Protein AF-0000000075185366 (afdb_homodimer)

Radius of gyration: 54.54 Å; Cα contacts (8 Å, |Δi|>4): 2770; chains: 2; bounding box: 93×168×120 Å

pLDDT: mean 80.27, std 18.64, range [22.88, 98.31]

Nearest PDB structures (foldseek):
  6avf-assembly1_M  TM=1.644E-01  e=8.427E-01  Homo sapiens
  6pv9-assembly1_A  TM=1.300E-01  e=2.900E+00  Homo sapiens
  3sbw-assembly1_C  TM=1.455E-01  e=6.720E+00  Homo sapiens
  7xyq-assembly1_A  TM=1.367E-01  e=7.060E+00  Homo sapiens
  6avf-assembly1_M  TM=1.644E-01  e=9.803E-01  Homo sapiens

Secondary structure (DSSP, 8-state):
---------------------------S-TTS---EEEEEEEEEPPGGGHHHHHHHHIIIIIHHHHHHHHHHHTB-----GGGHHHHTTEEEE----S--EE-TTS-EE-EE--HHHHHHHHHHHHHHHHHHHHHHHHHHHHHHHHHHHHHTT-GGGS-BHHHHHHHHHHHHT-SHHHHHHHHHHHHS-TTSSPPPPHHHHHHHHHHHHHHHHHHHHHHHHHHHHHH-EEEEEEEEEEPPGGG----EEEE-TTT---EEE-TTTTSS-S-----EEE-SSEEE--SSSS--EEES-HHHHHHHHHHHTT--SSEEEEEETTEEEEEESSPPSSEEEEEEEEEEEEEEEEE----BS--SSEEEEETTSBSPEEEEGGG---TT----EEEEEETTTTEE---TT-S-BTTS--SSEEEEEEEEEEE-S---S-PPPTT-TTEEEEEETTTEEEEEEEEEEEEEEEEEEEEEE-TTSS-EEEESS--EE--HHHHHHHGGGGSTTTHHHHHHHHHHHHGGGTTS-HHHHHHHHHHHHHHHHHHHHGGGEEEE---EEEEEEEEEEEEEEHHHHHHHHHHHHHHHHHHHHHHHHHHT-EEEEEEEE-TTS-EEEEEHHHHHHHHHH-HHHHHHHHT--TT-GGGGG-SSSGGG----TTPPBEEEEEEEEEEE-TTS-EEEEEEEEEEETTT-----/-----PPP-------------------S-TTS---EEEEEEEEEPPGGGHHHHHHHHIIIIIHHHHHHHHHHHTB-----GGGHHHHTTEEEE----S--EE-TTS-EE--B--HHHHHHHHHHHHHHHHHHHHHHHHHHHHHHHHHHHHHTT-GGGSPBHHHHHHHHHHHHT-SHHHHHHHHHHHHS-TTSSPPPPHHHHHHHHHHHHHHHHHHHHHHHHHHHHHH-EEEEEEEEEEPPGGG----EEEE-TTT---EEE----TTS-S-----EEE-SSEEE--SSSS--EEES-HHHHHHHHHHHTT--SSEEEEEETTEEEEEESSPPSSEEEEEEEEEEEEEEEEE----BS--SSEEEEETTSBSPEEEEGGG---TT----EEEEEETTTTEE---TT-S-BTTS--SSEEEEEEEEEEE-S---S-PPPTT-TTEEEEEETTTEEEEEEEEEEEEEEEEEEEEEE-TTSS-EEEESS--EE--HHHHHHHGGGGSTTTHHHHHHHHHHHHGGGTTS-HHHHHHHHHHHHHHHHHHHHGGGEEEE---EEEEEEEEEEEEEEHHHHHHHHHHHHHHHHHHHHHHHHHHT-EEEEEEEE-TTS-EEEEEHHHHHHHHHH-HHHHHHHHT--TT-GGGGG-SSSGGG----TTPPBEEEEEEEEEEE-TTS-EEEEEEEEEEETTT-----

Sequence (1392 aa):
MFPSYYPPSHIAPLPSADSSGVRFLDDFDSSKPQTRVSYGGRRRISIAVIIPGILIFIASAGLASSLLIWLLSRRVEYHIPREDPYFHNAVVAIEGTGAPQRLDDGSLESDTTMYGLAMSAVSAQLVALTVPFLLGLLGYRLASMWILAQETEHTESMPTAAQYGLLVKLCGSANLFSAYETMRYLKRGRERRPRAPTSLIVALTILVLAILLNHLLSAVDLWLHTTASTFLHTSMTEIAAESMPDIGTKINLTACPGPTVSVHLSTLSSPIAKQNYSNCAHLAIEGGLNSALRWGDPGMITEGLAVARNSSSISRSVVVDDMAVLVPSTMPDNVDNLTFNSFGLVAQCQPVVDCLTNLSAALFYCPSFSPPYNINNTDIPTGSEDYSRIDLLDLTSNAVSQDPYGGYPLDSVLNPHGARVILYWIDEGTHDITFPAEGTPGWYQREIGITRRVYWYTSTCNMTAYNISLSYSTLNGGNEYAFASRPVLSNFNTTSALFAAFDSTYQTNLVDYLKYTLRTSFTLSAETFNTVLSQNMSYAAMGLASPLFERDASTGGNTIFLRSASRYPLAPLSAVLAILYTYAFLALIITASSVMLSSREIIVTKNGGKEHRVTAIELVQLRLTNPLASIAERFVDPTRPESLLETSAVDMFHEHSHAEKLGVVVADYEGKDGKGMVRRTQSLRVESVERRLTRLMFPSYYPPSHIAPLPSADSSGVRFLDDFDSSKPQTRVSYGGRRRISIAVIIPGILIFIASAGLASSLLIWLLSRRVEYHIPREDPYFHNAVVAIEGTGAPQRLDDGSLESDTTMYGLAMSAVSAQLVALTVPFLLGLLGYRLASMWILAQETEHTESMPTAAQYGLLVKLCGSANLFSAYETMRYLKRGRERRPRAPTSLIVALTILVLAILLNHLLSAVDLWLHTTASTFLHTSMTEIAAESMPDIGTKINLTACPGPTVSVHLSTLSSPIAKQNYSNCAHLAIEGGLNSALRWGDPGMITEGLAVARNSSSISRSVVVDDMAVLVPSTMPDNVDNLTFNSFGLVAQCQPVVDCLTNLSAALFYCPSFSPPYNINNTDIPTGSEDYSRIDLLDLTSNAVSQDPYGGYPLDSVLNPHGARVILYWIDEGTHDITFPAEGTPGWYQREIGITRRVYWYTSTCNMTAYNISLSYSTLNGGNEYAFASRPVLSNFNTTSALFAAFDSTYQTNLVDYLKYTLRTSFTLSAETFNTVLSQNMSYAAMGLASPLFERDASTGGNTIFLRSASRYPLAPLSAVLAILYTYAFLALIITASSVMLSSREIIVTKNGGKEHRVTAIELVQLRLTNPLASIAERFVDPTRPESLLETSAVDMFHEHSHAEKLGVVVADYEGKDGKGMVRRTQSLRVESVERRLTRL

Structure (mmCIF, N/CA/C/O backbone):
data_AF-0000000075185366-model_v1
#
loop_
_entity.id
_entity.type
_entity.pdbx_description
1 polymer 'Uncharacterized protein'
#
loop_
_atom_site.group_PDB
_atom_site.id
_atom_site.type_symbol
_atom_site.label_atom_id
_atom_site.label_alt_id
_atom_site.label_comp_id
_atom_site.label_asym_id
_atom_site.label_entity_id
_atom_site.label_seq_id
_atom_site.pdbx_PDB_ins_code
_atom_site.Cartn_x
_atom_site.Cartn_y
_atom_site.Cartn_z
_atom_site.occupancy
_atom_site.B_iso_or_equiv
_atom_site.auth_seq_id
_atom_site.auth_comp_id
_atom_site.auth_asym_id
_atom_site.auth_atom_id
_atom_site.pdbx_PDB_model_num
ATOM 1 N N . MET A 1 1 ? -49.219 61.375 67.125 1 23.16 1 MET A N 1
ATOM 2 C CA . MET A 1 1 ? -49.5 62.375 66.062 1 23.16 1 MET A CA 1
ATOM 3 C C . MET A 1 1 ? -48.312 62.562 65.125 1 23.16 1 MET A C 1
ATOM 5 O O . MET A 1 1 ? -47.219 62.812 65.625 1 23.16 1 MET A O 1
ATOM 9 N N . PHE A 1 2 ? -48.25 61.938 64.062 1 25.81 2 PHE A N 1
ATOM 10 C CA . PHE A 1 2 ? -47.156 61.438 63.281 1 25.81 2 PHE A CA 1
ATOM 11 C C . PHE A 1 2 ? -46.562 62.562 62.406 1 25.81 2 PHE A C 1
ATOM 13 O O . PHE A 1 2 ? -47.312 63.375 61.875 1 25.81 2 PHE A O 1
ATOM 20 N N . PRO A 1 3 ? -45.406 63.062 62.719 1 27.78 3 PRO A N 1
ATOM 21 C CA . PRO A 1 3 ? -44.875 64.375 62.25 1 27.78 3 PRO A CA 1
ATOM 22 C C . PRO A 1 3 ? -44.75 64.438 60.719 1 27.78 3 PRO A C 1
ATOM 24 O O . PRO A 1 3 ? -44.312 63.438 60.094 1 27.78 3 PRO A O 1
ATOM 27 N N . SER A 1 4 ? -45.688 65 60.031 1 23.83 4 SER A N 1
ATOM 28 C CA . SER A 1 4 ? -46 65.062 58.594 1 23.83 4 SER A CA 1
ATOM 29 C C . SER A 1 4 ? -44.844 65.688 57.812 1 23.83 4 SER A C 1
ATOM 31 O O . SER A 1 4 ? -44.375 66.75 58.125 1 23.83 4 SER A O 1
ATOM 33 N N . TYR A 1 5 ? -43.906 64.875 57.406 1 24.73 5 TYR A N 1
ATOM 34 C CA . TYR A 1 5 ? -42.656 65.125 56.688 1 24.73 5 TYR A CA 1
ATOM 35 C C . TYR A 1 5 ? -42.906 65.938 55.406 1 24.73 5 TYR A C 1
ATOM 37 O O . TYR A 1 5 ? -43.688 65.5 54.562 1 24.73 5 TYR A O 1
ATOM 45 N N . TYR A 1 6 ? -42.938 67.188 55.531 1 26.59 6 TYR A N 1
ATOM 46 C CA . TYR A 1 6 ? -43.375 68.125 54.5 1 26.59 6 TYR A CA 1
ATOM 47 C C . TYR A 1 6 ? -42.688 67.875 53.156 1 26.59 6 TYR A C 1
ATOM 49 O O . TYR A 1 6 ? -41.5 67.5 53.156 1 26.59 6 TYR A O 1
ATOM 57 N N . PRO A 1 7 ? -43.344 67.625 52.125 1 26.73 7 PRO A N 1
ATOM 58 C CA . PRO A 1 7 ? -42.969 67.125 50.781 1 26.73 7 PRO A CA 1
ATOM 59 C C . PRO A 1 7 ? -42 68.062 50.062 1 26.73 7 PRO A C 1
ATOM 61 O O . PRO A 1 7 ? -42.031 69.312 50.281 1 26.73 7 PRO A O 1
ATOM 64 N N . PRO A 1 8 ? -40.844 67.688 49.719 1 23.91 8 PRO A N 1
ATOM 65 C CA . PRO A 1 8 ? -39.781 68.562 49.188 1 23.91 8 PRO A CA 1
ATOM 66 C C . PRO A 1 8 ? -40.219 69.375 47.969 1 23.91 8 PRO A C 1
ATOM 68 O O . PRO A 1 8 ? -41.125 68.938 47.219 1 23.91 8 PRO A O 1
ATOM 71 N N . SER A 1 9 ? -40.344 70.625 48.125 1 24.06 9 SER A N 1
ATOM 72 C CA . SER A 1 9 ? -40.844 71.625 47.219 1 24.06 9 SER A CA 1
ATOM 73 C C . SER A 1 9 ? -40.312 71.438 45.812 1 24.06 9 SER A C 1
ATOM 75 O O . SER A 1 9 ? -39.156 71.062 45.625 1 24.06 9 SER A O 1
ATOM 77 N N . HIS A 1 10 ? -41.156 71.312 44.875 1 24.52 10 HIS A N 1
ATOM 78 C CA . HIS A 1 10 ? -41.094 71.125 43.438 1 24.52 10 HIS A CA 1
ATOM 79 C C . HIS A 1 10 ? -40.281 72.188 42.781 1 24.52 10 HIS A C 1
ATOM 81 O O . HIS A 1 10 ? -40.625 73.375 42.844 1 24.52 10 HIS A O 1
ATOM 87 N N . ILE A 1 11 ? -39.031 72.188 42.875 1 23.44 11 ILE A N 1
ATOM 88 C CA . ILE A 1 11 ? -38.219 73.25 42.25 1 23.44 11 ILE A CA 1
ATOM 89 C C . ILE A 1 11 ? -38.594 73.312 40.75 1 23.44 11 ILE A C 1
ATOM 91 O O . ILE A 1 11 ? -38.562 72.375 40.031 1 23.44 11 ILE A O 1
ATOM 95 N N . ALA A 1 12 ? -39.469 74.188 40.469 1 27.3 12 ALA A N 1
ATOM 96 C CA . ALA A 1 12 ? -40.031 74.438 39.156 1 27.3 12 ALA A CA 1
ATOM 97 C C . ALA A 1 12 ? -38.906 74.5 38.094 1 27.3 12 ALA A C 1
ATOM 99 O O . ALA A 1 12 ? -37.812 74.938 38.406 1 27.3 12 ALA A O 1
ATOM 100 N N . PRO A 1 13 ? -39.094 73.75 37.062 1 25.73 13 PRO A N 1
ATOM 101 C CA . PRO A 1 13 ? -38.125 73.688 35.969 1 25.73 13 PRO A CA 1
ATOM 102 C C . PRO A 1 13 ? -37.812 75 35.344 1 25.73 13 PRO A C 1
ATOM 104 O O . PRO A 1 13 ? -38.688 75.875 35.188 1 25.73 13 PRO A O 1
ATOM 107 N N . LEU A 1 14 ? -36.719 75.625 35.625 1 25.42 14 LEU A N 1
ATOM 108 C CA . LEU A 1 14 ? -36.375 76.938 35.094 1 25.42 14 LEU A CA 1
ATOM 109 C C . LEU A 1 14 ? -36.688 77.062 33.594 1 25.42 14 LEU A C 1
ATOM 111 O O . LEU A 1 14 ? -36.562 76.062 32.875 1 25.42 14 LEU A O 1
ATOM 115 N N . PRO A 1 15 ? -37.5 77.938 33.188 1 25.64 15 PRO A N 1
ATOM 116 C CA . PRO A 1 15 ? -37.938 78.062 31.797 1 25.64 15 PRO A CA 1
ATOM 117 C C . PRO A 1 15 ? -36.75 78 30.812 1 25.64 15 PRO A C 1
ATOM 119 O O . PRO A 1 15 ? -35.625 78.312 31.188 1 25.64 15 PRO A O 1
ATOM 122 N N . SER A 1 16 ? -36.844 77.125 29.797 1 24.7 16 SER A N 1
ATOM 123 C CA . SER A 1 16 ? -35.969 76.938 28.641 1 24.7 16 SER A CA 1
ATOM 124 C C . SER A 1 16 ? -35.719 78.188 27.875 1 24.7 16 SER A C 1
ATOM 126 O O . SER A 1 16 ? -36.656 78.75 27.281 1 24.7 16 SER A O 1
ATOM 128 N N . ALA A 1 17 ? -35 79.125 28.438 1 26.08 17 ALA A N 1
ATOM 129 C CA . ALA A 1 17 ? -34.75 80.375 27.75 1 26.08 17 ALA A CA 1
ATOM 130 C C . ALA A 1 17 ? -34.375 80.188 26.281 1 26.08 17 ALA A C 1
ATOM 132 O O . ALA A 1 17 ? -33.75 79.188 25.938 1 26.08 17 ALA A O 1
ATOM 133 N N . ASP A 1 18 ? -35.094 80.75 25.375 1 25.08 18 ASP A N 1
ATOM 134 C CA . ASP A 1 18 ? -35.031 80.875 23.922 1 25.08 18 ASP A CA 1
ATOM 135 C C . ASP A 1 18 ? -33.594 81.125 23.469 1 25.08 18 ASP A C 1
ATOM 137 O O . ASP A 1 18 ? -32.875 81.875 24.109 1 25.08 18 ASP A O 1
ATOM 141 N N . SER A 1 19 ? -33 80.188 22.734 1 25.42 19 SER A N 1
ATOM 142 C CA . SER A 1 19 ? -31.688 80.125 22.109 1 25.42 19 SER A CA 1
ATOM 143 C C . SER A 1 19 ? -31.359 81.438 21.359 1 25.42 19 SER A C 1
ATOM 145 O O . SER A 1 19 ? -31.719 81.562 20.203 1 25.42 19 SER A O 1
ATOM 147 N N . SER A 1 20 ? -31.562 82.562 21.922 1 25.95 20 SER A N 1
ATOM 148 C CA . SER A 1 20 ? -31.188 83.75 21.188 1 25.95 20 SER A CA 1
ATOM 149 C C . SER A 1 20 ? -29.766 83.688 20.641 1 25.95 20 SER A C 1
ATOM 151 O O . SER A 1 20 ? -28.922 82.938 21.203 1 25.95 20 SER A O 1
ATOM 153 N N . GLY A 1 21 ? -29.562 84.25 19.375 1 27.47 21 GLY A N 1
ATOM 154 C CA . GLY A 1 21 ? -28.438 84.25 18.453 1 27.47 21 GLY A CA 1
ATOM 155 C C . GLY A 1 21 ? -27.172 84.812 19.078 1 27.47 21 GLY A C 1
ATOM 156 O O . GLY A 1 21 ? -26.984 86.062 19.141 1 27.47 21 GLY A O 1
ATOM 157 N N . VAL A 1 22 ? -26.828 84.562 20.188 1 27.66 22 VAL A N 1
ATOM 158 C CA . VAL A 1 22 ? -25.594 85.125 20.688 1 27.66 22 VAL A CA 1
ATOM 159 C C . VAL A 1 22 ? -24.5 85 19.625 1 27.66 22 VAL A C 1
ATOM 161 O O . VAL A 1 22 ? -24.109 83.875 19.25 1 27.66 22 VAL A O 1
ATOM 164 N N . ARG A 1 23 ? -24.547 85.938 18.766 1 31.64 23 ARG A N 1
ATOM 165 C CA . ARG A 1 23 ? -23.453 86.25 17.828 1 31.64 23 ARG A CA 1
ATOM 166 C C . ARG A 1 23 ? -22.125 86.312 18.562 1 31.64 23 ARG A C 1
ATOM 168 O O . ARG A 1 23 ? -21.922 87.25 19.391 1 31.64 23 ARG A O 1
ATOM 175 N N . PHE A 1 24 ? -21.656 85.312 18.875 1 27.42 24 PHE A N 1
ATOM 176 C CA . PHE A 1 24 ? -20.25 85.375 19.234 1 27.42 24 PHE A CA 1
ATOM 177 C C . PHE A 1 24 ? -19.5 86.312 18.312 1 27.42 24 PHE A C 1
ATOM 179 O O . PHE A 1 24 ? -19.734 86.375 17.109 1 27.42 24 PHE A O 1
ATOM 186 N N . LEU A 1 25 ? -19.234 87.438 18.828 1 28.31 25 LEU A N 1
ATOM 187 C CA . LEU A 1 25 ? -18.406 88.438 18.141 1 28.31 25 LEU A CA 1
ATOM 188 C C . LEU A 1 25 ? -17.281 87.75 17.375 1 28.31 25 LEU A C 1
ATOM 190 O O . LEU A 1 25 ? -16.359 87.188 17.969 1 28.31 25 LEU A O 1
ATOM 194 N N . ASP A 1 26 ? -17.594 87.062 16.266 1 30.12 26 ASP A N 1
ATOM 195 C CA . ASP A 1 26 ? -16.891 86.438 15.156 1 30.12 26 ASP A CA 1
ATOM 196 C C . ASP A 1 26 ? -15.844 87.375 14.562 1 30.12 26 ASP A C 1
ATOM 198 O O . ASP A 1 26 ? -15.367 87.188 13.445 1 30.12 26 ASP A O 1
ATOM 202 N N . ASP A 1 27 ? -15.836 88.562 14.977 1 31.06 27 ASP A N 1
ATOM 203 C CA . ASP A 1 27 ? -14.93 89.375 14.172 1 31.06 27 ASP A CA 1
ATOM 204 C C . ASP A 1 27 ? -13.492 88.875 14.273 1 31.06 27 ASP A C 1
ATOM 206 O O . ASP A 1 27 ? -12.633 89.5 14.867 1 31.06 27 ASP A O 1
ATOM 210 N N . PHE A 1 28 ? -13.391 87.688 14.805 1 31.56 28 PHE A N 1
ATOM 211 C CA . PHE A 1 28 ? -12.055 87.062 14.867 1 31.56 28 PHE A CA 1
ATOM 212 C C . PHE A 1 28 ? -11.406 87.062 13.484 1 31.56 28 PHE A C 1
ATOM 214 O O . PHE A 1 28 ? -12.094 86.875 12.477 1 31.56 28 PHE A O 1
ATOM 221 N N . ASP A 1 29 ? -10.32 87.75 13.273 1 33.59 29 ASP A N 1
ATOM 222 C CA . ASP A 1 29 ? -9.656 87.812 11.969 1 33.59 29 ASP A CA 1
ATOM 223 C C . ASP A 1 29 ? -9.633 86.438 11.32 1 33.59 29 ASP A C 1
ATOM 225 O O . ASP A 1 29 ? -9.094 85.438 11.891 1 33.59 29 ASP A O 1
ATOM 229 N N . SER A 1 30 ? -10.5 85.938 10.547 1 38.41 30 SER A N 1
ATOM 230 C CA . SER A 1 30 ? -10.938 84.875 9.617 1 38.41 30 SER A CA 1
ATOM 231 C C . SER A 1 30 ? -9.758 84.312 8.828 1 38.41 30 SER A C 1
ATOM 233 O O . SER A 1 30 ? -9.938 83.438 7.977 1 38.41 30 SER A O 1
ATOM 235 N N . SER A 1 31 ? -8.672 84.875 8.789 1 36.97 31 SER A N 1
ATOM 236 C CA . SER A 1 31 ? -7.844 84.5 7.648 1 36.97 31 SER A CA 1
ATOM 237 C C . SER A 1 31 ? -7.18 83.125 7.863 1 36.97 31 SER A C 1
ATOM 239 O O . SER A 1 31 ? -6.664 82.562 6.918 1 36.97 31 SER A O 1
ATOM 241 N N . LYS A 1 32 ? -6.52 82.812 9.062 1 46.12 32 LYS A N 1
ATOM 242 C CA . LYS A 1 32 ? -5.699 81.625 8.984 1 46.12 32 LYS A CA 1
ATOM 243 C C . LYS A 1 32 ? -6.539 80.375 9.203 1 46.12 32 LYS A C 1
ATOM 245 O O . LYS A 1 32 ? -7.492 80.375 9.984 1 46.12 32 LYS A O 1
ATOM 250 N N . PRO A 1 33 ? -6.301 79.188 8.414 1 47.66 33 PRO A N 1
ATOM 251 C CA . PRO A 1 33 ? -7.078 78 8.156 1 47.66 33 PRO A CA 1
ATOM 252 C C . PRO A 1 33 ? -7.359 77.188 9.43 1 47.66 33 PRO A C 1
ATOM 254 O O . PRO A 1 33 ? -6.438 76.875 10.18 1 47.66 33 PRO A O 1
ATOM 257 N N . GLN A 1 34 ? -8.445 77.312 10.219 1 54.62 34 GLN A N 1
ATOM 258 C CA . GLN A 1 34 ? -8.898 76.625 11.414 1 54.62 34 GLN A CA 1
ATOM 259 C C . GLN A 1 34 ? -9.516 75.25 11.055 1 54.62 34 GLN A C 1
ATOM 261 O O . GLN A 1 34 ? -10.25 75.125 10.07 1 54.62 34 GLN A O 1
ATOM 266 N N . THR A 1 35 ? -8.883 74.062 11.656 1 64.75 35 THR A N 1
ATOM 267 C CA . THR A 1 35 ? -9.539 72.812 11.508 1 64.75 35 THR A CA 1
ATOM 268 C C . THR A 1 35 ? -10.906 72.812 12.188 1 64.75 35 THR A C 1
ATOM 270 O O . THR A 1 35 ? -11.023 73.188 13.352 1 64.75 35 THR A O 1
ATOM 273 N N . ARG A 1 36 ? -12.016 72.812 11.383 1 69.38 36 ARG A N 1
ATOM 274 C CA . ARG A 1 36 ? -13.398 72.75 11.867 1 69.38 36 ARG A CA 1
ATOM 275 C C . ARG A 1 36 ? -13.922 71.312 11.906 1 69.38 36 ARG A C 1
ATOM 277 O O . ARG A 1 36 ? -13.703 70.562 10.977 1 69.38 36 ARG A O 1
ATOM 284 N N . VAL A 1 37 ? -14.43 70.875 13.133 1 75.69 37 VAL A N 1
ATOM 285 C CA . VAL A 1 37 ? -15.07 69.562 13.281 1 75.69 37 VAL A CA 1
ATOM 286 C C . VAL A 1 37 ? -16.594 69.688 13.219 1 75.69 37 VAL A C 1
ATOM 288 O O . VAL A 1 37 ? -17.156 70.562 13.914 1 75.69 37 VAL A O 1
ATOM 291 N N . SER A 1 38 ? -17.203 69.188 12.18 1 77.31 38 SER A N 1
ATOM 292 C CA . SER A 1 38 ? -18.656 69.188 12.062 1 77.31 38 SER A CA 1
ATOM 293 C C . SER A 1 38 ? -19.219 67.75 12.133 1 77.31 38 SER A C 1
ATOM 295 O O . SER A 1 38 ? -18.5 66.812 11.914 1 77.31 38 SER A O 1
ATOM 297 N N . TYR A 1 39 ? -20.484 67.75 12.688 1 80.06 39 TYR A N 1
ATOM 298 C CA . TYR A 1 39 ? -21.172 66.438 12.82 1 80.06 39 TYR A CA 1
ATOM 299 C C . TYR A 1 39 ? -22.188 66.25 11.695 1 80.06 39 TYR A C 1
ATOM 301 O O . TYR A 1 39 ? -22.953 67.125 11.383 1 80.06 39 TYR A O 1
ATOM 309 N N . GLY A 1 40 ? -21.953 65.25 10.984 1 78.81 40 GLY A N 1
ATOM 310 C CA . GLY A 1 40 ? -22.922 64.938 9.945 1 78.81 40 GLY A CA 1
ATOM 311 C C . GLY A 1 40 ? -23.984 63.938 10.391 1 78.81 40 GLY A C 1
ATOM 312 O O . GLY A 1 40 ? -24.219 63.781 11.586 1 78.81 40 GLY A O 1
ATOM 313 N N . GLY A 1 41 ? -24.75 63.344 9.406 1 81.19 41 GLY A N 1
ATOM 314 C CA . GLY A 1 41 ? -25.781 62.344 9.68 1 81.19 41 GLY A CA 1
ATOM 315 C C . GLY A 1 41 ? -25.234 60.969 9.977 1 81.19 41 GLY A C 1
ATOM 316 O O . GLY A 1 41 ? -24.016 60.812 10.164 1 81.19 41 GLY A O 1
ATOM 317 N N . ARG A 1 42 ? -26.125 60.062 10.219 1 88.06 42 ARG A N 1
ATOM 318 C CA . ARG A 1 42 ? -25.75 58.688 10.461 1 88.06 42 ARG A CA 1
ATOM 319 C C . ARG A 1 42 ? -25.328 58 9.164 1 88.06 42 ARG A C 1
ATOM 321 O O . ARG A 1 42 ? -25.984 58.156 8.133 1 88.06 42 ARG A O 1
ATOM 328 N N . ARG A 1 43 ? -24.156 57.406 9.141 1 88.62 43 ARG A N 1
ATOM 329 C CA . ARG A 1 43 ? -23.625 56.688 7.984 1 88.62 43 ARG A CA 1
ATOM 330 C C . ARG A 1 43 ? -23.141 55.281 8.375 1 88.62 43 ARG A C 1
ATOM 332 O O . ARG A 1 43 ? -22.688 55.062 9.5 1 88.62 43 ARG A O 1
ATOM 339 N N . ARG A 1 44 ? -23.297 54.469 7.426 1 88.12 44 ARG A N 1
ATOM 340 C CA . ARG A 1 44 ? -22.828 53.094 7.656 1 88.12 44 ARG A CA 1
ATOM 341 C C . ARG A 1 44 ? -21.312 53.031 7.492 1 88.12 44 ARG A C 1
ATOM 343 O O . ARG A 1 44 ? -20.703 53.844 6.809 1 88.12 44 ARG A O 1
ATOM 350 N N . ILE A 1 45 ? -20.719 52.094 8.195 1 86.56 45 ILE A N 1
ATOM 351 C CA . ILE A 1 45 ? -19.281 51.875 8.125 1 86.56 45 ILE A CA 1
ATOM 352 C C . ILE A 1 45 ? -18.891 51.438 6.711 1 86.56 45 ILE A C 1
ATOM 354 O O . ILE A 1 45 ? -19.734 50.938 5.957 1 86.56 45 ILE A O 1
ATOM 358 N N . SER A 1 46 ? -17.672 51.625 6.328 1 82.69 46 SER A N 1
ATOM 359 C CA . SER A 1 46 ? -17.172 51.281 5 1 82.69 46 SER A CA 1
ATOM 360 C C . SER A 1 46 ? -17.359 49.812 4.715 1 82.69 46 SER A C 1
ATOM 362 O O . SER A 1 46 ? -17.203 48.969 5.609 1 82.69 46 SER A O 1
ATOM 364 N N . ILE A 1 47 ? -17.594 49.5 3.51 1 84.75 47 ILE A N 1
ATOM 365 C CA . ILE A 1 47 ? -17.844 48.125 3.066 1 84.75 47 ILE A CA 1
ATOM 366 C C . ILE A 1 47 ? -16.531 47.344 3.088 1 84.75 47 ILE A C 1
ATOM 368 O O . ILE A 1 47 ? -16.547 46.094 3.111 1 84.75 47 ILE A O 1
ATOM 372 N N . ALA A 1 48 ? -15.406 47.969 3.197 1 85.19 48 ALA A N 1
ATOM 373 C CA . ALA A 1 48 ? -14.094 47.312 3.217 1 85.19 48 ALA A CA 1
ATOM 374 C C . ALA A 1 48 ? -13.938 46.469 4.461 1 85.19 48 ALA A C 1
ATOM 376 O O . ALA A 1 48 ? -13.078 45.562 4.496 1 85.19 48 ALA A O 1
ATOM 377 N N . VAL A 1 49 ? -14.828 46.625 5.418 1 87.12 49 VAL A N 1
ATOM 378 C CA . VAL A 1 49 ? -14.758 45.875 6.66 1 87.12 49 VAL A CA 1
ATOM 379 C C . VAL A 1 49 ? -15.148 44.438 6.402 1 87.12 49 VAL A C 1
ATOM 381 O O . VAL A 1 49 ? -14.836 43.531 7.195 1 87.12 49 VAL A O 1
ATOM 384 N N . ILE A 1 50 ? -15.68 44.125 5.176 1 90.88 50 ILE A N 1
ATOM 385 C CA . ILE A 1 50 ? -16.141 42.781 4.852 1 90.88 50 ILE A CA 1
ATOM 386 C C . ILE A 1 50 ? -14.945 41.938 4.41 1 90.88 50 ILE A C 1
ATOM 388 O O . ILE A 1 50 ? -15.008 40.688 4.477 1 90.88 50 ILE A O 1
ATOM 392 N N . ILE A 1 51 ? -13.867 42.469 4.012 1 90.94 51 ILE A N 1
ATOM 393 C CA . ILE A 1 51 ? -12.75 41.781 3.391 1 90.94 51 ILE A CA 1
ATOM 394 C C . ILE A 1 51 ? -12.148 40.781 4.379 1 90.94 51 ILE A C 1
ATOM 396 O O . ILE A 1 51 ? -11.992 39.594 4.059 1 90.94 51 ILE A O 1
ATOM 400 N N . PRO A 1 52 ? -11.836 41.156 5.633 1 90.5 52 PRO A N 1
ATOM 401 C CA . PRO A 1 52 ? -11.32 40.156 6.562 1 90.5 52 PRO A CA 1
ATOM 402 C C . PRO A 1 52 ? -12.328 39.031 6.848 1 90.5 52 PRO A C 1
ATOM 404 O O . PRO A 1 52 ? -11.945 37.875 7.039 1 90.5 52 PRO A O 1
ATOM 407 N N . GLY A 1 53 ? -13.555 39.406 6.836 1 91.94 53 GLY A N 1
ATOM 408 C CA . GLY A 1 53 ? -14.578 38.406 7.043 1 91.94 53 GLY A CA 1
ATOM 409 C C . GLY A 1 53 ? -14.625 37.375 5.938 1 91.94 53 GLY A C 1
ATOM 410 O O . GLY A 1 53 ? -14.734 36.156 6.207 1 91.94 53 GLY A O 1
ATOM 411 N N . ILE A 1 54 ? -14.453 37.812 4.727 1 92.88 54 ILE A N 1
ATOM 412 C CA . ILE A 1 54 ? -14.461 36.906 3.582 1 92.88 54 ILE A CA 1
ATOM 413 C C . ILE A 1 54 ? -13.219 36.031 3.613 1 92.88 54 ILE A C 1
ATOM 415 O O . ILE A 1 54 ? -13.289 34.812 3.314 1 92.88 54 ILE A O 1
ATOM 419 N N . LEU A 1 55 ? -12.125 36.562 3.994 1 92.56 55 LEU A N 1
ATOM 420 C CA . LEU A 1 55 ? -10.883 35.812 4.055 1 92.56 55 LEU A CA 1
ATOM 421 C C . LEU A 1 55 ? -10.969 34.719 5.102 1 92.56 55 LEU A C 1
ATOM 423 O O . LEU A 1 55 ? -10.508 33.594 4.871 1 92.56 55 LEU A O 1
ATOM 427 N N . ILE A 1 56 ? -11.57 35.031 6.223 1 94.56 56 ILE A N 1
ATOM 428 C CA . ILE A 1 56 ? -11.734 34.031 7.27 1 94.56 56 ILE A CA 1
ATOM 429 C C . ILE A 1 56 ? -12.688 32.938 6.789 1 94.56 56 ILE A C 1
ATOM 431 O O . ILE A 1 5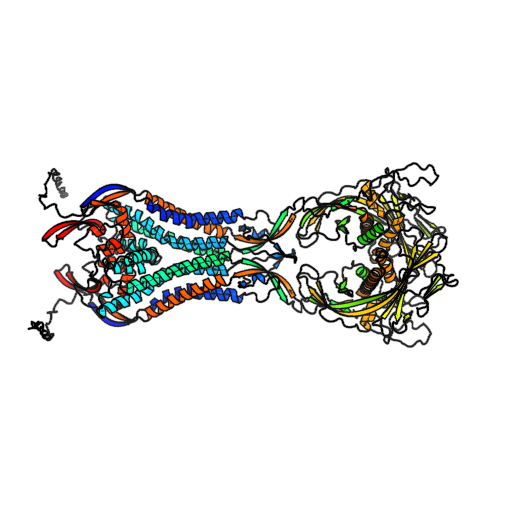6 ? -12.461 31.75 7.031 1 94.56 56 ILE A O 1
ATOM 435 N N . PHE A 1 57 ? -13.711 33.344 6.059 1 94.25 57 PHE A N 1
ATOM 436 C CA . PHE A 1 57 ? -14.695 32.406 5.555 1 94.25 57 PHE A CA 1
ATOM 437 C C . PHE A 1 57 ? -14.055 31.453 4.547 1 94.25 57 PHE A C 1
ATOM 439 O O . PHE A 1 57 ? -14.312 30.25 4.574 1 94.25 57 PHE A O 1
ATOM 446 N N . ILE A 1 58 ? -13.219 31.938 3.74 1 92.88 58 ILE A N 1
ATOM 447 C CA . ILE A 1 58 ? -12.539 31.125 2.738 1 92.88 58 ILE A CA 1
ATOM 448 C C . ILE A 1 58 ? -11.547 30.172 3.424 1 92.88 58 ILE A C 1
ATOM 450 O O . ILE A 1 58 ? -11.469 29 3.08 1 92.88 58 ILE A O 1
ATOM 454 N N . ALA A 1 59 ? -10.852 30.641 4.414 1 93 59 ALA A N 1
ATOM 455 C CA . ALA A 1 59 ? -9.82 29.859 5.102 1 93 59 ALA A CA 1
ATOM 456 C C . ALA A 1 59 ? -10.445 28.766 5.961 1 93 59 ALA A C 1
ATOM 458 O O . ALA A 1 59 ? -9.781 27.781 6.309 1 93 59 ALA A O 1
ATOM 459 N N . SER A 1 60 ? -11.711 28.875 6.238 1 95.88 60 SER A N 1
ATOM 460 C CA . SER A 1 60 ? -12.359 27.891 7.102 1 95.88 60 SER A CA 1
ATOM 461 C C . SER A 1 60 ? -13.391 27.078 6.332 1 95.88 60 SER A C 1
ATOM 463 O O . SER A 1 60 ? -13.078 25.984 5.84 1 95.88 60 SER A O 1
ATOM 465 N N . ALA A 1 61 ? -14.531 27.672 5.957 1 96.75 61 ALA A N 1
ATOM 466 C CA . ALA A 1 61 ? -15.57 26.953 5.242 1 96.75 61 ALA A CA 1
ATOM 467 C C . ALA A 1 61 ? -15.117 26.578 3.83 1 96.75 61 ALA A C 1
ATOM 469 O O . ALA A 1 61 ? -15.484 25.531 3.309 1 96.75 61 ALA A O 1
ATOM 470 N N . GLY A 1 62 ? -14.469 27.469 3.207 1 96.31 62 GLY A N 1
ATOM 471 C CA . GLY A 1 62 ? -13.969 27.172 1.875 1 96.31 62 GLY A CA 1
ATOM 472 C C . GLY A 1 62 ? -13.055 25.969 1.841 1 96.31 62 GLY A C 1
ATOM 473 O O . GLY A 1 62 ? -13.211 25.078 0.99 1 96.31 62 GLY A O 1
ATOM 474 N N . LEU A 1 63 ? -12.102 25.891 2.725 1 95.81 63 LEU A N 1
ATOM 475 C CA . LEU A 1 63 ? -11.164 24.766 2.764 1 95.81 63 LEU A CA 1
ATOM 476 C C . LEU A 1 63 ? -11.867 23.484 3.232 1 95.81 63 LEU A C 1
ATOM 478 O O . LEU A 1 63 ? -11.547 22.391 2.764 1 95.81 63 LEU A O 1
ATOM 482 N N . ALA A 1 64 ? -12.781 23.672 4.188 1 97.31 64 ALA A N 1
ATOM 483 C CA . ALA A 1 64 ? -13.57 22.516 4.613 1 97.31 64 ALA A CA 1
ATOM 484 C C . ALA A 1 64 ? -14.344 21.922 3.445 1 97.31 64 ALA A C 1
ATOM 486 O O . ALA A 1 64 ? -14.352 20.703 3.256 1 97.31 64 ALA A O 1
ATOM 487 N N . SER A 1 65 ? -14.984 22.766 2.686 1 97.62 65 SER A N 1
ATOM 488 C CA . SER A 1 65 ? -15.742 22.312 1.527 1 97.62 65 SER A CA 1
ATOM 489 C C . SER A 1 65 ? -14.828 21.719 0.465 1 97.62 65 SER A C 1
ATOM 491 O O . SER A 1 65 ? -15.18 20.734 -0.189 1 97.62 65 SER A O 1
ATOM 493 N N . SER A 1 66 ? -13.695 22.312 0.293 1 96.75 66 SER A N 1
ATOM 494 C CA . SER A 1 66 ? -12.727 21.781 -0.66 1 96.75 66 SER A CA 1
ATOM 495 C C . SER A 1 66 ? -12.266 20.391 -0.253 1 96.75 66 SER A C 1
ATOM 497 O O . SER A 1 66 ? -12.102 19.516 -1.103 1 96.75 66 SER A O 1
ATOM 499 N N . LEU A 1 67 ? -12.008 20.203 1.003 1 97.19 67 LEU A N 1
ATOM 500 C CA . LEU A 1 67 ? -11.625 18.891 1.521 1 97.19 67 LEU A CA 1
ATOM 501 C C . LEU A 1 67 ? -12.727 17.875 1.276 1 97.19 67 LEU A C 1
ATOM 503 O O . LEU A 1 67 ? -12.453 16.766 0.802 1 97.19 67 LEU A O 1
ATOM 507 N N . LEU A 1 68 ? -13.906 18.281 1.563 1 96.69 68 LEU A N 1
ATOM 508 C CA . LEU A 1 68 ? -15.039 17.391 1.384 1 96.69 68 LEU A CA 1
ATOM 509 C C . LEU A 1 68 ? -15.227 17.047 -0.089 1 96.69 68 LEU A C 1
ATOM 511 O O . LEU A 1 68 ? -15.422 15.875 -0.435 1 96.69 68 LEU A O 1
ATOM 515 N N . ILE A 1 69 ? -15.18 18.031 -0.915 1 96.81 69 ILE A N 1
ATOM 516 C CA . ILE A 1 69 ? -15.344 17.812 -2.348 1 96.81 69 ILE A CA 1
ATOM 517 C C . ILE A 1 69 ? -14.219 16.922 -2.867 1 96.81 69 ILE A C 1
ATOM 519 O O . ILE A 1 69 ? -14.445 16.031 -3.689 1 96.81 69 ILE A O 1
ATOM 523 N N . TRP A 1 70 ? -13.055 17.109 -2.381 1 95.75 70 TRP A N 1
ATOM 524 C CA . TRP A 1 70 ? -11.906 16.312 -2.805 1 95.75 70 TRP A CA 1
ATOM 525 C C . TRP A 1 70 ? -12.094 14.844 -2.447 1 95.75 70 TRP A C 1
ATOM 527 O O . TRP A 1 70 ? -11.922 13.969 -3.297 1 95.75 70 TRP A O 1
ATOM 537 N N . LEU A 1 71 ? -12.469 14.562 -1.264 1 96.25 71 LEU A N 1
ATOM 538 C CA . LEU A 1 71 ? -12.609 13.188 -0.796 1 96.25 71 LEU A CA 1
ATOM 539 C C .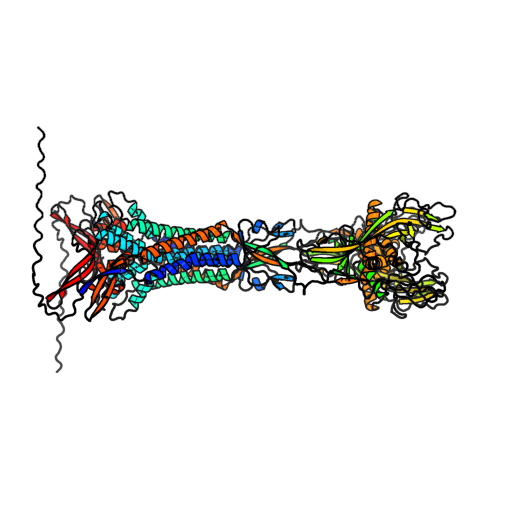 LEU A 1 71 ? -13.812 12.508 -1.44 1 96.25 71 LEU A C 1
ATOM 541 O O . LEU A 1 71 ? -13.734 11.344 -1.844 1 96.25 71 LEU A O 1
ATOM 545 N N . LEU A 1 72 ? -14.898 13.273 -1.594 1 95.62 72 LEU A N 1
ATOM 546 C CA . LEU A 1 72 ? -16.109 12.672 -2.15 1 95.62 72 LEU A CA 1
ATOM 547 C C . LEU A 1 72 ? -15.953 12.438 -3.65 1 95.62 72 LEU A C 1
ATOM 549 O O . LEU A 1 72 ? -16.516 11.484 -4.195 1 95.62 72 LEU A O 1
ATOM 553 N N . SER A 1 73 ? -15.242 13.242 -4.371 1 94.5 73 SER A N 1
ATOM 554 C CA . SER A 1 73 ? -15.031 13.078 -5.805 1 94.5 73 SER A CA 1
ATOM 555 C C . SER A 1 73 ? -14.141 11.875 -6.094 1 94.5 73 SER A C 1
ATOM 557 O O . SER A 1 73 ? -14.188 11.305 -7.188 1 94.5 73 SER A O 1
ATOM 559 N N . ARG A 1 74 ? -13.383 11.445 -5.191 1 93.12 74 ARG A N 1
ATOM 560 C CA . ARG A 1 74 ? -12.43 10.359 -5.375 1 93.12 74 ARG A CA 1
ATOM 561 C C . ARG A 1 74 ? -12.789 9.164 -4.5 1 93.12 74 ARG A C 1
ATOM 563 O O . ARG A 1 74 ? -11.961 8.273 -4.289 1 93.12 74 ARG A O 1
ATOM 570 N N . ARG A 1 75 ? -13.953 9.195 -4.051 1 94.31 75 ARG A N 1
ATOM 571 C CA . ARG A 1 75 ? -14.422 8.156 -3.137 1 94.31 75 ARG A CA 1
ATOM 572 C C . ARG A 1 75 ? -14.555 6.816 -3.852 1 94.31 75 ARG A C 1
ATOM 574 O O . ARG A 1 75 ? -14.953 6.762 -5.016 1 94.31 75 ARG A O 1
ATOM 581 N N . VAL A 1 76 ? -14.125 5.785 -3.086 1 92 76 VAL A N 1
ATOM 582 C CA . VAL A 1 76 ? -14.273 4.422 -3.588 1 92 76 VAL A CA 1
ATOM 583 C C . VAL A 1 76 ? -15.688 3.92 -3.309 1 92 76 VAL A C 1
ATOM 585 O O . VAL A 1 76 ? -16.141 3.922 -2.16 1 92 76 VAL A O 1
ATOM 588 N N . GLU A 1 77 ? -16.375 3.518 -4.336 1 86.44 77 GLU A N 1
ATOM 589 C CA . GLU A 1 77 ? -17.781 3.129 -4.199 1 86.44 77 GLU A CA 1
ATOM 590 C C . GLU A 1 77 ? -17.922 1.618 -4.031 1 86.44 77 GLU A C 1
ATOM 592 O O . GLU A 1 77 ? -18.828 1.145 -3.359 1 86.44 77 GLU A O 1
ATOM 597 N N . TYR A 1 78 ? -16.969 0.9 -4.645 1 86.44 78 TYR A N 1
ATOM 598 C CA . TYR A 1 78 ? -17.078 -0.554 -4.605 1 86.44 78 TYR A CA 1
ATOM 599 C C . TYR A 1 78 ? -15.812 -1.182 -4.051 1 86.44 78 TYR A C 1
ATOM 601 O O . TYR A 1 78 ? -14.711 -0.684 -4.293 1 86.44 78 TYR A O 1
ATOM 609 N N . HIS A 1 79 ? -16.078 -2.127 -3.1 1 85.94 79 HIS A N 1
ATOM 610 C CA . HIS A 1 79 ? -14.961 -2.881 -2.543 1 85.94 79 HIS A CA 1
ATOM 611 C C . HIS A 1 79 ? -15.32 -4.352 -2.375 1 85.94 79 HIS A C 1
ATOM 613 O O . HIS A 1 79 ? -16.5 -4.715 -2.375 1 85.94 79 HIS A O 1
ATOM 619 N N . ILE A 1 80 ? -14.367 -5.098 -2.342 1 81.81 80 ILE A N 1
ATOM 620 C CA . ILE A 1 80 ? -14.578 -6.527 -2.133 1 81.81 80 ILE A CA 1
ATOM 621 C C . ILE A 1 80 ? -14.812 -6.805 -0.651 1 81.81 80 ILE A C 1
ATOM 623 O O . ILE A 1 80 ? -14.406 -6.016 0.207 1 81.81 80 ILE A O 1
ATOM 627 N N . PRO A 1 81 ? -15.453 -7.926 -0.309 1 79.81 81 PRO A N 1
ATOM 628 C CA . PRO A 1 81 ? -15.812 -8.211 1.082 1 79.81 81 PRO A CA 1
ATOM 629 C C . PRO A 1 81 ? -14.602 -8.242 2.008 1 79.81 81 PRO A C 1
ATOM 631 O O . PRO A 1 81 ? -14.695 -7.848 3.172 1 79.81 81 PRO A O 1
ATOM 634 N N . ARG A 1 82 ? -13.586 -8.578 1.55 1 77.81 82 ARG A N 1
ATOM 635 C CA . ARG A 1 82 ? -12.391 -8.664 2.383 1 77.81 82 ARG A CA 1
ATOM 636 C C . ARG A 1 82 ? -11.961 -7.289 2.871 1 77.81 82 ARG A C 1
ATOM 638 O O . ARG A 1 82 ? -11.273 -7.172 3.891 1 77.81 82 ARG A O 1
ATOM 645 N N . GLU A 1 83 ? -12.375 -6.297 2.156 1 83.56 83 GLU A N 1
ATOM 646 C CA . GLU A 1 83 ? -11.961 -4.934 2.473 1 83.56 83 GLU A CA 1
ATOM 647 C C . GLU A 1 83 ? -13.008 -4.215 3.314 1 83.56 83 GLU A C 1
ATOM 649 O O . GLU A 1 83 ? -12.867 -3.031 3.625 1 83.56 83 GLU A O 1
ATOM 654 N N . ASP A 1 84 ? -14 -4.91 3.854 1 86.56 84 ASP A N 1
ATOM 655 C CA . ASP A 1 84 ? -15.109 -4.324 4.602 1 86.56 84 ASP A CA 1
ATOM 656 C C . ASP A 1 84 ? -14.609 -3.572 5.828 1 86.56 84 ASP A C 1
ATOM 658 O O . ASP A 1 84 ? -15.086 -2.479 6.133 1 86.56 84 ASP A O 1
ATOM 662 N N . PRO A 1 85 ? -13.688 -4.121 6.512 1 84.06 85 PRO A N 1
ATOM 663 C CA . PRO A 1 85 ? -13.242 -3.438 7.727 1 84.06 85 PRO A CA 1
ATOM 664 C C . PRO A 1 85 ? -12.633 -2.068 7.445 1 84.06 85 PRO A C 1
ATOM 666 O O . PRO A 1 85 ? -12.68 -1.178 8.297 1 84.06 85 PRO A O 1
ATOM 669 N N . TYR A 1 86 ? -12.07 -1.842 6.328 1 88.31 86 TYR A N 1
ATOM 670 C CA . TYR A 1 86 ? -11.445 -0.566 5.992 1 88.31 86 TYR A CA 1
ATOM 671 C C . TYR A 1 86 ? -12.5 0.471 5.617 1 88.31 86 TYR A C 1
ATOM 673 O O . TYR A 1 86 ? -12.25 1.676 5.695 1 88.31 86 TYR A O 1
ATOM 681 N N . PHE A 1 87 ? -13.617 0.019 5.234 1 92.5 87 PHE A N 1
ATOM 682 C CA . PHE A 1 87 ? -14.648 0.932 4.758 1 92.5 87 PHE A CA 1
ATOM 683 C C . PHE A 1 87 ? -15.648 1.249 5.871 1 92.5 87 PHE A C 1
ATOM 685 O O . PHE A 1 87 ? -16.422 2.199 5.762 1 92.5 87 PHE A O 1
ATOM 692 N N . HIS A 1 88 ? -15.516 0.506 6.938 1 92.56 88 HIS A N 1
ATOM 693 C CA . HIS A 1 88 ? -16.438 0.746 8.047 1 92.56 88 HIS A CA 1
ATOM 694 C C . HIS A 1 88 ? -16.156 2.09 8.711 1 92.56 88 HIS A C 1
ATOM 696 O O . HIS A 1 88 ? -15.055 2.334 9.188 1 92.56 88 HIS A O 1
ATOM 702 N N . ASN A 1 89 ? -17.156 2.994 8.812 1 95.12 89 ASN A N 1
ATOM 703 C CA . ASN A 1 89 ? -17.125 4.305 9.453 1 95.12 89 ASN A CA 1
ATOM 704 C C . ASN A 1 89 ? -15.953 5.145 8.953 1 95.12 89 ASN A C 1
ATOM 706 O O . ASN A 1 89 ? -15.258 5.777 9.75 1 95.12 89 ASN A O 1
ATOM 710 N N . ALA A 1 90 ? -15.672 4.98 7.691 1 96.44 90 ALA A N 1
ATOM 711 C CA . ALA A 1 90 ? -14.57 5.75 7.109 1 96.44 90 ALA A CA 1
ATOM 712 C C . ALA A 1 90 ? -14.891 6.16 5.676 1 96.44 90 ALA A C 1
ATOM 714 O O . ALA A 1 90 ? -15.758 5.57 5.031 1 96.44 90 ALA A O 1
ATOM 715 N N . VAL A 1 91 ? -14.289 7.195 5.277 1 96.56 91 VAL A N 1
ATOM 716 C CA . VAL A 1 91 ? -14.281 7.578 3.869 1 96.56 91 VAL A CA 1
ATOM 717 C C . VAL A 1 91 ? -12.984 7.109 3.209 1 96.56 91 VAL A C 1
ATOM 719 O O . VAL A 1 91 ? -11.891 7.473 3.652 1 96.56 91 VAL A O 1
ATOM 722 N N . VAL A 1 92 ? -13.18 6.277 2.236 1 95.31 92 VAL A N 1
ATOM 723 C CA . VAL A 1 92 ? -12.023 5.762 1.505 1 95.31 92 VAL A CA 1
ATOM 724 C C . VAL A 1 92 ? -11.938 6.43 0.135 1 95.31 92 VAL A C 1
ATOM 726 O O . VAL A 1 92 ? -12.945 6.543 -0.57 1 95.31 92 VAL A O 1
ATOM 729 N N . ALA A 1 93 ? -10.703 6.898 -0.168 1 94.44 93 ALA A N 1
ATOM 730 C CA . ALA A 1 93 ? -10.508 7.617 -1.424 1 94.44 93 ALA A CA 1
ATOM 731 C C . ALA A 1 93 ? -9.195 7.211 -2.09 1 94.44 93 ALA A C 1
ATOM 733 O O . ALA A 1 93 ? -8.242 6.82 -1.411 1 94.44 93 ALA A O 1
ATOM 734 N N . ILE A 1 94 ? -9.195 7.305 -3.408 1 90.62 94 ILE A N 1
ATOM 735 C CA . ILE A 1 94 ? -7.973 7.109 -4.188 1 90.62 94 ILE A CA 1
ATOM 736 C C . ILE A 1 94 ? -7.395 8.469 -4.586 1 90.62 94 ILE A C 1
ATOM 738 O O . ILE A 1 94 ? -7.852 9.078 -5.555 1 90.62 94 ILE A O 1
ATOM 742 N N . GLU A 1 95 ? -6.383 8.789 -3.889 1 88.69 95 GLU A N 1
ATOM 743 C CA . GLU A 1 95 ? -5.848 10.133 -4.078 1 88.69 95 GLU A CA 1
ATOM 744 C C . GLU A 1 95 ? -4.629 10.117 -5 1 88.69 95 GLU A C 1
ATOM 746 O O . GLU A 1 95 ? -4.18 11.172 -5.457 1 88.69 95 GLU A O 1
ATOM 751 N N . GLY A 1 96 ? -4.117 8.867 -5.301 1 71.12 96 GLY A N 1
ATOM 752 C CA . GLY A 1 96 ? -2.922 8.758 -6.121 1 71.12 96 GLY A CA 1
ATOM 753 C C . GLY A 1 96 ? -3.174 9.07 -7.586 1 71.12 96 GLY A C 1
ATOM 754 O O . GLY A 1 96 ? -4.273 8.844 -8.094 1 71.12 96 GLY A O 1
ATOM 755 N N . THR A 1 97 ? -2.482 10.008 -8.164 1 56.94 97 THR A N 1
ATOM 756 C CA . THR A 1 97 ? -2.701 10.477 -9.523 1 56.94 97 THR A CA 1
ATOM 757 C C . THR A 1 97 ? -2.291 9.414 -10.539 1 56.94 97 THR A C 1
ATOM 759 O O . THR A 1 97 ? -2.723 9.445 -11.688 1 56.94 97 THR A O 1
ATOM 762 N N . GLY A 1 98 ? -1.329 8.648 -10.203 1 53.91 98 GLY A N 1
ATOM 763 C CA . GLY A 1 98 ? -0.859 7.852 -11.328 1 53.91 98 GLY A CA 1
ATOM 764 C C . GLY A 1 98 ? -1.515 6.488 -11.406 1 53.91 98 GLY A C 1
ATOM 765 O O . GLY A 1 98 ? -1.952 5.941 -10.391 1 53.91 98 GLY A O 1
ATOM 766 N N . ALA A 1 99 ? -1.99 6.199 -12.531 1 51.16 99 ALA A N 1
ATOM 767 C CA . ALA A 1 99 ? -2.506 4.859 -12.797 1 51.16 99 ALA A CA 1
ATOM 768 C C . ALA A 1 99 ? -1.515 3.791 -12.344 1 51.16 99 ALA A C 1
ATOM 770 O O . ALA A 1 99 ? -0.302 3.949 -12.516 1 51.16 99 ALA A O 1
ATOM 771 N N . PRO A 1 100 ? -2.068 2.941 -11.367 1 52.22 100 PRO A N 1
ATOM 772 C CA . PRO A 1 100 ? -1.146 1.855 -11.023 1 52.22 100 PRO A CA 1
ATOM 773 C C . PRO A 1 100 ? -0.502 1.217 -12.25 1 52.22 100 PRO A C 1
ATOM 775 O O . PRO A 1 100 ? -1.175 1.003 -13.266 1 52.22 100 PRO A O 1
ATOM 778 N N . GLN A 1 101 ? 0.764 1.553 -12.523 1 52.28 101 GLN A N 1
ATOM 779 C CA . GLN A 1 101 ? 1.411 0.954 -13.688 1 52.28 101 GLN A CA 1
ATOM 780 C C . GLN A 1 101 ? 2.037 -0.393 -13.336 1 52.28 101 GLN A C 1
ATOM 782 O O . GLN A 1 101 ? 2.688 -0.528 -12.297 1 52.28 101 GLN A O 1
ATOM 787 N N . ARG A 1 102 ? 1.46 -1.275 -13.906 1 50.06 102 ARG A N 1
ATOM 788 C CA . ARG A 1 102 ? 2.133 -2.568 -13.852 1 50.06 102 ARG A CA 1
ATOM 789 C C . ARG A 1 102 ? 3.514 -2.494 -14.5 1 50.06 102 ARG A C 1
ATOM 791 O O . ARG A 1 102 ? 3.646 -2.07 -15.648 1 50.06 102 ARG A O 1
ATOM 798 N N . LEU A 1 103 ? 4.469 -2.568 -13.727 1 47.91 103 LEU A N 1
ATOM 799 C CA . LEU A 1 103 ? 5.816 -2.611 -14.281 1 47.91 103 LEU A CA 1
ATOM 800 C C . LEU A 1 103 ? 6.047 -3.916 -15.039 1 47.91 103 LEU A C 1
ATOM 802 O O . LEU A 1 103 ? 5.258 -4.855 -14.922 1 47.91 103 LEU A O 1
ATOM 806 N N . ASP A 1 104 ? 6.863 -3.826 -15.984 1 45.22 104 ASP A N 1
ATOM 807 C CA . ASP A 1 104 ? 7.191 -4.938 -16.875 1 45.22 104 ASP A CA 1
ATOM 808 C C . ASP A 1 104 ? 7.348 -6.238 -16.094 1 45.22 104 ASP A C 1
ATOM 810 O O . ASP A 1 104 ? 7.031 -7.316 -16.594 1 45.22 104 ASP A O 1
ATOM 814 N N . ASP A 1 105 ? 7.816 -5.984 -14.906 1 43.25 105 ASP A N 1
ATOM 815 C CA . ASP A 1 105 ? 8.125 -7.191 -14.148 1 43.25 105 ASP A CA 1
ATOM 816 C C . ASP A 1 105 ? 6.895 -7.688 -13.383 1 43.25 105 ASP A C 1
ATOM 818 O O . ASP A 1 105 ? 6.984 -8.648 -12.617 1 43.25 105 ASP A O 1
ATOM 822 N N . GLY A 1 106 ? 5.746 -7.07 -13.648 1 48.59 106 GLY A N 1
ATOM 823 C CA . GLY A 1 106 ? 4.477 -7.477 -13.07 1 48.59 106 GLY A CA 1
ATOM 824 C C . GLY A 1 106 ? 4.152 -6.75 -11.773 1 48.59 106 GLY A C 1
ATOM 825 O O . GLY A 1 106 ? 3.062 -6.914 -11.219 1 48.59 106 GLY A O 1
ATOM 826 N N . SER A 1 107 ? 5.18 -6.004 -11.336 1 50.62 107 SER A N 1
ATOM 827 C CA . SER A 1 107 ? 4.965 -5.375 -10.039 1 50.62 107 SER A CA 1
ATOM 828 C C . SER A 1 107 ? 4.133 -4.105 -10.164 1 50.62 107 SER A C 1
ATOM 830 O O . SER A 1 107 ? 4.039 -3.525 -11.25 1 50.62 107 SER A O 1
ATOM 832 N N . LEU A 1 108 ? 3.191 -3.941 -9.352 1 52.19 108 LEU A N 1
ATOM 833 C CA . LEU A 1 108 ? 2.303 -2.785 -9.359 1 52.19 108 LEU A CA 1
ATOM 834 C C . LEU A 1 108 ? 2.92 -1.62 -8.594 1 52.19 108 LEU A C 1
ATOM 836 O O . LEU A 1 108 ? 3.359 -1.784 -7.453 1 52.19 108 LEU A O 1
ATOM 840 N N . GLU A 1 109 ? 3.305 -0.519 -9.336 1 60.25 109 GLU A N 1
ATOM 841 C CA . GLU A 1 109 ? 3.725 0.727 -8.703 1 60.25 109 GLU A CA 1
ATOM 842 C C . GLU A 1 109 ? 2.525 1.51 -8.18 1 60.25 109 GLU A C 1
ATOM 844 O O . GLU A 1 109 ? 1.619 1.854 -8.938 1 60.25 109 GLU A O 1
ATOM 849 N N . SER A 1 110 ? 2.23 1.3 -6.902 1 66.31 110 SER A N 1
ATOM 850 C CA . SER A 1 110 ? 1.121 2.113 -6.414 1 66.31 110 SER A CA 1
ATOM 851 C C . SER A 1 110 ? 1.553 2.994 -5.246 1 66.31 110 SER A C 1
ATOM 853 O O . SER A 1 110 ? 1.976 2.49 -4.203 1 66.31 110 SER A O 1
ATOM 855 N N . ASP A 1 111 ? 1.88 4.293 -5.57 1 77.31 111 ASP A N 1
ATOM 856 C CA . ASP A 1 111 ? 2.129 5.242 -4.488 1 77.31 111 ASP A CA 1
ATOM 857 C C . ASP A 1 111 ? 0.918 6.145 -4.258 1 77.31 111 ASP A C 1
ATOM 859 O O . ASP A 1 111 ? 0.118 6.359 -5.168 1 77.31 111 ASP A O 1
ATOM 863 N N . THR A 1 112 ? 0.641 6.457 -3.002 1 85.25 112 THR A N 1
ATOM 864 C CA . THR A 1 112 ? -0.483 7.32 -2.65 1 85.25 112 THR A CA 1
ATOM 865 C C . THR A 1 112 ? -0.029 8.453 -1.735 1 85.25 112 THR A C 1
ATOM 867 O O . THR A 1 112 ? 0.729 8.227 -0.789 1 85.25 112 THR A O 1
ATOM 870 N N . THR A 1 113 ? -0.366 9.688 -2.188 1 91.19 113 THR A N 1
ATOM 871 C CA . THR A 1 113 ? -0.204 10.875 -1.349 1 91.19 113 THR A CA 1
ATOM 872 C C . THR A 1 113 ? -1.531 11.266 -0.708 1 91.19 113 THR A C 1
ATOM 874 O O . THR A 1 113 ? -2.562 11.312 -1.382 1 91.19 113 THR A O 1
ATOM 877 N N . MET A 1 114 ? -1.454 11.57 0.59 1 93.94 114 MET A N 1
ATOM 878 C CA . MET A 1 114 ? -2.689 11.898 1.3 1 93.94 114 MET A CA 1
ATOM 879 C C . MET A 1 114 ? -2.947 13.398 1.289 1 93.94 114 MET A C 1
ATOM 881 O O . MET A 1 114 ? -2.717 14.078 2.289 1 93.94 114 MET A O 1
ATOM 885 N N . TYR A 1 115 ? -3.557 13.938 0.264 1 95.56 115 TYR A N 1
ATOM 886 C CA . TYR A 1 115 ? -3.863 15.352 0.095 1 95.56 115 TYR A CA 1
ATOM 887 C C . TYR A 1 115 ? -4.918 15.805 1.095 1 95.56 115 TYR A C 1
ATOM 889 O O . TYR A 1 115 ? -4.945 16.969 1.492 1 95.56 115 TYR A O 1
ATOM 897 N N . GLY A 1 116 ? -5.77 14.852 1.446 1 95.69 116 GLY A N 1
ATOM 898 C CA . GLY A 1 116 ? -6.734 15.195 2.48 1 95.69 116 GLY A CA 1
ATOM 899 C C . GLY A 1 116 ? -6.086 15.68 3.764 1 95.69 116 GLY A C 1
ATOM 900 O O . GLY A 1 116 ? -6.539 16.656 4.363 1 95.69 116 GLY A O 1
ATOM 901 N N . LEU A 1 117 ? -5.047 15.039 4.164 1 96.31 117 LEU A N 1
ATOM 902 C CA . LEU A 1 117 ? -4.324 15.445 5.363 1 96.31 117 LEU A CA 1
ATOM 903 C C . LEU A 1 117 ? -3.631 16.797 5.145 1 96.31 117 LEU A C 1
ATOM 905 O O . LEU A 1 117 ? -3.541 17.609 6.066 1 96.31 117 LEU A O 1
ATOM 909 N N . ALA A 1 118 ? -3.133 17 3.93 1 95.69 118 ALA A N 1
ATOM 910 C CA . ALA A 1 118 ? -2.516 18.281 3.596 1 95.69 118 ALA A CA 1
ATOM 911 C C . ALA A 1 118 ? -3.518 19.422 3.729 1 95.69 118 ALA A C 1
ATOM 913 O O . ALA A 1 118 ? -3.199 20.469 4.297 1 95.69 118 ALA A O 1
ATOM 914 N N . MET A 1 119 ? -4.676 19.203 3.268 1 95.88 119 MET A N 1
ATOM 915 C CA . MET A 1 119 ? -5.719 20.234 3.326 1 95.88 119 MET A CA 1
ATOM 916 C C . MET A 1 119 ? -6.148 20.484 4.766 1 95.88 119 MET A C 1
ATOM 918 O O . MET A 1 119 ? -6.371 21.641 5.156 1 95.88 119 MET A O 1
ATOM 922 N N . SER A 1 120 ? -6.277 19.438 5.523 1 96.25 120 SER A N 1
ATOM 923 C CA . SER A 1 120 ? -6.641 19.594 6.926 1 96.25 120 SER A CA 1
ATOM 924 C C . SER A 1 120 ? -5.562 20.359 7.688 1 96.25 120 SER A C 1
ATOM 926 O O . SER A 1 120 ? -5.871 21.266 8.469 1 96.25 120 SER A O 1
ATOM 928 N N . ALA A 1 121 ? -4.332 20.031 7.434 1 95.25 121 ALA A N 1
ATOM 929 C CA . ALA A 1 121 ? -3.219 20.688 8.109 1 95.25 121 ALA A CA 1
ATOM 930 C C . ALA A 1 121 ? -3.154 22.172 7.75 1 95.25 121 ALA A C 1
ATOM 932 O O . ALA A 1 121 ? -2.949 23.016 8.625 1 95.25 121 ALA A O 1
ATOM 933 N N . VAL A 1 122 ? -3.334 22.5 6.527 1 93.88 122 VAL A N 1
ATOM 934 C CA . VAL A 1 122 ? -3.307 23.891 6.074 1 93.88 122 VAL A CA 1
ATOM 935 C C . VAL A 1 122 ? -4.469 24.672 6.699 1 93.88 122 VAL A C 1
ATOM 937 O O . VAL A 1 122 ? -4.32 25.828 7.07 1 93.88 122 VAL A O 1
ATOM 940 N N . SER A 1 123 ? -5.594 24.031 6.797 1 94.88 123 SER A N 1
ATOM 941 C CA . SER A 1 123 ? -6.754 24.688 7.395 1 94.88 123 SER A CA 1
ATOM 942 C C . SER A 1 123 ? -6.5 25.031 8.859 1 94.88 123 SER A C 1
ATOM 944 O O . SER A 1 123 ? -6.863 26.125 9.312 1 94.88 123 SER A O 1
ATOM 946 N N . ALA A 1 124 ? -5.926 24.141 9.547 1 93.94 124 ALA A N 1
ATOM 947 C CA . ALA A 1 124 ? -5.629 24.391 10.953 1 93.94 124 ALA A CA 1
ATOM 948 C C . ALA A 1 124 ? -4.633 25.547 11.109 1 93.94 124 ALA A C 1
ATOM 950 O O . ALA A 1 124 ? -4.777 26.375 12 1 93.94 124 ALA A O 1
ATOM 951 N N . GLN A 1 125 ? -3.701 25.688 10.234 1 91.81 125 GLN A N 1
ATOM 952 C CA . GLN A 1 125 ? -2.697 26.734 10.273 1 91.81 125 GLN A CA 1
ATOM 953 C C . GLN A 1 125 ? -3.305 28.094 9.906 1 91.81 125 GLN A C 1
ATOM 955 O O . GLN A 1 125 ? -3.012 29.109 10.539 1 91.81 125 GLN A O 1
ATOM 960 N N . LEU A 1 126 ? -4.141 28.078 8.977 1 91.62 126 LEU A N 1
ATOM 961 C CA . LEU A 1 126 ? -4.734 29.312 8.508 1 91.62 126 LEU A CA 1
ATOM 962 C C . LEU A 1 126 ? -5.727 29.875 9.523 1 91.62 126 LEU A C 1
ATOM 964 O O . LEU A 1 126 ? -5.805 31.078 9.734 1 91.62 126 LEU A O 1
ATOM 968 N N . VAL A 1 127 ? -6.457 28.984 10.141 1 92.38 127 VAL A N 1
ATOM 969 C CA . VAL A 1 127 ? -7.43 29.422 11.141 1 92.38 127 VAL A CA 1
ATOM 970 C C . VAL A 1 127 ? -6.707 30.109 12.297 1 92.38 127 VAL A C 1
ATOM 972 O O . VAL A 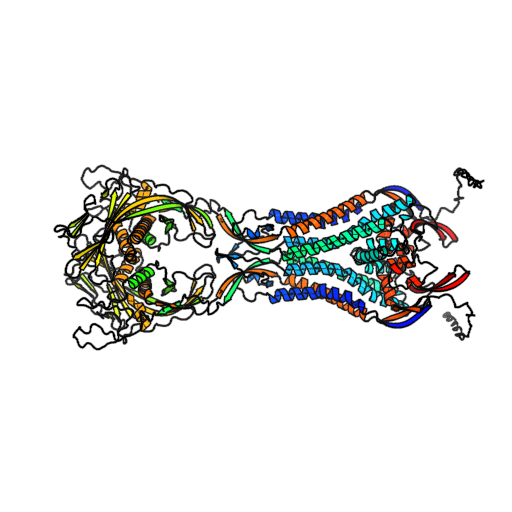1 127 ? -7.164 31.141 12.797 1 92.38 127 VAL A O 1
ATOM 975 N N . ALA A 1 128 ? -5.602 29.625 12.672 1 89.25 128 ALA A N 1
ATOM 976 C CA . ALA A 1 128 ? -4.824 30.234 13.75 1 89.25 128 ALA A CA 1
ATOM 977 C C . ALA A 1 128 ? -4.387 31.641 13.383 1 89.25 128 ALA A C 1
ATOM 979 O O . ALA A 1 128 ? -4.324 32.531 14.242 1 89.25 128 ALA A O 1
ATOM 980 N N . LEU A 1 129 ? -4.172 31.922 12.133 1 86.75 129 LEU A N 1
ATOM 981 C CA . LEU A 1 129 ? -3.701 33.219 11.656 1 86.75 129 LEU A CA 1
ATOM 982 C C . LEU A 1 129 ? -4.848 34.219 11.578 1 86.75 129 LEU A C 1
ATOM 984 O O . LEU A 1 129 ? -4.617 35.438 11.516 1 86.75 129 LEU A O 1
ATOM 988 N N . THR A 1 130 ? -6.07 33.75 11.672 1 90.56 130 THR A N 1
ATOM 989 C CA . THR A 1 130 ? -7.199 34.656 11.422 1 90.56 130 THR A CA 1
ATOM 990 C C . THR A 1 130 ? -7.797 35.156 12.727 1 90.56 130 THR A C 1
ATOM 992 O O . THR A 1 130 ? -8.633 36.062 12.727 1 90.56 130 THR A O 1
ATOM 995 N N . VAL A 1 131 ? -7.344 34.719 13.875 1 89.56 131 VAL A N 1
ATOM 996 C CA . VAL A 1 131 ? -7.941 35.062 15.164 1 89.56 131 VAL A CA 1
ATOM 997 C C . VAL A 1 131 ? -7.82 36.562 15.398 1 89.56 131 VAL A C 1
ATOM 999 O O . VAL A 1 131 ? -8.805 37.219 15.742 1 89.56 131 VAL A O 1
ATOM 1002 N N . PRO A 1 132 ? -6.641 37.156 15.125 1 88.56 132 PRO A N 1
ATOM 1003 C CA . PRO A 1 132 ? -6.555 38.594 15.336 1 88.56 132 PRO A CA 1
ATOM 1004 C C . PRO A 1 132 ? -7.473 39.406 14.398 1 88.56 132 PRO A C 1
ATOM 1006 O O . PRO A 1 132 ? -7.992 40.438 14.781 1 88.56 132 PRO A O 1
ATOM 1009 N N . PHE A 1 133 ? -7.73 38.875 13.242 1 89.81 133 PHE A N 1
ATOM 1010 C CA . PHE A 1 133 ? -8.633 39.531 12.305 1 89.81 133 PHE A CA 1
ATOM 1011 C C . PHE A 1 133 ? -10.07 39.469 12.797 1 89.81 133 PHE A C 1
ATOM 1013 O O . PHE A 1 133 ? -10.836 40.406 12.625 1 89.81 133 PHE A O 1
ATOM 1020 N N . LEU A 1 134 ? -10.359 38.375 13.383 1 93.19 134 LEU A N 1
ATOM 1021 C CA . LEU A 1 134 ? -11.711 38.188 13.914 1 93.19 134 LEU A CA 1
ATOM 1022 C C . LEU A 1 134 ? -12 39.188 15.031 1 93.19 134 LEU A C 1
ATOM 1024 O O . LEU A 1 134 ? -13.07 39.812 15.062 1 93.19 134 LEU A O 1
ATOM 1028 N N . LEU A 1 135 ? -11.062 39.406 15.883 1 92.81 135 LEU A N 1
ATOM 1029 C CA . LEU A 1 135 ? -11.258 40.312 17 1 92.81 135 LEU A CA 1
ATOM 1030 C C . LEU A 1 135 ? -11.203 41.781 16.516 1 92.81 135 LEU A C 1
ATOM 1032 O O . LEU A 1 135 ? -11.844 42.656 17.094 1 92.81 135 LEU A O 1
ATOM 1036 N N . GLY A 1 136 ? -10.438 42 15.469 1 90.44 136 GLY A N 1
ATOM 1037 C CA . GLY A 1 136 ? -10.484 43.312 14.852 1 90.44 136 GLY A CA 1
ATOM 1038 C C . GLY A 1 136 ? -11.859 43.688 14.336 1 90.44 136 GLY A C 1
ATOM 1039 O O . GLY A 1 136 ? -12.297 44.844 14.484 1 90.44 136 GLY A O 1
ATOM 1040 N N . LEU A 1 137 ? -12.484 42.75 13.789 1 93 137 LEU A N 1
ATOM 1041 C CA . LEU A 1 137 ? -13.836 42.938 13.297 1 93 137 LEU A CA 1
ATOM 1042 C C . LEU A 1 137 ? -14.812 43.125 14.453 1 93 137 LEU A C 1
ATOM 1044 O O . LEU A 1 137 ? -15.719 43.969 14.383 1 93 137 LEU A O 1
ATOM 1048 N N . LEU A 1 138 ? -14.617 42.375 15.461 1 95.06 138 LEU A N 1
ATOM 1049 C CA . LEU A 1 138 ? -15.469 42.469 16.641 1 95.06 138 LEU A CA 1
ATOM 1050 C C . LEU A 1 138 ? -15.344 43.875 17.266 1 95.06 138 LEU A C 1
ATOM 1052 O O . LEU A 1 138 ? -16.297 44.344 17.875 1 95.06 138 LEU A O 1
ATOM 1056 N N . GLY A 1 139 ? -14.172 44.5 17.094 1 95.25 139 GLY A N 1
ATOM 1057 C CA . GLY A 1 139 ? -13.922 45.812 17.625 1 95.25 139 GLY A CA 1
ATOM 1058 C C . GLY A 1 139 ? -14.953 46.844 17.188 1 95.25 139 GLY A C 1
ATOM 1059 O O . GLY A 1 139 ? -15.305 47.75 17.938 1 95.25 139 GLY A O 1
ATOM 1060 N N . TYR A 1 140 ? -15.547 46.656 16.031 1 94.94 140 TYR A N 1
ATOM 1061 C CA . TYR A 1 140 ? -16.562 47.562 15.555 1 94.94 140 TYR A CA 1
ATOM 1062 C C . TYR A 1 140 ? -17.859 47.438 16.359 1 94.94 140 TYR A C 1
ATOM 1064 O O . TYR A 1 140 ? -18.484 48.438 16.719 1 94.94 140 TYR A O 1
ATOM 1072 N N . ARG A 1 141 ? -18.203 46.25 16.609 1 94.94 141 ARG A N 1
ATOM 1073 C CA . ARG A 1 141 ? -19.422 46 17.391 1 94.94 141 ARG A CA 1
ATOM 1074 C C . ARG A 1 141 ? -19.25 46.531 18.828 1 94.94 141 ARG A C 1
ATOM 1076 O O . ARG A 1 141 ? -20.188 47.094 19.406 1 94.94 141 ARG A O 1
ATOM 1083 N N . LEU A 1 142 ? -18.109 46.312 19.344 1 96.31 142 LEU A N 1
ATOM 1084 C CA . LEU A 1 142 ? -17.844 46.781 20.703 1 96.31 142 LEU A CA 1
ATOM 1085 C C . LEU A 1 142 ? -17.859 48.281 20.766 1 96.31 142 LEU A C 1
ATOM 1087 O O . LEU A 1 142 ? -18.344 48.875 21.734 1 96.31 142 LEU A O 1
ATOM 1091 N N . ALA A 1 143 ? -17.297 48.875 19.766 1 95.44 143 ALA A N 1
ATOM 1092 C CA . ALA A 1 143 ? -17.312 50.312 19.672 1 95.44 143 ALA A CA 1
ATOM 1093 C C . ALA A 1 143 ? -18.75 50.844 19.625 1 95.44 143 ALA A C 1
ATOM 1095 O O . ALA A 1 143 ? -19.062 51.844 20.281 1 95.44 143 ALA A O 1
ATOM 1096 N N . SER A 1 144 ? -19.562 50.219 18.859 1 94.19 144 SER A N 1
ATOM 1097 C CA . SER A 1 144 ? -20.969 50.625 18.766 1 94.19 144 SER A CA 1
ATOM 1098 C C . SER A 1 144 ? -21.672 50.5 20.109 1 94.19 144 SER A C 1
ATOM 1100 O O . SER A 1 144 ? -22.469 51.375 20.484 1 94.19 144 SER A O 1
ATOM 1102 N N . MET A 1 145 ? -21.406 49.469 20.844 1 94 145 MET A N 1
ATOM 1103 C CA . MET A 1 145 ? -22 49.281 22.172 1 94 145 MET A CA 1
ATOM 1104 C C . MET A 1 145 ? -21.562 50.375 23.125 1 94 145 MET A C 1
ATOM 1106 O O . MET A 1 145 ? -22.375 50.844 23.938 1 94 145 MET A O 1
ATOM 1110 N N . TRP A 1 146 ? -20.297 50.719 23.016 1 94 146 TRP A N 1
ATOM 1111 C CA . TRP A 1 146 ? -19.75 51.75 23.859 1 94 146 TRP A CA 1
ATOM 1112 C C . TRP A 1 146 ? -20.406 53.094 23.562 1 94 146 TRP A C 1
ATOM 1114 O O . TRP A 1 146 ? -20.812 53.812 24.469 1 94 146 TRP A O 1
ATOM 1124 N N . ILE A 1 147 ? -20.578 53.438 22.297 1 91.12 147 ILE A N 1
ATOM 1125 C CA . ILE A 1 147 ? -21.188 54.688 21.875 1 91.12 147 ILE A CA 1
ATOM 1126 C C . ILE A 1 147 ? -22.656 54.719 22.297 1 91.12 147 ILE A C 1
ATOM 1128 O O . ILE A 1 147 ? -23.141 55.75 22.797 1 91.12 147 ILE A O 1
ATOM 1132 N N . LEU A 1 148 ? -23.328 53.625 22.125 1 89.94 148 LEU A N 1
ATOM 1133 C CA . LEU A 1 148 ? -24.734 53.562 22.484 1 89.94 148 LEU A CA 1
ATOM 1134 C C . LEU A 1 148 ? -24.922 53.719 24 1 89.94 148 LEU A C 1
ATOM 1136 O O . LEU A 1 148 ? -25.875 54.344 24.453 1 89.94 148 LEU A O 1
ATOM 1140 N N . ALA A 1 149 ? -24.047 53.125 24.734 1 91.25 149 ALA A N 1
ATOM 1141 C CA . ALA A 1 149 ? -24.109 53.25 26.188 1 91.25 149 ALA A CA 1
ATOM 1142 C C . ALA A 1 149 ? -23.938 54.688 26.625 1 91.25 149 ALA A C 1
ATOM 1144 O O . ALA A 1 149 ? -24.562 55.156 27.578 1 91.25 149 ALA A O 1
ATOM 1145 N N . GLN A 1 150 ? -23.094 55.375 25.906 1 87.5 150 GLN A N 1
ATOM 1146 C CA . GLN A 1 150 ? -22.859 56.812 26.203 1 87.5 150 GLN A CA 1
ATOM 1147 C C . GLN A 1 150 ? -24.062 57.656 25.797 1 87.5 150 GLN A C 1
ATOM 1149 O O . GLN A 1 150 ? -24.469 58.562 26.531 1 87.5 150 GLN A O 1
ATOM 1154 N N . GLU A 1 151 ? -24.625 57.344 24.719 1 84.25 151 GLU A N 1
ATOM 1155 C CA . GLU A 1 151 ? -25.781 58.094 24.234 1 84.25 151 GLU A CA 1
ATOM 1156 C C . GLU A 1 151 ? -27 57.875 25.109 1 84.25 151 GLU A C 1
ATOM 1158 O O . GLU A 1 151 ? -27.797 58.812 25.328 1 84.25 151 GLU A O 1
ATOM 1163 N N . THR A 1 152 ? -27.156 56.719 25.609 1 86.88 152 THR A N 1
ATOM 1164 C CA . THR A 1 152 ? -28.328 56.406 26.422 1 86.88 152 THR A CA 1
ATOM 1165 C C . THR A 1 152 ? -28.047 56.656 27.891 1 86.88 152 THR A C 1
ATOM 1167 O O . THR A 1 152 ? -28.891 56.375 28.75 1 86.88 152 THR A O 1
ATOM 1170 N N . GLU A 1 153 ? -26.906 57.094 28.344 1 84.12 153 GLU A N 1
ATOM 1171 C CA . GLU A 1 153 ? -26.484 57.469 29.688 1 84.12 153 GLU A CA 1
ATOM 1172 C C . GLU A 1 153 ? -26.562 56.25 30.641 1 84.12 153 GLU A C 1
ATOM 1174 O O . GLU A 1 153 ? -27.016 56.406 31.766 1 84.12 153 GLU A O 1
ATOM 1179 N N . HIS A 1 154 ? -26.281 55.219 30.094 1 87.06 154 HIS A N 1
ATOM 1180 C CA . HIS A 1 154 ? -26.125 54.031 30.953 1 87.06 154 HIS A CA 1
ATOM 1181 C C . HIS A 1 154 ? -24.688 53.875 31.422 1 87.06 154 HIS A C 1
ATOM 1183 O O . HIS A 1 154 ? -23.938 53.062 30.891 1 87.06 154 HIS A O 1
ATOM 1189 N N . THR A 1 155 ? -24.359 54.469 32.469 1 83.5 155 THR A N 1
ATOM 1190 C CA . THR A 1 155 ? -23 54.594 32.969 1 83.5 155 THR A CA 1
ATOM 1191 C C . THR A 1 155 ? -22.438 53.219 33.375 1 83.5 155 THR A C 1
ATOM 1193 O O . THR A 1 155 ? -21.234 53 33.312 1 83.5 155 THR A O 1
ATOM 1196 N N . GLU A 1 156 ? -23.297 52.281 33.75 1 83.31 156 GLU A N 1
ATOM 1197 C CA . GLU A 1 156 ? -22.828 50.969 34.188 1 83.31 156 GLU A CA 1
ATOM 1198 C C . GLU A 1 156 ? -22.281 50.156 33.031 1 83.31 156 GLU A C 1
ATOM 1200 O O . GLU A 1 156 ? -21.516 49.219 33.219 1 83.31 156 GLU A O 1
ATOM 1205 N N . SER A 1 157 ? -22.672 50.625 31.844 1 88.62 157 SER A N 1
ATOM 1206 C CA . SER A 1 157 ? -22.234 49.875 30.672 1 88.62 157 SER A CA 1
ATOM 1207 C C . SER A 1 157 ? -20.984 50.5 30.047 1 88.62 157 SER A C 1
ATOM 1209 O O . SER A 1 157 ? -20.484 50.031 29.031 1 88.62 157 SER A O 1
ATOM 1211 N N . MET A 1 158 ? -20.516 51.5 30.656 1 91.88 158 MET A N 1
ATOM 1212 C CA . MET A 1 158 ? -19.281 52.125 30.188 1 91.88 158 MET A CA 1
ATOM 1213 C C . MET A 1 158 ? -18.078 51.562 30.938 1 91.88 158 MET A C 1
ATOM 1215 O O . MET A 1 158 ? -18.188 51.219 32.125 1 91.88 158 MET A O 1
ATOM 1219 N N . PRO A 1 159 ? -17 51.375 30.25 1 93.81 159 PRO A N 1
ATOM 1220 C CA . PRO A 1 159 ? -15.836 50.75 30.891 1 93.81 159 PRO A CA 1
ATOM 1221 C C . PRO A 1 159 ? -15.094 51.719 31.812 1 93.81 159 PRO A C 1
ATOM 1223 O O . PRO A 1 159 ? -15.141 52.938 31.625 1 93.81 159 PRO A O 1
ATOM 1226 N N . THR A 1 160 ? -14.5 51.156 32.875 1 93.19 160 THR A N 1
ATOM 1227 C CA . THR A 1 160 ? -13.531 51.875 33.688 1 93.19 160 THR A CA 1
ATOM 1228 C C . THR A 1 160 ? -12.164 51.906 33 1 93.19 160 THR A C 1
ATOM 1230 O O . THR A 1 160 ? -11.977 51.312 31.953 1 93.19 160 THR A O 1
ATOM 1233 N N . ALA A 1 161 ? -11.227 52.625 33.594 1 92.31 161 ALA A N 1
ATOM 1234 C CA . ALA A 1 161 ? -9.891 52.688 33 1 92.31 161 ALA A CA 1
ATOM 1235 C C . ALA A 1 161 ? -9.273 51.281 32.875 1 92.31 161 ALA A C 1
ATOM 1237 O O . ALA A 1 161 ? -8.672 50.938 31.875 1 92.31 161 ALA A O 1
ATOM 1238 N N . ALA A 1 162 ? -9.461 50.469 33.906 1 93.31 162 ALA A N 1
ATOM 1239 C CA . ALA A 1 162 ? -8.938 49.094 33.906 1 93.31 162 ALA A CA 1
ATOM 1240 C C . ALA A 1 162 ? -9.641 48.25 32.844 1 93.31 162 ALA A C 1
ATOM 1242 O O . ALA A 1 162 ? -8.992 47.5 32.094 1 93.31 162 ALA A O 1
ATOM 1243 N N . GLN A 1 163 ? -10.938 48.406 32.781 1 95.12 163 GLN A N 1
ATOM 1244 C CA . GLN A 1 163 ? -11.727 47.656 31.828 1 95.12 163 GLN A CA 1
ATOM 1245 C C . GLN A 1 163 ? -11.43 48.094 30.406 1 95.12 163 GLN A C 1
ATOM 1247 O O . GLN A 1 163 ? -11.414 47.25 29.484 1 95.12 163 GLN A O 1
ATOM 1252 N N . TYR A 1 164 ? -11.266 49.344 30.172 1 94.44 164 TYR A N 1
ATOM 1253 C CA . TYR A 1 164 ? -10.852 49.844 28.859 1 94.44 164 TYR A CA 1
ATOM 1254 C C . TYR A 1 164 ? -9.516 49.25 28.453 1 94.44 164 TYR A C 1
ATOM 1256 O O . TYR A 1 164 ? -9.352 48.812 27.312 1 94.44 164 TYR A O 1
ATOM 1264 N N . GLY A 1 165 ? -8.562 49.281 29.391 1 94.19 165 GLY A N 1
ATOM 1265 C CA . GLY A 1 165 ? -7.273 48.656 29.109 1 94.19 165 GLY A CA 1
ATOM 1266 C C . GLY A 1 165 ? -7.379 47.188 28.734 1 94.19 165 GLY A C 1
ATOM 1267 O O . GLY A 1 165 ? -6.664 46.719 27.844 1 94.19 165 GLY A O 1
ATOM 1268 N N . LEU A 1 166 ? -8.219 46.469 29.406 1 95.5 166 LEU A N 1
ATOM 1269 C CA . LEU A 1 166 ? -8.414 45.062 29.109 1 95.5 166 LEU A CA 1
ATOM 1270 C C . LEU A 1 166 ? -9.055 44.875 27.75 1 95.5 166 LEU A C 1
ATOM 1272 O O . LEU A 1 166 ? -8.719 43.938 27.016 1 95.5 166 LEU A O 1
ATOM 1276 N N . LEU A 1 167 ? -9.992 45.75 27.406 1 96.12 167 LEU A N 1
ATOM 1277 C CA . LEU A 1 167 ? -10.617 45.688 26.094 1 96.12 167 LEU A CA 1
ATOM 1278 C C . LEU A 1 167 ? -9.594 45.906 24.984 1 96.12 167 LEU A C 1
ATOM 1280 O O . LEU A 1 167 ? -9.602 45.219 23.969 1 96.12 167 LEU A O 1
ATOM 1284 N N . VAL A 1 168 ? -8.719 46.844 25.203 1 94.19 168 VAL A N 1
ATOM 1285 C CA . VAL A 1 168 ? -7.668 47.125 24.234 1 94.19 168 VAL A CA 1
ATOM 1286 C C . VAL A 1 168 ? -6.746 45.906 24.094 1 94.19 168 VAL A C 1
ATOM 1288 O O . VAL A 1 168 ? -6.352 45.562 22.984 1 94.19 168 VAL A O 1
ATOM 1291 N N . LYS A 1 169 ? -6.477 45.344 25.156 1 93.69 169 LYS A N 1
ATOM 1292 C CA . LYS A 1 169 ? -5.605 44.156 25.125 1 93.69 169 LYS A CA 1
ATOM 1293 C C . LYS A 1 169 ? -6.289 42.969 24.453 1 93.69 169 LYS A C 1
ATOM 1295 O O . LYS A 1 169 ? -5.664 42.25 23.672 1 93.69 169 LYS A O 1
ATOM 1300 N N . LEU A 1 170 ? -7.547 42.781 24.766 1 94.31 170 LEU A N 1
ATOM 1301 C CA . LEU A 1 170 ? -8.297 41.656 24.188 1 94.31 170 LEU A CA 1
ATOM 1302 C C . LEU A 1 170 ? -8.422 41.812 22.688 1 94.31 170 LEU A C 1
ATOM 1304 O O . LEU A 1 170 ? -8.219 40.844 21.938 1 94.31 170 LEU A O 1
ATOM 1308 N N . CYS A 1 171 ? -8.695 42.969 22.219 1 92.88 171 CYS A N 1
ATOM 1309 C CA . CYS A 1 171 ? -8.93 43.188 20.781 1 92.88 171 CYS A CA 1
ATOM 1310 C C . CYS A 1 171 ? -7.613 43.406 20.047 1 92.88 171 CYS A C 1
ATOM 1312 O O . CYS A 1 171 ? -7.512 43.156 18.859 1 92.88 171 CYS A O 1
ATOM 1314 N N . GLY A 1 172 ? -6.629 43.906 20.75 1 87.25 172 GLY A N 1
ATOM 1315 C CA . GLY A 1 172 ? -5.359 44.219 20.109 1 87.25 172 GLY A CA 1
ATOM 1316 C C . GLY A 1 172 ? -4.41 43.031 20.047 1 87.25 172 GLY A C 1
ATOM 1317 O O . GLY A 1 172 ? -3.826 42.781 18.984 1 87.25 172 GLY A O 1
ATOM 1318 N N . SER A 1 173 ? -4.156 42.375 21.094 1 83.12 173 SER A N 1
ATOM 1319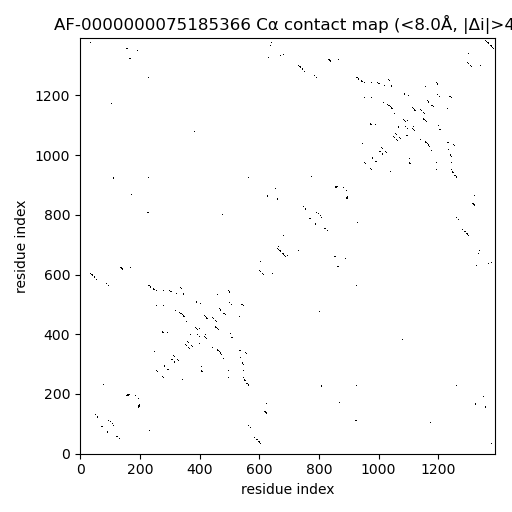 C CA . SER A 1 173 ? -3.223 41.25 21.141 1 83.12 173 SER A CA 1
ATOM 1320 C C . SER A 1 173 ? -3.918 39.938 20.797 1 83.12 173 SER A C 1
ATOM 1322 O O . SER A 1 173 ? -3.363 39.094 20.078 1 83.12 173 SER A O 1
ATOM 1324 N N . ALA A 1 174 ? -5.156 39.719 21.172 1 76 174 ALA A N 1
ATOM 1325 C CA . ALA A 1 174 ? -6.035 38.594 20.859 1 76 174 ALA A CA 1
ATOM 1326 C C . ALA A 1 174 ? -5.332 37.281 21.094 1 76 174 ALA A C 1
ATOM 1328 O O . ALA A 1 174 ? -5.277 36.438 20.203 1 76 174 ALA A O 1
ATOM 1329 N N . ASN A 1 175 ? -4.691 37.156 22.312 1 84.38 175 ASN A N 1
ATOM 1330 C CA . ASN A 1 175 ? -3.994 35.906 22.641 1 84.38 175 ASN A CA 1
ATOM 1331 C C . ASN A 1 175 ? -4.441 35.344 23.984 1 84.38 175 ASN A C 1
ATOM 1333 O O . ASN A 1 175 ? -5.371 35.875 24.594 1 84.38 175 ASN A O 1
ATOM 1337 N N . LEU A 1 176 ? -3.836 34.281 24.375 1 85.5 176 LEU A N 1
ATOM 1338 C CA . LEU A 1 176 ? -4.219 33.562 25.578 1 85.5 176 LEU A CA 1
ATOM 1339 C C . LEU A 1 176 ? -3.902 34.375 26.828 1 85.5 176 LEU A C 1
ATOM 1341 O O . LEU A 1 176 ? -4.629 34.281 27.828 1 85.5 176 LEU A O 1
ATOM 1345 N N . PHE A 1 177 ? -2.947 35.219 26.734 1 86 177 PHE A N 1
ATOM 1346 C CA . PHE A 1 177 ? -2.557 36 27.891 1 86 177 PHE A CA 1
ATOM 1347 C C . PHE A 1 177 ? -3.57 37.125 28.156 1 86 177 PHE A C 1
ATOM 1349 O O . PHE A 1 177 ? -3.832 37.469 29.312 1 86 177 PHE A O 1
ATOM 1356 N N . SER A 1 178 ? -4.012 37.625 27.094 1 91.62 178 SER A N 1
ATOM 1357 C CA . SER A 1 178 ? -5.039 38.625 27.266 1 91.62 178 SER A CA 1
ATOM 1358 C C . SER A 1 178 ? -6.293 38.062 27.906 1 91.62 178 SER A C 1
ATOM 1360 O O . SER A 1 178 ? -6.895 38.719 28.781 1 91.62 178 SER A O 1
ATOM 1362 N N . ALA A 1 179 ? -6.633 36.844 27.484 1 93 179 ALA A N 1
ATOM 1363 C CA . ALA A 1 179 ? -7.801 36.188 28.078 1 93 179 ALA A CA 1
ATOM 1364 C C . ALA A 1 179 ? -7.559 35.844 29.547 1 93 179 ALA A C 1
ATOM 1366 O O . ALA A 1 179 ? -8.445 36.031 30.375 1 93 179 ALA A O 1
ATOM 1367 N N . TYR A 1 180 ? -6.391 35.438 29.812 1 91.31 180 TYR A N 1
ATOM 1368 C CA . TYR A 1 180 ? -6.051 35.031 31.172 1 91.31 180 TYR A CA 1
ATOM 1369 C C . TYR A 1 180 ? -6.105 36.219 32.125 1 91.31 180 TYR A C 1
ATOM 1371 O O . TYR A 1 180 ? -6.684 36.156 33.219 1 91.31 180 TYR A O 1
ATOM 1379 N N . GLU A 1 181 ? -5.551 37.344 31.734 1 92.75 181 GLU A N 1
ATOM 1380 C CA . GLU A 1 181 ? -5.535 38.531 32.562 1 92.75 181 GLU A CA 1
ATOM 1381 C C . GLU A 1 181 ? -6.945 39.094 32.781 1 92.75 181 GLU A C 1
ATOM 1383 O O . GLU A 1 181 ? -7.277 39.562 33.875 1 92.75 181 GLU A O 1
ATOM 1388 N N . THR A 1 182 ? -7.668 39 31.75 1 94.56 182 THR A N 1
ATOM 1389 C CA . THR A 1 182 ? -9.047 39.469 31.891 1 94.56 182 THR A CA 1
ATOM 1390 C C . THR A 1 182 ? -9.836 38.562 32.812 1 94.56 182 THR A C 1
ATOM 1392 O O . THR A 1 182 ? -10.641 39.031 33.625 1 94.56 182 THR A O 1
ATOM 1395 N N . MET A 1 183 ? -9.617 37.312 32.75 1 93.62 183 MET A N 1
ATOM 1396 C CA . MET A 1 183 ? -10.289 36.375 33.656 1 93.62 183 MET A CA 1
ATOM 1397 C C . MET A 1 183 ? -9.875 36.594 35.094 1 93.62 183 MET A C 1
ATOM 1399 O O . MET A 1 183 ? -10.703 36.5 36 1 93.62 183 MET A O 1
ATOM 1403 N N . ARG A 1 184 ? -8.609 36.875 35.25 1 91.06 184 ARG A N 1
ATOM 1404 C CA . ARG A 1 184 ? -8.109 37.188 36.594 1 91.06 184 ARG A CA 1
ATOM 1405 C C . ARG A 1 184 ? -8.766 38.438 37.156 1 91.06 184 ARG A C 1
ATOM 1407 O O . ARG A 1 184 ? -9.086 38.5 38.344 1 91.06 184 ARG A O 1
ATOM 1414 N N . TYR A 1 185 ? -8.922 39.469 36.281 1 93.75 185 TYR A N 1
ATOM 1415 C CA . TYR A 1 185 ? -9.617 40.688 36.656 1 93.75 185 TYR A CA 1
ATOM 1416 C C . TYR A 1 185 ? -11.055 40.406 37.062 1 93.75 185 TYR A C 1
ATOM 1418 O O . TYR A 1 185 ? -11.539 40.906 38.062 1 93.75 185 TYR A O 1
ATOM 1426 N N . LEU A 1 186 ? -11.711 39.531 36.344 1 92.56 186 LEU A N 1
ATOM 1427 C CA . LEU A 1 186 ? -13.125 39.25 36.562 1 92.56 186 LEU A CA 1
ATOM 1428 C C . LEU A 1 186 ? -13.32 38.375 37.812 1 92.56 186 LEU A C 1
ATOM 1430 O O . LEU A 1 186 ? -14.398 38.375 38.406 1 92.56 186 LEU A O 1
ATOM 1434 N N . LYS A 1 187 ? -12.352 37.719 38.25 1 91.25 187 LYS A N 1
ATOM 1435 C CA . LYS A 1 187 ? -12.453 36.844 39.406 1 91.25 187 LYS A CA 1
ATOM 1436 C C . LYS A 1 187 ? -12.289 37.656 40.719 1 91.25 187 LYS A C 1
ATOM 1438 O O . LYS A 1 187 ? -12.602 37.156 41.781 1 91.25 187 LYS A O 1
ATOM 1443 N N . ARG A 1 188 ? -11.781 38.875 40.469 1 87.69 188 ARG A N 1
ATOM 1444 C CA . ARG A 1 188 ? -11.656 39.719 41.656 1 87.69 188 ARG A CA 1
ATOM 1445 C C . ARG A 1 188 ? -13.016 39.969 42.281 1 87.69 188 ARG A C 1
ATOM 1447 O O . ARG A 1 188 ? -14.031 40.062 41.594 1 87.69 188 ARG A O 1
ATOM 1454 N N . GLY A 1 189 ? -13.148 39.906 43.625 1 78.94 189 GLY A N 1
ATOM 1455 C CA . GLY A 1 189 ? -14.391 40.125 44.344 1 78.94 189 GLY A CA 1
ATOM 1456 C C . GLY A 1 189 ? -15.109 41.406 43.969 1 78.94 189 GLY A C 1
ATOM 1457 O O . GLY A 1 189 ? -14.484 42.344 43.531 1 78.94 189 GLY A O 1
ATOM 1458 N N . ARG A 1 190 ? -16.391 41.469 44.094 1 79.12 190 ARG A N 1
ATOM 1459 C CA . ARG A 1 190 ? -17.25 42.594 43.719 1 79.12 190 ARG A CA 1
ATOM 1460 C C . ARG A 1 190 ? -16.906 43.844 44.531 1 79.12 190 ARG A C 1
ATOM 1462 O O . ARG A 1 190 ? -17.234 44.969 44.125 1 79.12 190 ARG A O 1
ATOM 1469 N N . GLU A 1 191 ? -16.203 43.75 45.562 1 77.38 191 GLU A N 1
ATOM 1470 C CA . GLU A 1 191 ? -15.812 44.875 46.375 1 77.38 191 GLU A CA 1
ATOM 1471 C C . GLU A 1 191 ? -14.578 45.562 45.844 1 77.38 191 GLU A C 1
ATOM 1473 O O . GLU A 1 191 ? -14.367 46.75 46.062 1 77.38 191 GLU A O 1
ATOM 1478 N N . ARG A 1 192 ? -13.953 44.844 45 1 81.44 192 ARG A N 1
ATOM 1479 C CA . ARG A 1 192 ? -12.672 45.375 44.531 1 81.44 192 ARG A CA 1
ATOM 1480 C C . ARG A 1 192 ? -12.773 45.812 43.062 1 81.44 192 ARG A C 1
ATOM 1482 O O . ARG A 1 192 ? -11.781 46.25 42.469 1 81.44 192 ARG A O 1
ATOM 1489 N N . ARG A 1 193 ? -14.008 45.531 42.438 1 83.94 193 ARG A N 1
ATOM 1490 C CA . ARG A 1 193 ? -14.164 45.938 41.062 1 83.94 193 ARG A CA 1
ATOM 1491 C C . ARG A 1 193 ? -15.602 46.344 40.75 1 83.94 193 ARG A C 1
ATOM 1493 O O . ARG A 1 193 ? -16.531 45.812 41.375 1 83.94 193 ARG A O 1
ATOM 1500 N N . PRO A 1 194 ? -15.75 47.344 39.844 1 88.69 194 PRO A N 1
ATOM 1501 C CA . PRO A 1 194 ? -17.109 47.656 39.406 1 88.69 194 PRO A CA 1
ATOM 1502 C C . PRO A 1 194 ? -17.672 46.562 38.469 1 88.69 194 PRO A C 1
ATOM 1504 O O . PRO A 1 194 ? -16.953 45.656 38.062 1 88.69 194 PRO A O 1
ATOM 1507 N N . ARG A 1 195 ? -18.984 46.688 38.281 1 88.69 195 ARG A N 1
ATOM 1508 C CA . ARG A 1 195 ? -19.625 45.75 37.375 1 88.69 195 ARG A CA 1
ATOM 1509 C C . ARG A 1 195 ? -19 45.812 36 1 88.69 195 ARG A C 1
ATOM 1511 O O . ARG A 1 195 ? -18.734 46.906 35.469 1 88.69 195 ARG A O 1
ATOM 1518 N N . ALA A 1 196 ? -18.688 44.656 35.375 1 91.62 196 ALA A N 1
ATOM 1519 C CA . ALA A 1 196 ? -18.078 44.562 34.031 1 91.62 196 ALA A CA 1
ATOM 1520 C C . ALA A 1 196 ? -19.094 44.938 32.969 1 91.62 196 ALA A C 1
ATOM 1522 O O . ALA A 1 196 ? -20.219 44.438 32.969 1 91.62 196 ALA A O 1
ATOM 1523 N N . PRO A 1 197 ? -18.766 45.812 32.094 1 93.19 197 PRO A N 1
ATOM 1524 C CA . PRO A 1 197 ? -19.688 46.125 31 1 93.19 197 PRO A CA 1
ATOM 1525 C C . PRO A 1 197 ? -19.891 44.938 30.062 1 93.19 197 PRO A C 1
ATOM 1527 O O . PRO A 1 197 ? -19.031 44.062 29.984 1 93.19 197 PRO A O 1
ATOM 1530 N N . THR A 1 198 ? -20.969 44.969 29.391 1 92.94 198 THR A N 1
ATOM 1531 C CA . THR A 1 198 ? -21.312 43.875 28.484 1 92.94 198 THR A CA 1
ATOM 1532 C C . THR A 1 198 ? -20.281 43.781 27.359 1 92.94 198 THR A C 1
ATOM 1534 O O . THR A 1 198 ? -20 42.656 26.875 1 92.94 198 THR A O 1
ATOM 1537 N N . SER A 1 199 ? -19.703 44.875 26.953 1 94.75 199 SER A N 1
ATOM 1538 C CA . SER A 1 199 ? -18.703 44.844 25.891 1 94.75 199 SER A CA 1
ATOM 1539 C C . SER A 1 199 ? -17.484 44.031 26.297 1 94.75 199 SER A C 1
ATOM 1541 O O . SER A 1 199 ? -16.922 43.281 25.484 1 94.75 199 SER A O 1
ATOM 1543 N N . LEU A 1 200 ? -17.078 44.062 27.547 1 95.81 200 LEU A N 1
ATOM 1544 C CA . LEU A 1 200 ? -15.93 43.312 28.031 1 95.81 200 LEU A CA 1
ATOM 1545 C C . LEU A 1 200 ? -16.234 41.812 28.047 1 95.81 200 LEU A C 1
ATOM 1547 O O . LEU A 1 200 ? -15.406 41 27.656 1 95.81 200 LEU A O 1
ATOM 1551 N N . ILE A 1 201 ? -17.406 41.469 28.484 1 95.62 201 ILE A N 1
ATOM 1552 C CA . ILE A 1 201 ? -17.812 40.062 28.578 1 95.62 201 ILE A CA 1
ATOM 1553 C C . ILE A 1 201 ? -17.906 39.469 27.172 1 95.62 201 ILE A C 1
ATOM 1555 O O . ILE A 1 201 ? -17.469 38.344 26.938 1 95.62 201 ILE A O 1
ATOM 1559 N N . VAL A 1 202 ? -18.484 40.219 26.219 1 95.56 202 VAL A N 1
ATOM 1560 C CA . VAL A 1 202 ? -18.625 39.75 24.844 1 95.56 202 VAL A CA 1
ATOM 1561 C C . VAL A 1 202 ? -17.25 39.562 24.219 1 95.56 202 VAL A C 1
ATOM 1563 O O . VAL A 1 202 ? -17 38.562 23.562 1 95.56 202 VAL A O 1
ATOM 1566 N N . ALA A 1 203 ? -16.344 40.531 24.438 1 96.44 203 ALA A N 1
ATOM 1567 C CA . ALA A 1 203 ? -15 40.438 23.891 1 96.44 203 ALA A CA 1
ATOM 1568 C C . ALA A 1 203 ? -14.273 39.188 24.438 1 96.44 203 ALA A C 1
ATOM 1570 O O . ALA A 1 203 ? -13.633 38.469 23.688 1 96.44 203 ALA A O 1
ATOM 1571 N N . LEU A 1 204 ? -14.359 39 25.734 1 96.44 204 LEU A N 1
ATOM 1572 C CA . LEU A 1 204 ? -13.703 37.875 26.375 1 96.44 204 LEU A CA 1
ATOM 1573 C C . LEU A 1 204 ? -14.305 36.562 25.875 1 96.44 204 LEU A C 1
ATOM 1575 O O . LEU A 1 204 ? -13.57 35.625 25.562 1 96.44 204 LEU A O 1
ATOM 1579 N N . THR A 1 205 ? -15.609 36.5 25.781 1 96.12 205 THR A N 1
ATOM 1580 C CA . THR A 1 205 ? -16.297 35.281 25.375 1 96.12 205 THR A CA 1
ATOM 1581 C C . THR A 1 205 ? -15.906 34.875 23.953 1 96.12 205 THR A C 1
ATOM 1583 O O . THR A 1 205 ? -15.609 33.719 23.672 1 96.12 205 THR A O 1
ATOM 1586 N N . ILE A 1 206 ? -15.93 35.812 23.047 1 95.69 206 ILE A N 1
ATOM 1587 C CA . ILE A 1 206 ? -15.617 35.531 21.656 1 95.69 206 ILE A CA 1
ATOM 1588 C C . ILE A 1 206 ? -14.148 35.125 21.516 1 95.69 206 ILE A C 1
ATOM 1590 O O . ILE A 1 206 ? -13.812 34.219 20.75 1 95.69 206 ILE A O 1
ATOM 1594 N N . LEU A 1 207 ? -13.281 35.844 22.25 1 95.12 207 LEU A N 1
ATOM 1595 C CA . LEU A 1 207 ? -11.867 35.469 22.188 1 95.12 207 LEU A CA 1
ATOM 1596 C C . LEU A 1 207 ? -11.648 34.062 22.719 1 95.12 207 LEU A C 1
ATOM 1598 O O . LEU A 1 207 ? -10.938 33.281 22.109 1 95.12 207 LEU A O 1
ATOM 1602 N N . VAL A 1 208 ? -12.219 33.75 23.844 1 95.5 208 VAL A N 1
ATOM 1603 C CA . VAL A 1 208 ? -12.062 32.438 24.422 1 95.5 208 VAL A CA 1
ATOM 1604 C C . VAL A 1 208 ? -12.633 31.375 23.469 1 95.5 208 VAL A C 1
ATOM 1606 O O . VAL A 1 208 ? -12.031 30.312 23.281 1 95.5 208 VAL A O 1
ATOM 1609 N N . LEU A 1 209 ? -13.766 31.719 22.906 1 95.94 209 LEU A N 1
ATOM 1610 C CA . LEU A 1 209 ? -14.359 30.781 21.953 1 95.94 209 LEU A CA 1
ATOM 1611 C C . LEU A 1 209 ? -13.445 30.578 20.75 1 95.94 209 LEU A C 1
ATOM 1613 O O . LEU A 1 209 ? -13.273 29.453 20.281 1 95.94 209 LEU A O 1
ATOM 1617 N N . ALA A 1 210 ? -12.938 31.609 20.219 1 94.62 210 ALA A N 1
ATOM 1618 C CA . ALA A 1 210 ? -12.047 31.531 19.062 1 94.62 210 ALA A CA 1
ATOM 1619 C C . ALA A 1 210 ? -10.797 30.719 19.391 1 94.62 210 ALA A C 1
ATOM 1621 O O . ALA A 1 210 ? -10.352 29.891 18.594 1 94.62 210 ALA A O 1
ATOM 1622 N N . ILE A 1 211 ? -10.219 30.953 20.578 1 92.75 211 ILE A N 1
ATOM 1623 C CA . ILE A 1 211 ? -9.031 30.234 21 1 92.75 211 ILE A CA 1
ATOM 1624 C C . ILE A 1 211 ? -9.367 28.75 21.203 1 92.75 211 ILE A C 1
ATOM 1626 O O . ILE A 1 211 ? -8.602 27.875 20.812 1 92.75 211 ILE A O 1
ATOM 1630 N N . LEU A 1 212 ? -10.43 28.516 21.812 1 95 212 LEU A N 1
ATOM 1631 C CA . LEU A 1 212 ? -10.852 27.141 22.047 1 95 212 LEU A CA 1
ATOM 1632 C C . LEU A 1 212 ? -11.062 26.406 20.734 1 95 212 LEU A C 1
ATOM 1634 O O . LEU A 1 212 ? -10.648 25.25 20.578 1 95 212 LEU A O 1
ATOM 1638 N N . LEU A 1 213 ? -11.727 27.031 19.812 1 95.94 213 LEU A N 1
ATOM 1639 C CA . LEU A 1 213 ? -11.961 26.391 18.516 1 95.94 213 LEU A CA 1
ATOM 1640 C C . LEU A 1 213 ? -10.648 26.141 17.781 1 95.94 213 LEU A C 1
ATOM 1642 O O . LEU A 1 213 ? -10.477 25.109 17.141 1 95.94 213 LEU A O 1
ATOM 1646 N N . ASN A 1 214 ? -9.781 27.078 17.891 1 92.94 214 ASN A N 1
ATOM 1647 C CA . ASN A 1 214 ? -8.477 26.938 17.25 1 92.94 214 ASN A CA 1
ATOM 1648 C C . ASN A 1 214 ? -7.699 25.75 17.844 1 92.94 214 ASN A C 1
ATOM 1650 O O . ASN A 1 214 ? -7.125 24.953 17.109 1 92.94 214 ASN A O 1
ATOM 1654 N N . HIS A 1 215 ? -7.672 25.609 19.109 1 93.25 215 HIS A N 1
ATOM 1655 C CA . HIS A 1 215 ? -6.941 24.516 19.75 1 93.25 215 HIS A CA 1
ATOM 1656 C C . HIS A 1 215 ? -7.648 23.188 19.562 1 93.25 215 HIS A C 1
ATOM 1658 O O . HIS A 1 215 ? -7 22.141 19.438 1 93.25 215 HIS A O 1
ATOM 1664 N N . LEU A 1 216 ? -8.922 23.25 19.609 1 96.19 216 LEU A N 1
ATOM 1665 C CA . LEU A 1 216 ? -9.68 22.031 19.312 1 96.19 216 LEU A CA 1
ATOM 1666 C C . LEU A 1 216 ? -9.414 21.562 17.891 1 96.19 216 LEU A C 1
ATOM 1668 O O . LEU A 1 216 ? -9.305 20.344 17.656 1 96.19 216 LEU A O 1
ATOM 1672 N N . LEU A 1 217 ? -9.391 22.469 16.969 1 96.5 217 LEU A N 1
ATOM 1673 C CA . LEU A 1 217 ? -9.086 22.109 15.594 1 96.5 217 LEU A CA 1
ATOM 1674 C C . LEU A 1 217 ? -7.711 21.453 15.484 1 96.5 217 LEU A C 1
ATOM 1676 O O . LEU A 1 217 ? -7.539 20.469 14.773 1 96.5 217 LEU A O 1
ATOM 1680 N N . SER A 1 218 ? -6.75 21.953 16.172 1 95.06 218 SER A N 1
ATOM 1681 C CA . SER A 1 218 ? -5.406 21.391 16.172 1 95.06 218 SER A CA 1
ATOM 1682 C C . SER A 1 218 ? -5.41 19.984 16.766 1 95.06 218 SER A C 1
ATOM 1684 O O . SER A 1 218 ? -4.73 19.078 16.266 1 95.06 218 SER A O 1
ATOM 1686 N N . ALA A 1 219 ? -6.141 19.812 17.781 1 96.19 219 ALA A N 1
ATOM 1687 C CA . ALA A 1 219 ? -6.219 18.516 18.438 1 96.19 219 ALA A CA 1
ATOM 1688 C C . ALA A 1 219 ? -6.898 17.484 17.531 1 96.19 219 ALA A C 1
ATOM 1690 O O . ALA A 1 219 ? -6.449 16.344 17.438 1 96.19 219 ALA A O 1
ATOM 1691 N N . VAL A 1 220 ? -7.938 17.922 16.953 1 97.56 220 VAL A N 1
ATOM 1692 C CA . VAL A 1 220 ? -8.688 17 16.094 1 97.56 220 VAL A CA 1
ATOM 1693 C C . VAL A 1 220 ? -7.887 16.703 14.828 1 97.56 220 VAL A C 1
ATOM 1695 O O . VAL A 1 220 ? -7.938 15.594 14.297 1 97.56 220 VAL A O 1
ATOM 1698 N N . ASP A 1 221 ? -7.227 17.656 14.297 1 96.94 221 ASP A N 1
ATOM 1699 C CA . ASP A 1 221 ? -6.352 17.422 13.156 1 96.94 221 ASP A CA 1
ATOM 1700 C C . ASP A 1 221 ? -5.289 16.375 13.484 1 96.94 221 ASP A C 1
ATOM 1702 O O . ASP A 1 221 ? -4.973 15.523 12.648 1 96.94 221 ASP A O 1
ATOM 1706 N N . LEU A 1 222 ? -4.73 16.531 14.664 1 95.88 222 LEU A N 1
ATOM 1707 C CA . LEU A 1 222 ? -3.785 15.516 15.117 1 95.88 222 LEU A CA 1
ATOM 1708 C C . LEU A 1 222 ? -4.453 14.141 15.188 1 95.88 222 LEU A C 1
ATOM 1710 O O . LEU A 1 222 ? -3.861 13.141 14.789 1 95.88 222 LEU A O 1
ATOM 1714 N N . TRP A 1 223 ? -5.633 14.125 15.734 1 96.75 223 TRP A N 1
ATOM 1715 C CA . TRP A 1 223 ? -6.414 12.898 15.789 1 96.75 223 TRP A CA 1
ATOM 1716 C C . TRP A 1 223 ? -6.609 12.312 14.398 1 96.75 223 TRP A C 1
ATOM 1718 O O . TRP A 1 223 ? -6.461 11.109 14.188 1 96.75 223 TRP A O 1
ATOM 1728 N N . LEU A 1 224 ? -6.898 13.102 13.453 1 97.56 224 LEU A N 1
ATOM 1729 C CA . LEU A 1 224 ? -7.09 12.656 12.078 1 97.56 224 LEU A CA 1
ATOM 1730 C C . LEU A 1 224 ? -5.785 12.125 11.492 1 97.56 224 LEU A C 1
ATOM 1732 O O . LEU A 1 224 ? -5.781 11.086 10.828 1 97.56 224 LEU A O 1
ATOM 1736 N N . HIS A 1 225 ? -4.684 12.75 11.758 1 95.94 225 HIS A N 1
ATOM 1737 C CA . HIS A 1 225 ? -3.383 12.344 11.242 1 95.94 225 HIS A CA 1
ATOM 1738 C C . HIS A 1 225 ? -2.945 11.008 11.828 1 95.94 225 HIS A C 1
ATOM 1740 O O . HIS A 1 225 ? -2.252 10.234 11.164 1 95.94 225 HIS A O 1
ATOM 1746 N N . THR A 1 226 ? -3.352 10.719 13.016 1 94.62 226 THR A N 1
ATOM 1747 C CA . THR A 1 226 ? -2.887 9.5 13.672 1 94.62 226 THR A CA 1
ATOM 1748 C C . THR A 1 226 ? -3.824 8.336 13.383 1 94.62 226 THR A C 1
ATOM 1750 O O . THR A 1 226 ? -3.494 7.184 13.664 1 94.62 226 THR A O 1
ATOM 1753 N N . THR A 1 227 ? -4.953 8.633 12.812 1 94.19 227 THR A N 1
ATOM 1754 C CA . THR A 1 227 ? -5.902 7.551 12.562 1 94.19 227 THR A CA 1
ATOM 1755 C C . THR A 1 227 ? -6.066 7.309 11.07 1 94.19 227 THR A C 1
ATOM 1757 O O . THR A 1 227 ? -6.484 6.227 10.648 1 94.19 227 THR A O 1
ATOM 1760 N N . ALA A 1 228 ? -5.82 8.352 10.32 1 94.94 228 ALA A N 1
ATOM 1761 C CA . ALA A 1 228 ? -5.859 8.141 8.875 1 94.94 228 ALA A CA 1
ATOM 1762 C C . ALA A 1 228 ? -4.766 7.168 8.43 1 94.94 228 ALA A C 1
ATOM 1764 O O . ALA A 1 228 ? -3.664 7.172 8.977 1 94.94 228 ALA A O 1
ATOM 1765 N N . SER A 1 229 ? -5.129 6.328 7.477 1 91.62 229 SER A N 1
ATOM 1766 C CA . SER A 1 229 ? -4.188 5.312 7.023 1 91.62 229 SER A CA 1
ATOM 1767 C C . SER A 1 229 ? -4.336 5.047 5.527 1 91.62 229 SER A C 1
ATOM 1769 O O . SER A 1 229 ? -5.25 5.57 4.887 1 91.62 229 SER A O 1
ATOM 1771 N N . THR A 1 230 ? -3.355 4.379 5.016 1 88.19 230 THR A N 1
ATOM 1772 C CA . THR A 1 230 ? -3.406 3.893 3.641 1 88.19 230 THR A CA 1
ATOM 1773 C C . THR A 1 230 ? -3.371 2.367 3.602 1 88.19 230 THR A C 1
ATOM 1775 O O . THR A 1 230 ? -2.82 1.731 4.504 1 88.19 230 THR A O 1
ATOM 1778 N N . PHE A 1 231 ? -4.094 1.844 2.666 1 83.44 231 PHE A N 1
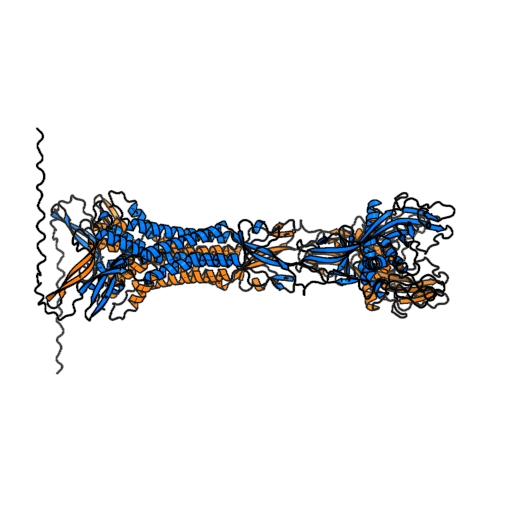ATOM 1779 C CA . PHE A 1 231 ? -4.102 0.397 2.48 1 83.44 231 PHE A CA 1
ATOM 1780 C C . PHE A 1 231 ? -4.172 0.041 1.001 1 83.44 231 PHE A C 1
ATOM 1782 O O . PHE A 1 231 ? -4.371 0.916 0.156 1 83.44 231 PHE A O 1
ATOM 1789 N N . LEU A 1 232 ? -3.949 -1.188 0.796 1 79.25 232 LEU A N 1
ATOM 1790 C CA . LEU A 1 232 ? -4.02 -1.671 -0.579 1 79.25 232 LEU A CA 1
ATOM 1791 C C . LEU A 1 232 ? -5.449 -2.041 -0.953 1 79.25 232 LEU A C 1
ATOM 1793 O O . LEU A 1 232 ? -6.066 -2.891 -0.306 1 79.25 232 LEU A O 1
ATOM 1797 N N . HIS A 1 233 ? -5.945 -1.36 -1.967 1 82.88 233 HIS A N 1
ATOM 1798 C CA . HIS A 1 233 ? -7.305 -1.566 -2.455 1 82.88 233 HIS A CA 1
ATOM 1799 C C . HIS A 1 233 ? -7.305 -2.309 -3.787 1 82.88 233 HIS A C 1
ATOM 1801 O O . HIS A 1 233 ? -6.492 -2.012 -4.668 1 82.88 233 HIS A O 1
ATOM 1807 N N . THR A 1 234 ? -8.164 -3.334 -3.797 1 80.12 234 THR A N 1
ATOM 1808 C CA . THR A 1 234 ? -8.367 -4.062 -5.047 1 80.12 234 THR A CA 1
ATOM 1809 C C . THR A 1 234 ? -9.422 -3.377 -5.91 1 80.12 234 THR A C 1
ATOM 1811 O O . THR A 1 234 ? -10.602 -3.383 -5.574 1 80.12 234 THR A O 1
ATOM 1814 N N . SER A 1 235 ? -8.93 -2.799 -6.961 1 81.25 235 SER A N 1
ATOM 1815 C CA . SER A 1 235 ? -9.836 -2.125 -7.887 1 81.25 235 SER A CA 1
ATOM 1816 C C . SER A 1 235 ? -10.148 -3.002 -9.094 1 81.25 235 SER A C 1
ATOM 1818 O O . SER A 1 235 ? -9.289 -3.754 -9.562 1 81.25 235 SER A O 1
ATOM 1820 N N . MET A 1 236 ? -11.438 -2.951 -9.531 1 83.56 236 MET A N 1
ATOM 1821 C CA . MET A 1 236 ? -11.867 -3.74 -10.68 1 83.56 236 MET A CA 1
ATOM 1822 C C . MET A 1 236 ? -12.406 -2.84 -11.789 1 83.56 236 MET A C 1
ATOM 1824 O O . MET A 1 236 ? -13.102 -1.86 -11.516 1 83.56 236 MET A O 1
ATOM 1828 N N . THR A 1 237 ? -11.883 -3.037 -12.938 1 84 237 THR A N 1
ATOM 1829 C CA . THR A 1 237 ? -12.391 -2.33 -14.109 1 84 237 THR A CA 1
ATOM 1830 C C . THR A 1 237 ? -12.898 -3.314 -15.156 1 84 237 THR A C 1
ATOM 1832 O O . THR A 1 237 ? -12.305 -4.375 -15.367 1 84 237 THR A O 1
ATOM 1835 N N . GLU A 1 238 ? -13.961 -2.918 -15.797 1 90.81 238 GLU A N 1
ATOM 1836 C CA . GLU A 1 238 ? -14.516 -3.773 -16.844 1 90.81 238 GLU A CA 1
ATOM 1837 C C . GLU A 1 238 ? -13.617 -3.805 -18.078 1 90.81 238 GLU A C 1
ATOM 1839 O O . GLU A 1 238 ? -13.094 -2.77 -18.484 1 90.81 238 GLU A O 1
ATOM 1844 N N . ILE A 1 239 ? -13.391 -5.012 -18.531 1 91.38 239 ILE A N 1
ATOM 1845 C CA . ILE A 1 239 ? -12.586 -5.152 -19.734 1 91.38 239 ILE A CA 1
ATOM 1846 C C . ILE A 1 239 ? -13.406 -4.73 -20.953 1 91.38 239 ILE A C 1
ATOM 1848 O O . ILE A 1 239 ? -14.539 -5.172 -21.125 1 91.38 239 ILE A O 1
ATOM 1852 N N . ALA A 1 240 ? -12.797 -3.898 -21.719 1 90.38 240 ALA A N 1
ATOM 1853 C CA . ALA A 1 240 ? -13.461 -3.463 -22.953 1 90.38 240 ALA A CA 1
ATOM 1854 C C . ALA A 1 240 ? -13.648 -4.629 -23.922 1 90.38 240 ALA A C 1
ATOM 1856 O O . ALA A 1 240 ? -12.836 -5.559 -23.938 1 90.38 240 ALA A O 1
ATOM 1857 N N . ALA A 1 241 ? -14.633 -4.574 -24.719 1 89.5 241 ALA A N 1
ATOM 1858 C CA . ALA A 1 241 ? -14.992 -5.652 -25.641 1 89.5 241 ALA A CA 1
ATOM 1859 C C . ALA A 1 241 ? -13.852 -5.945 -26.609 1 89.5 241 ALA A C 1
ATOM 1861 O O . ALA A 1 241 ? -13.586 -7.105 -26.938 1 89.5 241 ALA A O 1
ATOM 1862 N N . GLU A 1 242 ? -13.141 -4.863 -26.938 1 88.88 242 GLU A N 1
ATOM 1863 C CA . GLU A 1 242 ? -12.062 -5.012 -27.922 1 88.88 242 GLU A CA 1
ATOM 1864 C C . GLU A 1 242 ? -10.852 -5.695 -27.297 1 88.88 242 GLU A C 1
ATOM 1866 O O . GLU A 1 242 ? -10.047 -6.309 -28.016 1 88.88 242 GLU A O 1
ATOM 1871 N N . SER A 1 243 ? -10.758 -5.641 -25.969 1 89.38 243 SER A N 1
ATOM 1872 C CA . SER A 1 243 ? -9.57 -6.16 -25.297 1 89.38 243 SER A CA 1
ATOM 1873 C C . SER A 1 243 ? -9.875 -7.473 -24.594 1 89.38 243 SER A C 1
ATOM 1875 O O . SER A 1 243 ? -9.078 -7.938 -23.766 1 89.38 243 SER A O 1
ATOM 1877 N N . MET A 1 244 ? -10.984 -8.023 -25 1 93 244 MET A N 1
ATOM 1878 C CA . MET A 1 244 ? -11.336 -9.273 -24.344 1 93 244 MET A CA 1
ATOM 1879 C C . MET A 1 244 ? -10.375 -10.391 -24.734 1 93 244 MET A C 1
ATOM 1881 O O . MET A 1 244 ? -10.086 -10.578 -25.922 1 93 244 MET A O 1
ATOM 1885 N N . PRO A 1 245 ? -9.859 -11.094 -23.719 1 93.62 245 PRO A N 1
ATOM 1886 C CA . PRO A 1 245 ? -8.945 -12.188 -24.047 1 93.62 245 PRO A CA 1
ATOM 1887 C C . PRO A 1 245 ? -9.641 -13.352 -24.734 1 93.62 245 PRO A C 1
ATOM 1889 O O . PRO A 1 245 ? -10.812 -13.625 -24.484 1 93.62 245 PRO A O 1
ATOM 1892 N N . ASP A 1 246 ? -8.914 -14.039 -25.562 1 93.69 246 ASP A N 1
ATOM 1893 C CA . ASP A 1 246 ? -9.414 -15.203 -26.297 1 93.69 246 ASP A CA 1
ATOM 1894 C C . ASP A 1 246 ? -9.195 -16.484 -25.5 1 93.69 246 ASP A C 1
ATOM 1896 O O . ASP A 1 246 ? -8.359 -17.312 -25.859 1 93.69 246 ASP A O 1
ATOM 1900 N N . ILE A 1 247 ? -10.008 -16.688 -24.516 1 95.5 247 ILE A N 1
ATOM 1901 C CA . ILE A 1 247 ? -9.789 -17.859 -23.672 1 95.5 247 ILE A CA 1
ATOM 1902 C C . ILE A 1 247 ? -10.93 -18.844 -23.859 1 95.5 247 ILE A C 1
ATOM 1904 O O . ILE A 1 247 ? -10.875 -19.969 -23.375 1 95.5 247 ILE A O 1
ATOM 1908 N N . GLY A 1 248 ? -11.984 -18.438 -24.547 1 95.94 248 GLY A N 1
ATOM 1909 C CA . GLY A 1 248 ? -13.078 -19.344 -24.859 1 95.94 248 GLY A CA 1
ATOM 1910 C C . GLY A 1 248 ? -12.742 -20.344 -25.953 1 95.94 248 GLY A C 1
ATOM 1911 O O . GLY A 1 248 ? -11.648 -20.297 -26.516 1 95.94 248 GLY A O 1
ATOM 1912 N N . THR A 1 249 ? -13.641 -21.312 -26.109 1 96.06 249 THR A N 1
ATOM 1913 C CA . THR A 1 249 ? -13.461 -22.344 -27.109 1 96.06 249 THR A CA 1
ATOM 1914 C C . THR A 1 249 ? -14.703 -22.469 -27.984 1 96.06 249 THR A C 1
ATOM 1916 O O . THR A 1 249 ? -15.828 -22.391 -27.484 1 96.06 249 THR A O 1
ATOM 1919 N N . LYS A 1 250 ? -14.492 -22.531 -29.312 1 94.44 250 LYS A N 1
ATOM 1920 C CA . LYS A 1 250 ? -15.555 -22.812 -30.266 1 94.44 250 LYS A CA 1
ATOM 1921 C C . LYS A 1 250 ? -15.125 -23.891 -31.266 1 94.44 250 LYS A C 1
ATOM 1923 O O . LYS A 1 250 ? -13.938 -24.219 -31.359 1 94.44 250 LYS A O 1
ATOM 1928 N N . ILE A 1 251 ? -16.062 -24.469 -31.891 1 92.31 251 ILE A N 1
ATOM 1929 C CA . ILE A 1 251 ? -15.781 -25.5 -32.875 1 92.31 251 ILE A CA 1
ATOM 1930 C C . ILE A 1 251 ? -15.078 -24.891 -34.094 1 92.31 251 ILE A C 1
ATOM 1932 O O . ILE A 1 251 ? -15.438 -23.797 -34.531 1 92.31 251 ILE A O 1
ATOM 1936 N N . ASN A 1 252 ? -14 -25.484 -34.469 1 90.12 252 ASN A N 1
ATOM 1937 C CA . ASN A 1 252 ? -13.352 -25.094 -35.719 1 90.12 252 ASN A CA 1
ATOM 1938 C C . ASN A 1 252 ? -14.133 -25.578 -36.938 1 90.12 252 ASN A C 1
ATOM 1940 O O . ASN A 1 252 ? -14.047 -26.75 -37.312 1 90.12 252 ASN A O 1
ATOM 1944 N N . LEU A 1 253 ? -14.727 -24.734 -37.594 1 86.44 253 LEU A N 1
ATOM 1945 C CA . LEU A 1 253 ? -15.625 -25.109 -38.656 1 86.44 253 LEU A CA 1
ATOM 1946 C C . LEU A 1 253 ? -14.844 -25.547 -39.906 1 86.44 253 LEU A C 1
ATOM 1948 O O . LEU A 1 253 ? -15.398 -26.188 -40.812 1 86.44 253 LEU A O 1
ATOM 1952 N N . THR A 1 254 ? -13.586 -25.141 -39.906 1 82.12 254 THR A N 1
ATOM 1953 C CA . THR A 1 254 ? -12.742 -25.641 -41 1 82.12 254 THR A CA 1
ATOM 1954 C C . THR A 1 254 ? -12.422 -27.125 -40.812 1 82.12 254 THR A C 1
ATOM 1956 O O . THR A 1 254 ? -12.445 -27.891 -41.781 1 82.12 254 THR A O 1
ATOM 1959 N N . ALA A 1 255 ? -12.188 -27.516 -39.531 1 80.75 255 ALA A N 1
ATOM 1960 C CA . ALA A 1 255 ? -11.859 -28.906 -39.219 1 80.75 255 ALA A CA 1
ATOM 1961 C C . ALA A 1 255 ? -13.117 -29.75 -39.062 1 80.75 255 ALA A C 1
ATOM 1963 O O . ALA A 1 255 ? -13.109 -30.938 -39.375 1 80.75 255 ALA A O 1
ATOM 1964 N N . CYS A 1 256 ? -14.133 -29.078 -38.562 1 82.25 256 CYS A N 1
ATOM 1965 C CA . CYS A 1 256 ? -15.391 -29.781 -38.344 1 82.25 256 CYS A CA 1
ATOM 1966 C C . CYS A 1 256 ? -16.562 -29 -38.938 1 82.25 256 CYS A C 1
ATOM 1968 O O . CYS A 1 256 ? -17.375 -28.438 -38.188 1 82.25 256 CYS A O 1
ATOM 1970 N N . PRO A 1 257 ? -16.703 -28.969 -40.188 1 77.06 257 PRO A N 1
ATOM 1971 C CA . PRO A 1 257 ? -17.734 -28.172 -40.844 1 77.06 257 PRO A CA 1
ATOM 1972 C C . PRO A 1 257 ? -19.141 -28.719 -40.625 1 77.06 257 PRO A C 1
ATOM 1974 O O . PRO A 1 257 ? -20.125 -28.031 -40.875 1 77.06 257 PRO A O 1
ATOM 1977 N N . GLY A 1 258 ? -19.406 -29.703 -40.031 1 71.38 258 GLY A N 1
ATOM 1978 C CA . GLY A 1 258 ? -20.719 -30.297 -39.812 1 71.38 258 GLY A CA 1
ATOM 1979 C C . GLY A 1 258 ? -20.969 -31.531 -40.656 1 71.38 258 GLY A C 1
ATOM 1980 O O . GLY A 1 258 ? -20.031 -32.031 -41.312 1 71.38 258 GLY A O 1
ATOM 1981 N N . PRO A 1 259 ? -22.203 -32 -40.562 1 64.38 259 PRO A N 1
ATOM 1982 C CA . PRO A 1 259 ? -22.516 -33.25 -41.25 1 64.38 259 PRO A CA 1
ATOM 1983 C C . PRO A 1 259 ? -22.453 -33.094 -42.781 1 64.38 259 PRO A C 1
ATOM 1985 O O . PRO A 1 259 ? -22.953 -32.094 -43.312 1 64.38 259 PRO A O 1
ATOM 1988 N N . THR A 1 260 ? -21.453 -33.688 -43.375 1 60.75 260 THR A N 1
ATOM 1989 C CA . THR A 1 260 ? -21.406 -33.719 -44.812 1 60.75 260 THR A CA 1
ATOM 1990 C C . THR A 1 260 ? -21.719 -35.094 -45.344 1 60.75 260 THR A C 1
ATOM 1992 O O . THR A 1 260 ? -21.641 -36.094 -44.594 1 60.75 260 THR A O 1
ATOM 1995 N N . VAL A 1 261 ? -22.297 -35.156 -46.594 1 50.28 261 VAL A N 1
ATOM 1996 C CA . VAL A 1 261 ? -22.516 -36.438 -47.25 1 50.28 261 VAL A CA 1
ATOM 1997 C C . VAL A 1 261 ? -21.203 -37.219 -47.344 1 50.28 261 VAL A C 1
ATOM 1999 O O . VAL A 1 261 ? -20.172 -36.656 -47.781 1 50.28 261 VAL A O 1
ATOM 2002 N N . SER A 1 262 ? -20.938 -37.938 -46.5 1 48.5 262 SER A N 1
ATOM 2003 C CA . SER A 1 262 ? -19.719 -38.719 -46.5 1 48.5 262 SER A CA 1
ATOM 2004 C C . SER A 1 262 ? -19.453 -39.344 -47.875 1 48.5 262 SER A C 1
ATOM 2006 O O . SER A 1 262 ? -20.297 -40.094 -48.375 1 48.5 262 SER A O 1
ATOM 2008 N N . VAL A 1 263 ? -18.922 -38.625 -48.781 1 42.81 263 VAL A N 1
ATOM 2009 C CA . VAL A 1 263 ? -18.5 -39.188 -50.062 1 42.81 263 VAL A CA 1
ATOM 2010 C C . VAL A 1 263 ? -17.703 -40.469 -49.812 1 42.81 263 VAL A C 1
ATOM 2012 O O . VAL A 1 263 ? -17.125 -41.031 -50.75 1 42.81 263 VAL A O 1
ATOM 2015 N N . HIS A 1 264 ? -17.375 -40.75 -48.656 1 41.09 264 HIS A N 1
ATOM 2016 C CA . HIS A 1 264 ? -16.344 -41.812 -48.75 1 41.09 264 HIS A CA 1
ATOM 2017 C C . HIS A 1 264 ? -16.844 -43 -49.562 1 41.09 264 HIS A C 1
ATOM 2019 O O . HIS A 1 264 ? -16.047 -43.844 -49.969 1 41.09 264 HIS A O 1
ATOM 2025 N N . LEU A 1 265 ? -18 -43.406 -49.156 1 42.31 265 LEU A N 1
ATOM 2026 C CA . LEU A 1 265 ? -18.312 -44.781 -49.531 1 42.31 265 LEU A CA 1
ATOM 2027 C C . LEU A 1 265 ? -18.391 -44.938 -51.031 1 42.31 265 LEU A C 1
ATOM 2029 O O . LEU A 1 265 ? -19.484 -45.031 -51.594 1 42.31 265 LEU A O 1
ATOM 2033 N N . SER A 1 266 ? -18.031 -44 -51.719 1 36.91 266 SER A N 1
ATOM 2034 C CA . SER A 1 266 ? -18.359 -44.375 -53.094 1 36.91 266 SER A CA 1
ATOM 2035 C C . SER A 1 266 ? -17.828 -45.75 -53.438 1 36.91 266 SER A C 1
ATOM 2037 O O . SER A 1 266 ? -18.438 -46.5 -54.188 1 36.91 266 SER A O 1
ATOM 2039 N N . THR A 1 267 ? -16.484 -45.969 -53.312 1 37.34 267 THR A N 1
ATOM 2040 C CA . THR A 1 267 ? -16.094 -47.188 -54.031 1 37.34 267 THR A CA 1
ATOM 2041 C C . THR A 1 267 ? -16.625 -48.438 -53.281 1 37.34 267 THR A C 1
ATOM 2043 O O . THR A 1 267 ? -16.344 -49.562 -53.656 1 37.34 267 THR A O 1
ATOM 2046 N N . LEU A 1 268 ? -16.75 -48.469 -51.969 1 36.34 268 LEU A N 1
ATOM 2047 C CA . LEU A 1 268 ? -17.328 -49.75 -51.562 1 36.34 268 LEU A CA 1
ATOM 2048 C C . LEU A 1 268 ? -18.672 -50 -52.281 1 36.34 268 LEU A C 1
ATOM 2050 O O . LEU A 1 268 ? -19.469 -49.062 -52.406 1 36.34 268 LEU A O 1
ATOM 2054 N N . SER A 1 269 ? -18.672 -50.844 -53.188 1 36.59 269 SER A N 1
ATOM 2055 C CA . SER A 1 269 ? -19.719 -51.344 -54.094 1 36.59 269 SER A CA 1
ATOM 2056 C C . SER A 1 269 ? -21.078 -51.312 -53.406 1 36.59 269 SER A C 1
ATOM 2058 O O . SER A 1 269 ? -22.094 -51.688 -54 1 36.59 269 SER A O 1
ATOM 2060 N N . SER A 1 270 ? -21.141 -51.781 -52.062 1 37.25 270 SER A N 1
ATOM 2061 C CA . SER A 1 270 ? -22.531 -52.062 -51.719 1 37.25 270 SER A CA 1
ATOM 2062 C C . SER A 1 270 ? -23.359 -50.781 -51.656 1 37.25 270 SER A C 1
ATOM 2064 O O . SER A 1 270 ? -22.828 -49.719 -51.375 1 37.25 270 SER A O 1
ATOM 2066 N N . PRO A 1 271 ? -24.484 -50.688 -52.375 1 38.44 271 PRO A N 1
ATOM 2067 C CA . PRO A 1 271 ? -25.547 -49.688 -52.312 1 38.44 271 PRO A CA 1
ATOM 2068 C C . PRO A 1 271 ? -25.719 -49.094 -50.938 1 38.44 271 PRO A C 1
ATOM 2070 O O . PRO A 1 271 ? -26.828 -48.688 -50.562 1 38.44 271 PRO A O 1
ATOM 2073 N N . ILE A 1 272 ? -24.891 -49.375 -50.031 1 40.34 272 ILE A N 1
ATOM 2074 C CA . ILE A 1 272 ? -25.266 -48.875 -48.719 1 40.34 272 ILE A CA 1
ATOM 2075 C C . ILE A 1 272 ? -25.547 -47.375 -48.781 1 40.34 272 ILE A C 1
ATOM 2077 O O . ILE A 1 272 ? -24.766 -46.625 -49.344 1 40.34 272 ILE A O 1
ATOM 2081 N N . ALA A 1 273 ? -26.797 -46.938 -48.344 1 44.59 273 ALA A N 1
ATOM 2082 C CA . ALA A 1 273 ? -27.547 -45.688 -48.281 1 44.59 273 ALA A CA 1
ATOM 2083 C C . ALA A 1 273 ? -26.641 -44.531 -47.906 1 44.59 273 ALA A C 1
ATOM 2085 O O . ALA A 1 273 ? -25.703 -44.688 -47.125 1 44.59 273 ALA A O 1
ATOM 2086 N N . LYS A 1 274 ? -26.406 -43.594 -48.812 1 49.78 274 LYS A N 1
ATOM 2087 C CA . LYS A 1 274 ? -25.875 -42.25 -48.688 1 49.78 274 LYS A CA 1
ATOM 2088 C C . LYS A 1 274 ? -26.141 -41.688 -47.281 1 49.78 274 LYS A C 1
ATOM 2090 O O . LYS A 1 274 ? -27.219 -41.156 -47.031 1 49.78 274 LYS A O 1
ATOM 2095 N N . GLN A 1 275 ? -25.719 -42.344 -46.156 1 54.03 275 GLN A N 1
ATOM 2096 C CA . GLN A 1 275 ? -25.969 -41.719 -44.844 1 54.03 275 GLN A CA 1
ATOM 2097 C C . GLN A 1 275 ? -24.969 -40.625 -44.562 1 54.03 275 GLN A C 1
ATOM 2099 O O . GLN A 1 275 ? -23.797 -40.719 -44.938 1 54.03 275 GLN A O 1
ATOM 2104 N N . ASN A 1 276 ? -25.453 -39.406 -44.188 1 61.25 276 ASN A N 1
ATOM 2105 C CA . ASN A 1 276 ? -24.656 -38.281 -43.75 1 61.25 276 ASN A CA 1
ATOM 2106 C C . ASN A 1 276 ? -23.953 -38.562 -42.406 1 61.25 276 ASN A C 1
ATOM 2108 O O . ASN A 1 276 ? -24.578 -39.094 -41.5 1 61.25 276 ASN A O 1
ATOM 2112 N N . TYR A 1 277 ? -22.594 -38.594 -42.531 1 65 277 TYR A N 1
ATOM 2113 C CA . TYR A 1 277 ? -21.812 -38.75 -41.312 1 65 277 TYR A CA 1
ATOM 2114 C C . TYR A 1 277 ? -21.203 -37.406 -40.906 1 65 277 TYR A C 1
ATOM 2116 O O . TYR A 1 277 ? -21 -36.531 -41.719 1 65 277 TYR A O 1
ATOM 2124 N N . SER A 1 278 ? -21.156 -37.219 -39.469 1 67.25 278 SER A N 1
ATOM 2125 C CA . SER A 1 278 ? -20.359 -36.094 -39 1 67.25 278 SER A CA 1
ATOM 2126 C C . SER A 1 278 ? -18.938 -36.125 -39.562 1 67.25 278 SER A C 1
ATOM 2128 O O . SER A 1 278 ? -18.344 -37.219 -39.625 1 67.25 278 SER A O 1
ATOM 2130 N N . ASN A 1 279 ? -18.516 -35.125 -40.312 1 61.22 279 ASN A N 1
ATOM 2131 C CA . ASN A 1 279 ? -17.219 -35.062 -40.969 1 61.22 279 ASN A CA 1
ATOM 2132 C C . ASN A 1 279 ? -16.203 -34.25 -40.156 1 61.22 279 ASN A C 1
ATOM 2134 O O . ASN A 1 279 ? -15.672 -33.25 -40.688 1 61.22 279 ASN A O 1
ATOM 2138 N N . CYS A 1 280 ? -16.125 -34.469 -38.906 1 68.81 280 CYS A N 1
ATOM 2139 C CA . CYS A 1 280 ? -15.055 -33.719 -38.25 1 68.81 280 CYS A CA 1
ATOM 2140 C C . CYS A 1 280 ? -13.695 -34.312 -38.594 1 68.81 280 CYS A C 1
ATOM 2142 O O . CYS A 1 280 ? -13.328 -35.375 -38.094 1 68.81 280 CYS A O 1
ATOM 2144 N N . ALA A 1 281 ? -12.898 -33.5 -39.438 1 58 281 ALA A N 1
ATOM 2145 C CA . ALA A 1 281 ? -11.523 -33.719 -39.875 1 58 281 ALA A CA 1
ATOM 2146 C C . ALA A 1 281 ? -11.289 -35.188 -40.281 1 58 281 ALA A C 1
ATOM 2148 O O . ALA A 1 281 ? -10.266 -35.75 -39.906 1 58 281 ALA A O 1
ATOM 2149 N N . HIS A 1 282 ? -12.273 -35.844 -40.812 1 59.53 282 HIS A N 1
ATOM 2150 C CA . HIS A 1 282 ? -12.039 -37.188 -41.312 1 59.53 282 HIS A CA 1
ATOM 2151 C C . HIS A 1 282 ? -11.273 -37.188 -42.625 1 59.53 282 HIS A C 1
ATOM 2153 O O . HIS A 1 282 ? -11.648 -36.469 -43.562 1 59.53 282 HIS A O 1
ATOM 2159 N N . LEU A 1 283 ? -10.023 -37.406 -42.531 1 53.84 283 LEU A N 1
ATOM 2160 C CA . LEU A 1 283 ? -9.219 -37.5 -43.75 1 53.84 283 LEU A CA 1
ATOM 2161 C C . LEU A 1 283 ? -9.336 -38.875 -44.375 1 53.84 283 LEU A C 1
ATOM 2163 O O . LEU A 1 283 ? -9.297 -39.906 -43.656 1 53.84 283 LEU A O 1
ATOM 2167 N N . ALA A 1 284 ? -9.891 -38.906 -45.625 1 47.72 284 ALA A N 1
ATOM 2168 C CA . ALA A 1 284 ? -9.914 -40.125 -46.406 1 47.72 284 ALA A CA 1
ATOM 2169 C C . ALA A 1 284 ? -8.5 -40.562 -46.75 1 47.72 284 ALA A C 1
ATOM 2171 O O . ALA A 1 284 ? -7.68 -39.75 -47.188 1 47.72 284 ALA A O 1
ATOM 2172 N N . ILE A 1 285 ? -7.926 -41.531 -46.125 1 45.25 285 ILE A N 1
ATOM 2173 C CA . ILE A 1 285 ? -6.684 -42.062 -46.688 1 45.25 285 ILE A CA 1
ATOM 2174 C C . ILE A 1 285 ? -6.988 -42.938 -47.906 1 45.25 285 ILE A C 1
ATOM 2176 O O . ILE A 1 285 ? -7.754 -43.875 -47.812 1 45.25 285 ILE A O 1
ATOM 2180 N N . GLU A 1 286 ? -6.965 -42.344 -49.156 1 41.25 286 GLU A N 1
ATOM 2181 C CA . GLU A 1 286 ? -7.27 -43 -50.438 1 41.25 286 GLU A CA 1
ATOM 2182 C C . GLU A 1 286 ? -6.73 -44.438 -50.469 1 41.25 286 GLU A C 1
ATOM 2184 O O . GLU A 1 286 ? -7.328 -45.281 -51.125 1 41.25 286 GLU A O 1
ATOM 2189 N N . GLY A 1 287 ? -5.426 -44.594 -50.219 1 41.41 287 GLY A N 1
ATOM 2190 C CA . GLY A 1 287 ? -4.781 -45.719 -50.906 1 41.41 287 GLY A CA 1
ATOM 2191 C C . GLY A 1 287 ? -5.348 -47.062 -50.5 1 41.41 287 GLY A C 1
ATOM 2192 O O . GLY A 1 287 ? -5.188 -48.031 -51.219 1 41.41 287 GLY A O 1
ATOM 2193 N N . GLY A 1 288 ? -5.129 -47.625 -49.281 1 38.78 288 GLY A N 1
ATOM 2194 C CA . GLY A 1 288 ? -5.289 -49.062 -49.156 1 38.78 288 GLY A CA 1
ATOM 2195 C C . GLY A 1 288 ? -6.738 -49.5 -49.188 1 38.78 288 GLY A C 1
ATOM 2196 O O . GLY A 1 288 ? -7.648 -48.688 -49.188 1 38.78 288 GLY A O 1
ATOM 2197 N N . LEU A 1 289 ? -7.016 -50.875 -49.531 1 40.94 289 LEU A N 1
ATOM 2198 C CA . LEU A 1 289 ? -8.273 -51.594 -49.656 1 40.94 289 LEU A CA 1
ATOM 2199 C C . LEU A 1 289 ? -9.312 -51.062 -48.688 1 40.94 289 LEU A C 1
ATOM 2201 O O . LEU A 1 289 ? -10.516 -51.219 -48.875 1 40.94 289 LEU A O 1
ATOM 2205 N N . ASN A 1 290 ? -8.953 -50.719 -47.406 1 40.94 290 ASN A N 1
ATOM 2206 C CA . ASN A 1 290 ? -9.875 -50.25 -46.406 1 40.94 290 ASN A CA 1
ATOM 2207 C C . ASN A 1 290 ? -9.719 -48.75 -46.156 1 40.94 290 ASN A C 1
ATOM 2209 O O . ASN A 1 290 ? -8.75 -48.281 -45.531 1 40.94 290 ASN A O 1
ATOM 2213 N N . SER A 1 291 ? -10.109 -47.969 -47.094 1 43.47 291 SER A N 1
ATOM 2214 C CA . SER A 1 291 ? -10.203 -46.5 -47 1 43.47 291 SER A CA 1
ATOM 2215 C C . SER A 1 291 ? -10.75 -46.094 -45.625 1 43.47 291 SER A C 1
ATOM 2217 O O . SER A 1 291 ? -11.953 -46.156 -45.375 1 43.47 291 SER A O 1
ATOM 2219 N N . ALA A 1 292 ? -10.203 -46.562 -44.594 1 45.62 292 ALA A N 1
ATOM 2220 C CA . ALA A 1 292 ? -10.695 -46.188 -43.25 1 45.62 292 ALA A CA 1
ATOM 2221 C C . ALA A 1 292 ? -10.555 -44.688 -43.031 1 45.62 292 ALA A C 1
ATOM 2223 O O . ALA A 1 292 ? -9.57 -44.062 -43.469 1 45.62 292 ALA A O 1
ATOM 2224 N N . LEU A 1 293 ? -11.742 -43.969 -43.094 1 50.44 293 LEU A N 1
ATOM 2225 C CA . LEU A 1 293 ? -11.828 -42.562 -42.656 1 50.44 293 LEU A CA 1
ATOM 2226 C C . LEU A 1 293 ? -11.289 -42.406 -41.25 1 50.44 293 LEU A C 1
ATOM 2228 O O . LEU A 1 293 ? -11.602 -43.219 -40.375 1 50.44 293 LEU A O 1
ATOM 2232 N N . ARG A 1 294 ? -10.078 -41.875 -41.188 1 57.25 294 ARG A N 1
ATOM 2233 C CA . ARG A 1 294 ? -9.469 -41.562 -39.875 1 57.25 294 ARG A CA 1
ATOM 2234 C C . ARG A 1 294 ? -9.664 -40.094 -39.531 1 57.25 294 ARG A C 1
ATOM 2236 O O . ARG A 1 294 ? -9.727 -39.25 -40.406 1 57.25 294 ARG A O 1
ATOM 2243 N N . TRP A 1 295 ? -10.109 -39.938 -38.281 1 61.91 295 TRP A N 1
ATOM 2244 C CA . TRP A 1 295 ? -10.195 -38.562 -37.812 1 61.91 295 TRP A CA 1
ATOM 2245 C C . TRP A 1 295 ? -8.805 -37.969 -37.625 1 61.91 295 TRP A C 1
ATOM 2247 O O . TRP A 1 295 ? -7.906 -38.625 -37.125 1 61.91 295 TRP A O 1
ATOM 2257 N N . GLY A 1 296 ? -8.648 -36.812 -38.156 1 66.81 296 GLY A N 1
ATOM 2258 C CA . GLY A 1 296 ? -7.539 -35.938 -37.844 1 66.81 296 GLY A CA 1
ATOM 2259 C C . GLY A 1 296 ? -6.266 -36.312 -38.562 1 66.81 296 GLY A C 1
ATOM 2260 O O . GLY A 1 296 ? -6.047 -37.469 -38.938 1 66.81 296 GLY A O 1
ATOM 2261 N N . ASP A 1 297 ? -5.531 -35.469 -39 1 73.31 297 ASP A N 1
ATOM 2262 C CA . ASP A 1 297 ? -4.195 -35.656 -39.562 1 73.31 297 ASP A CA 1
ATOM 2263 C C . ASP A 1 297 ? -3.172 -35.875 -38.438 1 73.31 297 ASP A C 1
ATOM 2265 O O . ASP A 1 297 ? -3.482 -35.688 -37.25 1 73.31 297 ASP A O 1
ATOM 2269 N N . PRO A 1 298 ? -2.139 -36.5 -38.719 1 72.38 298 PRO A N 1
ATOM 2270 C CA . PRO A 1 298 ? -1.127 -36.781 -37.719 1 72.38 298 PRO A CA 1
ATOM 2271 C C . PRO A 1 298 ? -0.808 -35.594 -36.844 1 72.38 298 PRO A C 1
ATOM 2273 O O . PRO A 1 298 ? -0.524 -35.719 -35.656 1 72.38 298 PRO A O 1
ATOM 2276 N N . GLY A 1 299 ? -0.844 -34.375 -37.438 1 77.62 299 GLY A N 1
ATOM 2277 C CA . GLY A 1 299 ? -0.63 -33.188 -36.656 1 77.62 299 GLY A CA 1
ATOM 2278 C C . GLY A 1 299 ? -1.695 -32.969 -35.594 1 77.62 299 GLY A C 1
ATOM 2279 O O . GLY A 1 299 ? -1.384 -32.594 -34.469 1 77.62 299 GLY A O 1
ATOM 2280 N N . MET A 1 300 ? -2.879 -33.188 -35.906 1 82.44 300 MET A N 1
ATOM 2281 C CA . MET A 1 300 ? -3.998 -33.031 -35 1 82.44 300 MET A CA 1
ATOM 2282 C C . MET A 1 300 ? -3.938 -34.094 -33.875 1 82.44 300 MET A C 1
ATOM 2284 O O . MET A 1 300 ? -4.207 -33.781 -32.719 1 82.44 300 MET A O 1
ATOM 2288 N N . ILE A 1 301 ? -3.584 -35.25 -34.312 1 80.12 301 ILE A N 1
ATOM 2289 C CA . ILE A 1 301 ? -3.502 -36.344 -33.312 1 80.12 301 ILE A CA 1
ATOM 2290 C C . ILE A 1 301 ? -2.4 -36.031 -32.312 1 80.12 301 ILE A C 1
ATOM 2292 O O . ILE A 1 301 ? -2.594 -36.219 -31.109 1 80.12 301 ILE A O 1
ATOM 2296 N N . THR A 1 302 ? -1.312 -35.562 -32.812 1 79.62 302 THR A N 1
ATOM 2297 C CA . THR A 1 302 ? -0.194 -35.25 -31.953 1 79.62 302 THR A CA 1
ATOM 2298 C C . THR A 1 302 ? -0.574 -34.125 -30.984 1 79.62 302 THR A C 1
ATOM 2300 O O . THR A 1 302 ? -0.239 -34.188 -29.797 1 79.62 302 THR A O 1
ATOM 2303 N N . GLU A 1 303 ? -1.214 -33.188 -31.5 1 85.81 303 GLU A N 1
ATOM 2304 C CA . GLU A 1 303 ? -1.651 -32.094 -30.641 1 85.81 303 GLU A CA 1
ATOM 2305 C C . GLU A 1 303 ? -2.654 -32.562 -29.594 1 85.81 303 GLU A C 1
ATOM 2307 O O . GLU A 1 303 ? -2.588 -32.156 -28.438 1 85.81 303 GLU A O 1
ATOM 2312 N N . GLY A 1 304 ? -3.531 -33.375 -29.969 1 87.75 304 GLY A N 1
ATOM 2313 C CA . GLY A 1 304 ? -4.477 -33.938 -29.016 1 87.75 304 GLY A CA 1
ATOM 2314 C C . GLY A 1 304 ? -3.812 -34.688 -27.891 1 87.75 304 GLY A C 1
ATOM 2315 O O . GLY A 1 304 ? -4.207 -34.594 -26.734 1 87.75 304 GLY A O 1
ATOM 2316 N N . LEU A 1 305 ? -2.846 -35.406 -28.266 1 84.5 305 LEU A N 1
ATOM 2317 C CA . LEU A 1 305 ? -2.092 -36.156 -27.266 1 84.5 305 LEU A CA 1
ATOM 2318 C C . LEU A 1 305 ? -1.345 -35.219 -26.328 1 84.5 305 LEU A C 1
ATOM 2320 O O . LEU A 1 305 ? -1.272 -35.469 -25.109 1 84.5 305 LEU A O 1
ATOM 2324 N N . ALA A 1 306 ? -0.812 -34.156 -26.922 1 84.06 306 ALA A N 1
ATOM 2325 C CA . ALA A 1 306 ? -0.102 -33.188 -26.109 1 84.06 306 ALA A CA 1
ATOM 2326 C C . ALA A 1 306 ? -1.032 -32.531 -25.094 1 84.06 306 ALA A C 1
ATOM 2328 O O . ALA A 1 306 ? -0.636 -32.281 -23.953 1 84.06 306 ALA A O 1
ATOM 2329 N N . VAL A 1 307 ? -2.225 -32.281 -25.469 1 90 307 VAL A N 1
ATOM 2330 C CA . VAL A 1 307 ? -3.195 -31.672 -24.562 1 90 307 VAL A CA 1
ATOM 2331 C C . VAL A 1 307 ? -3.574 -32.656 -23.469 1 90 307 VAL A C 1
ATOM 2333 O O . VAL A 1 307 ? -3.656 -32.312 -22.281 1 90 307 VAL A O 1
ATOM 2336 N N . ALA A 1 308 ? -3.799 -33.906 -23.828 1 87.5 308 ALA A N 1
ATOM 2337 C CA . ALA A 1 308 ? -4.156 -34.938 -22.859 1 87.5 308 ALA A CA 1
ATOM 2338 C C . ALA A 1 308 ? -3.055 -35.094 -21.828 1 87.5 308 ALA A C 1
ATOM 2340 O O . ALA A 1 308 ? -3.324 -35.5 -20.688 1 87.5 308 ALA A O 1
ATOM 2341 N N . ARG A 1 309 ? -1.879 -34.75 -22.234 1 78.81 309 ARG A N 1
ATOM 2342 C CA . ARG A 1 309 ? -0.746 -34.875 -21.328 1 78.81 309 ARG A CA 1
ATOM 2343 C C . ARG A 1 309 ? -0.389 -33.562 -20.688 1 78.81 309 ARG A C 1
ATOM 2345 O O . ARG A 1 309 ? 0.629 -33.438 -20 1 78.81 309 ARG A O 1
ATOM 2352 N N . ASN A 1 310 ? -1.109 -32.562 -20.984 1 78.12 310 ASN A N 1
ATOM 2353 C CA . ASN A 1 310 ? -0.889 -31.234 -20.469 1 78.12 310 ASN A CA 1
ATOM 2354 C C . ASN A 1 310 ? 0.478 -30.688 -20.875 1 78.12 310 ASN A C 1
ATOM 2356 O O . ASN A 1 310 ? 1.175 -30.078 -20.062 1 78.12 310 ASN A O 1
ATOM 2360 N N . SER A 1 311 ? 0.955 -30.969 -22.062 1 75.31 311 SER A N 1
ATOM 2361 C CA . SER A 1 311 ? 2.24 -30.484 -22.547 1 75.31 311 SER A CA 1
ATOM 2362 C C . SER A 1 311 ? 2.059 -29.531 -23.719 1 75.31 311 SER A C 1
ATOM 2364 O O . SER A 1 311 ? 3.031 -28.953 -24.219 1 75.31 311 SER A O 1
ATOM 2366 N N . SER A 1 312 ? 0.822 -29.359 -24.047 1 86.06 312 SER A N 1
ATOM 2367 C CA . SER A 1 312 ? 0.547 -28.453 -25.156 1 86.06 312 SER A CA 1
ATOM 2368 C C . SER A 1 312 ? 0.754 -27 -24.766 1 86.06 312 SER A C 1
ATOM 2370 O O . SER A 1 312 ? 0.473 -26.625 -23.625 1 86.06 312 SER A O 1
ATOM 2372 N N . SER A 1 313 ? 1.251 -26.219 -25.688 1 85 313 SER A N 1
ATOM 2373 C CA . SER A 1 313 ? 1.4 -24.781 -25.469 1 85 313 SER A CA 1
ATOM 2374 C C . SER A 1 313 ? 0.13 -24.031 -25.844 1 85 313 SER A C 1
ATOM 2376 O O . SER A 1 313 ? 0.024 -22.828 -25.609 1 85 313 SER A O 1
ATOM 2378 N N . ILE A 1 314 ? -0.814 -24.75 -26.375 1 89.06 314 ILE A N 1
ATOM 2379 C CA . ILE A 1 314 ? -2.004 -24.094 -26.891 1 89.06 314 ILE A CA 1
ATOM 2380 C C . ILE A 1 314 ? -3.164 -24.266 -25.922 1 89.06 314 ILE A C 1
ATOM 2382 O O . ILE A 1 314 ? -3.811 -23.281 -25.531 1 89.06 314 ILE A O 1
ATOM 2386 N N . SER A 1 315 ? -3.377 -25.547 -25.531 1 92.31 315 SER A N 1
ATOM 2387 C CA . SER A 1 315 ? -4.543 -25.844 -24.703 1 92.31 315 SER A CA 1
ATOM 2388 C C . SER A 1 315 ? -4.199 -26.812 -23.594 1 92.31 315 SER A C 1
ATOM 2390 O O . SER A 1 315 ? -3.15 -27.469 -23.625 1 92.31 315 SER A O 1
ATOM 2392 N N . ARG A 1 316 ? -5.074 -26.781 -22.656 1 90.19 316 ARG A N 1
ATOM 2393 C CA . ARG A 1 316 ? -5.016 -27.781 -21.609 1 90.19 316 ARG A CA 1
ATOM 2394 C C . ARG A 1 316 ? -6.414 -28.141 -21.125 1 90.19 316 ARG A C 1
ATOM 2396 O O . ARG A 1 316 ? -7.355 -27.375 -21.281 1 90.19 316 ARG A O 1
ATOM 2403 N N . SER A 1 317 ? -6.477 -29.328 -20.609 1 91.44 317 SER A N 1
ATOM 2404 C CA . SER A 1 317 ? -7.73 -29.766 -20 1 91.44 317 SER A CA 1
ATOM 2405 C C . SER A 1 317 ? -7.719 -29.562 -18.5 1 91.44 317 SER A C 1
ATOM 2407 O O . SER A 1 317 ? -6.688 -29.766 -17.844 1 91.44 317 SER A O 1
ATOM 2409 N N . VAL A 1 318 ? -8.852 -29.109 -17.984 1 90.69 318 VAL A N 1
ATOM 2410 C CA . VAL A 1 318 ? -9.016 -28.969 -16.547 1 90.69 318 VAL A CA 1
ATOM 2411 C C . VAL A 1 318 ? -10.32 -29.625 -16.109 1 90.69 318 VAL A C 1
ATOM 2413 O O . VAL A 1 318 ? -11.234 -29.797 -16.922 1 90.69 318 VAL A O 1
ATOM 2416 N N . VAL A 1 319 ? -10.352 -30.031 -14.875 1 91.88 319 VAL A N 1
ATOM 2417 C CA . VAL A 1 319 ? -11.57 -30.625 -14.344 1 91.88 319 VAL A CA 1
ATOM 2418 C C . VAL A 1 319 ? -12.289 -29.609 -13.445 1 91.88 319 VAL A C 1
ATOM 2420 O O . VAL A 1 319 ? -11.703 -29.078 -12.508 1 91.88 319 VAL A O 1
ATOM 2423 N N . VAL A 1 320 ? -13.5 -29.328 -13.82 1 92.88 320 VAL A N 1
ATOM 2424 C CA . VAL A 1 320 ? -14.359 -28.453 -13.023 1 92.88 320 VAL A CA 1
ATOM 2425 C C . VAL A 1 320 ? -15.578 -29.234 -12.539 1 92.88 320 VAL A C 1
ATOM 2427 O O . VAL A 1 320 ? -16.422 -29.656 -13.344 1 92.88 320 VAL A O 1
ATOM 2430 N N . ASP A 1 321 ? -15.812 -29.469 -11.305 1 89.75 321 ASP A N 1
ATOM 2431 C CA . ASP A 1 321 ? -16.922 -30.234 -10.742 1 89.75 321 ASP A CA 1
ATOM 2432 C C . ASP A 1 321 ? -17.078 -31.578 -11.469 1 89.75 321 ASP A C 1
ATOM 2434 O O . ASP A 1 321 ? -18.156 -31.906 -11.953 1 89.75 321 ASP A O 1
ATOM 2438 N N . ASP A 1 322 ? -16.078 -32.312 -11.812 1 89.62 322 ASP A N 1
ATOM 2439 C CA . ASP A 1 322 ? -16.031 -33.656 -12.406 1 89.62 322 ASP A CA 1
ATOM 2440 C C . ASP A 1 322 ? -16.203 -33.594 -13.922 1 89.62 322 ASP A C 1
ATOM 2442 O O . ASP A 1 322 ? -16.438 -34.594 -14.57 1 89.62 322 ASP A O 1
ATOM 2446 N N . MET A 1 323 ? -16.188 -32.344 -14.391 1 95.25 323 MET A N 1
ATOM 2447 C CA . MET A 1 323 ? -16.297 -32.156 -15.828 1 95.25 323 MET A CA 1
ATOM 2448 C C . MET A 1 323 ? -14.945 -31.75 -16.422 1 95.25 323 MET A C 1
ATOM 2450 O O . MET A 1 323 ? -14.297 -30.844 -15.922 1 95.25 323 MET A O 1
ATOM 2454 N N . ALA A 1 324 ? -14.562 -32.469 -17.453 1 96.69 324 ALA A N 1
ATOM 2455 C CA . ALA A 1 324 ? -13.367 -32.062 -18.188 1 96.69 324 ALA A CA 1
ATOM 2456 C C . ALA A 1 324 ? -13.656 -30.906 -19.125 1 96.69 324 ALA A C 1
ATOM 2458 O O . ALA A 1 324 ? -14.594 -30.969 -19.922 1 96.69 324 ALA A O 1
ATOM 2459 N N . VAL A 1 325 ? -12.922 -29.859 -18.984 1 96.12 325 VAL A N 1
ATOM 2460 C CA . VAL A 1 325 ? -13.117 -28.656 -19.781 1 96.12 325 VAL A CA 1
ATOM 2461 C C . VAL A 1 325 ? -11.805 -28.281 -20.469 1 96.12 325 VAL A C 1
ATOM 2463 O O . VAL A 1 325 ? -10.727 -28.5 -19.922 1 96.12 325 VAL A O 1
ATOM 2466 N N . LEU A 1 326 ? -11.984 -27.734 -21.625 1 94.25 326 LEU A N 1
ATOM 2467 C CA . LEU A 1 326 ? -10.828 -27.281 -22.391 1 94.25 326 LEU A CA 1
ATOM 2468 C C . LEU A 1 326 ? -10.586 -25.781 -22.156 1 94.25 326 LEU A C 1
ATOM 2470 O O . LEU A 1 326 ? -11.5 -24.969 -22.312 1 94.25 326 LEU A O 1
ATOM 2474 N N . VAL A 1 327 ? -9.383 -25.469 -21.766 1 93.88 327 VAL A N 1
ATOM 2475 C CA . VAL A 1 327 ? -8.977 -24.078 -21.578 1 93.88 327 VAL A CA 1
ATOM 2476 C C . VAL A 1 327 ? -7.621 -23.828 -22.219 1 93.88 327 VAL A C 1
ATOM 2478 O O . VAL A 1 327 ? -6.926 -24.781 -22.594 1 93.88 327 VAL A O 1
ATOM 2481 N N . PRO A 1 328 ? -7.285 -22.578 -22.422 1 93.38 328 PRO A N 1
ATOM 2482 C CA . PRO A 1 328 ? -5.934 -22.312 -22.938 1 93.38 328 PRO A CA 1
ATOM 2483 C C . PRO A 1 328 ? -4.844 -22.75 -21.969 1 93.38 328 PRO A C 1
ATOM 2485 O O . PRO A 1 328 ? -5.098 -22.891 -20.766 1 93.38 328 PRO A O 1
ATOM 2488 N N . SER A 1 329 ? -3.652 -23.016 -22.5 1 90.88 329 SER A N 1
ATOM 2489 C CA . SER A 1 329 ? -2.529 -23.453 -21.688 1 90.88 329 SER A CA 1
ATOM 2490 C C . SER A 1 329 ? -2.135 -22.375 -20.672 1 90.88 329 SER A C 1
ATOM 2492 O O . SER A 1 329 ? -1.703 -22.688 -19.562 1 90.88 329 SER A O 1
ATOM 2494 N N . THR A 1 330 ? -2.336 -21.141 -21.094 1 86.75 330 THR A N 1
ATOM 2495 C CA . THR A 1 330 ? -2.025 -20.016 -20.219 1 86.75 330 THR A CA 1
ATOM 2496 C C . THR A 1 330 ? -3.252 -19.125 -20.016 1 86.75 330 THR A C 1
ATOM 2498 O O . THR A 1 330 ? -3.812 -18.609 -20.984 1 86.75 330 THR A O 1
ATOM 2501 N N . MET A 1 331 ? -3.557 -19.078 -18.766 1 89.75 331 MET A N 1
ATOM 2502 C CA . MET A 1 331 ? -4.695 -18.234 -18.422 1 89.75 331 MET A CA 1
ATOM 2503 C C . MET A 1 331 ? -4.238 -16.828 -18.016 1 89.75 331 MET A C 1
ATOM 2505 O O . MET A 1 331 ? -3.143 -16.656 -17.484 1 89.75 331 MET A O 1
ATOM 2509 N N . PRO A 1 332 ? -5.109 -15.875 -18.281 1 87.75 332 PRO A N 1
ATOM 2510 C CA . PRO A 1 332 ? -4.719 -14.516 -17.891 1 87.75 332 PRO A CA 1
ATOM 2511 C C . PRO A 1 332 ? -4.684 -14.328 -16.375 1 87.75 332 PRO A C 1
ATOM 2513 O O . PRO A 1 332 ? -5.465 -14.953 -15.648 1 87.75 332 PRO A O 1
ATOM 2516 N N . ASP A 1 333 ? -3.809 -13.477 -15.945 1 81 333 ASP A N 1
ATOM 2517 C CA . ASP A 1 333 ? -3.689 -13.148 -14.523 1 81 333 ASP A CA 1
ATOM 2518 C C . ASP A 1 333 ? -4.457 -11.867 -14.195 1 81 333 ASP A C 1
ATOM 2520 O O . ASP A 1 333 ? -4.777 -11.078 -15.086 1 81 333 ASP A O 1
ATOM 2524 N N . ASN A 1 334 ? -4.855 -11.68 -12.953 1 80.62 334 ASN A N 1
ATOM 2525 C CA . ASN A 1 334 ? -5.438 -10.453 -12.422 1 80.62 334 ASN A CA 1
ATOM 2526 C C . ASN A 1 334 ? -6.789 -10.156 -13.055 1 80.62 334 ASN A C 1
ATOM 2528 O O . ASN A 1 334 ? -7.031 -9.031 -13.508 1 80.62 334 ASN A O 1
ATOM 2532 N N . VAL A 1 335 ? -7.527 -11.133 -13.188 1 88.56 335 VAL A N 1
ATOM 2533 C CA . VAL A 1 335 ? -8.875 -10.984 -13.727 1 88.56 335 VAL A CA 1
ATOM 2534 C C . VAL A 1 335 ? -9.898 -11.523 -12.727 1 88.56 335 VAL A C 1
ATOM 2536 O O . VAL A 1 335 ? -9.562 -12.344 -11.867 1 88.56 335 VAL A O 1
ATOM 2539 N N . ASP A 1 336 ? -11.094 -10.969 -12.789 1 90.38 336 ASP A N 1
ATOM 2540 C CA . ASP A 1 336 ? -12.219 -11.438 -11.984 1 90.38 336 ASP A CA 1
ATOM 2541 C C . ASP A 1 336 ? -13.469 -11.641 -12.844 1 90.38 336 ASP A C 1
ATOM 2543 O O . ASP A 1 336 ? -13.805 -10.789 -13.672 1 90.38 336 ASP A O 1
ATOM 2547 N N . ASN A 1 337 ? -14.047 -12.773 -12.57 1 93.12 337 ASN A N 1
ATOM 2548 C CA . ASN A 1 337 ? -15.305 -13.125 -13.211 1 93.12 337 ASN A CA 1
ATOM 2549 C C . ASN A 1 337 ? -15.203 -13.039 -14.734 1 93.12 337 ASN A C 1
ATOM 2551 O O . ASN A 1 337 ? -16.094 -12.484 -15.391 1 93.12 337 ASN A O 1
ATOM 2555 N N . LEU A 1 338 ? -14.102 -13.414 -15.25 1 95.5 338 LEU A N 1
ATOM 2556 C CA . LEU A 1 338 ? -13.969 -13.523 -16.703 1 95.5 338 LEU A CA 1
ATOM 2557 C C . LEU A 1 338 ? -14.828 -14.656 -17.25 1 95.5 338 LEU A C 1
ATOM 2559 O O . LEU A 1 338 ? -14.531 -15.828 -17.016 1 95.5 338 LEU A O 1
ATOM 2563 N N . THR A 1 339 ? -15.859 -14.312 -17.984 1 96.62 339 THR A N 1
ATOM 2564 C CA . THR A 1 339 ? -16.812 -15.312 -18.469 1 96.62 339 THR A CA 1
ATOM 2565 C C . THR A 1 339 ? -16.5 -15.688 -19.906 1 96.62 339 THR A C 1
ATOM 2567 O O . THR A 1 339 ? -16.234 -14.812 -20.75 1 96.62 339 THR A O 1
ATOM 2570 N N . PHE A 1 340 ? -16.5 -16.859 -20.188 1 96.75 340 PHE A N 1
ATOM 2571 C CA . PHE A 1 340 ? -16.234 -17.359 -21.531 1 96.75 340 PHE A CA 1
ATOM 2572 C C . PHE A 1 340 ? -16.969 -18.672 -21.766 1 96.75 340 PHE A C 1
ATOM 2574 O O . PHE A 1 340 ? -17.375 -19.344 -20.812 1 96.75 340 PHE A O 1
ATOM 2581 N N . ASN A 1 341 ? -17.172 -19 -23.016 1 96.44 341 ASN A N 1
ATOM 2582 C CA . ASN A 1 341 ? -17.828 -20.25 -23.406 1 96.44 341 ASN A CA 1
ATOM 2583 C C . ASN A 1 341 ? -16.797 -21.328 -23.75 1 96.44 341 ASN A C 1
ATOM 2585 O O . ASN A 1 341 ? -15.719 -21.031 -24.25 1 96.44 341 ASN A O 1
ATOM 2589 N N . SER A 1 342 ? -17.156 -22.516 -23.359 1 96.62 342 SER A N 1
ATOM 2590 C CA . SER A 1 342 ? -16.344 -23.672 -23.703 1 96.62 342 SER A CA 1
ATOM 2591 C C . SER A 1 342 ? -17.188 -24.938 -23.781 1 96.62 342 SER A C 1
ATOM 2593 O O . SER A 1 342 ? -18.422 -24.859 -23.828 1 96.62 342 SER A O 1
ATOM 2595 N N . PHE A 1 343 ? -16.531 -26.031 -23.859 1 96.31 343 PHE A N 1
ATOM 2596 C CA . PHE A 1 343 ? -17.188 -27.328 -23.906 1 96.31 343 PHE A CA 1
ATOM 2597 C C . PHE A 1 343 ? -16.766 -28.203 -22.719 1 96.31 343 PHE A C 1
ATOM 2599 O O . PHE A 1 343 ? -15.672 -28.031 -22.188 1 96.31 343 PHE A O 1
ATOM 2606 N N . GLY A 1 344 ? -17.703 -29.031 -22.312 1 96.5 344 GLY A N 1
ATOM 2607 C CA . GLY A 1 344 ? -17.422 -29.969 -21.234 1 96.5 344 GLY A CA 1
ATOM 2608 C C . GLY A 1 344 ? -17.812 -31.391 -21.578 1 96.5 344 GLY A C 1
ATOM 2609 O O . GLY A 1 344 ? -18.75 -31.625 -22.344 1 96.5 344 GLY A O 1
ATOM 2610 N N . LEU A 1 345 ? -17.031 -32.25 -21.078 1 96.81 345 LEU A N 1
ATOM 2611 C CA . LEU A 1 345 ? -17.297 -33.688 -21.234 1 96.81 345 LEU A CA 1
ATOM 2612 C C . LEU A 1 345 ? -17.328 -34.375 -19.875 1 96.81 345 LEU A C 1
ATOM 2614 O O . LEU A 1 345 ? -16.453 -34.156 -19.031 1 96.81 345 LEU A O 1
ATOM 2618 N N . VAL A 1 346 ? -18.391 -35.156 -19.672 1 96.62 346 VAL A N 1
ATOM 2619 C CA . VAL A 1 346 ? -18.516 -35.938 -18.453 1 96.62 346 VAL A CA 1
ATOM 2620 C C . VAL A 1 346 ? -18.672 -37.406 -18.797 1 96.62 346 VAL A C 1
ATOM 2622 O O . VAL A 1 346 ? -19.438 -37.781 -19.703 1 96.62 346 VAL A O 1
ATOM 2625 N N . ALA A 1 347 ? -17.828 -38.188 -18.188 1 96.44 347 ALA A N 1
ATOM 2626 C CA . ALA A 1 347 ? -17.969 -39.625 -18.281 1 96.44 347 ALA A CA 1
ATOM 2627 C C . ALA A 1 347 ? -18.328 -40.25 -16.938 1 96.44 347 ALA A C 1
ATOM 2629 O O . ALA A 1 347 ? -17.781 -39.844 -15.898 1 96.44 347 ALA A O 1
ATOM 2630 N N . GLN A 1 348 ? -19.344 -41.062 -16.938 1 95.31 348 GLN A N 1
ATOM 2631 C CA . GLN A 1 348 ? -19.719 -41.875 -15.766 1 95.31 348 GLN A CA 1
ATOM 2632 C C . GLN A 1 348 ? -19.625 -43.344 -16.062 1 95.31 348 GLN A C 1
ATOM 2634 O O . GLN A 1 348 ? -20.406 -43.875 -16.844 1 95.31 348 GLN A O 1
ATOM 2639 N N . CYS A 1 349 ? -18.625 -44 -15.461 1 95.25 349 CYS A N 1
ATOM 2640 C CA . CYS A 1 349 ? -18.391 -45.406 -15.75 1 95.25 349 CYS A CA 1
ATOM 2641 C C . CYS A 1 349 ? -18.891 -46.281 -14.617 1 95.25 349 CYS A C 1
ATOM 2643 O O . CYS A 1 349 ? -18.859 -45.875 -13.453 1 95.25 349 CYS A O 1
ATOM 2645 N N . GLN A 1 350 ? -19.422 -47.406 -14.984 1 92.56 350 GLN A N 1
ATOM 2646 C CA . GLN A 1 350 ? -19.859 -48.469 -14.062 1 92.56 350 GLN A CA 1
ATOM 2647 C C . GLN A 1 350 ? -19.266 -49.812 -14.43 1 92.56 350 GLN A C 1
ATOM 2649 O O . GLN A 1 350 ? -19.328 -50.219 -15.586 1 92.56 350 GLN A O 1
ATOM 2654 N N . PRO A 1 351 ? -18.625 -50.469 -13.438 1 94.75 351 PRO A N 1
ATOM 2655 C CA . PRO A 1 351 ? -18.016 -51.781 -13.734 1 94.75 351 PRO A CA 1
ATOM 2656 C C . PRO A 1 351 ? -19.031 -52.812 -14.164 1 94.75 351 PRO A C 1
ATOM 2658 O O . PRO A 1 351 ? -20.156 -52.844 -13.641 1 94.75 351 PRO A O 1
ATOM 2661 N N . VAL A 1 352 ? -18.625 -53.625 -15.109 1 92.5 352 VAL A N 1
ATOM 2662 C CA . VAL A 1 352 ? -19.422 -54.781 -15.531 1 92.5 352 VAL A CA 1
ATOM 2663 C C . VAL A 1 352 ? -19.094 -56 -14.664 1 92.5 352 VAL A C 1
ATOM 2665 O O . VAL A 1 352 ? -17.922 -56.344 -14.516 1 92.5 352 VAL A O 1
ATOM 2668 N N . VAL A 1 353 ? -20.156 -56.656 -14.102 1 91.81 353 VAL A N 1
ATOM 2669 C CA . VAL A 1 353 ? -19.875 -57.688 -13.109 1 91.81 353 VAL A CA 1
ATOM 2670 C C . VAL A 1 353 ? -20.344 -59.031 -13.617 1 91.81 353 VAL A C 1
ATOM 2672 O O . VAL A 1 353 ? -20.266 -60.031 -12.891 1 91.81 353 VAL A O 1
ATOM 2675 N N . ASP A 1 354 ? -20.766 -59.25 -14.773 1 89.38 354 ASP A N 1
ATOM 2676 C CA . ASP A 1 354 ? -21.344 -60.531 -15.195 1 89.38 354 ASP A CA 1
ATOM 2677 C C . ASP A 1 354 ? -20.469 -61.188 -16.25 1 89.38 354 ASP A C 1
ATOM 2679 O O . ASP A 1 354 ? -20.938 -62.062 -16.984 1 89.38 354 ASP A O 1
ATOM 2683 N N . CYS A 1 355 ? -19.281 -60.75 -16.375 1 91.38 355 CYS A N 1
ATOM 2684 C CA . CYS A 1 355 ? -18.406 -61.438 -17.328 1 91.38 355 CYS A CA 1
ATOM 2685 C C . CYS A 1 355 ? -17.875 -62.75 -16.766 1 91.38 355 CYS A C 1
ATOM 2687 O O . CYS A 1 355 ? -17.828 -62.906 -15.547 1 91.38 355 CYS A O 1
ATOM 2689 N N . LEU A 1 356 ? -17.562 -63.688 -17.703 1 89.12 356 LEU A N 1
ATOM 2690 C CA . LEU A 1 356 ? -17.141 -65 -17.297 1 89.12 356 LEU A CA 1
ATOM 2691 C C . LEU A 1 356 ? -15.734 -65.312 -17.812 1 89.12 356 LEU A C 1
ATOM 2693 O O . LEU A 1 356 ? -15.414 -65 -18.953 1 89.12 356 LEU A O 1
ATOM 2697 N N . THR A 1 357 ? -14.797 -65.875 -17.031 1 86.44 357 THR A N 1
ATOM 2698 C CA . THR A 1 357 ? -13.445 -66.25 -17.438 1 86.44 357 THR A CA 1
ATOM 2699 C C . THR A 1 357 ? -13.297 -67.75 -17.484 1 86.44 357 THR A C 1
ATOM 2701 O O . THR A 1 357 ? -12.266 -68.25 -17.922 1 86.44 357 THR A O 1
ATOM 2704 N N . ASN A 1 358 ? -14.148 -68.562 -17.016 1 75 358 ASN A N 1
ATOM 2705 C CA . ASN A 1 358 ? -14 -70.062 -16.844 1 75 358 ASN A CA 1
ATOM 2706 C C . ASN A 1 358 ? -14.891 -70.812 -17.828 1 75 358 ASN A C 1
ATOM 2708 O O . ASN A 1 358 ? -15.555 -71.75 -17.438 1 75 358 ASN A O 1
ATOM 2712 N N . LEU A 1 359 ? -14.945 -70.312 -19.016 1 75.31 359 LEU A N 1
ATOM 2713 C CA . LEU A 1 359 ? -15.742 -71.062 -19.969 1 75.31 359 LEU A CA 1
ATOM 2714 C C . LEU A 1 359 ? -14.852 -71.938 -20.844 1 75.31 359 LEU A C 1
ATOM 2716 O O . LEU A 1 359 ? -13.719 -71.562 -21.141 1 75.31 359 LEU A O 1
ATOM 2720 N N . SER A 1 360 ? -15.281 -73.188 -21.094 1 70 360 SER A N 1
ATOM 2721 C CA . SER A 1 360 ? -14.539 -74.125 -21.938 1 70 360 SER A CA 1
ATOM 2722 C C . SER A 1 360 ? -14.312 -73.562 -23.328 1 70 360 SER A C 1
ATOM 2724 O O . SER A 1 360 ? -13.25 -73.75 -23.922 1 70 360 SER A O 1
ATOM 2726 N N . ALA A 1 361 ? -15.203 -72.75 -23.844 1 66.75 361 ALA A N 1
ATOM 2727 C CA . ALA A 1 361 ? -15.164 -72.312 -25.25 1 66.75 361 ALA A CA 1
ATOM 2728 C C . ALA A 1 361 ? -14.602 -70.875 -25.375 1 66.75 361 ALA A C 1
ATOM 2730 O O . ALA A 1 361 ? -14.305 -70.438 -26.469 1 66.75 361 ALA A O 1
ATOM 2731 N N . ALA A 1 362 ? -14.508 -70.188 -24.25 1 76.19 362 ALA A N 1
ATOM 2732 C CA . ALA A 1 362 ? -14.094 -68.812 -24.344 1 76.19 362 ALA A CA 1
ATOM 2733 C C . ALA A 1 362 ? -13.133 -68.438 -23.219 1 76.19 362 ALA A C 1
ATOM 2735 O O . ALA A 1 362 ? -13.32 -68.875 -22.078 1 76.19 362 ALA A O 1
ATOM 2736 N N . LEU A 1 363 ? -12.117 -67.688 -23.562 1 80.56 363 LEU A N 1
ATOM 2737 C CA . LEU A 1 363 ? -11.172 -67.188 -22.578 1 80.56 363 LEU A CA 1
ATOM 2738 C C . LEU A 1 363 ? -11.82 -66.125 -21.703 1 80.56 363 LEU A C 1
ATOM 2740 O O . LEU A 1 363 ? -11.594 -66.062 -20.5 1 80.56 363 LEU A O 1
ATOM 2744 N N . PHE A 1 364 ? -12.562 -65.312 -22.25 1 87.44 364 PHE A N 1
ATOM 2745 C CA . PHE A 1 364 ? -13.273 -64.188 -21.594 1 87.44 364 PHE A CA 1
ATOM 2746 C C . PHE A 1 364 ? -14.578 -63.906 -22.312 1 87.44 364 PHE A C 1
ATOM 2748 O O . PHE A 1 364 ? -14.578 -63.656 -23.531 1 87.44 364 PHE A O 1
ATOM 2755 N N . TYR A 1 365 ? -15.633 -64 -21.609 1 88.31 365 TYR A N 1
ATOM 2756 C CA . TYR A 1 365 ? -16.953 -63.906 -22.203 1 88.31 365 TYR A CA 1
ATOM 2757 C C . TYR A 1 365 ? -17.844 -63 -21.359 1 88.31 365 TYR A C 1
ATOM 2759 O O . TYR A 1 365 ? -17.984 -63.188 -20.156 1 88.31 365 TYR A O 1
ATOM 2767 N N . CYS A 1 366 ? -18.359 -61.906 -22 1 89.31 366 CYS A N 1
ATOM 2768 C CA . CYS A 1 366 ? -19.312 -61.031 -21.344 1 89.31 366 CYS A CA 1
ATOM 2769 C C . CYS A 1 366 ? -20.688 -61.125 -22.016 1 89.31 366 CYS A C 1
ATOM 2771 O O . CYS A 1 366 ? -20.953 -60.438 -23 1 89.31 366 CYS A O 1
ATOM 2773 N N . PRO A 1 367 ? -21.594 -61.781 -21.453 1 86.12 367 PRO A N 1
ATOM 2774 C CA . PRO A 1 367 ? -22.875 -62.062 -22.094 1 86.12 367 PRO A CA 1
ATOM 2775 C C . PRO A 1 367 ? -23.812 -60.844 -22.109 1 86.12 367 PRO A C 1
ATOM 2777 O O . PRO A 1 367 ? -24.719 -60.781 -22.938 1 86.12 367 PRO A O 1
ATOM 2780 N N . SER A 1 368 ? -23.656 -59.938 -21.234 1 82 368 SER A N 1
ATOM 2781 C CA . SER A 1 368 ? -24.578 -58.781 -21.125 1 82 368 SER A CA 1
ATOM 2782 C C . SER A 1 368 ? -24.344 -57.781 -22.25 1 82 368 SER A C 1
ATOM 2784 O O . SER A 1 368 ? -25.172 -56.906 -22.484 1 82 368 SER A O 1
ATOM 2786 N N . PHE A 1 369 ? -23.188 -57.938 -22.859 1 80.19 369 PHE A N 1
ATOM 2787 C CA . PHE A 1 369 ? -22.938 -57.031 -23.984 1 80.19 369 PHE A CA 1
ATOM 2788 C C . PHE A 1 369 ? -23.734 -57.469 -25.219 1 80.19 369 PHE A C 1
ATOM 2790 O O . PHE A 1 369 ? -24.078 -58.625 -25.359 1 80.19 369 PHE A O 1
ATOM 2797 N N . SER A 1 370 ? -24.141 -56.406 -26.031 1 78 370 SER A N 1
ATOM 2798 C CA . SER A 1 370 ? -24.797 -56.688 -27.312 1 78 370 SER A CA 1
ATOM 2799 C C . SER A 1 370 ? -23.953 -56.219 -28.484 1 78 370 SER A C 1
ATOM 2801 O O . SER A 1 370 ? -23.828 -55 -28.703 1 78 370 SER A O 1
ATOM 2803 N N . PRO A 1 371 ? -23.484 -57 -29.266 1 78.69 371 PRO A N 1
ATOM 2804 C CA . PRO A 1 371 ? -23.297 -58.438 -29.125 1 78.69 371 PRO A CA 1
ATOM 2805 C C . PRO A 1 371 ? -22.375 -58.812 -27.969 1 78.69 371 PRO A C 1
ATOM 2807 O O . PRO A 1 371 ? -21.594 -58 -27.516 1 78.69 371 PRO A O 1
ATOM 2810 N N . PRO A 1 372 ? -22.562 -60.062 -27.547 1 82.69 372 PRO A N 1
ATOM 2811 C CA . PRO A 1 372 ? -21.688 -60.5 -26.438 1 82.69 372 PRO A CA 1
ATOM 2812 C C . PRO A 1 372 ? -20.203 -60.438 -26.797 1 82.69 372 PRO A C 1
ATOM 2814 O O . PRO A 1 372 ? -19.828 -60.688 -27.938 1 82.69 372 PRO A O 1
ATOM 2817 N N . TYR A 1 373 ? -19.5 -59.938 -25.859 1 83.25 373 TYR A N 1
ATOM 2818 C CA . TYR A 1 373 ? -18.062 -59.906 -26.047 1 83.25 373 TYR A CA 1
ATOM 2819 C C . TYR A 1 373 ? -17.438 -61.281 -25.766 1 83.25 373 TYR A C 1
ATOM 2821 O O . TYR A 1 373 ? -17.766 -61.906 -24.766 1 83.25 373 TYR A O 1
ATOM 2829 N N . ASN A 1 374 ? -16.688 -61.75 -26.781 1 80.5 374 ASN A N 1
ATOM 2830 C CA . ASN A 1 374 ? -16.109 -63.094 -26.641 1 80.5 374 ASN A CA 1
ATOM 2831 C C . ASN A 1 374 ? -14.672 -63.125 -27.141 1 80.5 374 ASN A C 1
ATOM 2833 O O . ASN A 1 374 ? -14.383 -62.719 -28.266 1 80.5 374 ASN A O 1
ATOM 2837 N N . ILE A 1 375 ? -13.852 -63.375 -26.219 1 77.81 375 ILE A N 1
ATOM 2838 C CA . ILE A 1 375 ? -12.492 -63.75 -26.625 1 77.81 375 ILE A CA 1
ATOM 2839 C C . ILE A 1 375 ? -12.344 -65.25 -26.625 1 77.81 375 ILE A C 1
ATOM 2841 O O . ILE A 1 375 ? -12.414 -65.938 -25.578 1 77.81 375 ILE A O 1
ATOM 2845 N N . ASN A 1 376 ? -12.195 -65.75 -27.891 1 74.31 376 ASN A N 1
ATOM 2846 C CA . ASN A 1 376 ? -12.156 -67.25 -28.047 1 74.31 376 ASN A CA 1
ATOM 2847 C C . ASN A 1 376 ? -10.883 -67.812 -27.469 1 74.31 376 ASN A C 1
ATOM 2849 O O . ASN A 1 376 ? -9.859 -67.125 -27.359 1 74.31 376 ASN A O 1
ATOM 2853 N N . ASN A 1 377 ? -11.023 -69.125 -26.984 1 64.19 377 ASN A N 1
ATOM 2854 C CA . ASN A 1 377 ? -9.906 -69.875 -26.391 1 64.19 377 ASN A CA 1
ATOM 2855 C C . ASN A 1 377 ? -8.742 -70 -27.375 1 64.19 377 ASN A C 1
ATOM 2857 O O . ASN A 1 377 ? -7.594 -70.125 -26.953 1 64.19 377 ASN A O 1
ATOM 2861 N N . THR A 1 378 ? -9.133 -70.125 -28.641 1 58.53 378 THR A N 1
ATOM 2862 C CA . THR A 1 378 ? -8.086 -70.25 -29.641 1 58.53 378 THR A CA 1
ATOM 2863 C C . THR A 1 378 ? -7.289 -69 -29.797 1 58.53 378 THR A C 1
ATOM 2865 O O . THR A 1 378 ? -6.195 -69 -30.359 1 58.53 378 THR A O 1
ATOM 2868 N N . ASP A 1 379 ? -8.039 -68.062 -29.375 1 55 379 ASP A N 1
ATOM 2869 C CA . ASP A 1 379 ? -7.371 -66.75 -29.453 1 55 379 ASP A CA 1
ATOM 2870 C C . ASP A 1 379 ? -6.516 -66.5 -28.219 1 55 379 ASP A C 1
ATOM 2872 O O . ASP A 1 379 ? -6.715 -65.5 -27.516 1 55 379 ASP A O 1
ATOM 2876 N N . ILE A 1 380 ? -6.148 -67.625 -27.672 1 52.09 380 ILE A N 1
ATOM 2877 C CA . ILE A 1 380 ? -5.266 -67.438 -26.531 1 52.09 380 ILE A CA 1
ATOM 2878 C C . ILE A 1 380 ? -4.234 -66.375 -26.812 1 52.09 380 ILE A C 1
ATOM 2880 O O . ILE A 1 380 ? -3.547 -66.438 -27.828 1 52.09 380 ILE A O 1
ATOM 2884 N N . PRO A 1 381 ? -4.445 -65.312 -26.125 1 49.16 381 PRO A N 1
ATOM 2885 C CA . PRO A 1 381 ? -3.445 -64.25 -26.375 1 49.16 381 PRO A CA 1
ATOM 2886 C C . PRO A 1 381 ? -2.029 -64.812 -26.484 1 49.16 381 PRO A C 1
ATOM 2888 O O . PRO A 1 381 ? -1.514 -65.438 -25.531 1 49.16 381 PRO A O 1
ATOM 2891 N N . THR A 1 382 ? -1.889 -65.562 -27.359 1 41 382 THR A N 1
ATOM 2892 C CA . THR A 1 382 ? -0.455 -65.75 -27.562 1 41 382 THR A CA 1
ATOM 2893 C C . THR A 1 382 ? 0.258 -64.438 -27.609 1 41 382 THR A C 1
ATOM 2895 O O . THR A 1 382 ? -0.07 -63.562 -28.438 1 41 382 THR A O 1
ATOM 2898 N N . GLY A 1 383 ? 1.113 -64.188 -26.641 1 42.78 383 GLY A N 1
ATOM 2899 C CA . GLY A 1 383 ? 2.035 -63.062 -26.391 1 42.78 383 GLY A CA 1
ATOM 2900 C C . GLY A 1 383 ? 1.383 -61.719 -26.5 1 42.78 383 GLY A C 1
ATOM 2901 O O . GLY A 1 383 ? 0.731 -61.25 -25.547 1 42.78 383 GLY A O 1
ATOM 2902 N N . SER A 1 384 ? 1.581 -61 -27.922 1 47.16 384 SER A N 1
ATOM 2903 C CA . SER A 1 384 ? 1.792 -59.594 -28.312 1 47.16 384 SER A CA 1
ATOM 2904 C C . SER A 1 384 ? 0.466 -58.875 -28.5 1 47.16 384 SER A C 1
ATOM 2906 O O . SER A 1 384 ? 0.446 -57.656 -28.734 1 47.16 384 SER A O 1
ATOM 2908 N N . GLU A 1 385 ? -0.721 -59.594 -28.484 1 54.72 385 GLU A N 1
ATOM 2909 C CA . GLU A 1 385 ? -1.861 -58.812 -28.953 1 54.72 385 GLU A CA 1
ATOM 2910 C C . GLU A 1 385 ? -2.58 -58.125 -27.781 1 54.72 385 GLU A C 1
ATOM 2912 O O . GLU A 1 385 ? -2.787 -58.75 -26.734 1 54.72 385 GLU A O 1
ATOM 2917 N N . ASP A 1 386 ? -2.65 -56.812 -27.719 1 67.5 386 ASP A N 1
ATOM 2918 C CA . ASP A 1 386 ? -3.441 -56.031 -26.781 1 67.5 386 ASP A CA 1
ATOM 2919 C C . ASP A 1 386 ? -4.918 -56.031 -27.172 1 67.5 386 ASP A C 1
ATOM 2921 O O . ASP A 1 386 ? -5.285 -55.594 -28.266 1 67.5 386 ASP A O 1
ATOM 2925 N N . TYR A 1 387 ? -5.738 -56.688 -26.344 1 74.75 387 TYR A N 1
ATOM 2926 C CA . TYR A 1 387 ? -7.164 -56.844 -26.609 1 74.75 387 TYR A CA 1
ATOM 2927 C C . TYR A 1 387 ? -7.945 -55.688 -26.016 1 74.75 387 TYR A C 1
ATOM 2929 O O . TYR A 1 387 ? -9.18 -55.688 -26 1 74.75 387 TYR A O 1
ATOM 2937 N N . SER A 1 388 ? -7.188 -54.781 -25.531 1 84.88 388 SER A N 1
ATOM 2938 C CA . SER A 1 388 ? -7.887 -53.625 -24.969 1 84.88 388 SER A CA 1
ATOM 2939 C C . SER A 1 388 ? -8.617 -52.844 -26.062 1 84.88 388 SER A C 1
ATOM 2941 O O . SER A 1 388 ? -8.094 -52.688 -27.172 1 84.88 388 SER A O 1
ATOM 2943 N N . ARG A 1 389 ? -9.758 -52.375 -25.781 1 83.19 389 ARG A N 1
ATOM 2944 C CA . ARG A 1 389 ? -10.516 -51.562 -26.75 1 83.19 389 ARG A CA 1
ATOM 2945 C C . ARG A 1 389 ? -11.625 -50.781 -26.078 1 83.19 389 ARG A C 1
ATOM 2947 O O . ARG A 1 389 ? -12.055 -51.125 -24.969 1 83.19 389 ARG A O 1
ATOM 2954 N N . ILE A 1 390 ? -12 -49.812 -26.688 1 86.69 390 ILE A N 1
ATOM 2955 C CA . ILE A 1 390 ? -13.148 -49 -26.312 1 86.69 390 ILE A CA 1
ATOM 2956 C C . ILE A 1 390 ? -14.133 -48.906 -27.469 1 86.69 390 ILE A C 1
ATOM 2958 O O . ILE A 1 390 ? -13.773 -48.5 -28.578 1 86.69 390 ILE A O 1
ATOM 2962 N N . ASP A 1 391 ? -15.281 -49.344 -27.203 1 80.56 391 ASP A N 1
ATOM 2963 C CA . ASP A 1 391 ? -16.328 -49.344 -28.219 1 80.56 391 ASP A CA 1
ATOM 2964 C C . ASP A 1 391 ? -17.438 -48.375 -27.859 1 80.56 391 ASP A C 1
ATOM 2966 O O . ASP A 1 391 ? -17.891 -48.312 -26.719 1 80.56 391 ASP A O 1
ATOM 2970 N N . LEU A 1 392 ? -17.781 -47.625 -28.859 1 79.81 392 LEU A N 1
ATOM 2971 C CA . LEU A 1 392 ? -18.953 -46.781 -28.625 1 79.81 392 LEU A CA 1
ATOM 2972 C C . LEU A 1 392 ? -20.219 -47.625 -28.516 1 79.81 392 LEU A C 1
ATOM 2974 O O . LEU A 1 392 ? -20.375 -48.625 -29.25 1 79.81 392 LEU A O 1
ATOM 2978 N N . LEU A 1 393 ? -21.031 -47.219 -27.531 1 81.69 393 LEU A N 1
ATOM 2979 C CA . LEU A 1 393 ? -22.219 -47.969 -27.172 1 81.69 393 LEU A CA 1
ATOM 2980 C C . LEU A 1 393 ? -23.469 -47.125 -27.25 1 81.69 393 LEU A C 1
ATOM 2982 O O . LEU A 1 393 ? -23.516 -46 -26.703 1 81.69 393 LEU A O 1
ATOM 2986 N N . ASP A 1 394 ? -24.359 -47.625 -28.078 1 76.44 394 ASP A N 1
ATOM 2987 C CA . ASP A 1 394 ? -25.688 -47 -28 1 76.44 394 ASP A CA 1
ATOM 2988 C C . ASP A 1 394 ? -26.359 -47.344 -26.672 1 76.44 394 ASP A C 1
ATOM 2990 O O . ASP A 1 394 ? -26.641 -48.531 -26.391 1 76.44 394 ASP A O 1
ATOM 2994 N N . LEU A 1 395 ? -26.609 -46.406 -25.922 1 78 395 LEU A N 1
ATOM 2995 C CA . LEU A 1 395 ? -27.125 -46.594 -24.562 1 78 395 LEU A CA 1
ATOM 2996 C C . LEU A 1 395 ? -28.547 -47.156 -24.609 1 78 395 LEU A C 1
ATOM 2998 O O . LEU A 1 395 ? -28.953 -47.875 -23.688 1 78 395 LEU A O 1
ATOM 3002 N N . THR A 1 396 ? -29.234 -46.812 -25.641 1 74 396 THR A N 1
ATOM 3003 C CA . THR A 1 396 ? -30.609 -47.281 -25.75 1 74 396 THR A CA 1
ATOM 3004 C C . THR A 1 396 ? -30.641 -48.75 -26.125 1 74 396 THR A C 1
ATOM 3006 O O . THR A 1 396 ? -31.312 -49.562 -25.484 1 74 396 THR A O 1
ATOM 3009 N N . SER A 1 397 ? -29.875 -49.125 -27.156 1 71.81 397 SER A N 1
ATOM 3010 C CA . SER A 1 397 ? -29.875 -50.5 -27.641 1 71.81 397 SER A CA 1
ATOM 3011 C C . SER A 1 397 ? -28.797 -51.344 -26.969 1 71.81 397 SER A C 1
ATOM 3013 O O . SER A 1 397 ? -28.797 -52.562 -27.078 1 71.81 397 SER A O 1
ATOM 3015 N N . ASN A 1 398 ? -28.047 -50.719 -26.172 1 73.5 398 ASN A N 1
ATOM 3016 C CA . ASN A 1 398 ? -26.906 -51.375 -25.562 1 73.5 398 ASN A CA 1
ATOM 3017 C C . ASN A 1 398 ? -26.062 -52.125 -26.594 1 73.5 398 ASN A C 1
ATOM 3019 O O . ASN A 1 398 ? -25.594 -53.219 -26.328 1 73.5 398 ASN A O 1
ATOM 3023 N N . ALA A 1 399 ? -26.094 -51.562 -27.812 1 75.25 399 ALA A N 1
ATOM 3024 C CA . ALA A 1 399 ? -25.344 -52.188 -28.891 1 75.25 399 ALA A CA 1
ATOM 3025 C C . ALA A 1 399 ? -24.156 -51.312 -29.312 1 75.25 399 ALA A C 1
ATOM 3027 O O . ALA A 1 399 ? -24.234 -50.094 -29.25 1 75.25 399 ALA A O 1
ATOM 3028 N N . VAL A 1 400 ? -23.016 -52.031 -29.609 1 74.06 400 VAL A N 1
ATOM 3029 C CA . VAL A 1 400 ? -21.828 -51.344 -30.094 1 74.06 400 VAL A CA 1
ATOM 3030 C C . VAL A 1 400 ? -22.125 -50.688 -31.438 1 74.06 400 VAL A C 1
ATOM 3032 O O . VAL A 1 400 ? -22.797 -51.281 -32.281 1 74.06 400 VAL A O 1
ATOM 3035 N N . SER A 1 401 ? -21.953 -49.312 -31.469 1 62.31 401 SER A N 1
ATOM 3036 C CA . SER A 1 401 ? -22.172 -48.562 -32.688 1 62.31 401 SER A CA 1
ATOM 3037 C C . SER A 1 401 ? -21.016 -48.75 -33.688 1 62.31 401 SER A C 1
ATOM 3039 O O . SER A 1 401 ? -19.891 -48.344 -33.406 1 62.31 401 SER A O 1
ATOM 3041 N N . GLN A 1 402 ? -20.812 -49.875 -34.344 1 52.38 402 GLN A N 1
ATOM 3042 C CA . GLN A 1 402 ? -19.688 -50.281 -35.188 1 52.38 402 GLN A CA 1
ATOM 3043 C C . GLN A 1 402 ? -19.719 -49.531 -36.531 1 52.38 402 GLN A C 1
ATOM 3045 O O . GLN A 1 402 ? -20.547 -49.812 -37.375 1 52.38 402 GLN A O 1
ATOM 3050 N N . ASP A 1 403 ? -19.625 -48.188 -36.531 1 52.97 403 ASP A N 1
ATOM 3051 C CA . ASP A 1 403 ? -19.375 -47.781 -37.906 1 52.97 403 ASP A CA 1
ATOM 3052 C C . ASP A 1 403 ? -17.875 -47.844 -38.219 1 52.97 403 ASP A C 1
ATOM 3054 O O . ASP A 1 403 ? -17.094 -47.094 -37.656 1 52.97 403 ASP A O 1
ATOM 3058 N N . PRO A 1 404 ? -17.5 -48.969 -39 1 51.16 404 PRO A N 1
ATOM 3059 C CA . PRO A 1 404 ? -16.078 -49.156 -39.312 1 51.16 404 PRO A CA 1
ATOM 3060 C C . PRO A 1 404 ? -15.477 -47.969 -40.031 1 51.16 404 PRO A C 1
ATOM 3062 O O . PRO A 1 404 ? -14.258 -47.875 -40.188 1 51.16 404 PRO A O 1
ATOM 3065 N N . TYR A 1 405 ? -16.359 -47.125 -40.562 1 53 405 TYR A N 1
ATOM 3066 C CA . TYR A 1 405 ? -15.828 -46.094 -41.469 1 53 405 TYR A CA 1
ATOM 3067 C C . TYR A 1 405 ? -15.633 -44.781 -40.75 1 53 405 TYR A C 1
ATOM 3069 O O . TYR A 1 405 ? -15.266 -43.75 -41.344 1 53 405 TYR A O 1
ATOM 3077 N N . GLY A 1 406 ? -15.703 -44.75 -39.531 1 59.72 406 GLY A N 1
ATOM 3078 C CA . GLY A 1 406 ? -15.484 -43.5 -38.812 1 59.72 406 GLY A CA 1
ATOM 3079 C C . GLY A 1 406 ? -16.656 -42.531 -38.906 1 59.72 406 GLY A C 1
ATOM 3080 O O . GLY A 1 406 ? -17.422 -42.594 -39.875 1 59.72 406 GLY A O 1
ATOM 3081 N N . GLY A 1 407 ? -16.844 -41.656 -38 1 65.75 407 GLY A N 1
ATOM 3082 C CA . GLY A 1 407 ? -17.906 -40.688 -37.938 1 65.75 407 GLY A CA 1
ATOM 3083 C C . GLY A 1 407 ? -19.188 -41.219 -37.344 1 65.75 407 GLY A C 1
ATOM 3084 O O . GLY A 1 407 ? -19.266 -42.375 -36.938 1 65.75 407 GLY A O 1
ATOM 3085 N N . TYR A 1 408 ? -20.109 -40.281 -37.156 1 74.06 408 TYR A N 1
ATOM 3086 C CA . TYR A 1 408 ? -21.375 -40.625 -36.531 1 74.06 408 TYR A CA 1
ATOM 3087 C C . TYR A 1 408 ? -22.547 -40.25 -37.438 1 74.06 408 TYR A C 1
ATOM 3089 O O . TYR A 1 408 ? -22.578 -39.188 -38.031 1 74.06 408 TYR A O 1
ATOM 3097 N N . PRO A 1 409 ? -23.391 -41.25 -37.719 1 71.62 409 PRO A N 1
ATOM 3098 C CA . PRO A 1 409 ? -24.547 -40.938 -38.562 1 71.62 409 PRO A CA 1
ATOM 3099 C C . PRO A 1 409 ? -25.406 -39.781 -38 1 71.62 409 PRO A C 1
ATOM 3101 O O . PRO A 1 409 ? -25.578 -39.656 -36.781 1 71.62 409 PRO A O 1
ATOM 3104 N N . LEU A 1 410 ? -25.875 -38.844 -38.875 1 70.75 410 LEU A N 1
ATOM 3105 C CA . LEU A 1 410 ? -26.625 -37.656 -38.5 1 70.75 410 LEU A CA 1
ATOM 3106 C C . LEU A 1 410 ? -27.859 -38 -37.688 1 70.75 410 LEU A C 1
ATOM 3108 O O . LEU A 1 410 ? -28.25 -37.25 -36.812 1 70.75 410 LEU A O 1
ATOM 3112 N N . ASP A 1 411 ? -28.625 -39 -37.875 1 65.44 411 ASP A N 1
ATOM 3113 C CA . ASP A 1 411 ? -29.891 -39.312 -37.188 1 65.44 411 ASP A CA 1
ATOM 3114 C C . ASP A 1 411 ? -29.672 -40.156 -35.969 1 65.44 411 ASP A C 1
ATOM 3116 O O . ASP A 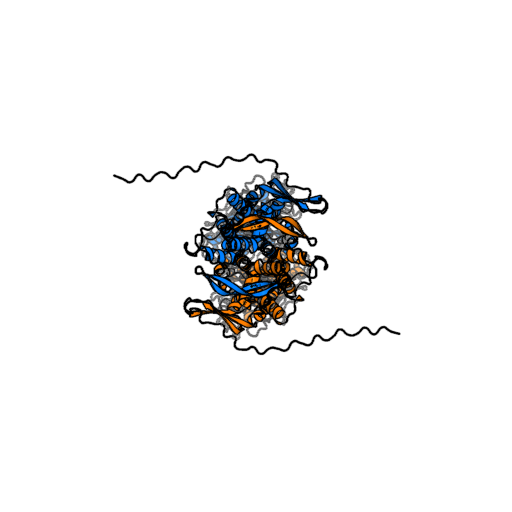1 411 ? -30.625 -40.625 -35.344 1 65.44 411 ASP A O 1
ATOM 3120 N N . SER A 1 412 ? -28.375 -40.094 -35.562 1 72.5 412 SER A N 1
ATOM 3121 C CA . SER A 1 412 ? -28.109 -40.906 -34.344 1 72.5 412 SER A CA 1
ATOM 3122 C C . SER A 1 412 ? -28.156 -40.062 -33.094 1 72.5 412 SER A C 1
ATOM 3124 O O . SER A 1 412 ? -27.922 -38.844 -33.156 1 72.5 412 SER A O 1
ATOM 3126 N N . VAL A 1 413 ? -28.75 -40.656 -32.031 1 78.56 413 VAL A N 1
ATOM 3127 C CA . VAL A 1 413 ? -28.703 -40.031 -30.719 1 78.56 413 VAL A CA 1
ATOM 3128 C C . VAL A 1 413 ? -27.281 -40.125 -30.141 1 78.56 413 VAL A C 1
ATOM 3130 O O . VAL A 1 413 ? -26.891 -41.219 -29.672 1 78.56 413 VAL A O 1
ATOM 3133 N N . LEU A 1 414 ? -26.562 -39.062 -30.25 1 83.19 414 LEU A N 1
ATOM 3134 C CA . LEU A 1 414 ? -25.141 -39.125 -29.891 1 83.19 414 LEU A CA 1
ATOM 3135 C C . LEU A 1 414 ? -24.922 -38.562 -28.484 1 83.19 414 LEU A C 1
ATOM 3137 O O . LEU A 1 414 ? -23.922 -38.844 -27.844 1 83.19 414 LEU A O 1
ATOM 3141 N N . ASN A 1 415 ? -25.906 -37.906 -27.953 1 90.44 415 ASN A N 1
ATOM 3142 C CA . ASN A 1 415 ? -25.672 -37.25 -26.672 1 90.44 415 ASN A CA 1
ATOM 3143 C C . ASN A 1 415 ? -26.844 -37.5 -25.719 1 90.44 415 ASN A C 1
ATOM 3145 O O . ASN A 1 415 ? -27.875 -36.812 -25.812 1 90.44 415 ASN A O 1
ATOM 3149 N N . PRO A 1 416 ? -26.719 -38.25 -24.719 1 90.88 416 PRO A N 1
ATOM 3150 C CA . PRO A 1 416 ? -25.516 -38.969 -24.281 1 90.88 416 PRO A CA 1
ATOM 3151 C C . PRO A 1 416 ? -25.266 -40.25 -25.109 1 90.88 416 PRO A C 1
ATOM 3153 O O . PRO A 1 416 ? -26.156 -40.719 -25.797 1 90.88 416 PRO A O 1
ATOM 3156 N N . HIS A 1 417 ? -23.984 -40.562 -25.078 1 88.88 417 HIS A N 1
ATOM 3157 C CA . HIS A 1 417 ? -23.594 -41.812 -25.719 1 88.88 417 HIS A CA 1
ATOM 3158 C C . HIS A 1 417 ? -22.781 -42.688 -24.781 1 88.88 417 HIS A C 1
ATOM 3160 O O . HIS A 1 417 ? -22.234 -42.188 -23.781 1 88.88 417 HIS A O 1
ATOM 3166 N N . GLY A 1 418 ? -22.844 -43.969 -25.094 1 88.06 418 GLY A N 1
ATOM 3167 C CA . GLY A 1 418 ? -22.141 -44.875 -24.219 1 88.06 418 GLY A CA 1
ATOM 3168 C C . GLY A 1 418 ? -20.812 -45.344 -24.781 1 88.06 418 GLY A C 1
ATOM 3169 O O . GLY A 1 418 ? -20.531 -45.156 -25.969 1 88.06 418 GLY A O 1
ATOM 3170 N N . ALA A 1 419 ? -19.984 -45.875 -23.875 1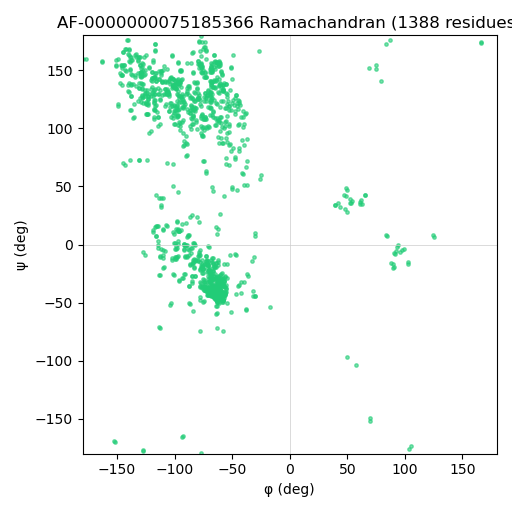 89.25 419 ALA A N 1
ATOM 3171 C CA . ALA A 1 419 ? -18.734 -46.531 -24.266 1 89.25 419 ALA A CA 1
ATOM 3172 C C . ALA A 1 419 ? -18.484 -47.781 -23.422 1 89.25 419 ALA A C 1
ATOM 3174 O O . ALA A 1 419 ? -18.75 -47.781 -22.219 1 89.25 419 ALA A O 1
ATOM 3175 N N . ARG A 1 420 ? -18.172 -48.781 -24.109 1 90 420 ARG A N 1
ATOM 3176 C CA . ARG A 1 420 ? -17.719 -50 -23.438 1 90 420 ARG A CA 1
ATOM 3177 C C . ARG A 1 420 ? -16.188 -50.031 -23.359 1 90 420 ARG A C 1
ATOM 3179 O O . ARG A 1 420 ? -15.508 -49.938 -24.391 1 90 420 ARG A O 1
ATOM 3186 N N . VAL A 1 421 ? -15.766 -50.125 -22.188 1 92.12 421 VAL A N 1
ATOM 3187 C CA . VAL A 1 421 ? -14.32 -50.125 -21.969 1 92.12 421 VAL A CA 1
ATOM 3188 C C . VAL A 1 421 ? -13.859 -51.531 -21.578 1 92.12 421 VAL A C 1
ATOM 3190 O O . VAL A 1 421 ? -14.383 -52.125 -20.641 1 92.12 421 VAL A O 1
ATOM 3193 N N . ILE A 1 422 ? -12.984 -52.062 -22.344 1 90.88 422 ILE A N 1
ATOM 3194 C CA . ILE A 1 422 ? -12.328 -53.344 -22.031 1 90.88 422 ILE A CA 1
ATOM 3195 C C . ILE A 1 422 ? -10.812 -53.156 -22.016 1 90.88 422 ILE A C 1
ATOM 3197 O O . ILE A 1 422 ? -10.211 -52.844 -23.047 1 90.88 422 ILE A O 1
ATOM 3201 N N . LEU A 1 423 ? -10.273 -53.281 -20.906 1 91.88 423 LEU A N 1
ATOM 3202 C CA . LEU A 1 423 ? -8.82 -53.156 -20.766 1 91.88 423 LEU A CA 1
ATOM 3203 C C . LEU A 1 423 ? -8.203 -54.5 -20.406 1 91.88 423 LEU A C 1
ATOM 3205 O O . LEU A 1 423 ? -8.836 -55.344 -19.75 1 91.88 423 LEU A O 1
ATOM 3209 N N . TYR A 1 424 ? -7.02 -54.562 -20.891 1 88.38 424 TYR A N 1
ATOM 3210 C CA . TYR A 1 424 ? -6.336 -55.844 -20.812 1 88.38 424 TYR A CA 1
ATOM 3211 C C . TYR A 1 424 ? -4.879 -55.656 -20.406 1 88.38 424 TYR A C 1
ATOM 3213 O O . TYR A 1 424 ? -4.195 -54.781 -20.906 1 88.38 424 TYR A O 1
ATOM 3221 N N . TRP A 1 425 ? -4.473 -56.438 -19.312 1 83 425 TRP A N 1
ATOM 3222 C CA . TRP A 1 425 ? -3.07 -56.469 -18.906 1 83 425 TRP A CA 1
ATOM 3223 C C . TRP A 1 425 ? -2.586 -57.906 -18.734 1 83 425 TRP A C 1
ATOM 3225 O O . TRP A 1 425 ? -3.363 -58.781 -18.359 1 83 425 TRP A O 1
ATOM 3235 N N . ILE A 1 426 ? -1.36 -58.094 -19.016 1 76.31 426 ILE A N 1
ATOM 3236 C CA . ILE A 1 426 ? -0.759 -59.406 -18.797 1 76.31 426 ILE A CA 1
ATOM 3237 C C . ILE A 1 426 ? 0.352 -59.281 -17.766 1 76.31 426 ILE A C 1
ATOM 3239 O O . ILE A 1 426 ? 1.18 -58.375 -17.812 1 76.31 426 ILE A O 1
ATOM 3243 N N . ASP A 1 427 ? 0.203 -60.125 -16.688 1 72.38 427 ASP A N 1
ATOM 3244 C CA . ASP A 1 427 ? 1.283 -60.281 -15.719 1 72.38 427 ASP A CA 1
ATOM 3245 C C . ASP A 1 427 ? 2.133 -61.5 -16.047 1 72.38 427 ASP A C 1
ATOM 3247 O O . ASP A 1 427 ? 1.673 -62.625 -15.914 1 72.38 427 ASP A O 1
ATOM 3251 N N . GLU A 1 428 ? 3.305 -61.156 -16.578 1 64.25 428 GLU A N 1
ATOM 3252 C CA . GLU A 1 428 ? 4.18 -62.281 -16.984 1 64.25 428 GLU A CA 1
ATOM 3253 C C . GLU A 1 428 ? 4.91 -62.844 -15.781 1 64.25 428 GLU A C 1
ATOM 3255 O O . GLU A 1 428 ? 5.945 -63.5 -15.93 1 64.25 428 GLU A O 1
ATOM 3260 N N . GLY A 1 429 ? 4.332 -62.625 -14.562 1 58.47 429 GLY A N 1
ATOM 3261 C CA . GLY A 1 429 ? 4.941 -63.188 -13.367 1 58.47 429 GLY A CA 1
ATOM 3262 C C . GLY A 1 429 ? 5.906 -62.219 -12.688 1 58.47 429 GLY A C 1
ATOM 3263 O O . GLY A 1 429 ? 6.535 -62.594 -11.688 1 58.47 429 GLY A O 1
ATOM 3264 N N . THR A 1 430 ? 6.062 -61.031 -13.328 1 58.62 430 THR A N 1
ATOM 3265 C CA . THR A 1 430 ? 7.02 -60.094 -12.758 1 58.62 430 THR A CA 1
ATOM 3266 C C . THR A 1 430 ? 6.422 -59.375 -11.547 1 58.62 430 THR A C 1
ATOM 3268 O O . THR A 1 430 ? 7.152 -58.812 -10.727 1 58.62 430 THR A O 1
ATOM 3271 N N . HIS A 1 431 ? 5.207 -59.531 -11.18 1 56.94 431 HIS A N 1
ATOM 3272 C CA . HIS A 1 431 ? 4.469 -58.969 -10.047 1 56.94 431 HIS A CA 1
ATOM 3273 C C . HIS A 1 431 ? 4.84 -57.531 -9.805 1 56.94 431 HIS A C 1
ATOM 3275 O O . HIS A 1 431 ? 5.043 -57.094 -8.664 1 56.94 431 HIS A O 1
ATOM 3281 N N . ASP A 1 432 ? 5.145 -56.781 -10.906 1 62.19 432 ASP A N 1
ATOM 3282 C CA . ASP A 1 432 ? 5.496 -55.375 -10.805 1 62.19 432 ASP A CA 1
ATOM 3283 C C . ASP A 1 432 ? 4.25 -54.5 -10.633 1 62.19 432 ASP A C 1
ATOM 3285 O O . ASP A 1 432 ? 4.352 -53.344 -10.289 1 62.19 432 ASP A O 1
ATOM 3289 N N . ILE A 1 433 ? 3.152 -55.125 -10.812 1 70.38 433 ILE A N 1
ATOM 3290 C CA . ILE A 1 433 ? 1.882 -54.406 -10.68 1 70.38 433 ILE A CA 1
ATOM 3291 C C . ILE A 1 433 ? 0.966 -55.188 -9.727 1 70.38 433 ILE A C 1
ATOM 3293 O O . ILE A 1 433 ? 0.867 -56.406 -9.812 1 70.38 433 ILE A O 1
ATOM 3297 N N . THR A 1 434 ? 0.592 -54.438 -8.719 1 75.31 434 THR A N 1
ATOM 3298 C CA . THR A 1 434 ? -0.42 -55.062 -7.867 1 75.31 434 THR A CA 1
ATOM 3299 C C . THR A 1 434 ? -1.814 -54.844 -8.453 1 75.31 434 THR A C 1
ATOM 3301 O O . THR A 1 434 ? -2.305 -53.719 -8.539 1 75.31 434 THR A O 1
ATOM 3304 N N . PHE A 1 435 ? -2.27 -55.969 -8.891 1 84.62 435 PHE A N 1
ATOM 3305 C CA . PHE A 1 435 ? -3.615 -55.906 -9.445 1 84.62 435 PHE A CA 1
ATOM 3306 C C . PHE A 1 435 ? -4.66 -56.156 -8.359 1 84.62 435 PHE A C 1
ATOM 3308 O O . PHE A 1 435 ? -4.363 -56.75 -7.32 1 84.62 435 PHE A O 1
ATOM 3315 N N . PRO A 1 436 ? -5.832 -55.656 -8.617 1 87.19 436 PRO A N 1
ATOM 3316 C CA . PRO A 1 436 ? -6.898 -55.875 -7.641 1 87.19 436 PRO A CA 1
ATOM 3317 C C . PRO A 1 436 ? -7.219 -57.344 -7.434 1 87.19 436 PRO A C 1
ATOM 3319 O O . PRO A 1 436 ? -6.949 -58.188 -8.312 1 87.19 436 PRO A O 1
ATOM 3322 N N . ALA A 1 437 ? -7.797 -57.594 -6.23 1 85.81 437 ALA A N 1
ATOM 3323 C CA . ALA A 1 437 ? -8.117 -58.969 -5.859 1 85.81 437 ALA A CA 1
ATOM 3324 C C . ALA A 1 437 ? -9.242 -59.531 -6.734 1 85.81 437 ALA A C 1
ATOM 3326 O O . ALA A 1 437 ? -10.016 -58.781 -7.32 1 85.81 437 ALA A O 1
ATOM 3327 N N . GLU A 1 438 ? -9.211 -60.875 -6.797 1 86.56 438 GLU A N 1
ATOM 3328 C CA . GLU A 1 438 ? -10.297 -61.562 -7.504 1 86.56 438 GLU A CA 1
ATOM 3329 C C . GLU A 1 438 ? -11.648 -61.219 -6.883 1 86.56 438 GLU A C 1
ATOM 3331 O O . GLU A 1 438 ? -11.781 -61.188 -5.66 1 86.56 438 GLU A O 1
ATOM 3336 N N . GLY A 1 439 ? -12.578 -60.875 -7.672 1 86.5 439 GLY A N 1
ATOM 3337 C CA . GLY A 1 439 ? -13.914 -60.531 -7.191 1 86.5 439 GLY A CA 1
ATOM 3338 C C . GLY A 1 439 ? -14.172 -59.062 -7.16 1 86.5 439 GLY A C 1
ATOM 3339 O O . GLY A 1 439 ? -15.297 -58.625 -6.914 1 86.5 439 GLY A O 1
ATOM 3340 N N . THR A 1 440 ? -13.109 -58.312 -7.254 1 92.44 440 THR A N 1
ATOM 3341 C CA . THR A 1 440 ? -13.312 -56.844 -7.328 1 92.44 440 THR A CA 1
ATOM 3342 C C . THR A 1 440 ? -14.188 -56.5 -8.531 1 92.44 440 THR A C 1
ATOM 3344 O O . THR A 1 440 ? -13.938 -56.969 -9.648 1 92.44 440 THR A O 1
ATOM 3347 N N . PRO A 1 441 ? -15.18 -55.656 -8.305 1 93.12 441 PRO A N 1
ATOM 3348 C CA . PRO A 1 441 ? -16.094 -55.344 -9.406 1 93.12 441 PRO A CA 1
ATOM 3349 C C . PRO A 1 441 ? -15.359 -54.812 -10.641 1 93.12 441 PRO A C 1
ATOM 3351 O O . PRO A 1 441 ? -14.555 -53.875 -10.531 1 93.12 441 PRO A O 1
ATOM 3354 N N . GLY A 1 442 ? -15.688 -55.406 -11.789 1 94.06 442 GLY A N 1
ATOM 3355 C CA . GLY A 1 442 ? -15.141 -55 -13.07 1 94.06 442 GLY A CA 1
ATOM 3356 C C . GLY A 1 442 ? -13.836 -55.688 -13.422 1 94.06 442 GLY A C 1
ATOM 3357 O O . GLY A 1 442 ? -13.398 -55.656 -14.57 1 94.06 442 GLY A O 1
ATOM 3358 N N . TRP A 1 443 ? -13.234 -56.281 -12.391 1 94.44 443 TRP A N 1
ATOM 3359 C CA . TRP A 1 443 ? -11.938 -56.938 -12.602 1 94.44 443 TRP A CA 1
ATOM 3360 C C . TRP A 1 443 ? -12.086 -58.438 -12.734 1 94.44 443 TRP A C 1
ATOM 3362 O O . TRP A 1 443 ? -12.844 -59.062 -11.984 1 94.44 443 TRP A O 1
ATOM 3372 N N . TYR A 1 444 ? -11.391 -58.969 -13.719 1 92.75 444 TYR A N 1
ATOM 3373 C CA . TYR A 1 444 ? -11.375 -60.406 -13.992 1 92.75 444 TYR A CA 1
ATOM 3374 C C . TYR A 1 444 ? -9.961 -60.875 -14.242 1 92.75 444 TYR A C 1
ATOM 3376 O O . TYR A 1 444 ? -9.125 -60.156 -14.773 1 92.75 444 TYR A O 1
ATOM 3384 N N . GLN A 1 445 ? -9.695 -62.094 -13.812 1 90.25 445 GLN A N 1
ATOM 3385 C CA . GLN A 1 445 ? -8.359 -62.625 -14.008 1 90.25 445 GLN A CA 1
ATOM 3386 C C . GLN A 1 445 ? -8.414 -64.125 -14.344 1 90.25 445 GLN A C 1
ATOM 3388 O O . GLN A 1 445 ? -9.375 -64.812 -14 1 90.25 445 GLN A O 1
ATOM 3393 N N . ARG A 1 446 ? -7.465 -64.5 -15.078 1 86.31 446 ARG A N 1
ATOM 3394 C CA . ARG A 1 446 ? -7.328 -65.875 -15.469 1 86.31 446 ARG A CA 1
ATOM 3395 C C . ARG A 1 446 ? -5.859 -66.312 -15.586 1 86.31 446 ARG A C 1
ATOM 3397 O O . ARG A 1 446 ? -5.051 -65.5 -16.125 1 86.31 446 ARG A O 1
ATOM 3404 N N . GLU A 1 447 ? -5.609 -67.438 -15.109 1 81.94 447 GLU A N 1
ATOM 3405 C CA . GLU A 1 447 ? -4.258 -68 -15.258 1 81.94 447 GLU A CA 1
ATOM 3406 C C . GLU A 1 447 ? -4.078 -68.688 -16.609 1 81.94 447 GLU A C 1
ATOM 3408 O O . GLU A 1 447 ? -4.941 -69.438 -17.047 1 81.94 447 GLU A O 1
ATOM 3413 N N . ILE A 1 448 ? -3.184 -68.125 -17.328 1 74 448 ILE A N 1
ATOM 3414 C CA . ILE A 1 448 ? -2.838 -68.75 -18.594 1 74 448 ILE A CA 1
ATOM 3415 C C . ILE A 1 448 ? -1.487 -69.438 -18.453 1 74 448 ILE A C 1
ATOM 3417 O O . ILE A 1 448 ? -0.448 -68.812 -18.359 1 74 448 ILE A O 1
ATOM 3421 N N . GLY A 1 449 ? -1.461 -70.688 -18.547 1 68.5 449 GLY A N 1
ATOM 3422 C CA . GLY A 1 449 ? -0.24 -71.438 -18.359 1 68.5 449 GLY A CA 1
ATOM 3423 C C . GLY A 1 449 ? 0.238 -71.438 -16.922 1 68.5 449 GLY A C 1
ATOM 3424 O O . GLY A 1 449 ? -0.571 -71.438 -15.992 1 68.5 449 GLY A O 1
ATOM 3425 N N . ILE A 1 450 ? 1.581 -71.562 -16.75 1 62.78 450 ILE A N 1
ATOM 3426 C CA . ILE A 1 450 ? 2.131 -71.812 -15.414 1 62.78 450 ILE A CA 1
ATOM 3427 C C . ILE A 1 450 ? 2.492 -70.438 -14.766 1 62.78 450 ILE A C 1
ATOM 3429 O O . ILE A 1 450 ? 2.416 -70.312 -13.547 1 62.78 450 ILE A O 1
ATOM 3433 N N . THR A 1 451 ? 2.82 -69.5 -15.648 1 67.5 451 THR A N 1
ATOM 3434 C CA . THR A 1 451 ? 3.422 -68.312 -15.016 1 67.5 451 THR A CA 1
ATOM 3435 C C . THR A 1 451 ? 2.68 -67.062 -15.406 1 67.5 451 THR A C 1
ATOM 3437 O O . THR A 1 451 ? 2.936 -65.938 -14.852 1 67.5 451 THR A O 1
ATOM 3440 N N . ARG A 1 452 ? 1.746 -67.062 -16.344 1 77 452 ARG A N 1
ATOM 3441 C CA . ARG A 1 452 ? 1.134 -65.875 -16.844 1 77 452 ARG A CA 1
ATOM 3442 C C . ARG A 1 452 ? -0.296 -65.688 -16.344 1 77 452 ARG A C 1
ATOM 3444 O O . ARG A 1 452 ? -1.044 -66.688 -16.281 1 77 452 ARG A O 1
ATOM 3451 N N . ARG A 1 453 ? -0.576 -64.625 -15.859 1 84 453 ARG A N 1
ATOM 3452 C CA . ARG A 1 453 ? -1.936 -64.25 -15.477 1 84 453 ARG A CA 1
ATOM 3453 C C . ARG A 1 453 ? -2.43 -63.062 -16.281 1 84 453 ARG A C 1
ATOM 3455 O O . ARG A 1 453 ? -1.686 -62.094 -16.5 1 84 453 ARG A O 1
ATOM 3462 N N . VAL A 1 454 ? -3.572 -63.219 -16.828 1 83.75 454 VAL A N 1
ATOM 3463 C CA . VAL A 1 454 ? -4.191 -62.125 -17.578 1 83.75 454 VAL A CA 1
ATOM 3464 C C . VAL A 1 454 ? -5.254 -61.438 -16.734 1 83.75 454 VAL A C 1
ATOM 3466 O O . VAL A 1 454 ? -6.008 -62.094 -16.016 1 83.75 454 VAL A O 1
ATOM 3469 N N . TYR A 1 455 ? -5.273 -60.188 -16.766 1 88.31 455 TYR A N 1
ATOM 3470 C CA . TYR A 1 455 ? -6.254 -59.375 -16.062 1 88.31 455 TYR A CA 1
ATOM 3471 C C . TYR A 1 455 ? -7.09 -58.562 -17.031 1 88.31 455 TYR A C 1
ATOM 3473 O O . TYR A 1 455 ? -6.566 -58 -18 1 88.31 455 TYR A O 1
ATOM 3481 N N . TRP A 1 456 ? -8.391 -58.594 -16.828 1 91 456 TRP A N 1
ATOM 3482 C CA . TRP A 1 456 ? -9.297 -57.719 -17.578 1 91 456 TRP A CA 1
ATOM 3483 C C . TRP A 1 456 ? -10.039 -56.781 -16.641 1 91 456 TRP A C 1
ATOM 3485 O O . TRP A 1 456 ? -10.344 -57.125 -15.5 1 91 456 TRP A O 1
ATOM 3495 N N . TYR A 1 457 ? -10.227 -55.656 -17.109 1 94.12 457 TYR A N 1
ATOM 3496 C CA . TYR A 1 457 ? -11.188 -54.75 -16.516 1 94.12 457 TYR A CA 1
ATOM 3497 C C . TYR A 1 457 ? -12.242 -54.312 -17.531 1 94.12 457 TYR A C 1
ATOM 3499 O O . TYR A 1 457 ? -11.914 -53.969 -18.656 1 94.12 457 TYR A O 1
ATOM 3507 N N . THR A 1 458 ? -13.453 -54.406 -17.203 1 93.88 458 THR A N 1
ATOM 3508 C CA . THR A 1 458 ? -14.539 -54.031 -18.094 1 93.88 458 THR A CA 1
ATOM 3509 C C . THR A 1 458 ? -15.492 -53.062 -17.406 1 93.88 458 THR A C 1
ATOM 3511 O O . THR A 1 458 ? -15.773 -53.188 -16.203 1 93.88 458 THR A O 1
ATOM 3514 N N . SER A 1 459 ? -15.891 -52.094 -18.156 1 94.06 459 SER A N 1
ATOM 3515 C CA . SER A 1 459 ? -16.828 -51.094 -17.656 1 94.06 459 SER A CA 1
ATOM 3516 C C . SER A 1 459 ? -17.672 -50.531 -18.781 1 94.06 459 SER A C 1
ATOM 3518 O O . SER A 1 459 ? -17.312 -50.625 -19.953 1 94.06 459 SER A O 1
ATOM 3520 N N . THR A 1 460 ? -18.828 -50.062 -18.438 1 92.31 460 THR A N 1
ATOM 3521 C CA . THR A 1 460 ? -19.656 -49.281 -19.344 1 92.31 460 THR A CA 1
ATOM 3522 C C . THR A 1 460 ? -19.734 -47.812 -18.875 1 92.31 460 THR A C 1
ATOM 3524 O O . THR A 1 460 ? -19.953 -47.562 -17.688 1 92.31 460 THR A O 1
ATOM 3527 N N . CYS A 1 461 ? -19.453 -46.969 -19.781 1 94 461 CYS A N 1
ATOM 3528 C CA . CYS A 1 461 ? -19.422 -45.562 -19.438 1 94 461 CYS A CA 1
ATOM 3529 C C . CYS A 1 461 ? -20.5 -44.812 -20.203 1 94 461 CYS A C 1
ATOM 3531 O O . CYS A 1 461 ? -20.812 -45.125 -21.344 1 94 461 CYS A O 1
ATOM 3533 N N . ASN A 1 462 ? -21.094 -43.906 -19.531 1 93.94 462 ASN A N 1
ATOM 3534 C CA . ASN A 1 462 ? -21.984 -42.906 -20.125 1 93.94 462 ASN A CA 1
ATOM 3535 C C . ASN A 1 462 ? -21.297 -41.562 -20.328 1 93.94 462 ASN A C 1
ATOM 3537 O O . ASN A 1 462 ? -20.875 -40.938 -19.359 1 93.94 462 ASN A O 1
ATOM 3541 N N . MET A 1 463 ? -21.172 -41.188 -21.547 1 94.62 463 MET A N 1
ATOM 3542 C CA . MET A 1 463 ? -20.5 -39.938 -21.875 1 94.62 463 MET A CA 1
ATOM 3543 C C . MET A 1 463 ? -21.516 -38.875 -22.281 1 94.62 463 MET A C 1
ATOM 3545 O O . MET A 1 463 ? -22.391 -39.125 -23.109 1 94.62 463 MET A O 1
ATOM 3549 N N . THR A 1 464 ? -21.422 -37.719 -21.688 1 95.69 464 THR A N 1
ATOM 3550 C CA . THR A 1 464 ? -22.297 -36.625 -22.016 1 95.69 464 THR A CA 1
ATOM 3551 C C . THR A 1 464 ? -21.469 -35.375 -22.328 1 95.69 464 THR A C 1
ATOM 3553 O O . THR A 1 464 ? -20.547 -35 -21.594 1 95.69 464 THR A O 1
ATOM 3556 N N . ALA A 1 465 ? -21.75 -34.781 -23.484 1 96.38 465 ALA A N 1
ATOM 3557 C CA . ALA A 1 465 ? -21.094 -33.531 -23.906 1 96.38 465 ALA A CA 1
ATOM 3558 C C . ALA A 1 465 ? -21.969 -32.312 -23.578 1 96.38 465 ALA A C 1
ATOM 3560 O O . ALA A 1 465 ? -23.188 -32.344 -23.781 1 96.38 465 ALA A O 1
ATOM 3561 N N . TYR A 1 466 ? -21.328 -31.266 -23.094 1 97.44 466 TYR A N 1
ATOM 3562 C CA . TYR A 1 466 ? -22.047 -30.062 -22.672 1 97.44 466 TYR A CA 1
ATOM 3563 C C . TYR A 1 466 ? -21.438 -28.812 -23.312 1 97.44 466 TYR A C 1
ATOM 3565 O O . TYR A 1 466 ? -20.234 -28.766 -23.578 1 97.44 466 TYR A O 1
ATOM 3573 N N . ASN A 1 467 ? -22.297 -27.844 -23.656 1 96.81 467 ASN A N 1
ATOM 3574 C CA . ASN A 1 467 ? -21.891 -26.453 -23.797 1 96.81 467 ASN A CA 1
ATOM 3575 C C . ASN A 1 467 ? -21.906 -25.719 -22.453 1 96.81 467 ASN A C 1
ATOM 3577 O O . ASN A 1 467 ? -22.922 -25.734 -21.75 1 96.81 467 ASN A O 1
ATOM 3581 N N . ILE A 1 468 ? -20.797 -25.141 -22.156 1 97.19 468 ILE A N 1
ATOM 3582 C CA . ILE A 1 468 ? -20.719 -24.547 -20.828 1 97.19 468 ILE A CA 1
ATOM 3583 C C . ILE A 1 468 ? -20.25 -23.094 -20.938 1 97.19 468 ILE A C 1
ATOM 3585 O O . ILE A 1 468 ? -19.641 -22.703 -21.938 1 97.19 468 ILE A O 1
ATOM 3589 N N . SER A 1 469 ? -20.641 -22.375 -20.016 1 96.81 469 SER A N 1
ATOM 3590 C CA . SER A 1 469 ? -20.141 -21.031 -19.75 1 96.81 469 SER A CA 1
ATOM 3591 C C . SER A 1 469 ? -19.453 -20.969 -18.391 1 96.81 469 SER A C 1
ATOM 3593 O O . SER A 1 469 ? -20.062 -21.25 -17.359 1 96.81 469 SER A O 1
ATOM 3595 N N . LEU A 1 470 ? -18.172 -20.625 -18.438 1 96.75 470 LEU A N 1
ATOM 3596 C CA . LEU A 1 470 ? -17.391 -20.609 -17.219 1 96.75 470 LEU A CA 1
ATOM 3597 C C . LEU A 1 470 ? -17 -19.188 -16.828 1 96.75 470 LEU A C 1
ATOM 3599 O O . LEU A 1 470 ? -16.891 -18.312 -17.688 1 96.75 470 LEU A O 1
ATOM 3603 N N . SER A 1 471 ? -16.922 -19.016 -15.531 1 95.94 471 SER A N 1
ATOM 3604 C CA . SER A 1 471 ? -16.312 -17.812 -14.969 1 95.94 471 SER A CA 1
ATOM 3605 C C . SER A 1 471 ? -14.961 -18.125 -14.344 1 95.94 471 SER A C 1
ATOM 3607 O O . SER A 1 471 ? -14.789 -19.172 -13.711 1 95.94 471 SER A O 1
ATOM 3609 N N . TYR A 1 472 ? -13.945 -17.312 -14.633 1 95 472 TYR A N 1
ATOM 3610 C CA . TYR A 1 472 ? -12.578 -17.453 -14.148 1 95 472 TYR A CA 1
ATOM 3611 C C . TYR A 1 472 ? -12.164 -16.25 -13.312 1 95 472 TYR A C 1
ATOM 3613 O O . TYR A 1 472 ? -12.43 -15.102 -13.688 1 95 472 TYR A O 1
ATOM 3621 N N . SER A 1 473 ? -11.633 -16.594 -12.117 1 90.81 473 SER A N 1
ATOM 3622 C CA . SER A 1 473 ? -11.195 -15.523 -11.219 1 90.81 473 SER A CA 1
ATOM 3623 C C . SER A 1 473 ? -9.859 -15.867 -10.57 1 90.81 473 SER A C 1
ATOM 3625 O O . SER A 1 473 ? -9.617 -17.016 -10.211 1 90.81 473 SER A O 1
ATOM 3627 N N . THR A 1 474 ? -8.992 -14.859 -10.508 1 84.69 474 THR A N 1
ATOM 3628 C CA . THR A 1 474 ? -7.73 -14.992 -9.789 1 84.69 474 THR A CA 1
ATOM 3629 C C . THR A 1 474 ? -7.73 -14.133 -8.523 1 84.69 474 THR A C 1
ATOM 3631 O O . THR A 1 474 ? -6.676 -13.891 -7.93 1 84.69 474 THR A O 1
ATOM 3634 N N . LEU A 1 475 ? -8.836 -13.68 -8.18 1 76.44 475 LEU A N 1
ATOM 3635 C CA . LEU A 1 475 ? -8.984 -12.734 -7.082 1 76.44 475 LEU A CA 1
ATOM 3636 C C . LEU A 1 475 ? -8.398 -13.297 -5.797 1 76.44 475 LEU A C 1
ATOM 3638 O O . LEU A 1 475 ? -7.773 -12.57 -5.02 1 76.44 475 LEU A O 1
ATOM 3642 N N . ASN A 1 476 ? -8.516 -14.547 -5.539 1 67.75 476 ASN A N 1
ATOM 3643 C CA . ASN A 1 476 ? -8.055 -15.164 -4.297 1 67.75 476 ASN A CA 1
ATOM 3644 C C . ASN A 1 476 ? -6.691 -15.82 -4.469 1 67.75 476 ASN A C 1
ATOM 3646 O O . ASN A 1 476 ? -6.285 -16.656 -3.65 1 67.75 476 ASN A O 1
ATOM 3650 N N . GLY A 1 477 ? -5.887 -15.438 -5.523 1 65.38 477 GLY A N 1
ATOM 3651 C CA . GLY A 1 477 ? -4.527 -15.922 -5.719 1 65.38 477 GLY A CA 1
ATOM 3652 C C . GLY A 1 477 ? -4.453 -17.188 -6.559 1 65.38 477 GLY A C 1
ATOM 3653 O O . GLY A 1 477 ? -3.373 -17.578 -7.012 1 65.38 477 GLY A O 1
ATOM 3654 N N . GLY A 1 478 ? -5.547 -17.875 -6.633 1 68.56 478 GLY A N 1
ATOM 3655 C CA . GLY A 1 478 ? -5.539 -19.094 -7.422 1 68.56 478 GLY A CA 1
ATOM 3656 C C . GLY A 1 478 ? -6.48 -19.031 -8.609 1 68.56 478 GLY A C 1
ATOM 3657 O O . GLY A 1 478 ? -7.16 -18.031 -8.828 1 68.56 478 GLY A O 1
ATOM 3658 N N . ASN A 1 479 ? -6.242 -20 -9.43 1 79.44 479 ASN A N 1
ATOM 3659 C CA . ASN A 1 479 ? -7.152 -20.172 -10.562 1 79.44 479 ASN A CA 1
ATOM 3660 C C . ASN A 1 479 ? -8.492 -20.766 -10.125 1 79.44 479 ASN A C 1
ATOM 3662 O O . ASN A 1 479 ? -8.562 -21.922 -9.734 1 79.44 479 ASN A O 1
ATOM 3666 N N . GLU A 1 480 ? -9.5 -19.969 -10.133 1 88.19 480 GLU A N 1
ATOM 3667 C CA . GLU A 1 480 ? -10.828 -20.438 -9.742 1 88.19 480 GLU A CA 1
ATOM 3668 C C . GLU A 1 480 ? -11.781 -20.438 -10.938 1 88.19 480 GLU A C 1
ATOM 3670 O O . GLU A 1 480 ? -11.906 -19.438 -11.641 1 88.19 480 GLU A O 1
ATOM 3675 N N . TYR A 1 481 ? -12.32 -21.578 -11.125 1 93.44 481 TYR A N 1
ATOM 3676 C CA . TYR A 1 481 ? -13.328 -21.734 -12.18 1 93.44 481 TYR A CA 1
ATOM 3677 C C . TYR A 1 481 ? -14.703 -21.984 -11.578 1 93.44 481 TYR A C 1
ATOM 3679 O O . TYR A 1 481 ? -14.836 -22.688 -10.578 1 93.44 481 TYR A O 1
ATOM 3687 N N . ALA A 1 482 ? -15.734 -21.406 -12.117 1 93.5 482 ALA A N 1
ATOM 3688 C CA . ALA A 1 482 ? -17.125 -21.656 -11.727 1 93.5 482 ALA A CA 1
ATOM 3689 C C . ALA A 1 482 ? -18.047 -21.562 -12.938 1 93.5 482 ALA A C 1
ATOM 3691 O O . ALA A 1 482 ? -17.781 -20.812 -13.883 1 93.5 482 ALA A O 1
ATOM 3692 N N . PHE A 1 483 ? -19.047 -22.359 -12.914 1 95.94 483 PHE A N 1
ATOM 3693 C CA . PHE A 1 483 ? -20.031 -22.281 -13.984 1 95.94 483 PHE A CA 1
ATOM 3694 C C . PHE A 1 483 ? -20.828 -20.984 -13.906 1 95.94 483 PHE A C 1
ATOM 3696 O O . PHE A 1 483 ? -21.375 -20.641 -12.859 1 95.94 483 PHE A O 1
ATOM 3703 N N . ALA A 1 484 ? -20.766 -20.25 -15.008 1 94.25 484 ALA A N 1
ATOM 3704 C CA . ALA A 1 484 ? -21.531 -19 -15.07 1 94.25 484 ALA A CA 1
ATOM 3705 C C . ALA A 1 484 ? -23.016 -19.281 -15.312 1 94.25 484 ALA A C 1
ATOM 3707 O O . ALA A 1 484 ? -23.875 -18.484 -14.938 1 94.25 484 ALA A O 1
ATOM 3708 N N . SER A 1 485 ? -23.297 -20.25 -16 1 93.38 485 SER A N 1
ATOM 3709 C CA . SER A 1 485 ? -24.656 -20.719 -16.281 1 93.38 485 SER A CA 1
ATOM 3710 C C . SER A 1 485 ? -24.75 -22.234 -16.234 1 93.38 485 SER A C 1
ATOM 3712 O O . SER A 1 485 ? -23.719 -22.922 -16.203 1 93.38 485 SER A O 1
ATOM 3714 N N . ARG A 1 486 ? -25.953 -22.797 -16.125 1 91.69 486 ARG A N 1
ATOM 3715 C CA . ARG A 1 486 ? -26.156 -24.234 -16.125 1 91.69 486 ARG A CA 1
ATOM 3716 C C . ARG A 1 486 ? -25.688 -24.859 -17.438 1 91.69 486 ARG A C 1
ATOM 3718 O O . ARG A 1 486 ? -25.969 -24.344 -18.516 1 91.69 486 ARG A O 1
ATOM 3725 N N . PRO A 1 487 ? -24.906 -25.891 -17.344 1 96.38 487 PRO A N 1
ATOM 3726 C CA . PRO A 1 487 ? -24.453 -26.562 -18.562 1 96.38 487 PRO A CA 1
ATOM 3727 C C . PRO A 1 487 ? -25.609 -27.016 -19.453 1 96.38 487 PRO A C 1
ATOM 3729 O O . PRO A 1 487 ? -26.641 -27.453 -18.953 1 96.38 487 PRO A O 1
ATOM 3732 N N . VAL A 1 488 ? -25.469 -26.828 -20.75 1 96.88 488 VAL A N 1
ATOM 3733 C CA . VAL A 1 488 ? -26.469 -27.25 -21.719 1 96.88 488 VAL A CA 1
ATOM 3734 C C . VAL A 1 488 ? -25.906 -28.359 -22.594 1 96.88 488 VAL A C 1
ATOM 3736 O O . VAL A 1 488 ? -24.719 -28.328 -22.969 1 96.88 488 VAL A O 1
ATOM 3739 N N . LEU A 1 489 ? -26.75 -29.359 -22.953 1 96.81 489 LEU A N 1
ATOM 3740 C CA . LEU A 1 489 ? -26.297 -30.438 -23.812 1 96.81 489 LEU A CA 1
ATOM 3741 C C . LEU A 1 489 ? -25.844 -29.906 -25.172 1 96.81 489 LEU A C 1
ATOM 3743 O O . LEU A 1 489 ? -26.5 -29.031 -25.734 1 96.81 489 LEU A O 1
ATOM 3747 N N . SER A 1 490 ? -24.766 -30.453 -25.641 1 94.81 490 SER A N 1
ATOM 3748 C CA . SER A 1 490 ? -24.234 -30.016 -26.938 1 94.81 490 SER A CA 1
ATOM 3749 C C . SER A 1 490 ? -25.047 -30.578 -28.094 1 94.81 490 SER A C 1
ATOM 3751 O O . SER A 1 490 ? -25.688 -31.625 -27.953 1 94.81 490 SER A O 1
ATOM 3753 N N . ASN A 1 491 ? -24.984 -29.828 -29.188 1 89.75 491 ASN A N 1
ATOM 3754 C CA . ASN A 1 491 ? -25.641 -30.297 -30.406 1 89.75 491 ASN A CA 1
ATOM 3755 C C . ASN A 1 491 ? -24.859 -31.438 -31.047 1 89.75 491 ASN A C 1
ATOM 3757 O O . ASN A 1 491 ? -23.781 -31.812 -30.578 1 89.75 491 ASN A O 1
ATOM 3761 N N . PHE A 1 492 ? -25.422 -32 -32.062 1 86.81 492 PHE A N 1
ATOM 3762 C CA . PHE A 1 492 ? -24.875 -33.188 -32.688 1 86.81 492 PHE A CA 1
ATOM 3763 C C . PHE A 1 492 ? -23.469 -32.906 -33.219 1 86.81 492 PHE A C 1
ATOM 3765 O O . PHE A 1 492 ? -22.562 -33.719 -33 1 86.81 492 PHE A O 1
ATOM 3772 N N . ASN A 1 493 ? -23.25 -31.812 -33.875 1 84.56 493 ASN A N 1
ATOM 3773 C CA . ASN A 1 493 ? -21.953 -31.516 -34.469 1 84.56 493 ASN A CA 1
ATOM 3774 C C . ASN A 1 493 ? -20.859 -31.359 -33.406 1 84.56 493 ASN A C 1
ATOM 3776 O O . ASN A 1 493 ? -19.766 -31.922 -33.562 1 84.56 493 ASN A O 1
ATOM 3780 N N . THR A 1 494 ? -21.203 -30.656 -32.406 1 89.44 494 THR A N 1
ATOM 3781 C CA . THR A 1 494 ? -20.234 -30.469 -31.312 1 89.44 494 THR A CA 1
ATOM 3782 C C . THR A 1 494 ? -19.969 -31.781 -30.594 1 89.44 494 THR A C 1
ATOM 3784 O O . THR A 1 494 ? -18.812 -32.094 -30.281 1 89.44 494 THR A O 1
ATOM 3787 N N . THR A 1 495 ? -20.969 -32.5 -30.344 1 90.38 495 THR A N 1
ATOM 3788 C CA . THR A 1 495 ? -20.797 -33.812 -29.688 1 90.38 495 THR A CA 1
ATOM 3789 C C . THR A 1 495 ? -19.922 -34.719 -30.531 1 90.38 495 THR A C 1
ATOM 3791 O O . THR A 1 495 ? -19.062 -35.438 -30 1 90.38 495 THR A O 1
ATOM 3794 N N . SER A 1 496 ? -20.188 -34.688 -31.812 1 85.94 496 SER A N 1
ATOM 3795 C CA . SER A 1 496 ? -19.391 -35.531 -32.688 1 85.94 496 SER A CA 1
ATOM 3796 C C . SER A 1 496 ? -17.906 -35.156 -32.625 1 85.94 496 SER A C 1
ATOM 3798 O O . SER A 1 496 ? -17.031 -36.031 -32.688 1 85.94 496 SER A O 1
ATOM 3800 N N . ALA A 1 497 ? -17.641 -33.938 -32.531 1 87.31 497 ALA A N 1
ATOM 3801 C CA . ALA A 1 497 ? -16.25 -33.469 -32.438 1 87.31 497 ALA A CA 1
ATOM 3802 C C . ALA A 1 497 ? -15.641 -33.906 -31.109 1 87.31 497 ALA A C 1
ATOM 3804 O O . ALA A 1 497 ? -14.508 -34.406 -31.078 1 87.31 497 ALA A O 1
ATOM 3805 N N . LEU A 1 498 ? -16.406 -33.812 -30.031 1 90.31 498 LEU A N 1
ATOM 3806 C CA . LEU A 1 498 ? -15.922 -34.188 -28.719 1 90.31 498 LEU A CA 1
ATOM 3807 C C . LEU A 1 498 ? -15.688 -35.688 -28.609 1 90.31 498 LEU A C 1
ATOM 3809 O O . LEU A 1 498 ? -14.82 -36.125 -27.859 1 90.31 498 LEU A O 1
ATOM 3813 N N . PHE A 1 499 ? -16.406 -36.438 -29.406 1 87.19 499 PHE A N 1
ATOM 3814 C CA . PHE A 1 499 ? -16.297 -37.875 -29.359 1 87.19 499 PHE A CA 1
ATOM 3815 C C . PHE A 1 499 ? -15.305 -38.375 -30.406 1 87.19 499 PHE A C 1
ATOM 3817 O O . PHE A 1 499 ? -15.211 -39.594 -30.641 1 87.19 499 PHE A O 1
ATOM 3824 N N . ALA A 1 500 ? -14.594 -37.438 -30.922 1 81.19 500 ALA A N 1
ATOM 3825 C CA . ALA A 1 500 ? -13.602 -37.812 -31.922 1 81.19 500 ALA A CA 1
ATOM 3826 C C . ALA A 1 500 ? -12.617 -38.844 -31.344 1 81.19 500 ALA A C 1
ATOM 3828 O O . ALA A 1 500 ? -12.133 -39.719 -32.062 1 81.19 500 ALA A O 1
ATOM 3829 N N . ALA A 1 501 ? -12.359 -38.781 -30.078 1 78.81 501 ALA A N 1
ATOM 3830 C CA . ALA A 1 501 ? -11.414 -39.656 -29.406 1 78.81 501 ALA A CA 1
ATOM 3831 C C . ALA A 1 501 ? -11.898 -41.094 -29.453 1 78.81 501 ALA A C 1
ATOM 3833 O O . ALA A 1 501 ? -11.102 -42.031 -29.281 1 78.81 501 ALA A O 1
ATOM 3834 N N . PHE A 1 502 ? -13.141 -41.312 -29.688 1 78.94 502 PHE A N 1
ATOM 3835 C CA . PHE A 1 502 ? -13.711 -42.656 -29.625 1 78.94 502 PHE A CA 1
ATOM 3836 C C . PHE A 1 502 ? -13.82 -43.25 -31.031 1 78.94 502 PHE A C 1
ATOM 3838 O O . PHE A 1 502 ? -14.25 -44.406 -31.172 1 78.94 502 PHE A O 1
ATOM 3845 N N . ASP A 1 503 ? -13.438 -42.5 -31.938 1 69.81 503 ASP A N 1
ATOM 3846 C CA . ASP A 1 503 ? -13.445 -43.031 -33.281 1 69.81 503 ASP A CA 1
ATOM 3847 C C . ASP A 1 503 ? -12.406 -44.125 -33.438 1 69.81 503 ASP A C 1
ATOM 3849 O O . ASP A 1 503 ? -11.375 -44.125 -32.781 1 69.81 503 ASP A O 1
ATOM 3853 N N . SER A 1 504 ? -12.727 -45.156 -34.125 1 60.22 504 SER A N 1
ATOM 3854 C CA . SER A 1 504 ? -12.008 -46.438 -34.188 1 60.22 504 SER A CA 1
ATOM 3855 C C . SER A 1 504 ? -10.516 -46.188 -34.375 1 60.22 504 SER A C 1
ATOM 3857 O O . SER A 1 504 ? -9.695 -46.906 -33.812 1 60.22 504 SER A O 1
ATOM 3859 N N . THR A 1 505 ? -10.227 -45.281 -35.219 1 56.12 505 THR A N 1
ATOM 3860 C CA . THR A 1 505 ? -8.797 -45.125 -35.469 1 56.12 505 THR A CA 1
ATOM 3861 C C . THR A 1 505 ? -8.086 -44.469 -34.312 1 56.12 505 THR A C 1
ATOM 3863 O O . THR A 1 505 ? -6.887 -44.688 -34.094 1 56.12 505 THR A O 1
ATOM 3866 N N . TYR A 1 506 ? -8.859 -43.844 -33.344 1 62.19 506 TYR A N 1
ATOM 3867 C CA . TYR A 1 506 ? -8.211 -43.062 -32.281 1 62.19 506 TYR A CA 1
ATOM 3868 C C . TYR A 1 506 ? -8.375 -43.75 -30.938 1 62.19 506 TYR A C 1
ATOM 3870 O O . TYR A 1 506 ? -7.727 -43.375 -29.969 1 62.19 506 TYR A O 1
ATOM 3878 N N . GLN A 1 507 ? -9.07 -44.75 -31 1 74.12 507 GLN A N 1
ATOM 3879 C CA . GLN A 1 507 ? -9.367 -45.406 -29.734 1 74.12 507 GLN A CA 1
ATOM 3880 C C . GLN A 1 507 ? -8.109 -45.969 -29.094 1 74.12 507 GLN A C 1
ATOM 3882 O O . GLN A 1 507 ? -8.023 -46.125 -27.875 1 74.12 507 GLN A O 1
ATOM 3887 N N . THR A 1 508 ? -7.188 -46.219 -30.031 1 74.38 508 THR A N 1
ATOM 3888 C CA . THR A 1 508 ? -5.961 -46.812 -29.516 1 74.38 508 THR A CA 1
ATOM 3889 C C . THR A 1 508 ? -5.223 -45.844 -28.594 1 74.38 508 THR A C 1
ATOM 3891 O O . THR A 1 508 ? -4.656 -46.25 -27.578 1 74.38 508 THR A O 1
ATOM 3894 N N . ASN A 1 509 ? -5.254 -44.594 -29.047 1 78.25 509 ASN A N 1
ATOM 3895 C CA . ASN A 1 509 ? -4.598 -43.562 -28.234 1 78.25 509 ASN A CA 1
ATOM 3896 C C . ASN A 1 509 ? -5.285 -43.406 -26.875 1 78.25 509 ASN A C 1
ATOM 3898 O O . ASN A 1 509 ? -4.625 -43.219 -25.859 1 78.25 509 ASN A O 1
ATOM 3902 N N . LEU A 1 510 ? -6.543 -43.438 -26.906 1 87.06 510 LEU A N 1
ATOM 3903 C CA . LEU A 1 510 ? -7.309 -43.312 -25.672 1 87.06 510 LEU A CA 1
ATOM 3904 C C . LEU A 1 510 ? -7.059 -44.531 -24.781 1 87.06 510 LEU A C 1
ATOM 3906 O O . LEU A 1 510 ? -6.891 -44.375 -23.562 1 87.06 510 LEU A O 1
ATOM 3910 N N . VAL A 1 511 ? -7.023 -45.656 -25.359 1 87 511 VAL A N 1
ATOM 3911 C CA . VAL A 1 511 ? -6.762 -46.875 -24.625 1 87 511 VAL A CA 1
ATOM 3912 C C . VAL A 1 511 ? -5.371 -46.812 -23.984 1 87 511 VAL A C 1
ATOM 3914 O O . VAL A 1 511 ? -5.211 -47.125 -22.797 1 87 511 VAL A O 1
ATOM 3917 N N . ASP A 1 512 ? -4.422 -46.406 -24.781 1 79.06 512 ASP A N 1
ATOM 3918 C CA . ASP A 1 512 ? -3.059 -46.281 -24.266 1 79.06 512 ASP A CA 1
ATOM 3919 C C . ASP A 1 512 ? -2.988 -45.312 -23.094 1 79.06 512 ASP A C 1
ATOM 3921 O O . ASP A 1 512 ? -2.324 -45.594 -22.094 1 79.06 512 ASP A O 1
ATOM 3925 N N . TYR A 1 513 ? -3.613 -44.25 -23.25 1 85.75 513 TYR A N 1
ATOM 3926 C CA . TYR A 1 513 ? -3.648 -43.25 -22.172 1 85.75 513 TYR A CA 1
ATOM 3927 C C . TYR A 1 513 ? -4.246 -43.844 -20.906 1 85.75 513 TYR A C 1
ATOM 3929 O O . TYR A 1 513 ? -3.686 -43.688 -19.812 1 85.75 513 TYR A O 1
ATOM 3937 N N . LEU A 1 514 ? -5.355 -44.469 -21.031 1 89.69 514 LEU A N 1
ATOM 3938 C CA . LEU A 1 514 ? -6.051 -45 -19.875 1 89.69 514 LEU A CA 1
ATOM 3939 C C . LEU A 1 514 ? -5.227 -46.094 -19.219 1 89.69 514 LEU A C 1
ATOM 3941 O O . LEU A 1 514 ? -5.098 -46.125 -17.984 1 89.69 514 LEU A O 1
ATOM 3945 N N . LYS A 1 515 ? -4.703 -46.938 -20.016 1 84.81 515 LYS A N 1
ATOM 3946 C CA . LYS A 1 515 ? -3.895 -48.031 -19.453 1 84.81 515 LYS A CA 1
ATOM 3947 C C . LYS A 1 515 ? -2.695 -47.469 -18.688 1 84.81 515 LYS A C 1
ATOM 3949 O O . LYS A 1 515 ? -2.342 -48 -17.625 1 84.81 515 LYS A O 1
ATOM 3954 N N . TYR A 1 516 ? -2.172 -46.438 -19.266 1 76.56 516 TYR A N 1
ATOM 3955 C CA . TYR A 1 516 ? -0.999 -45.844 -18.641 1 76.56 516 TYR A CA 1
ATOM 3956 C C . TYR A 1 516 ? -1.38 -45.125 -17.359 1 76.56 516 TYR A C 1
ATOM 3958 O O . TYR A 1 516 ? -0.692 -45.219 -16.344 1 76.56 516 TYR A O 1
ATOM 3966 N N . THR A 1 517 ? -2.404 -44.406 -17.328 1 81.88 517 THR A N 1
ATOM 3967 C CA . THR A 1 517 ? -2.752 -43.531 -16.203 1 81.88 517 THR A CA 1
ATOM 3968 C C . THR A 1 517 ? -3.439 -44.312 -15.094 1 81.88 517 THR A C 1
ATOM 3970 O O . THR A 1 517 ? -3.324 -43.969 -13.922 1 81.88 517 THR A O 1
ATOM 3973 N N . LEU A 1 518 ? -4.074 -45.344 -15.414 1 88.94 518 LEU A N 1
ATOM 3974 C CA . LEU A 1 518 ? -4.848 -46.094 -14.422 1 88.94 518 LEU A CA 1
ATOM 3975 C C . LEU A 1 518 ? -3.949 -47.031 -13.609 1 88.94 518 LEU A C 1
ATOM 3977 O O . LEU A 1 518 ? -4.352 -47.5 -12.555 1 88.94 518 LEU A O 1
ATOM 3981 N N . ARG A 1 519 ? -2.822 -47.188 -14.094 1 81 519 ARG A N 1
ATOM 3982 C CA . ARG A 1 519 ? -1.913 -48.125 -13.414 1 81 519 ARG A CA 1
ATOM 3983 C C . ARG A 1 519 ? -1.664 -47.688 -11.969 1 81 519 ARG A C 1
ATOM 3985 O O . ARG A 1 519 ? -1.432 -48.5 -11.094 1 81 519 ARG A O 1
ATOM 3992 N N . THR A 1 520 ? -1.744 -46.438 -11.75 1 79.81 520 THR A N 1
ATOM 3993 C CA . THR A 1 520 ? -1.463 -45.906 -10.414 1 79.81 520 THR A CA 1
ATOM 3994 C C . THR A 1 520 ? -2.689 -46.031 -9.516 1 79.81 520 THR A C 1
ATOM 3996 O O . THR A 1 520 ? -2.617 -45.781 -8.32 1 79.81 520 THR A O 1
ATOM 3999 N N . SER A 1 521 ? -3.746 -46.562 -10.039 1 85.81 521 SER A N 1
ATOM 4000 C CA . SER A 1 521 ? -4.988 -46.562 -9.273 1 85.81 521 SER A CA 1
ATOM 4001 C C . SER A 1 521 ? -5.48 -47.969 -8.992 1 85.81 521 SER A C 1
ATOM 4003 O O . SER A 1 521 ? -6.602 -48.156 -8.508 1 85.81 521 SER A O 1
ATOM 4005 N N . PHE A 1 522 ? -4.664 -48.938 -9.227 1 86.31 522 PHE A N 1
ATOM 4006 C CA . PHE A 1 522 ? -5.113 -50.312 -9.086 1 86.31 522 PHE A CA 1
ATOM 4007 C C . PHE A 1 522 ? -5.309 -50.688 -7.621 1 86.31 522 PHE A C 1
ATOM 4009 O O . PHE A 1 522 ? -6.062 -51.594 -7.301 1 86.31 522 PHE A O 1
ATOM 4016 N N . THR A 1 523 ? -4.637 -50 -6.754 1 78.38 523 THR A N 1
ATOM 4017 C CA . THR A 1 523 ? -4.695 -50.312 -5.336 1 78.38 523 THR A CA 1
ATOM 4018 C C . THR A 1 523 ? -5.828 -49.562 -4.648 1 78.38 523 THR A C 1
ATOM 4020 O O . THR A 1 523 ? -6.07 -49.75 -3.453 1 78.38 523 THR A O 1
ATOM 4023 N N . LEU A 1 524 ? -6.504 -48.812 -5.383 1 83.56 524 LEU A N 1
ATOM 4024 C CA . LEU A 1 524 ? -7.605 -48.031 -4.809 1 83.56 524 LEU A CA 1
ATOM 4025 C C . LEU A 1 524 ? -8.875 -48.875 -4.746 1 83.56 524 LEU A C 1
ATOM 4027 O O . LEU A 1 524 ? -8.945 -49.938 -5.348 1 83.56 524 LEU A O 1
ATOM 4031 N N . SER A 1 525 ? -9.797 -48.344 -3.951 1 87.81 525 SER A N 1
ATOM 4032 C CA . SER A 1 525 ? -11.094 -49 -3.896 1 87.81 525 SER A CA 1
ATOM 4033 C C . SER A 1 525 ? -11.773 -49.031 -5.262 1 87.81 525 SER A C 1
ATOM 4035 O O . SER A 1 525 ? -11.461 -48.188 -6.121 1 87.81 525 SER A O 1
ATOM 4037 N N . ALA A 1 526 ? -12.633 -49.969 -5.48 1 89.75 526 ALA A N 1
ATOM 4038 C CA . ALA A 1 526 ? -13.336 -50.094 -6.754 1 89.75 526 ALA A CA 1
ATOM 4039 C C . ALA A 1 526 ? -14.07 -48.812 -7.094 1 89.75 526 ALA A C 1
ATOM 4041 O O . ALA A 1 526 ? -14.094 -48.375 -8.25 1 89.75 526 ALA A O 1
ATOM 4042 N N . GLU A 1 527 ? -14.68 -48.219 -6.066 1 91.19 527 GLU A N 1
ATOM 4043 C CA . GLU A 1 527 ? -15.414 -47 -6.281 1 91.19 527 GLU A CA 1
ATOM 4044 C C . GLU A 1 527 ? -14.484 -45.875 -6.719 1 91.19 527 GLU A C 1
ATOM 4046 O O . GLU A 1 527 ? -14.773 -45.156 -7.676 1 91.19 527 GLU A O 1
ATOM 4051 N N . THR A 1 528 ? -13.391 -45.75 -6.004 1 90.25 528 THR A N 1
ATOM 4052 C CA . THR A 1 528 ? -12.43 -44.688 -6.332 1 90.25 528 THR A CA 1
ATOM 4053 C C . THR A 1 528 ? -11.805 -44.938 -7.703 1 90.25 528 THR A C 1
ATOM 4055 O O . THR A 1 528 ? -11.57 -44 -8.461 1 90.25 528 THR A O 1
ATOM 4058 N N . PHE A 1 529 ? -11.531 -46.219 -7.977 1 92.12 529 PHE A N 1
ATOM 4059 C CA . PHE A 1 529 ? -10.984 -46.594 -9.281 1 92.12 529 PHE A CA 1
ATOM 4060 C C . PHE A 1 529 ? -11.938 -46.156 -10.398 1 92.12 529 PHE A C 1
ATOM 4062 O O . PHE A 1 529 ? -11.516 -45.594 -11.406 1 92.12 529 PHE A O 1
ATOM 4069 N N . ASN A 1 530 ? -13.18 -46.375 -10.203 1 93.19 530 ASN A N 1
ATOM 4070 C CA . ASN A 1 530 ? -14.18 -46 -11.203 1 93.19 530 ASN A CA 1
ATOM 4071 C C . ASN A 1 530 ? -14.242 -44.5 -11.398 1 93.19 530 ASN A C 1
ATOM 4073 O O . ASN A 1 530 ? -14.445 -44.031 -12.516 1 93.19 530 ASN A O 1
ATOM 4077 N N . THR A 1 531 ? -14.172 -43.844 -10.352 1 93.31 531 THR A N 1
ATOM 4078 C CA . THR A 1 531 ? -14.164 -42.375 -10.438 1 93.31 531 THR A CA 1
ATOM 4079 C C . THR A 1 531 ? -12.953 -41.906 -11.234 1 93.31 531 THR A C 1
ATOM 4081 O O . THR A 1 531 ? -13.078 -41 -12.086 1 93.31 531 THR A O 1
ATOM 4084 N N . VAL A 1 532 ? -11.805 -42.5 -10.953 1 92.19 532 VAL A N 1
ATOM 4085 C CA . VAL A 1 532 ? -10.586 -42.125 -11.664 1 92.19 532 VAL A CA 1
ATOM 4086 C C . VAL A 1 532 ? -10.727 -42.469 -13.148 1 92.19 532 VAL A C 1
ATOM 4088 O O . VAL A 1 532 ? -10.328 -41.688 -14.008 1 92.19 532 VAL A O 1
ATOM 4091 N N . LEU A 1 533 ? -11.258 -43.625 -13.406 1 95.62 533 LEU A N 1
ATOM 4092 C CA . LEU A 1 533 ? -11.484 -44 -14.797 1 95.62 533 LEU A CA 1
ATOM 4093 C C . LEU A 1 533 ? -12.398 -43 -15.5 1 95.62 533 LEU A C 1
ATOM 4095 O O . LEU A 1 533 ? -12.109 -42.562 -16.609 1 95.62 533 LEU A O 1
ATOM 4099 N N . SER A 1 534 ? -13.461 -42.656 -14.852 1 96.12 534 SER A N 1
ATOM 4100 C CA . SER A 1 534 ? -14.406 -41.688 -15.422 1 96.12 534 SER A CA 1
ATOM 4101 C C . SER A 1 534 ? -13.734 -40.375 -15.742 1 96.12 534 SER A C 1
ATOM 4103 O O . SER A 1 534 ? -13.914 -39.812 -16.828 1 96.12 534 SER A O 1
ATOM 4105 N N . GLN A 1 535 ? -13 -39.938 -14.836 1 94 535 GLN A N 1
ATOM 4106 C CA . GLN A 1 535 ? -12.32 -38.656 -15.008 1 94 535 GLN A CA 1
ATOM 4107 C C . GLN A 1 535 ? -11.266 -38.719 -16.109 1 94 535 GLN A C 1
ATOM 4109 O O . GLN A 1 535 ? -11.18 -37.844 -16.953 1 94 535 GLN A O 1
ATOM 4114 N N . ASN A 1 536 ? -10.508 -39.781 -16.094 1 93.19 536 ASN A N 1
ATOM 4115 C CA . ASN A 1 536 ? -9.461 -39.938 -17.094 1 93.19 536 ASN A CA 1
ATOM 4116 C C . ASN A 1 536 ? -10.055 -40.062 -18.5 1 93.19 536 ASN A C 1
ATOM 4118 O O . ASN A 1 536 ? -9.469 -39.594 -19.469 1 93.19 536 ASN A O 1
ATOM 4122 N N . MET A 1 537 ? -11.164 -40.719 -18.516 1 93.94 537 MET A N 1
ATOM 4123 C CA . MET A 1 537 ? -11.844 -40.906 -19.797 1 93.94 537 MET A CA 1
ATOM 4124 C C . MET A 1 537 ? -12.273 -39.562 -20.375 1 93.94 537 MET A C 1
ATOM 4126 O O . MET A 1 537 ? -11.945 -39.219 -21.516 1 93.94 537 MET A O 1
ATOM 4130 N N . SER A 1 538 ? -12.969 -38.812 -19.609 1 95.44 538 SER A N 1
ATOM 4131 C CA . SER A 1 538 ? -13.43 -37.5 -20.094 1 95.44 538 SER A CA 1
ATOM 4132 C C . SER A 1 538 ? -12.25 -36.562 -20.344 1 95.44 538 SER A C 1
ATOM 4134 O O . SER A 1 538 ? -12.25 -35.844 -21.344 1 95.44 538 SER A O 1
ATOM 4136 N N . TYR A 1 539 ? -11.289 -36.625 -19.469 1 94.19 539 TYR A N 1
ATOM 4137 C CA . TYR A 1 539 ? -10.109 -35.75 -19.578 1 94.19 539 TYR A CA 1
ATOM 4138 C C . TYR A 1 539 ? -9.344 -36.031 -20.859 1 94.19 539 TYR A C 1
ATOM 4140 O O . TYR A 1 539 ? -9.023 -35.125 -21.609 1 94.19 539 TYR A O 1
ATOM 4148 N N . ALA A 1 540 ? -9.062 -37.281 -21.125 1 92.25 540 ALA A N 1
ATOM 4149 C CA . ALA A 1 540 ? -8.297 -37.656 -22.297 1 92.25 540 ALA A CA 1
ATOM 4150 C C . ALA A 1 540 ? -9.109 -37.438 -23.578 1 92.25 540 ALA A C 1
ATOM 4152 O O . ALA A 1 540 ? -8.57 -36.969 -24.594 1 92.25 540 ALA A O 1
ATOM 4153 N N . ALA A 1 541 ? -10.352 -37.781 -23.5 1 92.44 541 ALA A N 1
ATOM 4154 C CA . ALA A 1 541 ? -11.195 -37.562 -24.672 1 92.44 541 ALA A CA 1
ATOM 4155 C C . ALA A 1 541 ? -11.234 -36.062 -25.062 1 92.44 541 ALA A C 1
ATOM 4157 O O . ALA A 1 541 ? -11.156 -35.719 -26.234 1 92.44 541 ALA A O 1
ATOM 4158 N N . MET A 1 542 ? -11.352 -35.281 -24.062 1 93.88 542 MET A N 1
ATOM 4159 C CA . MET A 1 542 ? -11.352 -33.844 -24.297 1 93.88 542 MET A CA 1
ATOM 4160 C C . MET A 1 542 ? -10.031 -33.375 -24.922 1 93.88 542 MET A C 1
ATOM 4162 O O . MET A 1 542 ? -10.023 -32.594 -25.875 1 93.88 542 MET A O 1
ATOM 4166 N N . GLY A 1 543 ? -8.977 -33.844 -24.391 1 92.62 543 GLY A N 1
ATOM 4167 C CA . GLY A 1 543 ? -7.668 -33.5 -24.922 1 92.62 543 GLY A CA 1
ATOM 4168 C C . GLY A 1 543 ? -7.484 -33.938 -26.375 1 92.62 543 GLY A C 1
ATOM 4169 O O . GLY A 1 543 ? -7.027 -33.156 -27.203 1 92.62 543 GLY A O 1
ATOM 4170 N N . LEU A 1 544 ? -7.895 -35.125 -26.703 1 89.19 544 LEU A N 1
ATOM 4171 C CA . LEU A 1 544 ? -7.734 -35.688 -28.047 1 89.19 544 LEU A CA 1
ATOM 4172 C C . LEU A 1 544 ? -8.617 -34.938 -29.047 1 89.19 544 LEU A C 1
ATOM 4174 O O . LEU A 1 544 ? -8.266 -34.812 -30.219 1 89.19 544 LEU A O 1
ATOM 4178 N N . ALA A 1 545 ? -9.672 -34.344 -28.547 1 90.56 545 ALA A N 1
ATOM 4179 C CA . ALA A 1 545 ? -10.586 -33.625 -29.422 1 90.56 545 ALA A CA 1
ATOM 4180 C C . ALA A 1 545 ? -10.172 -32.188 -29.578 1 90.56 545 ALA A C 1
ATOM 4182 O O . ALA A 1 545 ? -10.672 -31.469 -30.453 1 90.56 545 ALA A O 1
ATOM 4183 N N . SER A 1 546 ? -9.258 -31.703 -28.828 1 92.88 546 SER A N 1
ATOM 4184 C CA . SER A 1 546 ? -8.945 -30.297 -28.656 1 92.88 546 SER A CA 1
ATOM 4185 C C . SER A 1 546 ? -8.57 -29.641 -29.984 1 92.88 546 SER A C 1
ATOM 4187 O O . SER A 1 546 ? -8.898 -28.484 -30.234 1 92.88 546 SER A O 1
ATOM 4189 N N . PRO A 1 547 ? -7.879 -30.406 -30.953 1 89.94 547 PRO A N 1
ATOM 4190 C CA . PRO A 1 547 ? -7.484 -29.734 -32.219 1 89.94 547 PRO A CA 1
ATOM 4191 C C . PRO A 1 547 ? -8.68 -29.375 -33.094 1 89.94 547 PRO A C 1
ATOM 4193 O O . PRO A 1 547 ? -8.531 -28.625 -34.031 1 89.94 547 PRO A O 1
ATOM 4196 N N . LEU A 1 548 ? -9.781 -29.906 -32.781 1 90.44 548 LEU A N 1
ATOM 4197 C CA . LEU A 1 548 ? -10.977 -29.625 -33.562 1 90.44 548 LEU A CA 1
ATOM 4198 C C . LEU A 1 548 ? -11.648 -28.344 -33.125 1 90.44 548 LEU A C 1
ATOM 4200 O O . LEU A 1 548 ? -12.672 -27.938 -33.656 1 90.44 548 LEU A O 1
ATOM 4204 N N . PHE A 1 549 ? -11.016 -27.734 -32.156 1 92.94 549 PHE A N 1
ATOM 4205 C CA . PHE A 1 549 ? -11.578 -26.516 -31.609 1 92.94 549 PHE A CA 1
ATOM 4206 C C . PHE A 1 549 ? -10.625 -25.344 -31.797 1 92.94 549 PHE A C 1
ATOM 4208 O O . PHE A 1 549 ? -9.438 -25.531 -32.062 1 92.94 549 PHE A O 1
ATOM 4215 N N . GLU A 1 550 ? -11.18 -24.172 -31.75 1 93.69 550 GLU A N 1
ATOM 4216 C CA . GLU A 1 550 ? -10.398 -22.938 -31.828 1 93.69 550 GLU A CA 1
ATOM 4217 C C . GLU A 1 550 ? -10.797 -21.969 -30.703 1 93.69 550 GLU A C 1
ATOM 4219 O O . GLU A 1 550 ? -11.805 -22.172 -30.031 1 93.69 550 GLU A O 1
ATOM 4224 N N . ARG A 1 551 ? -9.922 -21.078 -30.5 1 94.81 551 ARG A N 1
ATOM 4225 C CA . ARG A 1 551 ? -10.156 -20.109 -29.422 1 94.81 551 ARG A CA 1
ATOM 4226 C C . ARG A 1 551 ? -11.234 -19.109 -29.812 1 94.81 551 ARG A C 1
ATOM 4228 O O . ARG A 1 551 ? -11.422 -18.812 -31 1 94.81 551 ARG A O 1
ATOM 4235 N N . ASP A 1 552 ? -11.93 -18.719 -28.75 1 95.31 552 ASP A N 1
ATOM 4236 C CA . ASP A 1 552 ? -12.992 -17.719 -28.906 1 95.31 552 ASP A CA 1
ATOM 4237 C C . ASP A 1 552 ? -12.859 -16.625 -27.844 1 95.31 552 ASP A C 1
ATOM 4239 O O . ASP A 1 552 ? -12.273 -16.844 -26.781 1 95.31 552 ASP A O 1
ATOM 4243 N N . ALA A 1 553 ? -13.445 -15.516 -28.172 1 95.12 553 ALA A N 1
ATOM 4244 C CA . ALA A 1 553 ? -13.352 -14.383 -27.266 1 95.12 553 ALA A CA 1
ATOM 4245 C C . ALA A 1 553 ? -14.227 -14.594 -26.031 1 95.12 553 ALA A C 1
ATOM 4247 O O . ALA A 1 553 ? -15.305 -15.188 -26.125 1 95.12 553 ALA A O 1
ATOM 4248 N N . SER A 1 554 ? -13.727 -14.125 -24.938 1 96.44 554 SER A N 1
ATOM 4249 C CA . SER A 1 554 ? -14.539 -14.102 -23.719 1 96.44 554 SER A CA 1
ATOM 4250 C C . SER A 1 554 ? -15.727 -13.156 -23.859 1 96.44 554 SER A C 1
ATOM 4252 O O . SER A 1 554 ? -15.727 -12.281 -24.734 1 96.44 554 SER A O 1
ATOM 4254 N N . THR A 1 555 ? -16.703 -13.297 -23 1 94.25 555 THR A N 1
ATOM 4255 C CA . THR A 1 555 ? -17.938 -12.539 -23.125 1 94.25 555 THR A CA 1
ATOM 4256 C C . THR A 1 555 ? -17.938 -11.359 -22.156 1 94.25 555 THR A C 1
ATOM 4258 O O . THR A 1 555 ? -18.688 -10.391 -22.344 1 94.25 555 THR A O 1
ATOM 4261 N N . GLY A 1 556 ? -17.234 -11.445 -21.078 1 94.19 556 GLY A N 1
ATOM 4262 C CA . GLY A 1 556 ? -17.172 -10.367 -20.109 1 94.19 556 GLY A CA 1
ATOM 4263 C C . GLY A 1 556 ? -16.234 -10.664 -18.953 1 94.19 556 GLY A C 1
ATOM 4264 O O . GLY A 1 556 ? -15.812 -11.805 -18.766 1 94.19 556 GLY A O 1
ATOM 4265 N N . GLY A 1 557 ? -15.852 -9.594 -18.328 1 94.31 557 GLY A N 1
ATOM 4266 C CA . GLY A 1 557 ? -15.008 -9.75 -17.156 1 94.31 557 GLY A CA 1
ATOM 4267 C C . GLY A 1 557 ? -14.359 -8.453 -16.703 1 94.31 557 GLY A C 1
ATOM 4268 O O . GLY A 1 557 ? -14.609 -7.395 -17.297 1 94.31 557 GLY A O 1
ATOM 4269 N N . ASN A 1 558 ? -13.695 -8.578 -15.555 1 91.5 558 ASN A N 1
ATOM 4270 C CA . ASN A 1 558 ? -13.023 -7.418 -14.977 1 91.5 558 ASN A CA 1
ATOM 4271 C C . ASN A 1 558 ? -11.523 -7.656 -14.82 1 91.5 558 ASN A C 1
ATOM 4273 O O . ASN A 1 558 ? -11.094 -8.789 -14.594 1 91.5 558 ASN A O 1
ATOM 4277 N N . THR A 1 559 ? -10.82 -6.609 -15.086 1 87.94 559 THR A N 1
ATOM 4278 C CA . THR A 1 559 ? -9.406 -6.633 -14.734 1 87.94 559 THR A CA 1
ATOM 4279 C C . THR A 1 559 ? -9.195 -6.137 -13.305 1 87.94 559 THR A C 1
ATOM 4281 O O . THR A 1 559 ? -9.867 -5.203 -12.859 1 87.94 559 THR A O 1
ATOM 4284 N N . ILE A 1 560 ? -8.344 -6.852 -12.578 1 82.5 560 ILE A N 1
ATOM 4285 C CA . ILE A 1 560 ? -8.047 -6.508 -11.195 1 82.5 560 ILE A CA 1
ATOM 4286 C C . ILE A 1 560 ? -6.742 -5.715 -11.133 1 82.5 560 ILE A C 1
ATOM 4288 O O . ILE A 1 560 ? -5.754 -6.078 -11.773 1 82.5 560 ILE A O 1
ATOM 4292 N N . PHE A 1 561 ? -6.738 -4.648 -10.5 1 76.38 561 PHE A N 1
ATOM 4293 C CA . PHE A 1 561 ? -5.496 -3.926 -10.25 1 76.38 561 PHE A CA 1
ATOM 4294 C C . PHE A 1 561 ? -5.438 -3.434 -8.812 1 76.38 561 PHE A C 1
ATOM 4296 O O . PHE A 1 561 ? -6.465 -3.088 -8.227 1 76.38 561 PHE A O 1
ATOM 4303 N N . LEU A 1 562 ? -4.266 -3.58 -8.234 1 75.62 562 LEU A N 1
ATOM 4304 C CA . LEU A 1 562 ? -4.043 -3.129 -6.863 1 75.62 562 LEU A CA 1
ATOM 4305 C C . LEU A 1 562 ? -3.652 -1.655 -6.832 1 75.62 562 LEU A C 1
ATOM 4307 O O . LEU A 1 562 ? -2.85 -1.204 -7.652 1 75.62 562 LEU A O 1
ATOM 4311 N N . ARG A 1 563 ? -4.426 -0.91 -6.004 1 78.88 563 ARG A N 1
ATOM 4312 C CA . ARG A 1 563 ? -4.133 0.506 -5.812 1 78.88 563 ARG A CA 1
ATOM 4313 C C . ARG A 1 563 ? -4.055 0.853 -4.328 1 78.88 563 ARG A C 1
ATOM 4315 O O . ARG A 1 563 ? -4.707 0.212 -3.502 1 78.88 563 ARG A O 1
ATOM 4322 N N . SER A 1 564 ? -3.191 1.835 -4.082 1 80.56 564 SER A N 1
ATOM 4323 C CA . SER A 1 564 ? -3.156 2.342 -2.713 1 80.56 564 SER A CA 1
ATOM 4324 C C . SER A 1 564 ? -4.305 3.311 -2.453 1 80.56 564 SER A C 1
ATOM 4326 O O . SER A 1 564 ? -4.523 4.242 -3.23 1 80.56 564 SER A O 1
ATOM 4328 N N . ALA A 1 565 ? -5.055 3.074 -1.463 1 88.06 565 ALA A N 1
ATOM 4329 C CA . ALA A 1 565 ? -6.184 3.928 -1.1 1 88.06 565 ALA A CA 1
ATOM 4330 C C . ALA A 1 565 ? -5.98 4.555 0.276 1 88.06 565 ALA A C 1
ATOM 4332 O O . ALA A 1 565 ? -5.301 3.98 1.132 1 88.06 565 ALA A O 1
ATOM 4333 N N . SER A 1 566 ? -6.516 5.773 0.393 1 93.38 566 SER A N 1
ATOM 4334 C CA . SER A 1 566 ? -6.477 6.473 1.674 1 93.38 566 SER A CA 1
ATOM 4335 C C . SER A 1 566 ? -7.766 6.266 2.457 1 93.38 566 SER A C 1
ATOM 4337 O O . SER A 1 566 ? -8.859 6.273 1.881 1 93.38 566 SER A O 1
ATOM 4339 N N . ARG A 1 567 ? -7.602 6.078 3.738 1 94.38 567 ARG A N 1
ATOM 4340 C CA . ARG A 1 567 ? -8.734 5.887 4.637 1 94.38 567 ARG A CA 1
ATOM 4341 C C . ARG A 1 567 ? -8.805 6.996 5.68 1 94.38 567 ARG A C 1
ATOM 4343 O O . ARG A 1 567 ? -7.855 7.191 6.445 1 94.38 567 ARG A O 1
ATOM 4350 N N . TYR A 1 568 ? -9.93 7.699 5.703 1 97.19 568 TYR A N 1
ATOM 4351 C CA . TYR A 1 568 ? -10.203 8.734 6.688 1 97.19 568 TYR A CA 1
ATOM 4352 C C . TYR A 1 568 ? -11.375 8.344 7.586 1 97.19 568 TYR A C 1
ATOM 4354 O O . TYR A 1 568 ? -12.523 8.312 7.141 1 97.19 568 TYR A O 1
ATOM 4362 N N . PRO A 1 569 ? -11.086 8.055 8.812 1 97.25 569 PRO A N 1
ATOM 4363 C CA . PRO A 1 569 ? -12.203 7.723 9.695 1 97.25 569 PRO A CA 1
ATOM 4364 C C . PRO A 1 569 ? -13.219 8.859 9.812 1 97.25 569 PRO A C 1
ATOM 4366 O O . PRO A 1 569 ? -12.836 10.031 9.844 1 97.25 569 PRO A O 1
ATOM 4369 N N . LEU A 1 570 ? -14.469 8.57 10.016 1 97.38 570 LEU A N 1
ATOM 4370 C CA . LEU A 1 570 ? -15.555 9.547 9.961 1 97.38 570 LEU A CA 1
ATOM 4371 C C . LEU A 1 570 ? -15.547 10.438 11.195 1 97.38 570 LEU A C 1
ATOM 4373 O O . LEU A 1 570 ? -15.836 11.633 11.109 1 97.38 570 LEU A O 1
ATOM 4377 N N . ALA A 1 571 ? -15.219 9.922 12.305 1 97.38 571 ALA A N 1
ATOM 4378 C CA . ALA A 1 571 ? -15.297 10.688 13.547 1 97.38 571 ALA A CA 1
ATOM 4379 C C . ALA A 1 571 ? -14.336 11.867 13.531 1 97.38 571 ALA A C 1
ATOM 4381 O O . ALA A 1 571 ? -14.75 13.023 13.633 1 97.38 571 ALA A O 1
ATOM 4382 N N . PRO A 1 572 ? -13.086 11.562 13.383 1 97.81 572 PRO A N 1
ATOM 4383 C CA . PRO A 1 572 ? -12.18 12.711 13.359 1 97.81 572 PRO A CA 1
ATOM 4384 C C . PRO A 1 572 ? -12.406 13.617 12.148 1 97.81 572 PRO A C 1
ATOM 4386 O O . PRO A 1 572 ? -12.297 14.844 12.258 1 97.81 572 PRO A O 1
ATOM 4389 N N . LEU A 1 573 ? -12.711 13.062 11.008 1 98.06 573 LEU A N 1
ATOM 4390 C CA . LEU A 1 573 ? -12.961 13.867 9.82 1 98.06 573 LEU A CA 1
ATOM 4391 C C . LEU A 1 573 ? -14.164 14.773 10.016 1 98.06 573 LEU A C 1
ATOM 4393 O O . LEU A 1 573 ? -14.109 15.969 9.711 1 98.06 573 LEU A O 1
ATOM 4397 N N . SER A 1 574 ? -15.258 14.273 10.547 1 97.81 574 SER A N 1
ATOM 4398 C CA . SER A 1 574 ? -16.453 15.07 10.805 1 97.81 574 SER A CA 1
ATOM 4399 C C . SER A 1 574 ? -16.188 16.156 11.852 1 97.81 574 SER A C 1
ATOM 4401 O O . SER A 1 574 ? -16.734 17.25 11.773 1 97.81 574 SER A O 1
ATOM 4403 N N . ALA A 1 575 ? -15.391 15.82 12.812 1 98.06 575 ALA A N 1
ATOM 4404 C CA . ALA A 1 575 ? -15.047 16.797 13.836 1 98.06 575 ALA A CA 1
ATOM 4405 C C . ALA A 1 575 ? -14.281 17.969 13.242 1 98.06 575 ALA A C 1
ATOM 4407 O O . ALA A 1 575 ? -14.555 19.125 13.578 1 98.06 575 ALA A O 1
ATOM 4408 N N . VAL A 1 576 ? -13.312 17.641 12.375 1 98.06 576 VAL A N 1
ATOM 4409 C CA . VAL A 1 576 ? -12.562 18.703 11.711 1 98.06 576 VAL A CA 1
ATOM 4410 C C . VAL A 1 576 ? -13.508 19.594 10.914 1 98.06 576 VAL A C 1
ATOM 4412 O O . VAL A 1 576 ? -13.469 20.828 11.031 1 98.06 576 VAL A O 1
ATOM 4415 N N . LEU A 1 577 ? -14.398 19.031 10.188 1 98.12 577 LEU A N 1
ATOM 4416 C CA . LEU A 1 577 ? -15.336 19.781 9.352 1 98.12 577 LEU A CA 1
ATOM 4417 C C . LEU A 1 577 ? -16.297 20.594 10.211 1 98.12 577 LEU A C 1
ATOM 4419 O O . LEU A 1 577 ? -16.547 21.766 9.93 1 98.12 577 LEU A O 1
ATOM 4423 N N . ALA A 1 578 ? -16.75 20 11.25 1 98 578 ALA A N 1
ATOM 4424 C CA . ALA A 1 578 ? -17.703 20.672 12.133 1 98 578 ALA A CA 1
ATOM 4425 C C . ALA A 1 578 ? -17.078 21.906 12.766 1 98 578 ALA A C 1
ATOM 4427 O O . ALA A 1 578 ? -17.703 22.969 12.852 1 98 578 ALA A O 1
ATOM 4428 N N . ILE A 1 579 ? -15.867 21.766 13.234 1 98.31 579 ILE A N 1
ATOM 4429 C CA . ILE A 1 579 ? -15.195 22.891 13.891 1 98.31 579 ILE A CA 1
ATOM 4430 C C . ILE A 1 579 ? -14.922 24 12.875 1 98.31 579 ILE A C 1
ATOM 4432 O O . ILE A 1 579 ? -15.117 25.172 13.164 1 98.31 579 ILE A O 1
ATOM 4436 N N . LEU A 1 580 ? -14.516 23.625 11.648 1 98.25 580 LEU A N 1
ATOM 4437 C CA . LEU A 1 580 ? -14.242 24.609 10.609 1 98.25 580 LEU A CA 1
ATOM 4438 C C . LEU A 1 580 ? -15.508 25.359 10.219 1 98.25 580 LEU A C 1
ATOM 4440 O O . LEU A 1 580 ? -15.5 26.594 10.109 1 98.25 580 LEU A O 1
ATOM 4444 N N . TYR A 1 581 ? -16.594 24.703 10.117 1 98.12 581 TYR A N 1
ATOM 4445 C CA . TYR A 1 581 ? -17.859 25.344 9.758 1 98.12 581 TYR A CA 1
ATOM 4446 C C . TYR A 1 581 ? -18.375 26.188 10.914 1 98.12 581 TYR A C 1
ATOM 4448 O O . TYR A 1 581 ? -18.969 27.25 10.695 1 98.12 581 TYR A O 1
ATOM 4456 N N . THR A 1 582 ? -18.188 25.719 12.094 1 97.62 582 THR A N 1
ATOM 4457 C CA . THR A 1 582 ? -18.609 26.5 13.258 1 97.62 582 THR A CA 1
ATOM 4458 C C . THR A 1 582 ? -17.812 27.812 13.344 1 97.62 582 THR A C 1
ATOM 4460 O O . THR A 1 582 ? -18.391 28.859 13.609 1 97.62 582 THR A O 1
ATOM 4463 N N . TYR A 1 583 ? -16.516 27.734 13.094 1 97.44 583 TYR A N 1
ATOM 4464 C CA . TYR A 1 583 ? -15.672 28.922 13.102 1 97.44 583 TYR A CA 1
ATOM 4465 C C . TYR A 1 583 ? -16.094 29.891 11.992 1 97.44 583 TYR A C 1
ATOM 4467 O O . TYR A 1 583 ? -16.125 31.109 12.203 1 97.44 583 TYR A O 1
ATOM 4475 N N . ALA A 1 584 ? -16.391 29.328 10.891 1 97.12 584 ALA A N 1
ATOM 4476 C CA . ALA A 1 584 ? -16.844 30.141 9.773 1 97.12 584 ALA A CA 1
ATOM 4477 C C . ALA A 1 584 ? -18.172 30.812 10.102 1 97.12 584 ALA A C 1
ATOM 4479 O O . ALA A 1 584 ? -18.391 31.984 9.758 1 97.12 584 ALA A O 1
ATOM 4480 N N . PHE A 1 585 ? -19.031 30.141 10.758 1 96.69 585 PHE A N 1
ATOM 4481 C CA . PHE A 1 585 ? -20.328 30.688 11.141 1 96.69 585 PHE A CA 1
ATOM 4482 C C . PHE A 1 585 ? -20.156 31.828 12.141 1 96.69 585 PHE A C 1
ATOM 4484 O O . PHE A 1 585 ? -20.828 32.844 12.039 1 96.69 585 PHE A O 1
ATOM 4491 N N . LEU A 1 586 ? -19.266 31.594 13.078 1 95.31 586 LEU A N 1
ATOM 4492 C CA . LEU A 1 586 ? -18.953 32.656 14.039 1 95.31 586 LEU A CA 1
ATOM 4493 C C . LEU A 1 586 ? -18.438 33.906 13.328 1 95.31 586 LEU A C 1
ATOM 4495 O O . LEU A 1 586 ? -18.891 35 13.625 1 95.31 586 LEU A O 1
ATOM 4499 N N . ALA A 1 587 ? -17.531 33.75 12.422 1 95.31 587 ALA A N 1
ATOM 4500 C CA . ALA A 1 587 ? -16.984 34.844 11.656 1 95.31 587 ALA A CA 1
ATOM 4501 C C . ALA A 1 587 ? -18.062 35.531 10.828 1 95.31 587 ALA A C 1
ATOM 4503 O O . ALA A 1 587 ? -18.062 36.781 10.703 1 95.31 587 ALA A O 1
ATOM 4504 N N . LEU A 1 588 ? -18.953 34.781 10.312 1 95 588 LEU A N 1
ATOM 4505 C CA . LEU A 1 588 ? -20.031 35.344 9.492 1 95 588 LEU A CA 1
ATOM 4506 C C . LEU A 1 588 ? -20.984 36.188 10.336 1 95 588 LEU A C 1
ATOM 4508 O O . LEU A 1 588 ? -21.406 37.25 9.906 1 95 588 LEU A O 1
ATOM 4512 N N . ILE A 1 589 ? -21.312 35.719 11.477 1 94.88 589 ILE A N 1
ATOM 4513 C CA . ILE A 1 589 ? -22.203 36.469 12.367 1 94.88 589 ILE A CA 1
ATOM 4514 C C . ILE A 1 589 ? -21.562 37.781 12.781 1 94.88 589 ILE A C 1
ATOM 4516 O O . ILE A 1 589 ? -22.219 38.844 12.766 1 94.88 589 ILE A O 1
ATOM 4520 N N . ILE A 1 590 ? -20.281 37.719 13.109 1 94.94 590 ILE A N 1
ATOM 4521 C CA . ILE A 1 590 ? -19.578 38.938 13.547 1 94.94 590 ILE A CA 1
ATOM 4522 C C . ILE A 1 590 ? -19.453 39.906 12.375 1 94.94 590 ILE A C 1
ATOM 4524 O O . ILE A 1 590 ? -19.641 41.094 12.539 1 94.94 590 ILE A O 1
ATOM 4528 N N . THR A 1 591 ? -19.172 39.375 11.195 1 94.75 591 THR A N 1
ATOM 4529 C CA . THR A 1 591 ? -19.047 40.219 10.016 1 94.75 591 THR A CA 1
ATOM 4530 C C . THR A 1 591 ? -20.391 40.875 9.672 1 94.75 591 THR A C 1
ATOM 4532 O O . THR A 1 591 ? -20.453 42.062 9.414 1 94.75 591 THR A O 1
ATOM 4535 N N . ALA A 1 592 ? -21.422 40.125 9.711 1 92.81 592 ALA A N 1
ATOM 4536 C CA . ALA A 1 592 ? -22.75 40.656 9.398 1 92.81 592 ALA A CA 1
ATOM 4537 C C . ALA A 1 592 ? -23.188 41.719 10.414 1 92.81 592 ALA A C 1
ATOM 4539 O O . ALA A 1 592 ? -23.766 42.75 10.055 1 92.81 592 ALA A O 1
ATOM 4540 N N . SER A 1 593 ? -22.828 41.469 11.68 1 92.12 593 SER A N 1
ATOM 4541 C CA . SER A 1 593 ? -23.188 42.438 12.734 1 92.12 593 SER A CA 1
ATOM 4542 C C . SER A 1 593 ? -22.406 43.719 12.594 1 92.12 593 SER A C 1
ATOM 4544 O O . SER A 1 593 ? -22.891 44.781 12.969 1 92.12 593 SER A O 1
ATOM 4546 N N . SER A 1 594 ? -21.188 43.594 12.102 1 91.5 594 SER A N 1
ATOM 4547 C CA . SER A 1 594 ? -20.328 44.781 11.961 1 91.5 594 SER A CA 1
ATOM 4548 C C . SER A 1 594 ? -20.734 45.594 10.742 1 91.5 594 SER A C 1
ATOM 4550 O O . SER A 1 594 ? -20.719 46.844 10.797 1 91.5 594 SER A O 1
ATOM 4552 N N . VAL A 1 595 ? -21.141 44.969 9.656 1 89.5 595 VAL A N 1
ATOM 4553 C CA . VAL A 1 595 ? -21.469 45.656 8.414 1 89.5 595 VAL A CA 1
ATOM 4554 C C . VAL A 1 595 ? -22.797 46.438 8.586 1 89.5 595 VAL A C 1
ATOM 4556 O O . VAL A 1 595 ? -23 47.469 7.957 1 89.5 595 VAL A O 1
ATOM 4559 N N . MET A 1 596 ? -23.609 46.062 9.5 1 90.69 596 MET A N 1
ATOM 4560 C CA . MET A 1 596 ? -24.938 46.625 9.656 1 90.69 596 MET A CA 1
ATOM 4561 C C . MET A 1 596 ? -24.906 47.812 10.617 1 90.69 596 MET A C 1
ATOM 4563 O O . MET A 1 596 ? -25.906 48.531 10.789 1 90.69 596 MET A O 1
ATOM 4567 N N . LEU A 1 597 ? -23.766 48.125 11.148 1 92.25 597 LEU A N 1
ATOM 4568 C CA . LEU A 1 597 ? -23.656 49.188 12.133 1 92.25 597 LEU A CA 1
ATOM 4569 C C . LEU A 1 597 ? -23.625 50.562 11.461 1 92.25 597 LEU A C 1
ATOM 4571 O O . LEU A 1 597 ? -23.094 50.688 10.352 1 92.25 597 LEU A O 1
ATOM 4575 N N . SER A 1 598 ? -24.297 51.531 12 1 90.31 598 SER A N 1
ATOM 4576 C CA . SER A 1 598 ? -24.281 52.906 11.555 1 90.31 598 SER A CA 1
ATOM 4577 C C . SER A 1 598 ? -24.016 53.875 12.711 1 90.31 598 SER A C 1
ATOM 4579 O O . SER A 1 598 ? -24.328 53.562 13.859 1 90.31 598 SER A O 1
ATOM 4581 N N . SER A 1 599 ? -23.203 54.875 12.469 1 87.62 599 SER A N 1
ATOM 4582 C CA . SER A 1 599 ? -22.938 55.906 13.477 1 87.62 599 SER A CA 1
ATOM 4583 C C . SER A 1 599 ? -22.859 57.281 12.836 1 87.62 599 SER A C 1
ATOM 4585 O O . SER A 1 599 ? -22.906 57.406 11.617 1 87.62 599 SER A O 1
ATOM 4587 N N . ARG A 1 600 ? -22.703 58.281 13.742 1 87.75 600 ARG A N 1
ATOM 4588 C CA . ARG A 1 600 ? -22.594 59.656 13.289 1 87.75 600 ARG A CA 1
ATOM 4589 C C . ARG A 1 600 ? -21.281 59.906 12.547 1 87.75 600 ARG A C 1
ATOM 4591 O O . ARG A 1 600 ? -20.25 59.375 12.938 1 87.75 600 ARG A O 1
ATOM 4598 N N . GLU A 1 601 ? -21.406 60.688 11.5 1 88.5 601 GLU A N 1
ATOM 4599 C CA . GLU A 1 601 ? -20.234 61.031 10.719 1 88.5 601 GLU A CA 1
ATOM 4600 C C . GLU A 1 601 ? -19.562 62.281 11.266 1 88.5 601 GLU A C 1
ATOM 4602 O O . GLU A 1 601 ? -20.234 63.25 11.664 1 88.5 601 GLU A O 1
ATOM 4607 N N . ILE A 1 602 ? -18.312 62.188 11.453 1 84 602 ILE A N 1
ATOM 4608 C CA . ILE A 1 602 ? -17.516 63.344 11.875 1 84 602 ILE A CA 1
ATOM 4609 C C . ILE A 1 602 ? -16.75 63.906 10.68 1 84 602 ILE A C 1
ATOM 4611 O O . ILE A 1 602 ? -16 63.188 10.023 1 84 602 ILE A O 1
ATOM 4615 N N . ILE A 1 603 ? -17.031 65.125 10.359 1 82.88 603 ILE A N 1
ATOM 4616 C CA . ILE A 1 603 ? -16.391 65.812 9.227 1 82.88 603 ILE A CA 1
ATOM 4617 C C . ILE A 1 603 ? -15.312 66.75 9.727 1 82.88 603 ILE A C 1
ATOM 4619 O O . ILE A 1 603 ? -15.602 67.688 10.5 1 82.88 603 ILE A O 1
ATOM 4623 N N . VAL A 1 604 ? -14.055 66.375 9.469 1 78 604 VAL A N 1
ATOM 4624 C CA . VAL A 1 604 ? -12.93 67.188 9.844 1 78 604 VAL A CA 1
ATOM 4625 C C . VAL A 1 604 ? -12.469 68 8.641 1 78 604 VAL A C 1
ATOM 4627 O O . VAL A 1 604 ? -12.078 67.438 7.613 1 78 604 VAL A O 1
ATOM 4630 N N . THR A 1 605 ? -12.688 69.312 8.664 1 74.81 605 THR A N 1
ATOM 4631 C CA . THR A 1 605 ? -12.25 70.188 7.59 1 74.81 605 THR A CA 1
ATOM 4632 C C . THR A 1 605 ? -10.906 70.812 7.922 1 74.81 605 THR A C 1
ATOM 4634 O O . THR A 1 605 ? -10.781 71.5 8.922 1 74.81 605 THR A O 1
ATOM 4637 N N . LYS A 1 606 ? -9.734 70.25 7.297 1 66.5 606 LYS A N 1
ATOM 4638 C CA . LYS A 1 606 ? -8.391 70.812 7.523 1 66.5 606 LYS A CA 1
ATOM 4639 C C . LYS A 1 606 ? -8.172 72.125 6.758 1 66.5 606 LYS A C 1
ATOM 4641 O O . LYS A 1 606 ? -8.945 72.438 5.855 1 66.5 606 LYS A O 1
ATOM 4646 N N . ASN A 1 607 ? -7.059 72.75 7.172 1 57.25 607 ASN A N 1
ATOM 4647 C CA . ASN A 1 607 ? -6.668 74 6.48 1 57.25 607 ASN A CA 1
ATOM 4648 C C . ASN A 1 607 ? -6.371 73.75 5.004 1 57.25 607 ASN A C 1
ATOM 4650 O O . ASN A 1 607 ? -5.637 72.812 4.672 1 57.25 607 ASN A O 1
ATOM 4654 N N . GLY A 1 608 ? -7.266 74.188 3.986 1 57.72 608 GLY A N 1
ATOM 4655 C CA . GLY A 1 608 ? -7.148 74.125 2.539 1 57.72 608 GLY A CA 1
ATOM 4656 C C . GLY A 1 608 ? -8.297 73.438 1.869 1 57.72 608 GLY A C 1
ATOM 4657 O O . GLY A 1 608 ? -8.258 73.188 0.665 1 57.72 608 GLY A O 1
ATOM 4658 N N . GLY A 1 609 ? -9.266 73.125 2.619 1 58.75 609 GLY A N 1
ATOM 4659 C CA . GLY A 1 609 ? -10.539 72.688 2.02 1 58.75 609 GLY A CA 1
ATOM 4660 C C . GLY A 1 609 ? -10.727 71.188 1.939 1 58.75 609 GLY A C 1
ATOM 4661 O O . GLY A 1 609 ? -11.727 70.75 1.407 1 58.75 609 GLY A O 1
ATOM 4662 N N . LYS A 1 610 ? -9.688 70.438 2.324 1 67.25 610 LYS A N 1
ATOM 4663 C CA . LYS A 1 610 ? -9.898 69 2.164 1 67.25 610 LYS A CA 1
ATOM 4664 C C . LYS A 1 610 ? -10.68 68.375 3.346 1 67.25 610 LYS A C 1
ATOM 4666 O O . LYS A 1 610 ? -10.266 68.562 4.496 1 67.25 610 LYS A O 1
ATOM 4671 N N . GLU A 1 611 ? -11.891 67.875 2.967 1 77.19 611 GLU A N 1
ATOM 4672 C CA . GLU A 1 611 ? -12.789 67.25 3.951 1 77.19 611 GLU A CA 1
ATOM 4673 C C . GLU A 1 611 ? -12.492 65.75 4.141 1 77.19 611 GLU A C 1
ATOM 4675 O O . GLU A 1 611 ? -12.32 65.062 3.164 1 77.19 611 GLU A O 1
ATOM 4680 N N . HIS A 1 612 ? -12.07 65.438 5.391 1 80.62 612 HIS A N 1
ATOM 4681 C CA . HIS A 1 612 ? -11.922 64 5.773 1 80.62 612 HIS A CA 1
ATOM 4682 C C . HIS A 1 612 ? -13.117 63.531 6.586 1 80.62 612 HIS A C 1
ATOM 4684 O O . HIS A 1 612 ? -13.422 64.062 7.641 1 80.62 612 HIS A O 1
ATOM 4690 N N . ARG A 1 613 ? -13.898 62.594 5.953 1 83.31 613 ARG A N 1
ATOM 4691 C CA . ARG A 1 613 ? -15.102 62.062 6.594 1 83.31 613 ARG A CA 1
ATOM 4692 C C . ARG A 1 613 ? -14.812 60.719 7.254 1 83.31 613 ARG A C 1
ATOM 4694 O O . ARG A 1 613 ? -14.242 59.812 6.629 1 83.31 613 ARG A O 1
ATOM 4701 N N . VAL A 1 614 ? -15.078 60.594 8.547 1 86.81 614 VAL A N 1
ATOM 4702 C CA . VAL A 1 614 ? -14.883 59.344 9.273 1 86.81 614 VAL A CA 1
ATOM 4703 C C . VAL A 1 614 ? -16.078 59.094 10.203 1 86.81 614 VAL A C 1
ATOM 4705 O O . VAL A 1 614 ? -16.719 60.062 10.664 1 86.81 614 VAL A O 1
ATOM 4708 N N . THR A 1 615 ? -16.406 57.875 10.359 1 89.31 615 THR A N 1
ATOM 4709 C CA . THR A 1 615 ? -17.516 57.531 11.266 1 89.31 615 THR A CA 1
ATOM 4710 C C . THR A 1 615 ? -17.016 57.438 12.703 1 89.31 615 THR A C 1
ATOM 4712 O O . THR A 1 615 ? -15.859 57.094 12.945 1 89.31 615 THR A O 1
ATOM 4715 N N . ALA A 1 616 ? -17.859 57.781 13.688 1 90 616 ALA A N 1
ATOM 4716 C CA . ALA A 1 616 ? -17.516 57.719 15.102 1 90 616 ALA A CA 1
ATOM 4717 C C . ALA A 1 616 ? -17.109 56.312 15.508 1 90 616 ALA A C 1
ATOM 4719 O O . ALA A 1 616 ? -16.203 56.125 16.312 1 90 616 ALA A O 1
ATOM 4720 N N . ILE A 1 617 ? -17.766 55.344 14.898 1 92.94 617 ILE A N 1
ATOM 4721 C CA . ILE A 1 617 ? -17.484 53.938 15.242 1 92.94 617 ILE A CA 1
ATOM 4722 C C . ILE A 1 617 ? -16.062 53.594 14.828 1 92.94 617 ILE A C 1
ATOM 4724 O O . ILE A 1 617 ? -15.367 52.875 15.539 1 92.94 617 ILE A O 1
ATOM 4728 N N . GLU A 1 618 ? -15.648 54.031 13.695 1 92.25 618 GLU A N 1
ATOM 4729 C CA . GLU A 1 618 ? -14.305 53.75 13.211 1 92.25 618 GLU A CA 1
ATOM 4730 C C . GLU A 1 618 ? -13.242 54.375 14.117 1 92.25 618 GLU A C 1
ATOM 4732 O O . GLU A 1 618 ? -12.203 53.75 14.375 1 92.25 618 GLU A O 1
ATOM 4737 N N . LEU A 1 619 ? -13.508 55.5 14.664 1 92.56 619 LEU A N 1
ATOM 4738 C CA . LEU A 1 619 ? -12.562 56.188 15.539 1 92.56 619 LEU A CA 1
ATOM 4739 C C . LEU A 1 619 ? -12.484 55.5 16.891 1 92.56 619 LEU A C 1
ATOM 4741 O O . LEU A 1 619 ? -11.398 55.375 17.469 1 92.56 619 LEU A O 1
ATOM 4745 N N . VAL A 1 620 ? -13.609 55.031 17.359 1 93.75 620 VAL A N 1
ATOM 4746 C CA . VAL A 1 620 ? -13.633 54.344 18.641 1 93.75 620 VAL A CA 1
ATOM 4747 C C . VAL A 1 620 ? -13.031 52.938 18.5 1 93.75 620 VAL A C 1
ATOM 4749 O O . VAL A 1 620 ? -12.344 52.438 19.406 1 93.75 620 VAL A O 1
ATOM 4752 N N . GLN A 1 621 ? -13.359 52.312 17.359 1 94.31 621 GLN A N 1
ATOM 4753 C CA . GLN A 1 621 ? -12.789 51 17.078 1 94.31 621 GLN A CA 1
ATOM 4754 C C . GLN A 1 621 ? -11.266 51.031 17.078 1 94.31 621 GLN A C 1
ATOM 4756 O O . GLN A 1 621 ? -10.602 50.125 17.578 1 94.31 621 GLN A O 1
ATOM 4761 N N . LEU A 1 622 ? -10.688 52.031 16.453 1 93.5 622 LEU A N 1
ATOM 4762 C CA . LEU A 1 622 ? -9.242 52.219 16.422 1 93.5 622 LEU A CA 1
ATOM 4763 C C . LEU A 1 622 ? -8.68 52.312 17.844 1 93.5 622 LEU A C 1
ATOM 4765 O O . LEU A 1 622 ? -7.59 51.812 18.109 1 93.5 622 LEU A O 1
ATOM 4769 N N . ARG A 1 623 ? -9.391 52.906 18.781 1 94.56 623 ARG A N 1
ATOM 4770 C CA . ARG A 1 623 ? -8.953 53.094 20.156 1 94.56 623 ARG A CA 1
ATOM 4771 C C . ARG A 1 623 ? -9.086 51.781 20.938 1 94.56 623 ARG A C 1
ATOM 4773 O O . ARG A 1 623 ? -8.445 51.594 21.969 1 94.56 623 ARG A O 1
ATOM 4780 N N . LEU A 1 624 ? -9.898 50.875 20.438 1 94.5 624 LEU A N 1
ATOM 4781 C CA . LEU A 1 624 ? -10.086 49.594 21.109 1 94.5 624 LEU A CA 1
ATOM 4782 C C . LEU A 1 624 ? -9.109 48.562 20.578 1 94.5 624 LEU A C 1
ATOM 4784 O O . LEU A 1 624 ? -8.781 47.594 21.281 1 94.5 624 LEU A O 1
ATOM 4788 N N . THR A 1 625 ? -8.633 48.688 19.375 1 92.62 625 THR A N 1
ATOM 4789 C CA . THR A 1 625 ? -7.879 47.625 18.75 1 92.62 625 THR A CA 1
ATOM 4790 C C . THR A 1 625 ? -6.402 48 18.641 1 92.62 625 THR A C 1
ATOM 4792 O O . THR A 1 625 ? -5.555 47.125 18.453 1 92.62 625 THR A O 1
ATOM 4795 N N . ASN A 1 626 ? -6.102 49.219 18.734 1 93.44 626 ASN A N 1
ATOM 4796 C CA . ASN A 1 626 ? -4.723 49.656 18.562 1 93.44 626 ASN A CA 1
ATOM 4797 C C . ASN A 1 626 ? -4.242 50.469 19.766 1 93.44 626 ASN A C 1
ATOM 4799 O O . ASN A 1 626 ? -4.656 51.594 19.953 1 93.44 626 ASN A O 1
ATOM 4803 N N . PRO A 1 627 ? -3.314 49.938 20.531 1 91.69 627 PRO A N 1
ATOM 4804 C CA . PRO A 1 627 ? -2.83 50.625 21.719 1 91.69 627 PRO A CA 1
ATOM 4805 C C . PRO A 1 627 ? -2.123 51.938 21.375 1 91.69 627 PRO A C 1
ATOM 4807 O O . PRO A 1 627 ? -1.996 52.812 22.234 1 91.69 627 PRO A O 1
ATOM 4810 N N . LEU A 1 628 ? -1.748 52.125 20.125 1 92.62 628 LEU A N 1
ATOM 4811 C CA . LEU A 1 628 ? -1.094 53.344 19.703 1 92.62 628 LEU A CA 1
ATOM 4812 C C . LEU A 1 628 ? -2.018 54.531 19.891 1 92.62 628 LEU A C 1
ATOM 4814 O O . LEU A 1 628 ? -1.552 55.656 20.172 1 92.62 628 LEU A O 1
ATOM 4818 N N . ALA A 1 629 ? -3.273 54.312 19.797 1 92.69 629 ALA A N 1
ATOM 4819 C CA . ALA A 1 629 ? -4.238 55.406 19.906 1 92.69 629 ALA A CA 1
ATOM 4820 C C . ALA A 1 629 ? -4.293 55.969 21.328 1 92.69 629 ALA A C 1
ATOM 4822 O O . ALA A 1 629 ? -4.355 57.188 21.531 1 92.69 629 ALA A O 1
ATOM 4823 N N . SER A 1 630 ? -4.246 55.094 22.281 1 91.56 630 SER A N 1
ATOM 4824 C CA . SER A 1 630 ? -4.262 55.531 23.672 1 91.56 630 SER A CA 1
ATOM 4825 C C . SER A 1 630 ? -2.982 56.25 24.047 1 91.56 630 SER A C 1
ATOM 4827 O O . SER A 1 630 ? -3.01 57.188 24.844 1 91.56 630 SER A O 1
ATOM 4829 N N . ILE A 1 631 ? -1.913 55.844 23.469 1 92.44 631 ILE A N 1
ATOM 4830 C CA . ILE A 1 631 ? -0.641 56.5 23.734 1 92.44 631 ILE A CA 1
ATOM 4831 C C . ILE A 1 631 ? -0.612 57.875 23.078 1 92.44 631 ILE A C 1
ATOM 4833 O O . ILE A 1 631 ? -0.074 58.844 23.625 1 92.44 631 ILE A O 1
ATOM 4837 N N . ALA A 1 632 ? -1.201 58 21.938 1 92.06 632 ALA A N 1
ATOM 4838 C CA . ALA A 1 632 ? -1.295 59.281 21.25 1 92.06 632 ALA A CA 1
ATOM 4839 C C . ALA A 1 632 ? -2.119 60.281 22.062 1 92.06 632 ALA A C 1
ATOM 4841 O O . ALA A 1 632 ? -1.814 61.469 22.078 1 92.06 632 ALA A O 1
ATOM 4842 N N . GLU A 1 633 ? -3.117 59.812 22.719 1 90.06 633 GLU A N 1
ATOM 4843 C CA . GLU A 1 633 ? -3.977 60.656 23.516 1 90.06 633 GLU A CA 1
ATOM 4844 C C . GLU A 1 633 ? -3.244 61.188 24.75 1 90.06 633 GLU A C 1
ATOM 4846 O O . GLU A 1 633 ? -3.512 62.281 25.219 1 90.06 633 GLU A O 1
ATOM 4851 N N . ARG A 1 634 ? -2.346 60.375 25.219 1 87.88 634 ARG A N 1
ATOM 4852 C CA . ARG A 1 634 ? -1.591 60.781 26.406 1 87.88 634 ARG A CA 1
ATOM 4853 C C . ARG A 1 634 ? -0.535 61.812 26.078 1 87.88 634 ARG A C 1
ATOM 4855 O O . ARG A 1 634 ? -0.289 62.75 26.859 1 87.88 634 ARG A O 1
ATOM 4862 N N . PHE A 1 635 ? 0.071 61.688 24.906 1 87.56 635 PHE A N 1
ATOM 4863 C CA . PHE A 1 635 ? 1.18 62.562 24.547 1 87.56 635 PHE A CA 1
ATOM 4864 C C . PHE A 1 635 ? 0.792 63.5 23.406 1 87.56 635 PHE A C 1
ATOM 4866 O O . PHE A 1 635 ? 1.612 63.781 22.531 1 87.56 635 PHE A O 1
ATOM 4873 N N . VAL A 1 636 ? -0.428 63.906 23.375 1 79.44 636 VAL A N 1
ATOM 4874 C CA . VAL A 1 636 ? -0.963 64.75 22.312 1 79.44 636 VAL A CA 1
ATOM 4875 C C . VAL A 1 636 ? -0.267 66.125 22.328 1 79.44 636 VAL A C 1
ATOM 4877 O O . VAL A 1 636 ? -0.002 66.688 23.391 1 79.44 636 VAL A O 1
ATOM 4880 N N . ASP A 1 637 ? 0.054 66.438 21.125 1 71.69 637 ASP A N 1
ATOM 4881 C CA . ASP A 1 637 ? 0.525 67.812 20.953 1 71.69 637 ASP A CA 1
ATOM 4882 C C . ASP A 1 637 ? -0.613 68.812 21.156 1 71.69 637 ASP A C 1
ATOM 4884 O O . ASP A 1 637 ? -1.57 68.875 20.375 1 71.69 637 ASP A O 1
ATOM 4888 N N . PRO A 1 638 ? -0.536 69.688 22.109 1 70.44 638 PRO A N 1
ATOM 4889 C CA . PRO A 1 638 ? -1.632 70.625 22.375 1 70.44 638 PRO A CA 1
ATOM 4890 C C . PRO A 1 638 ? -1.872 71.562 21.219 1 70.44 638 PRO A C 1
ATOM 4892 O O . PRO A 1 638 ? -2.957 72.125 21.109 1 70.44 638 PRO A O 1
ATOM 4895 N N . THR A 1 639 ? -0.842 71.688 20.344 1 70.5 639 THR A N 1
ATOM 4896 C CA . THR A 1 639 ? -0.957 72.625 19.234 1 70.5 639 THR A CA 1
ATOM 4897 C C . THR A 1 639 ? -1.739 72 18.078 1 70.5 639 THR A C 1
ATOM 4899 O O . THR A 1 639 ? -2.229 72.75 17.203 1 70.5 639 THR A O 1
ATOM 4902 N N . ARG A 1 640 ? -1.931 70.75 18.078 1 78.69 640 ARG A N 1
ATOM 4903 C CA . ARG A 1 640 ? -2.637 70.125 16.984 1 78.69 640 ARG A CA 1
ATOM 4904 C C . ARG A 1 640 ? -3.502 68.938 17.516 1 78.69 640 ARG A C 1
ATOM 4906 O O . ARG A 1 640 ? -3.32 67.812 17.109 1 78.69 640 ARG A O 1
ATOM 4913 N N . PRO A 1 641 ? -4.465 69.188 18.188 1 77.62 641 PRO A N 1
ATOM 4914 C CA . PRO A 1 641 ? -5.316 68.125 18.734 1 77.62 641 PRO A CA 1
ATOM 4915 C C . PRO A 1 641 ? -6.137 67.438 17.656 1 77.62 641 PRO A C 1
ATOM 4917 O O . PRO A 1 641 ? -6.625 66.312 17.891 1 77.62 641 PRO A O 1
ATOM 4920 N N . GLU A 1 642 ? -6.223 68 16.516 1 78.5 642 GLU A N 1
ATOM 4921 C CA . GLU A 1 642 ? -6.996 67.438 15.422 1 78.5 642 GLU A CA 1
ATOM 4922 C C . GLU A 1 642 ? -6.363 66.125 14.93 1 78.5 642 GLU A C 1
ATOM 4924 O O . GLU A 1 642 ? -7.02 65.312 14.266 1 78.5 642 GLU A O 1
ATOM 4929 N N . SER A 1 643 ? -5.102 65.875 15.289 1 83.62 643 SER A N 1
ATOM 4930 C CA . SER A 1 643 ? -4.41 64.688 14.859 1 83.62 643 SER A CA 1
ATOM 4931 C C . SER A 1 643 ? -5.055 63.438 15.453 1 83.62 643 SER A C 1
ATOM 4933 O O . SER A 1 643 ? -4.898 62.312 14.922 1 83.62 643 SER A O 1
ATOM 4935 N N . LEU A 1 644 ? -5.824 63.562 16.5 1 88.19 644 LEU A N 1
ATOM 4936 C CA . LEU A 1 644 ? -6.465 62.438 17.172 1 88.19 644 LEU A CA 1
ATOM 4937 C C . LEU A 1 644 ? -7.695 61.969 16.391 1 88.19 644 LEU A C 1
ATOM 4939 O O . LEU A 1 644 ? -8.242 60.906 16.688 1 88.19 644 LEU A O 1
ATOM 4943 N N . LEU A 1 645 ? -8.078 62.75 15.367 1 87.38 645 LEU A N 1
ATOM 4944 C CA . LEU A 1 645 ? -9.234 62.406 14.555 1 87.38 645 LEU A CA 1
ATOM 4945 C C . LEU A 1 645 ? -8.812 61.688 13.281 1 87.38 645 LEU A C 1
ATOM 4947 O O . LEU A 1 645 ? -9.648 61.375 12.43 1 87.38 645 LEU A O 1
ATOM 4951 N N . GLU A 1 646 ? -7.57 61.281 13.234 1 86.75 646 GLU A N 1
ATOM 4952 C CA . GLU A 1 646 ? -7.062 60.531 12.086 1 86.75 646 GLU A CA 1
ATOM 4953 C C . GLU A 1 646 ? -7.496 59.094 12.133 1 86.75 646 GLU A C 1
ATOM 4955 O O . GLU A 1 646 ? -7.754 58.531 13.219 1 86.75 646 GLU A O 1
ATOM 4960 N N . THR A 1 647 ? -7.559 58.5 11 1 84.31 647 THR A N 1
ATOM 4961 C CA . THR A 1 647 ? -8.031 57.125 10.898 1 84.31 647 THR A CA 1
ATOM 4962 C C . THR A 1 647 ? -6.879 56.125 11.117 1 84.31 647 THR A C 1
ATOM 4964 O O . THR A 1 647 ? -7.109 54.938 11.352 1 84.31 647 THR A O 1
ATOM 4967 N N . SER A 1 648 ? -5.676 56.594 11.008 1 87.56 648 SER A N 1
ATOM 4968 C CA . SER A 1 648 ? -4.504 55.781 11.281 1 87.56 648 SER A CA 1
ATOM 4969 C C . SER A 1 648 ? -3.836 56.188 12.594 1 87.56 648 SER A C 1
ATOM 4971 O O . SER A 1 648 ? -3.633 57.375 12.844 1 87.56 648 SER A O 1
ATOM 4973 N N . ALA A 1 649 ? -3.615 55.156 13.367 1 89.75 649 ALA A N 1
ATOM 4974 C CA . ALA A 1 649 ? -3.045 55.438 14.68 1 89.75 649 ALA A CA 1
ATOM 4975 C C . ALA A 1 649 ? -1.673 56.094 14.555 1 89.75 649 ALA A C 1
ATOM 4977 O O . ALA A 1 649 ? -1.307 56.938 15.367 1 89.75 649 ALA A O 1
ATOM 4978 N N . VAL A 1 650 ? -0.942 55.75 13.5 1 88.75 650 VAL A N 1
ATOM 4979 C CA . VAL A 1 650 ? 0.4 56.312 13.32 1 88.75 650 VAL A CA 1
ATOM 4980 C C . VAL A 1 650 ? 0.314 57.781 12.961 1 88.75 650 VAL A C 1
ATOM 4982 O O . VAL A 1 650 ? 1.169 58.562 13.359 1 88.75 650 VAL A O 1
ATOM 4985 N N . ASP A 1 651 ? -0.735 58.188 12.375 1 87.12 651 ASP A N 1
ATOM 4986 C CA . ASP A 1 651 ? -0.894 59.562 11.898 1 87.12 651 ASP A CA 1
ATOM 4987 C C . ASP A 1 651 ? -1.407 60.469 13.016 1 87.12 651 ASP A C 1
ATOM 4989 O O . ASP A 1 651 ? -1.477 61.688 12.844 1 87.12 651 ASP A O 1
ATOM 4993 N N . MET A 1 652 ? -1.664 59.844 14.148 1 89.44 652 MET A N 1
ATOM 4994 C CA . MET A 1 652 ? -2.1 60.656 15.289 1 89.44 652 MET A CA 1
ATOM 4995 C C . MET A 1 652 ? -0.92 61.375 15.938 1 89.44 652 MET A C 1
ATOM 4997 O O . MET A 1 652 ? -1.109 62.312 16.719 1 89.44 652 MET A O 1
ATOM 5001 N N . PHE A 1 653 ? 0.238 60.844 15.531 1 87 653 PHE A N 1
ATOM 5002 C CA . PHE A 1 653 ? 1.449 61.438 16.062 1 87 653 PHE A CA 1
ATOM 5003 C C . PHE A 1 653 ? 2.055 62.438 15.062 1 87 653 PHE A C 1
ATOM 5005 O O . PHE A 1 653 ? 2.219 62.094 13.891 1 87 653 PHE A O 1
ATOM 5012 N N . HIS A 1 654 ? 2.121 63.719 15.445 1 79 654 HIS A N 1
ATOM 5013 C CA . HIS A 1 654 ? 2.846 64.688 14.609 1 79 654 HIS A CA 1
ATOM 5014 C C . HIS A 1 654 ? 4.293 64.812 15.062 1 79 654 HIS A C 1
ATOM 5016 O O . HIS A 1 654 ? 4.574 65.5 16.062 1 79 654 HIS A O 1
ATOM 5022 N N . GLU A 1 655 ? 5.09 64.062 14.367 1 82 655 GLU A N 1
ATOM 5023 C CA . GLU A 1 655 ? 6.488 64.062 14.781 1 82 655 GLU A CA 1
ATOM 5024 C C . GLU A 1 655 ? 7.344 64.875 13.828 1 82 655 GLU A C 1
ATOM 5026 O O . GLU A 1 655 ? 6.969 65.125 12.672 1 82 655 GLU A O 1
ATOM 5031 N N . HIS A 1 656 ? 8.25 65.562 14.414 1 78.44 656 HIS A N 1
ATOM 5032 C CA . HIS A 1 656 ? 9.312 66.25 13.688 1 78.44 656 HIS A CA 1
ATOM 5033 C C . HIS A 1 656 ? 10.68 65.688 14.055 1 78.44 656 HIS A C 1
ATOM 5035 O O . HIS A 1 656 ? 10.789 64.812 14.914 1 78.44 656 HIS A O 1
ATOM 5041 N N . SER A 1 657 ? 11.695 66.125 13.359 1 78.44 657 SER A N 1
ATOM 5042 C CA . SER A 1 657 ? 13.039 65.625 13.523 1 78.44 657 SER A CA 1
ATOM 5043 C C . SER A 1 657 ? 13.523 65.75 14.953 1 78.44 657 SER A C 1
ATOM 5045 O O . SER A 1 657 ? 14.336 64.938 15.43 1 78.44 657 SER A O 1
ATOM 5047 N N . HIS A 1 658 ? 12.969 66.75 15.695 1 76.62 658 HIS A N 1
ATOM 5048 C CA . HIS A 1 658 ? 13.422 67 17.062 1 76.62 658 HIS A CA 1
ATOM 5049 C C . HIS A 1 658 ? 12.305 66.688 18.062 1 76.62 658 HIS A C 1
ATOM 5051 O O . HIS A 1 658 ? 12.18 67.438 19.062 1 76.62 658 HIS A O 1
ATOM 5057 N N . ALA A 1 659 ? 11.602 65.625 17.781 1 80.06 659 ALA A N 1
ATOM 5058 C CA . ALA A 1 659 ? 10.492 65.312 18.656 1 80.06 659 ALA A CA 1
ATOM 5059 C C . ALA A 1 659 ? 10.992 64.875 20.031 1 80.06 659 ALA A C 1
ATOM 5061 O O . ALA A 1 659 ? 12.078 64.312 20.141 1 80.06 659 ALA A O 1
ATOM 5062 N N . GLU A 1 660 ? 10.25 65.062 21.031 1 83.81 660 GLU A N 1
ATOM 5063 C CA . GLU A 1 660 ? 10.602 64.75 22.422 1 83.81 660 GLU A CA 1
ATOM 5064 C C . GLU A 1 660 ? 10.75 63.25 22.641 1 83.81 660 GLU A C 1
ATOM 5066 O O . GLU A 1 660 ? 9.969 62.469 22.109 1 83.81 660 GLU A O 1
ATOM 5071 N N . LYS A 1 661 ? 11.812 63 23.344 1 89.25 661 LYS A N 1
ATOM 5072 C CA . LYS A 1 661 ? 12.078 61.594 23.672 1 89.25 661 LYS A CA 1
ATOM 5073 C C . LYS A 1 661 ? 11.531 61.25 25.047 1 89.25 661 LYS A C 1
ATOM 5075 O O . LYS A 1 661 ? 11.391 62.125 25.906 1 89.25 661 LYS A O 1
ATOM 5080 N N . LEU A 1 662 ? 11.156 59.969 25.094 1 91 662 LEU A N 1
ATOM 5081 C CA . LEU A 1 662 ? 10.547 59.5 26.344 1 91 662 LEU A CA 1
ATOM 5082 C C . LEU A 1 662 ? 11.539 58.688 27.172 1 91 662 LEU A C 1
ATOM 5084 O O . LEU A 1 662 ? 12.367 57.969 26.625 1 91 662 LEU A O 1
ATOM 5088 N N . GLY A 1 663 ? 11.5 58.938 28.422 1 87.94 663 GLY A N 1
ATOM 5089 C CA . GLY A 1 663 ? 12.25 58.156 29.406 1 87.94 663 GLY A CA 1
ATOM 5090 C C . GLY A 1 663 ? 11.383 57.625 30.531 1 87.94 663 GLY A C 1
ATOM 5091 O O . GLY A 1 663 ? 10.211 57.969 30.641 1 87.94 663 GLY A O 1
ATOM 5092 N N . VAL A 1 664 ? 11.906 56.625 31.219 1 87.38 664 VAL A N 1
ATOM 5093 C CA . VAL A 1 664 ? 11.25 56.094 32.406 1 87.38 664 VAL A CA 1
ATOM 5094 C C . VAL A 1 664 ? 11.766 56.812 33.656 1 87.38 664 VAL A C 1
ATOM 5096 O O . VAL A 1 664 ? 12.969 56.75 33.938 1 87.38 664 VAL A O 1
ATOM 5099 N N . VAL A 1 665 ? 10.844 57.469 34.344 1 81.5 665 VAL A N 1
ATOM 5100 C CA . VAL A 1 665 ? 11.305 58.312 35.438 1 81.5 665 VAL A CA 1
ATOM 5101 C C . VAL A 1 665 ? 10.57 57.969 36.719 1 81.5 665 VAL A C 1
ATOM 5103 O O . VAL A 1 665 ? 9.461 57.406 36.688 1 81.5 665 VAL A O 1
ATOM 5106 N N . VAL A 1 666 ? 11.234 58.156 37.75 1 76.38 666 VAL A N 1
ATOM 5107 C CA . VAL A 1 666 ? 10.594 58.094 39.062 1 76.38 666 VAL A CA 1
ATOM 5108 C C . VAL A 1 666 ? 9.992 59.438 39.438 1 76.38 666 VAL A C 1
ATOM 5110 O O . VAL A 1 666 ? 10.719 60.438 39.531 1 76.38 666 VAL A O 1
ATOM 5113 N N . ALA A 1 667 ? 8.703 59.562 39.25 1 69.31 667 ALA A N 1
ATOM 5114 C CA . ALA A 1 667 ? 8.016 60.812 39.5 1 69.31 667 ALA A CA 1
ATOM 5115 C C . ALA A 1 667 ? 7.566 60.938 40.938 1 69.31 667 ALA A C 1
ATOM 5117 O O . ALA A 1 667 ? 7.137 59.969 41.562 1 69.31 667 ALA A O 1
ATOM 5118 N N . ASP A 1 668 ? 7.855 62.188 41.469 1 64 668 ASP A N 1
ATOM 5119 C CA . ASP A 1 668 ? 7.395 62.5 42.812 1 64 668 ASP A CA 1
ATOM 5120 C C . ASP A 1 668 ? 5.965 63.031 42.781 1 64 668 ASP A C 1
ATOM 5122 O O . ASP A 1 668 ? 5.609 63.844 41.906 1 64 668 ASP A O 1
ATOM 5126 N N . TYR A 1 669 ? 5.082 62.344 43.344 1 64 669 TYR A N 1
ATOM 5127 C CA . TYR A 1 669 ? 3.707 62.812 43.438 1 64 669 TYR A CA 1
ATOM 5128 C C . TYR A 1 669 ? 3.451 63.469 44.812 1 64 669 TYR A C 1
ATOM 5130 O O . TYR A 1 669 ? 3.867 62.938 45.844 1 64 669 TYR A O 1
ATOM 5138 N N . GLU A 1 670 ? 3.139 64.875 44.719 1 58.84 670 GLU A N 1
ATOM 5139 C CA . GLU A 1 670 ? 2.744 65.562 45.938 1 58.84 670 GLU A CA 1
ATOM 5140 C C . GLU A 1 670 ? 1.229 65.5 46.125 1 58.84 670 GLU A C 1
ATOM 5142 O O . GLU A 1 670 ? 0.483 65.938 45.25 1 58.84 670 GLU A O 1
ATOM 5147 N N . GLY A 1 671 ? 0.649 64.625 46.781 1 56.12 671 GLY A N 1
ATOM 5148 C CA . GLY A 1 671 ? -0.789 64.625 46.969 1 56.12 671 GLY A CA 1
ATOM 5149 C C . GLY A 1 671 ? -1.188 65 48.406 1 56.12 671 GLY A C 1
ATOM 5150 O O . GLY A 1 671 ? -0.401 64.812 49.344 1 56.12 671 GLY A O 1
ATOM 5151 N N . LYS A 1 672 ? -2.275 66 48.5 1 56.16 672 LYS A N 1
ATOM 5152 C CA . LYS A 1 672 ? -2.832 66.312 49.781 1 56.16 672 LYS A CA 1
ATOM 5153 C C . LYS A 1 672 ? -3.773 65.25 50.312 1 56.16 672 LYS A C 1
ATOM 5155 O O . LYS A 1 672 ? -4.625 64.75 49.562 1 56.16 672 LYS A O 1
ATOM 5160 N N . ASP A 1 673 ? -3.477 64.562 51.312 1 50.81 673 ASP A N 1
ATOM 5161 C CA . ASP A 1 673 ? -4.41 63.625 51.875 1 50.81 673 ASP A CA 1
ATOM 5162 C C . ASP A 1 673 ? -5.656 64.312 52.438 1 50.81 673 ASP A C 1
ATOM 5164 O O . ASP A 1 673 ? -5.715 65.562 52.5 1 50.81 673 ASP A O 1
ATOM 5168 N N . GLY A 1 674 ? -6.801 63.656 52.531 1 48.91 674 GLY A N 1
ATOM 5169 C CA . GLY A 1 674 ? -8.039 64.188 53.031 1 48.91 674 GLY A CA 1
ATOM 5170 C C . GLY A 1 674 ? -7.824 65.188 54.219 1 48.91 674 GLY A C 1
ATOM 5171 O O . GLY A 1 674 ? -8.727 65.938 54.594 1 48.91 674 GLY A O 1
ATOM 5172 N N . LYS A 1 675 ? -6.891 65.125 54.938 1 54.56 675 LYS A N 1
ATOM 5173 C CA . LYS A 1 675 ? -6.723 66 56.125 1 54.56 675 LYS A CA 1
ATOM 5174 C C . LYS A 1 675 ? -5.773 67.125 55.812 1 54.56 675 LYS A C 1
ATOM 5176 O O . LYS A 1 675 ? -5.332 67.812 56.719 1 54.56 675 LYS A O 1
ATOM 5181 N N . GLY A 1 676 ? -5.383 67.312 54.625 1 49.28 676 GLY A N 1
ATOM 5182 C CA . GLY A 1 676 ? -4.652 68.5 54.25 1 49.28 676 GLY A CA 1
ATOM 5183 C C . GLY A 1 676 ? -3.146 68.312 54.25 1 49.28 676 GLY A C 1
ATOM 5184 O O . GLY A 1 676 ? -2.391 69.25 54.031 1 49.28 676 GLY A O 1
ATOM 5185 N N . MET A 1 677 ? -2.621 67.125 54.719 1 53.28 677 MET A N 1
ATOM 5186 C CA . MET A 1 677 ? -1.176 66.938 54.781 1 53.28 677 MET A CA 1
ATOM 5187 C C . MET A 1 677 ? -0.6 66.5 53.438 1 53.28 677 MET A C 1
ATOM 5189 O O . MET A 1 677 ? -1.164 65.688 52.75 1 53.28 677 MET A O 1
ATOM 5193 N N . VAL A 1 678 ? 0.454 67.188 53.031 1 56.22 678 VAL A N 1
ATOM 5194 C CA . VAL A 1 678 ? 1.109 67 51.75 1 56.22 678 VAL A CA 1
ATOM 5195 C C . VAL A 1 678 ? 1.956 65.688 51.812 1 56.22 678 VAL A C 1
ATOM 5197 O O . VAL A 1 678 ? 2.807 65.562 52.688 1 56.22 678 VAL A O 1
ATOM 5200 N N . ARG A 1 679 ? 1.481 64.562 51.25 1 57.88 679 ARG A N 1
ATOM 5201 C CA . ARG A 1 679 ? 2.229 63.281 51.125 1 57.88 679 ARG A CA 1
ATOM 5202 C C . ARG A 1 679 ? 2.971 63.219 49.812 1 57.88 679 ARG A C 1
ATOM 5204 O O . ARG A 1 679 ? 2.41 63.562 48.75 1 57.88 679 ARG A O 1
ATOM 5211 N N . ARG A 1 680 ? 4.418 63.062 49.938 1 59.5 680 ARG A N 1
ATOM 5212 C CA . ARG A 1 680 ? 5.207 62.875 48.719 1 59.5 680 ARG A CA 1
ATOM 5213 C C . ARG A 1 680 ? 5.41 61.375 48.406 1 59.5 680 ARG A C 1
ATOM 5215 O O . ARG A 1 680 ? 5.863 60.625 49.281 1 59.5 680 ARG A O 1
ATOM 5222 N N . THR A 1 681 ? 4.75 60.812 47.406 1 70.25 681 THR A N 1
ATOM 5223 C CA . THR A 1 681 ? 4.941 59.438 46.938 1 70.25 681 THR A CA 1
ATOM 5224 C C . THR A 1 681 ? 5.641 59.406 45.594 1 70.25 681 THR A C 1
ATOM 5226 O O . THR A 1 681 ? 5.578 60.375 44.812 1 70.25 681 THR A O 1
ATOM 5229 N N . GLN A 1 682 ? 6.566 58.375 45.531 1 71.44 682 GLN A N 1
ATOM 5230 C CA . GLN A 1 682 ? 7.293 58.219 44.281 1 71.44 682 GLN A CA 1
ATOM 5231 C C . GLN A 1 682 ? 6.711 57.094 43.438 1 71.44 682 GLN A C 1
ATOM 5233 O O . GLN A 1 682 ? 6.195 56.125 43.969 1 71.44 682 GLN A O 1
ATOM 5238 N N . SER A 1 683 ? 6.574 57.344 42.094 1 78.19 683 SER A N 1
ATOM 5239 C CA . SER A 1 683 ? 6.113 56.312 41.188 1 78.19 683 SER A CA 1
ATOM 5240 C C . SER A 1 683 ? 6.93 56.312 39.875 1 78.19 683 SER A C 1
ATOM 5242 O O . SER A 1 683 ? 7.699 57.25 39.625 1 78.19 683 SER A O 1
ATOM 5244 N N . LEU A 1 684 ? 6.875 55.188 39.25 1 80.69 684 LEU A N 1
ATOM 5245 C CA . LEU A 1 684 ? 7.555 55.062 37.969 1 80.69 684 LEU A CA 1
ATOM 5246 C C . LEU A 1 684 ? 6.598 55.344 36.812 1 80.69 684 LEU A C 1
ATOM 5248 O O . LEU A 1 684 ? 5.469 54.844 36.781 1 80.69 684 LEU A O 1
ATOM 5252 N N . ARG A 1 685 ? 6.992 56.25 35.906 1 85.38 685 ARG A N 1
ATOM 5253 C CA . ARG A 1 685 ? 6.152 56.594 34.75 1 85.38 685 ARG A CA 1
ATOM 5254 C C . ARG A 1 685 ? 6.996 56.906 33.531 1 85.38 685 ARG A C 1
ATOM 5256 O O . ARG A 1 685 ? 8.172 57.25 33.656 1 85.38 685 ARG A O 1
ATOM 5263 N N . VAL A 1 686 ? 6.41 56.656 32.406 1 88.38 686 VAL A N 1
ATOM 5264 C CA . VAL A 1 686 ? 7.031 57.094 31.156 1 88.38 686 VAL A CA 1
ATOM 5265 C C . VAL A 1 686 ? 6.703 58.562 30.891 1 88.38 686 VAL A C 1
ATOM 5267 O O . VAL A 1 686 ? 5.531 58.938 30.891 1 88.38 686 VAL A O 1
ATOM 5270 N N . GLU A 1 687 ? 7.711 59.406 30.859 1 87 687 GLU A N 1
ATOM 5271 C CA . GLU A 1 687 ? 7.504 60.844 30.641 1 87 687 GLU A CA 1
ATOM 5272 C C . GLU A 1 687 ? 8.578 61.438 29.719 1 87 687 GLU A C 1
ATOM 5274 O O . GLU A 1 687 ? 9.602 60.781 29.484 1 87 687 GLU A O 1
ATOM 5279 N N . SER A 1 688 ? 8.305 62.656 29.266 1 81.56 688 SER A N 1
ATOM 5280 C CA . SER A 1 688 ? 9.281 63.344 28.438 1 81.56 688 SER A CA 1
ATOM 5281 C C . SER A 1 688 ? 10.516 63.75 29.234 1 81.56 688 SER A C 1
ATOM 5283 O O . SER A 1 688 ? 10.406 64.188 30.391 1 81.56 688 SER A O 1
ATOM 5285 N N . VAL A 1 689 ? 11.688 63.406 28.781 1 73.5 689 VAL A N 1
ATOM 5286 C CA . VAL A 1 689 ? 12.953 63.625 29.484 1 73.5 689 VAL A CA 1
ATOM 5287 C C . VAL A 1 689 ? 13.195 65.125 29.672 1 73.5 689 VAL A C 1
ATOM 5289 O O . VAL A 1 689 ? 13.859 65.5 30.625 1 73.5 689 VAL A O 1
ATOM 5292 N N . GLU A 1 690 ? 12.836 66.062 28.766 1 60.59 690 GLU A N 1
ATOM 5293 C CA . GLU A 1 690 ? 13.102 67.5 28.891 1 60.59 690 GLU A CA 1
ATOM 5294 C C . GLU A 1 690 ? 12.445 68.062 30.141 1 60.59 690 GLU A C 1
ATOM 5296 O O . GLU A 1 690 ? 12.922 69.062 30.703 1 60.59 690 GLU A O 1
ATOM 5301 N N . ARG A 1 691 ? 11.383 67.688 30.578 1 52.12 691 ARG A N 1
ATOM 5302 C CA . ARG A 1 691 ? 10.711 68.312 31.703 1 52.12 691 ARG A CA 1
ATOM 5303 C C . ARG A 1 691 ? 11.352 67.875 33.031 1 52.12 691 ARG A C 1
ATOM 5305 O O . ARG A 1 691 ? 11.477 68.688 33.938 1 52.12 691 ARG A O 1
ATOM 5312 N N . ARG A 1 692 ? 11.227 66.625 33.688 1 51.47 692 ARG A N 1
ATOM 5313 C CA . ARG A 1 692 ? 11.648 66.25 35.062 1 51.47 692 ARG A CA 1
ATOM 5314 C C . ARG A 1 692 ? 12.578 65.062 35.031 1 51.47 692 ARG A C 1
ATOM 5316 O O . ARG A 1 692 ? 12.117 63.906 34.906 1 51.47 692 ARG A O 1
ATOM 5323 N N . LEU A 1 693 ? 13.711 65.125 34.656 1 43.47 693 LEU A N 1
ATOM 5324 C CA . LEU A 1 693 ? 14.609 63.969 34.625 1 43.47 693 LEU A CA 1
ATOM 5325 C C . LEU A 1 693 ? 14.93 63.5 36.062 1 43.47 693 LEU A C 1
ATOM 5327 O O . LEU A 1 693 ? 15.672 64.188 36.781 1 43.47 693 LEU A O 1
ATOM 5331 N N . THR A 1 694 ? 14.094 63.281 36.969 1 43.69 694 THR A N 1
ATOM 5332 C CA . THR A 1 694 ? 14.875 62.594 38 1 43.69 694 THR A CA 1
ATOM 5333 C C . THR A 1 694 ? 15.266 61.188 37.531 1 43.69 694 THR A C 1
ATOM 5335 O O . THR A 1 694 ? 14.406 60.375 37.156 1 43.69 694 THR A O 1
ATOM 5338 N N . ARG A 1 695 ? 16.469 61 37.094 1 49.22 695 ARG A N 1
ATOM 5339 C CA . ARG A 1 695 ? 17.156 59.844 36.531 1 49.22 695 ARG A CA 1
ATOM 5340 C C . ARG A 1 695 ? 16.969 58.594 37.406 1 49.22 695 ARG A C 1
ATOM 5342 O O . ARG A 1 695 ? 17.031 58.688 38.625 1 49.22 695 ARG A O 1
ATOM 5349 N N . LEU A 1 696 ? 16.438 57.438 36.844 1 47.72 696 LEU A N 1
ATOM 5350 C CA . LEU A 1 696 ? 16.531 56.125 37.438 1 47.72 696 LEU A CA 1
ATOM 5351 C C . LEU A 1 696 ? 17.984 55.75 37.719 1 47.72 696 LEU A C 1
ATOM 5353 O O . LEU A 1 696 ? 18.875 56.031 36.906 1 47.72 696 LEU A O 1
ATOM 5357 N N . MET B 1 1 ? 42.969 93.5 8.047 1 22.88 1 MET B N 1
ATOM 5358 C CA . MET B 1 1 ? 43.156 93.375 9.492 1 22.88 1 MET B CA 1
ATOM 5359 C C . MET B 1 1 ? 41.969 92.625 10.141 1 22.88 1 MET B C 1
ATOM 5361 O O . MET B 1 1 ? 40.812 93 9.906 1 22.88 1 MET B O 1
ATOM 5365 N N . PHE B 1 2 ? 42.094 91.375 10.43 1 24.98 2 PHE B N 1
ATOM 5366 C CA . PHE B 1 2 ? 41.156 90.25 10.516 1 24.98 2 PHE B CA 1
ATOM 5367 C C . PHE B 1 2 ? 40.406 90.25 11.844 1 24.98 2 PHE B C 1
ATOM 5369 O O . PHE B 1 2 ? 41 90.438 12.906 1 24.98 2 PHE B O 1
ATOM 5376 N N . PRO B 1 3 ? 39.188 90.75 11.844 1 27.64 3 PRO B N 1
ATOM 5377 C CA . PRO B 1 3 ? 38.531 91.188 13.078 1 27.64 3 PRO B CA 1
ATOM 5378 C C . PRO B 1 3 ? 38.406 90.062 14.086 1 27.64 3 PRO B C 1
ATOM 5380 O O . PRO B 1 3 ? 38.094 88.875 13.711 1 27.64 3 PRO B O 1
ATOM 5383 N N . SER B 1 4 ? 39.219 89.938 15.109 1 24 4 SER B N 1
ATOM 5384 C CA . SER B 1 4 ? 39.531 88.938 16.125 1 24 4 SER B CA 1
ATOM 5385 C C . SER B 1 4 ? 38.344 88.625 16.984 1 24 4 SER B C 1
ATOM 5387 O O . SER B 1 4 ? 37.688 89.5 17.547 1 24 4 SER B O 1
ATOM 5389 N N . TYR B 1 5 ? 37.531 87.688 16.547 1 24.98 5 TYR B N 1
ATOM 5390 C CA . TYR B 1 5 ? 36.25 87.188 17.109 1 24.98 5 TYR B CA 1
ATOM 5391 C C . TYR B 1 5 ? 36.438 86.75 18.562 1 24.98 5 TYR B C 1
ATOM 5393 O O . TYR B 1 5 ? 37.281 85.938 18.859 1 24.98 5 TYR B O 1
ATOM 5401 N N . TYR B 1 6 ? 36.281 87.688 19.453 1 25.7 6 TYR B N 1
ATOM 5402 C CA . TYR B 1 6 ? 36.625 87.5 20.875 1 25.7 6 TYR B CA 1
ATOM 5403 C C . TYR B 1 6 ? 35.906 86.312 21.469 1 25.7 6 TYR B C 1
ATOM 5405 O O . TYR B 1 6 ? 34.75 86.062 21.172 1 25.7 6 TYR B O 1
ATOM 5413 N N . PRO B 1 7 ? 36.625 85.312 21.922 1 26.17 7 PRO B N 1
ATOM 5414 C CA . PRO B 1 7 ? 36.156 84 22.375 1 26.17 7 PRO B CA 1
ATOM 5415 C C . PRO B 1 7 ? 35.188 84.062 23.547 1 26.17 7 PRO B C 1
ATOM 5417 O O . PRO B 1 7 ? 35.219 85.062 24.312 1 26.17 7 PRO B O 1
ATOM 5420 N N . PRO B 1 8 ? 33.969 83.5 23.453 1 23.81 8 PRO B N 1
ATOM 5421 C CA . PRO B 1 8 ? 32.906 83.688 24.438 1 23.81 8 PRO B CA 1
ATOM 5422 C C . PRO B 1 8 ? 33.344 83.312 25.859 1 23.81 8 PRO B C 1
ATOM 5424 O O . PRO B 1 8 ? 34.281 82.562 26.047 1 23.81 8 PRO B O 1
ATOM 5427 N N . SER B 1 9 ? 33.344 84.25 26.719 1 23.5 9 SER B N 1
ATOM 5428 C CA . SER B 1 9 ? 33.781 84.25 28.125 1 23.5 9 SER B CA 1
ATOM 5429 C C . SER B 1 9 ? 33.25 83 28.859 1 23.5 9 SER B C 1
ATOM 5431 O O . SER B 1 9 ? 32.125 82.562 28.625 1 23.5 9 SER B O 1
ATOM 5433 N N . HIS B 1 10 ? 34.125 82.188 29.297 1 23.67 10 HIS B N 1
ATOM 5434 C CA . HIS B 1 10 ? 34.062 81 30.078 1 23.67 10 HIS B CA 1
ATOM 5435 C C . HIS B 1 10 ? 33.25 81.188 31.344 1 23.67 10 HIS B C 1
ATOM 5437 O O . HIS B 1 10 ? 33.562 82 32.188 1 23.67 10 HIS B O 1
ATOM 5443 N N . ILE B 1 11 ? 31.938 81.125 31.25 1 23.64 11 ILE B N 1
ATOM 5444 C CA . ILE B 1 11 ? 31.094 81.25 32.438 1 23.64 11 ILE B CA 1
ATOM 5445 C C . ILE B 1 11 ? 31.547 80.25 33.5 1 23.64 11 ILE B C 1
ATOM 5447 O O . ILE B 1 11 ? 31.625 79.062 33.25 1 23.64 11 ILE B O 1
ATOM 5451 N N . ALA B 1 12 ? 32.312 80.688 34.375 1 26.38 12 ALA B N 1
ATOM 5452 C CA . ALA B 1 12 ? 32.906 79.938 35.5 1 26.38 12 ALA B CA 1
ATOM 5453 C C . ALA B 1 12 ? 31.859 79.125 36.219 1 26.38 12 ALA B C 1
ATOM 5455 O O . ALA B 1 12 ? 30.703 79.5 36.344 1 26.38 12 ALA B O 1
ATOM 5456 N N . PRO B 1 13 ? 32.188 77.875 36.312 1 25.62 13 PRO B N 1
ATOM 5457 C CA . PRO B 1 13 ? 31.312 76.875 36.938 1 25.62 13 PRO B CA 1
ATOM 5458 C C . PRO B 1 13 ? 30.938 77.25 38.375 1 25.62 13 PRO B C 1
ATOM 5460 O O . PRO B 1 13 ? 31.766 77.75 39.125 1 25.62 13 PRO B O 1
ATOM 5463 N N . LEU B 1 14 ? 29.75 77.688 38.625 1 24.41 14 LEU B N 1
ATOM 5464 C CA . LEU B 1 14 ? 29.328 78.062 39.969 1 24.41 14 LEU B CA 1
ATOM 5465 C C . LEU B 1 14 ? 29.719 77.062 41 1 24.41 14 LEU B C 1
ATOM 5467 O O . LEU B 1 14 ? 29.734 75.812 40.719 1 24.41 14 LEU B O 1
ATOM 5471 N N . PRO B 1 15 ? 30.453 77.375 42 1 24.92 15 PRO B N 1
ATOM 5472 C CA . PRO B 1 15 ? 30.969 76.438 43 1 24.92 15 PRO B CA 1
ATOM 5473 C C . PRO B 1 15 ? 29.891 75.562 43.625 1 24.92 15 PRO B C 1
ATOM 5475 O O . PRO B 1 15 ? 28.719 75.938 43.625 1 24.92 15 PRO B O 1
ATOM 5478 N N . SER B 1 16 ? 30.141 74.25 43.719 1 24.33 16 SER B N 1
ATOM 5479 C CA . SER B 1 16 ? 29.391 73.125 44.281 1 24.33 16 SER B CA 1
ATOM 5480 C C . SER B 1 16 ? 29.047 73.438 45.75 1 24.33 16 SER B C 1
ATOM 5482 O O . SER B 1 16 ? 29.938 73.438 46.594 1 24.33 16 SER B O 1
ATOM 5484 N N . ALA B 1 17 ? 28.188 74.375 46.031 1 24.73 17 ALA B N 1
ATOM 5485 C CA . ALA B 1 17 ? 27.844 74.625 47.438 1 24.73 17 ALA B CA 1
ATOM 5486 C C . ALA B 1 17 ? 27.578 73.375 48.219 1 24.73 17 ALA B C 1
ATOM 5488 O O . ALA B 1 17 ? 27.047 72.375 47.688 1 24.73 17 ALA B O 1
ATOM 5489 N N . ASP B 1 18 ? 28.281 73.188 49.312 1 24.86 18 ASP B N 1
ATOM 5490 C CA . ASP B 1 18 ? 28.312 72.125 50.344 1 24.86 18 ASP B CA 1
ATOM 5491 C C . ASP B 1 18 ? 26.891 71.875 50.844 1 24.86 18 ASP B C 1
ATOM 5493 O O . ASP B 1 18 ? 26.094 72.75 51.031 1 24.86 18 ASP B O 1
ATOM 5497 N N . SER B 1 19 ? 26.391 70.688 50.594 1 24.73 19 SER B N 1
ATOM 5498 C CA . SER B 1 19 ? 25.109 70.062 50.969 1 24.73 19 SER B CA 1
ATOM 5499 C C . SER B 1 19 ? 24.828 70.188 52.438 1 24.73 19 SER B C 1
ATOM 5501 O O . SER B 1 19 ? 25.312 69.438 53.25 1 24.73 19 SER B O 1
ATOM 5503 N N . SER B 1 20 ? 24.953 71.375 53 1 24.69 20 SER B N 1
ATOM 5504 C CA . SER B 1 20 ? 24.625 71.5 54.438 1 24.69 20 SER B CA 1
ATOM 5505 C C . SER B 1 20 ? 23.281 70.875 54.75 1 24.69 20 SER B C 1
ATOM 5507 O O . SER B 1 20 ? 22.453 70.688 53.875 1 24.69 20 SER B O 1
ATOM 5509 N N . GLY B 1 21 ? 23.078 70.625 56.156 1 26.8 21 GLY B N 1
ATOM 5510 C CA . GLY B 1 21 ? 22.125 69.938 56.969 1 26.8 21 GLY B CA 1
ATOM 5511 C C . GLY B 1 21 ? 20.719 70.438 56.875 1 26.8 21 GLY B C 1
ATOM 5512 O O . GLY B 1 21 ? 20.266 71.25 57.75 1 26.8 21 GLY B O 1
ATOM 5513 N N . VAL B 1 22 ? 20.266 71 55.906 1 27.94 22 VAL B N 1
ATOM 5514 C CA . VAL B 1 22 ? 18.891 71.438 56.031 1 27.94 22 VAL B CA 1
ATOM 5515 C C . VAL B 1 22 ? 18.031 70.312 56.531 1 27.94 22 VAL B C 1
ATOM 5517 O O . VAL B 1 22 ? 17.906 69.25 55.844 1 27.94 22 VAL B O 1
ATOM 5520 N N . ARG B 1 23 ? 18.062 70.188 57.812 1 32.16 23 ARG B N 1
ATOM 5521 C CA . ARG B 1 23 ? 17.125 69.375 58.594 1 32.16 23 ARG B CA 1
ATOM 5522 C C . ARG B 1 23 ? 15.688 69.625 58.188 1 32.16 23 ARG B C 1
ATOM 5524 O O . ARG B 1 23 ? 15.188 70.75 58.406 1 32.16 23 ARG B O 1
ATOM 5531 N N . PHE B 1 24 ? 15.367 69.188 57.188 1 26.58 24 PHE B N 1
ATOM 5532 C CA . PHE B 1 24 ? 13.93 69.188 56.938 1 26.58 24 PHE B CA 1
ATOM 5533 C C . PHE B 1 24 ? 13.172 68.812 58.219 1 26.58 24 PHE B C 1
ATOM 5535 O O . PHE B 1 24 ? 13.57 67.938 58.938 1 26.58 24 PHE B O 1
ATOM 5542 N N . LEU B 1 25 ? 12.656 69.812 58.844 1 28.23 25 LEU B N 1
ATOM 5543 C CA . LEU B 1 25 ? 11.766 69.688 60 1 28.23 25 LEU B CA 1
ATOM 5544 C C . LEU B 1 25 ? 10.844 68.5 59.812 1 28.23 25 LEU B C 1
ATOM 5546 O O . LEU B 1 25 ? 9.922 68.5 59 1 28.23 25 LEU B O 1
ATOM 5550 N N . ASP B 1 26 ? 11.375 67.25 59.812 1 29.78 26 ASP B N 1
ATOM 5551 C CA . ASP B 1 26 ? 10.914 65.875 59.781 1 29.78 26 ASP B CA 1
ATOM 5552 C C . ASP B 1 26 ? 9.875 65.625 60.875 1 29.78 26 ASP B C 1
ATOM 5554 O O . ASP B 1 26 ? 9.57 64.5 61.188 1 29.78 26 ASP B O 1
ATOM 5558 N N . ASP B 1 27 ? 9.68 66.562 61.781 1 30.7 27 ASP B N 1
ATOM 5559 C CA . ASP B 1 27 ? 8.812 66.125 62.875 1 30.7 27 ASP B CA 1
ATOM 5560 C C . ASP B 1 27 ? 7.406 65.812 62.344 1 30.7 27 ASP B C 1
ATOM 5562 O O . ASP B 1 27 ? 6.453 66.562 62.656 1 30.7 27 ASP B O 1
ATOM 5566 N N . PHE B 1 28 ? 7.305 65.688 61.062 1 31.52 28 PHE B N 1
ATOM 5567 C CA . PHE B 1 28 ? 5.984 65.312 60.562 1 31.52 28 PHE B CA 1
ATOM 5568 C C . PHE B 1 28 ? 5.449 64.062 61.25 1 31.52 28 PHE B C 1
ATOM 5570 O O . PHE B 1 28 ? 6.219 63.188 61.625 1 31.52 28 PHE B O 1
ATOM 5577 N N . ASP B 1 29 ? 4.312 64.188 61.938 1 33.78 29 ASP B N 1
ATOM 5578 C CA . ASP B 1 29 ? 3.717 63.062 62.656 1 33.78 29 ASP B CA 1
ATOM 5579 C C . ASP B 1 29 ? 3.836 61.75 61.844 1 33.78 29 ASP B C 1
ATOM 5581 O O . ASP B 1 29 ? 3.311 61.688 60.719 1 33.78 29 ASP B O 1
ATOM 5585 N N . SER B 1 30 ? 4.793 61 61.844 1 38.06 30 SER B N 1
ATOM 5586 C CA . SER B 1 30 ? 5.352 59.688 61.469 1 38.06 30 SER B CA 1
ATOM 5587 C C . SER B 1 30 ? 4.281 58.594 61.469 1 38.06 30 SER B C 1
ATOM 5589 O O . SER B 1 30 ? 4.578 57.438 61.25 1 38.06 30 SER B O 1
ATOM 5591 N N . SER B 1 31 ? 3.18 58.812 61.938 1 37.12 31 SER B N 1
ATOM 5592 C CA . SER B 1 31 ? 2.459 57.594 62.281 1 37.12 31 SER B CA 1
ATOM 5593 C C . SER B 1 31 ? 1.864 56.938 61.031 1 37.12 31 SER B C 1
ATOM 5595 O O . SER B 1 31 ? 1.396 55.781 61.094 1 37.12 31 SER B O 1
ATOM 5597 N N . LYS B 1 32 ? 1.206 57.688 60.094 1 47.06 32 LYS B N 1
ATOM 5598 C CA . LYS B 1 32 ? 0.477 56.875 59.125 1 47.06 32 LYS B CA 1
ATOM 5599 C C . LYS B 1 32 ? 1.398 56.375 58 1 47.06 32 LYS B C 1
ATOM 5601 O O . LYS B 1 32 ? 2.322 57.094 57.594 1 47.06 32 LYS B O 1
ATOM 5606 N N . PRO B 1 33 ? 1.231 55.031 57.562 1 47.47 33 PRO B N 1
ATOM 5607 C CA . PRO B 1 33 ? 2.109 54.156 56.781 1 47.47 33 PRO B CA 1
ATOM 5608 C C . PRO B 1 33 ? 2.438 54.719 55.406 1 47.47 33 PRO B C 1
ATOM 5610 O O . PRO B 1 33 ? 1.532 55.062 54.656 1 47.47 33 PRO B O 1
ATOM 5613 N N . GLN B 1 34 ? 3.516 55.5 55.125 1 54.53 34 GLN B N 1
ATOM 5614 C CA . GLN B 1 34 ? 4.016 56.062 53.875 1 54.53 34 GLN B CA 1
ATOM 5615 C C . GLN B 1 34 ? 4.727 54.969 53.062 1 54.53 34 GLN B C 1
ATOM 5617 O O . GLN B 1 34 ? 5.5 54.188 53.594 1 54.53 34 GLN B O 1
ATOM 5622 N N . THR B 1 35 ? 4.164 54.688 51.75 1 65.19 35 THR B N 1
ATOM 5623 C CA . THR B 1 35 ? 4.906 53.812 50.844 1 65.19 35 THR B CA 1
ATOM 5624 C C . THR B 1 35 ? 6.254 54.438 50.469 1 65.19 35 THR B C 1
ATOM 5626 O O . THR B 1 35 ? 6.316 55.594 50.062 1 65.19 35 THR B O 1
ATOM 5629 N N . ARG B 1 36 ? 7.391 53.906 51.031 1 69.5 36 ARG B N 1
ATOM 5630 C CA . ARG B 1 36 ? 8.75 54.344 50.75 1 69.5 36 ARG B CA 1
ATOM 5631 C C . ARG B 1 36 ? 9.367 53.531 49.625 1 69.5 36 ARG B C 1
ATOM 5633 O O . ARG B 1 36 ? 9.227 52.312 49.562 1 69.5 36 ARG B O 1
ATOM 5640 N N . VAL B 1 37 ? 9.852 54.25 48.531 1 76.62 37 VAL B N 1
ATOM 5641 C CA . VAL B 1 37 ? 10.562 53.594 47.438 1 76.62 37 VAL B CA 1
ATOM 5642 C C . VAL B 1 37 ? 12.07 53.75 47.625 1 76.62 37 VAL B C 1
ATOM 5644 O O . VAL B 1 37 ? 12.562 54.844 47.906 1 76.62 37 VAL B O 1
ATOM 5647 N N . SER B 1 38 ? 12.734 52.625 47.844 1 77.88 38 SER B N 1
ATOM 5648 C CA . SER B 1 38 ? 14.188 52.625 47.969 1 77.88 38 SER B CA 1
ATOM 5649 C C . SER B 1 38 ? 14.844 51.875 46.812 1 77.88 38 SER B C 1
ATOM 5651 O O . SER B 1 38 ? 14.195 51.062 46.156 1 77.88 38 SER B O 1
ATOM 5653 N N . TYR B 1 39 ? 16.094 52.375 46.5 1 81 39 TYR B N 1
ATOM 5654 C CA . TYR B 1 39 ? 16.844 51.75 45.406 1 81 39 TYR B CA 1
ATOM 5655 C C . TYR B 1 39 ? 17.906 50.781 45.969 1 81 39 TYR B C 1
ATOM 5657 O O . TYR B 1 39 ? 18.625 51.125 46.906 1 81 39 TYR B O 1
ATOM 5665 N N . GLY B 1 40 ? 17.734 49.594 45.594 1 79.44 40 GLY B N 1
ATOM 5666 C CA . GLY B 1 40 ? 18.75 48.656 46 1 79.44 40 GLY B CA 1
ATOM 5667 C C . GLY B 1 40 ? 19.859 48.469 44.969 1 79.44 40 GLY B C 1
ATOM 5668 O O . GLY B 1 40 ? 20.078 49.344 44.125 1 79.44 40 GLY B O 1
ATOM 5669 N N . GLY B 1 41 ? 20.703 47.375 45.094 1 81.88 41 GLY B N 1
ATOM 5670 C CA . GLY B 1 41 ? 21.781 47.062 44.188 1 81.88 41 GLY B CA 1
ATOM 5671 C C . GLY B 1 41 ? 21.297 46.438 42.906 1 81.88 41 GLY B C 1
ATOM 5672 O O . GLY B 1 41 ? 20.094 46.375 42.625 1 81.88 41 GLY B O 1
ATOM 5673 N N . ARG B 1 42 ? 22.266 46.156 42.062 1 88.5 42 ARG B N 1
ATOM 5674 C CA . ARG B 1 42 ? 21.969 45.469 40.812 1 88.5 42 ARG B CA 1
ATOM 5675 C C . ARG B 1 42 ? 21.625 44 41.062 1 88.5 42 ARG B C 1
ATOM 5677 O O . ARG B 1 42 ? 22.312 43.312 41.812 1 88.5 42 ARG B O 1
ATOM 5684 N N . ARG B 1 43 ? 20.5 43.562 40.562 1 88.62 43 ARG B N 1
ATOM 5685 C CA . ARG B 1 43 ? 20.047 42.156 40.688 1 88.62 43 ARG B CA 1
ATOM 5686 C C . ARG B 1 43 ? 19.641 41.594 39.312 1 88.62 43 ARG B C 1
ATOM 5688 O O . ARG B 1 43 ? 19.156 42.344 38.469 1 88.62 43 ARG B O 1
ATOM 5695 N N . ARG B 1 44 ? 19.875 40.375 39.25 1 88.44 44 ARG B N 1
ATOM 5696 C CA . ARG B 1 44 ? 19.469 39.688 38.031 1 88.44 44 ARG B CA 1
ATOM 5697 C C . ARG B 1 44 ? 17.969 39.438 38 1 88.44 44 ARG B C 1
ATOM 5699 O O . ARG B 1 44 ? 17.344 39.344 39.062 1 88.44 44 ARG B O 1
ATOM 5706 N N . ILE B 1 45 ? 17.422 39.375 36.812 1 86.81 45 ILE B N 1
ATOM 5707 C CA . ILE B 1 45 ? 15.992 39.094 36.656 1 86.81 45 ILE B CA 1
ATOM 5708 C C . ILE B 1 45 ? 15.68 37.688 37.156 1 86.81 45 ILE B C 1
ATOM 5710 O O . ILE B 1 45 ? 16.562 36.844 37.25 1 86.81 45 ILE B O 1
ATOM 5714 N N . SER B 1 46 ? 14.461 37.438 37.5 1 82.81 46 SER B N 1
ATOM 5715 C CA . SER B 1 46 ? 14.023 36.156 38.031 1 82.81 46 SER B CA 1
ATOM 5716 C C . SER B 1 46 ? 14.305 35.031 37.031 1 82.81 46 SER B C 1
ATOM 5718 O O . SER B 1 46 ? 14.18 35.25 35.812 1 82.81 46 SER B O 1
ATOM 5720 N N . ILE B 1 47 ? 14.609 33.906 37.531 1 84.94 47 ILE B N 1
ATOM 5721 C CA . ILE B 1 47 ? 14.945 32.75 36.719 1 84.94 47 ILE B CA 1
ATOM 5722 C C . ILE B 1 47 ? 13.688 32.219 36.031 1 84.94 47 ILE B C 1
ATOM 5724 O O . ILE B 1 47 ? 13.781 31.484 35.031 1 84.94 47 ILE B O 1
ATOM 5728 N N . ALA B 1 48 ? 12.523 32.625 36.406 1 85 48 ALA B N 1
ATOM 5729 C CA . ALA B 1 48 ? 11.258 32.156 35.844 1 85 48 ALA B CA 1
ATOM 5730 C C . ALA B 1 48 ? 11.117 32.625 34.406 1 85 48 ALA B C 1
ATOM 5732 O O . ALA B 1 48 ? 10.32 32.062 33.656 1 85 48 ALA B O 1
ATOM 5733 N N . VAL B 1 49 ? 11.969 33.531 33.969 1 87.44 49 VAL B N 1
ATOM 5734 C CA . VAL B 1 49 ? 11.914 34.062 32.625 1 87.44 49 VAL B CA 1
ATOM 5735 C C . VAL B 1 49 ? 12.398 33 31.641 1 87.44 49 VAL B C 1
ATOM 5737 O O . VAL B 1 49 ? 12.109 33.062 30.438 1 87.44 49 VAL B O 1
ATOM 5740 N N . ILE B 1 50 ? 12.969 31.875 32.156 1 90.81 50 ILE B N 1
ATOM 5741 C CA . ILE B 1 50 ? 13.508 30.828 31.312 1 90.81 50 ILE B CA 1
ATOM 5742 C C . ILE B 1 50 ? 12.391 29.891 30.859 1 90.81 50 ILE B C 1
ATOM 5744 O O . ILE B 1 50 ? 12.516 29.219 29.828 1 90.81 50 ILE B O 1
ATOM 5748 N N . ILE B 1 51 ? 11.289 29.844 31.5 1 91.06 51 ILE B N 1
ATOM 5749 C CA . ILE B 1 51 ? 10.234 28.875 31.281 1 91.06 51 ILE B CA 1
ATOM 5750 C C . ILE B 1 51 ? 9.664 29.016 29.875 1 91.06 51 ILE B C 1
ATOM 5752 O O . ILE B 1 51 ? 9.586 28.031 29.125 1 91.06 51 ILE B O 1
ATOM 5756 N N . PRO B 1 52 ? 9.289 30.219 29.406 1 90.38 52 PRO B N 1
ATOM 5757 C CA . PRO B 1 52 ? 8.812 30.328 28.031 1 90.38 52 PRO B CA 1
ATOM 5758 C C . PRO B 1 52 ? 9.875 29.938 27 1 90.38 52 PRO B C 1
ATOM 5760 O O . PRO B 1 52 ? 9.547 29.359 25.969 1 90.38 52 PRO B O 1
ATOM 5763 N N . GLY B 1 53 ? 11.078 30.219 27.344 1 92 53 GLY B N 1
ATOM 5764 C CA . GLY B 1 53 ? 12.156 29.828 26.453 1 92 53 GLY B CA 1
ATOM 5765 C C . GLY B 1 53 ? 12.297 28.328 26.297 1 92 53 GLY B C 1
ATOM 5766 O O . GLY B 1 53 ? 12.469 27.828 25.188 1 92 53 GLY B O 1
ATOM 5767 N N . ILE B 1 54 ? 12.133 27.625 27.375 1 92.81 54 ILE B N 1
ATOM 5768 C CA . ILE B 1 54 ? 12.227 26.156 27.359 1 92.81 54 ILE B CA 1
ATOM 5769 C C . ILE B 1 54 ? 11.039 25.578 26.594 1 92.81 54 ILE B C 1
ATOM 5771 O O . ILE B 1 54 ? 11.195 24.625 25.828 1 92.81 54 ILE B O 1
ATOM 5775 N N . LEU B 1 55 ? 9.914 26.156 26.766 1 92.56 55 LEU B N 1
ATOM 5776 C CA . LEU B 1 55 ? 8.719 25.672 26.094 1 92.56 55 LEU B CA 1
ATOM 5777 C C . LEU B 1 55 ? 8.844 25.828 24.578 1 92.56 55 LEU B C 1
ATOM 5779 O O . LEU B 1 55 ? 8.461 24.938 23.812 1 92.56 55 LEU B O 1
ATOM 5783 N N . ILE B 1 56 ? 9.391 26.938 24.172 1 94.69 56 ILE B N 1
ATOM 5784 C CA . ILE B 1 56 ? 9.586 27.172 22.75 1 94.69 56 ILE B CA 1
ATOM 5785 C C . ILE B 1 56 ? 10.617 26.188 22.203 1 94.69 56 ILE B C 1
ATOM 5787 O O . ILE B 1 56 ? 10.453 25.656 21.109 1 94.69 56 ILE B O 1
ATOM 5791 N N . PHE B 1 57 ? 11.633 25.938 23.016 1 94.25 57 PHE B N 1
ATOM 5792 C CA . PHE B 1 57 ? 12.688 25.016 22.594 1 94.25 57 PHE B CA 1
ATOM 5793 C C . PHE B 1 57 ? 12.141 23.609 22.438 1 94.25 57 PHE B C 1
ATOM 5795 O O . PHE B 1 57 ? 12.469 22.922 21.469 1 94.25 57 PHE B O 1
ATOM 5802 N N . ILE B 1 58 ? 11.289 23.203 23.281 1 92.94 58 ILE B N 1
ATOM 5803 C CA . ILE B 1 58 ? 10.695 21.875 23.219 1 92.94 58 ILE B CA 1
ATOM 5804 C C . ILE B 1 58 ? 9.742 21.797 22.031 1 92.94 58 ILE B C 1
ATOM 5806 O O . ILE B 1 58 ? 9.742 20.797 21.297 1 92.94 58 ILE B O 1
ATOM 5810 N N . ALA B 1 59 ? 8.984 22.812 21.766 1 93.19 59 ALA B N 1
ATOM 5811 C CA . ALA B 1 59 ? 7.988 22.828 20.703 1 93.19 59 ALA B CA 1
ATOM 5812 C C . ALA B 1 59 ? 8.648 22.875 19.328 1 93.19 59 ALA B C 1
ATOM 5814 O O . ALA B 1 59 ? 8.031 22.531 18.328 1 93.19 59 ALA B O 1
ATOM 5815 N N . SER B 1 60 ? 9.898 23.25 19.297 1 96 60 SER B N 1
ATOM 5816 C CA . SER B 1 60 ? 10.578 23.375 18.016 1 96 60 SER B CA 1
ATOM 5817 C C . SER B 1 60 ? 11.672 22.328 17.859 1 96 60 SER B C 1
ATOM 5819 O O . SER B 1 60 ? 11.445 21.25 17.281 1 96 60 SER B O 1
ATOM 5821 N N . ALA B 1 61 ? 12.789 22.453 18.578 1 96.69 61 ALA B N 1
ATOM 5822 C CA . ALA B 1 61 ? 13.898 21.516 18.469 1 96.69 61 ALA B CA 1
ATOM 5823 C C . ALA B 1 61 ? 13.516 20.141 19.016 1 96.69 61 ALA B C 1
ATOM 5825 O O . ALA B 1 61 ? 13.961 19.109 18.516 1 96.69 61 ALA B O 1
ATOM 5826 N N . GLY B 1 62 ? 12.82 20.156 20.094 1 96.31 62 GLY B N 1
ATOM 5827 C CA . GLY B 1 62 ? 12.383 18.891 20.656 1 96.31 62 GLY B CA 1
ATOM 5828 C C . GLY B 1 62 ? 11.539 18.078 19.688 1 96.31 62 GLY B C 1
ATOM 5829 O O . GLY B 1 62 ? 11.766 16.875 19.516 1 96.31 62 GLY B O 1
ATOM 5830 N N . LEU B 1 63 ? 10.57 18.688 19.062 1 96 63 LEU B N 1
ATOM 5831 C CA . LEU B 1 63 ? 9.703 17.984 18.125 1 96 63 LEU B CA 1
ATOM 5832 C C . LEU B 1 63 ? 10.461 17.609 16.844 1 96 63 LEU B C 1
ATOM 5834 O O . LEU B 1 63 ? 10.227 16.562 16.266 1 96 63 LEU B O 1
ATOM 5838 N N . ALA B 1 64 ? 11.336 18.531 16.422 1 97.38 64 ALA B N 1
ATOM 5839 C CA . ALA B 1 64 ? 12.18 18.219 15.281 1 97.38 64 ALA B CA 1
ATOM 5840 C C . ALA B 1 64 ? 13.023 16.969 15.539 1 97.38 64 ALA B C 1
ATOM 5842 O O . ALA B 1 64 ? 13.102 16.078 14.695 1 97.38 64 ALA B O 1
ATOM 5843 N N . SER B 1 65 ? 13.641 16.922 16.688 1 97.56 65 SER B N 1
ATOM 5844 C CA . SER B 1 65 ? 14.461 15.781 17.062 1 97.56 65 SER B CA 1
ATOM 5845 C C . SER B 1 65 ? 13.609 14.523 17.203 1 97.56 65 SER B C 1
ATOM 5847 O O . SER B 1 65 ? 14.047 13.43 16.844 1 97.56 65 SER B O 1
ATOM 5849 N N . SER B 1 66 ? 12.453 14.68 17.766 1 96.81 66 SER B N 1
ATOM 5850 C CA . SER B 1 66 ? 11.555 13.539 17.891 1 96.81 66 SER B CA 1
ATOM 5851 C C . SER B 1 66 ? 11.156 12.984 16.531 1 96.81 66 SER B C 1
ATOM 5853 O O . SER B 1 66 ? 11.062 11.766 16.344 1 96.81 66 SER B O 1
ATOM 5855 N N . LEU B 1 67 ? 10.867 13.852 15.617 1 97.25 67 LEU B N 1
ATOM 5856 C CA . LEU B 1 67 ? 10.547 13.445 14.25 1 97.25 67 LEU B CA 1
ATOM 5857 C C . LEU B 1 67 ? 11.711 12.695 13.617 1 97.25 67 LEU B C 1
ATOM 5859 O O . LEU B 1 67 ? 11.516 11.625 13.031 1 97.25 67 LEU B O 1
ATOM 5863 N N . LEU B 1 68 ? 12.867 13.25 13.805 1 96.69 68 LEU B N 1
ATOM 5864 C CA . LEU B 1 68 ? 14.055 12.625 13.234 1 96.69 68 LEU B CA 1
ATOM 5865 C C . LEU B 1 68 ? 14.305 11.258 13.859 1 96.69 68 LEU B C 1
ATOM 5867 O O . LEU B 1 68 ? 14.578 10.289 13.156 1 96.69 68 LEU B O 1
ATOM 5871 N N . ILE B 1 69 ? 14.219 11.211 15.148 1 96.81 69 ILE B N 1
ATOM 5872 C CA . ILE B 1 69 ? 14.438 9.953 15.859 1 96.81 69 ILE B CA 1
ATOM 5873 C C . ILE B 1 69 ? 13.383 8.938 15.438 1 96.81 69 ILE B C 1
ATOM 5875 O O . ILE B 1 69 ? 13.688 7.754 15.242 1 96.81 69 ILE B O 1
ATOM 5879 N N . TRP B 1 70 ? 12.195 9.359 15.25 1 95.75 70 TRP B N 1
ATOM 5880 C CA . TRP B 1 70 ? 11.109 8.469 14.852 1 95.75 70 TRP B CA 1
ATOM 5881 C C . TRP B 1 70 ? 11.367 7.875 13.477 1 95.75 70 TRP B C 1
ATOM 5883 O O . TRP B 1 70 ? 11.273 6.656 13.289 1 95.75 70 TRP B O 1
ATOM 5893 N N . LEU B 1 71 ? 11.734 8.672 12.539 1 96.44 71 LEU B N 1
ATOM 5894 C CA . LEU B 1 71 ? 11.938 8.219 11.172 1 96.44 71 LEU B CA 1
ATOM 5895 C C . LEU B 1 71 ? 13.195 7.363 11.062 1 96.44 71 LEU B C 1
ATOM 5897 O O . LEU B 1 71 ? 13.195 6.332 10.383 1 96.44 71 LEU B O 1
ATOM 5901 N N . LEU B 1 72 ? 14.25 7.766 11.789 1 95.62 72 LEU B N 1
ATOM 5902 C CA . LEU B 1 72 ? 15.5 7.031 11.688 1 95.62 72 LEU B CA 1
ATOM 5903 C C . LEU B 1 72 ? 15.406 5.695 12.422 1 95.62 72 LEU B C 1
ATOM 5905 O O . LEU B 1 72 ? 16.031 4.715 12.008 1 95.62 72 LEU B O 1
ATOM 5909 N N . SER B 1 73 ? 14.672 5.57 13.469 1 94.5 73 SER B N 1
ATOM 5910 C CA . SER B 1 73 ? 14.516 4.32 14.211 1 94.5 73 SER B CA 1
ATOM 5911 C C . SER B 1 73 ? 13.711 3.305 13.406 1 94.5 73 SER B C 1
ATOM 5913 O O . SER B 1 73 ? 13.828 2.098 13.633 1 94.5 73 SER B O 1
ATOM 5915 N N . ARG B 1 74 ? 12.969 3.705 12.484 1 93.31 74 ARG B N 1
ATOM 5916 C CA . ARG B 1 74 ? 12.094 2.84 11.703 1 93.31 74 ARG B CA 1
ATOM 5917 C C . ARG B 1 74 ? 12.5 2.834 10.227 1 93.31 74 ARG B C 1
ATOM 5919 O O . ARG B 1 74 ? 11.719 2.412 9.367 1 93.31 74 ARG B O 1
ATOM 5926 N N . ARG B 1 75 ? 13.633 3.295 10.023 1 94.38 75 ARG B N 1
ATOM 5927 C CA . ARG B 1 75 ? 14.133 3.422 8.656 1 94.38 75 ARG B CA 1
ATOM 5928 C C . ARG B 1 75 ? 14.367 2.051 8.031 1 94.38 75 ARG B C 1
ATOM 5930 O O . ARG B 1 75 ? 14.82 1.121 8.703 1 94.38 75 ARG B O 1
ATOM 5937 N N . VAL B 1 76 ? 13.977 2.008 6.727 1 92.12 76 VAL B N 1
ATOM 5938 C CA . VAL B 1 76 ? 14.219 0.795 5.957 1 92.12 76 VAL B CA 1
ATOM 5939 C C . VAL B 1 76 ? 15.648 0.804 5.422 1 92.12 76 VAL B C 1
ATOM 5941 O O . VAL B 1 76 ? 16.062 1.742 4.73 1 92.12 76 VAL B O 1
ATOM 5944 N N . GLU B 1 77 ? 16.406 -0.212 5.738 1 86.75 77 GLU B N 1
ATOM 5945 C CA . GLU B 1 77 ? 17.812 -0.252 5.379 1 86.75 77 GLU B CA 1
ATOM 5946 C C . GLU B 1 77 ? 18.031 -1.031 4.086 1 86.75 77 GLU B C 1
ATOM 5948 O O . GLU B 1 77 ? 18.953 -0.728 3.32 1 86.75 77 GLU B O 1
ATOM 5953 N N . TYR B 1 78 ? 17.172 -2.025 3.857 1 86.5 78 TYR B N 1
ATOM 5954 C CA . TYR B 1 78 ? 17.359 -2.873 2.686 1 86.5 78 TYR B CA 1
ATOM 5955 C C . TYR B 1 78 ? 16.109 -2.883 1.81 1 86.5 78 TYR B C 1
ATOM 5957 O O . TYR B 1 78 ? 14.984 -2.828 2.316 1 86.5 78 TYR B O 1
ATOM 5965 N N . HIS B 1 79 ? 16.406 -2.689 0.501 1 86.06 79 HIS B N 1
ATOM 5966 C CA . HIS B 1 79 ? 15.32 -2.77 -0.468 1 86.06 79 HIS B CA 1
ATOM 5967 C C . HIS B 1 79 ? 15.766 -3.506 -1.729 1 86.06 79 HIS B C 1
ATOM 5969 O O . HIS B 1 79 ? 16.969 -3.656 -1.979 1 86.06 79 HIS B O 1
ATOM 5975 N N . ILE B 1 80 ? 14.844 -3.984 -2.371 1 81.88 80 ILE B N 1
ATOM 5976 C CA . ILE B 1 80 ? 15.125 -4.672 -3.625 1 81.88 80 ILE B CA 1
ATOM 5977 C C . ILE B 1 80 ? 15.328 -3.65 -4.742 1 81.88 80 ILE B C 1
ATOM 5979 O O . ILE B 1 80 ? 14.852 -2.518 -4.648 1 81.88 80 ILE B O 1
ATOM 5983 N N . PRO B 1 81 ? 16.016 -4.027 -5.832 1 80.56 81 PRO B N 1
ATOM 5984 C CA . PRO B 1 81 ? 16.344 -3.076 -6.895 1 80.56 81 PRO B CA 1
ATOM 5985 C C . PRO B 1 81 ? 15.109 -2.436 -7.52 1 80.56 81 PRO B C 1
ATOM 5987 O O . PRO B 1 81 ? 15.148 -1.268 -7.918 1 80.56 81 PRO B O 1
ATOM 5990 N N . ARG B 1 82 ? 14.133 -3.049 -7.535 1 77.88 82 ARG B N 1
ATOM 5991 C CA . ARG B 1 82 ? 12.922 -2.512 -8.141 1 77.88 82 ARG B CA 1
ATOM 5992 C C . ARG B 1 82 ? 12.391 -1.318 -7.355 1 77.88 82 ARG B C 1
ATOM 5994 O O . ARG B 1 82 ? 11.664 -0.481 -7.895 1 77.88 82 ARG B O 1
ATOM 6001 N N . GLU B 1 83 ? 12.773 -1.266 -6.117 1 83.69 83 GLU B N 1
ATOM 6002 C CA . GLU B 1 83 ? 12.266 -0.213 -5.242 1 83.69 83 GLU B CA 1
ATOM 6003 C C . GLU B 1 83 ? 13.25 0.954 -5.16 1 83.69 83 GLU B C 1
ATOM 6005 O O . GLU B 1 83 ? 13.023 1.909 -4.414 1 83.69 83 GLU B O 1
ATOM 6010 N N . ASP B 1 84 ? 14.266 1.024 -6.004 1 86.81 84 ASP B N 1
ATOM 6011 C CA . ASP B 1 84 ? 15.312 2.041 -5.969 1 86.81 84 ASP B CA 1
ATOM 6012 C C . ASP B 1 84 ? 14.719 3.441 -6.129 1 86.81 84 ASP B C 1
ATOM 6014 O O . ASP B 1 84 ? 15.133 4.375 -5.438 1 86.81 84 ASP B O 1
ATOM 6018 N N . PRO B 1 85 ? 13.82 3.578 -7 1 84.31 85 PRO B N 1
ATOM 6019 C CA . PRO B 1 85 ? 13.297 4.93 -7.207 1 84.31 85 PRO B CA 1
ATOM 6020 C C . PRO B 1 85 ? 12.617 5.496 -5.961 1 84.31 85 PRO B C 1
ATOM 6022 O O . PRO B 1 85 ? 12.578 6.715 -5.773 1 84.31 85 PRO B O 1
ATOM 6025 N N . TYR B 1 86 ? 12.078 4.711 -5.105 1 88.38 86 TYR B N 1
ATOM 6026 C CA . TYR B 1 86 ? 11.398 5.176 -3.902 1 88.38 86 TYR B CA 1
ATOM 6027 C C . TYR B 1 86 ? 12.406 5.57 -2.826 1 88.38 86 TYR B C 1
ATOM 6029 O O . TYR B 1 86 ? 12.086 6.348 -1.924 1 88.38 86 TYR B O 1
ATOM 6037 N N . PHE B 1 87 ? 13.555 5.074 -2.936 1 92.56 87 PHE B N 1
ATOM 6038 C CA . PHE B 1 87 ? 14.555 5.312 -1.899 1 92.56 87 PHE B CA 1
ATOM 6039 C C . PHE B 1 87 ? 15.484 6.445 -2.299 1 92.56 87 PHE B C 1
ATOM 6041 O O . PHE B 1 87 ? 16.203 6.984 -1.459 1 92.56 87 PHE B O 1
ATOM 6048 N N . HIS B 1 88 ? 15.375 6.828 -3.547 1 92.75 88 HIS B N 1
ATOM 6049 C CA . HIS B 1 88 ? 16.25 7.906 -4.004 1 92.75 88 HIS B CA 1
ATOM 6050 C C . HIS B 1 88 ? 15.875 9.234 -3.346 1 92.75 88 HIS B C 1
ATOM 6052 O O . HIS B 1 88 ? 14.742 9.695 -3.469 1 92.75 88 HIS B O 1
ATOM 6058 N N . ASN B 1 89 ? 16.797 9.906 -2.648 1 95.19 89 ASN B N 1
ATOM 6059 C CA . ASN B 1 89 ? 16.672 11.203 -1.998 1 95.19 89 ASN B CA 1
ATOM 6060 C C . ASN B 1 89 ? 15.469 11.25 -1.062 1 95.19 89 ASN B C 1
ATOM 6062 O O . ASN B 1 89 ? 14.711 12.219 -1.065 1 95.19 89 ASN B O 1
ATOM 6066 N N . ALA B 1 90 ? 15.234 10.133 -0.435 1 96.56 90 ALA B N 1
ATOM 6067 C CA . ALA B 1 90 ? 14.109 10.07 0.494 1 96.56 90 ALA B CA 1
ATOM 6068 C C . ALA B 1 90 ? 14.438 9.195 1.701 1 96.56 90 ALA B C 1
ATOM 6070 O O . ALA B 1 90 ? 15.359 8.375 1.648 1 96.56 90 ALA B O 1
ATOM 6071 N N . VAL B 1 91 ? 13.789 9.469 2.75 1 96.62 91 VAL B N 1
ATOM 6072 C CA . VAL B 1 91 ? 13.805 8.586 3.91 1 96.62 91 VAL B CA 1
ATOM 6073 C C . VAL B 1 91 ? 12.562 7.703 3.902 1 96.62 91 VAL B C 1
ATOM 6075 O O . VAL B 1 91 ? 11.438 8.211 3.881 1 96.62 91 VAL B O 1
ATOM 6078 N N . VAL B 1 92 ? 12.836 6.445 3.852 1 95.25 92 VAL B N 1
ATOM 6079 C CA . VAL B 1 92 ? 11.742 5.48 3.857 1 95.25 92 VAL B CA 1
ATOM 6080 C C . VAL B 1 92 ? 11.656 4.801 5.219 1 95.25 92 VAL B C 1
ATOM 6082 O O . VAL B 1 92 ? 12.672 4.375 5.773 1 95.25 92 VAL B O 1
ATOM 6085 N N . ALA B 1 93 ? 10.398 4.77 5.742 1 94.5 93 ALA B N 1
ATOM 6086 C CA . ALA B 1 93 ? 10.203 4.203 7.074 1 94.5 93 ALA B CA 1
ATOM 6087 C C . ALA B 1 93 ? 8.938 3.348 7.125 1 94.5 93 ALA B C 1
ATOM 6089 O O . ALA B 1 93 ? 7.988 3.59 6.375 1 94.5 93 ALA B O 1
ATOM 6090 N N . ILE B 1 94 ? 8.984 2.359 7.984 1 90.56 94 ILE B N 1
ATOM 6091 C CA . ILE B 1 94 ? 7.805 1.547 8.266 1 90.56 94 ILE B CA 1
ATOM 6092 C C . ILE B 1 94 ? 7.152 2.018 9.57 1 90.56 94 ILE B C 1
ATOM 6094 O O . ILE B 1 94 ? 7.59 1.643 10.656 1 90.56 94 ILE B O 1
ATOM 6098 N N . GLU B 1 95 ? 6.109 2.711 9.375 1 88.75 95 GLU B N 1
ATOM 6099 C CA . GLU B 1 95 ? 5.496 3.344 10.539 1 88.75 95 GLU B CA 1
ATOM 6100 C C . GLU B 1 95 ? 4.312 2.527 11.047 1 88.75 95 GLU B C 1
ATOM 6102 O O . GLU B 1 95 ? 3.818 2.764 12.156 1 88.75 95 GLU B O 1
ATOM 6107 N N . GLY B 1 96 ? 3.881 1.51 10.227 1 71.44 96 GLY B N 1
ATOM 6108 C CA . GLY B 1 96 ? 2.723 0.72 10.609 1 71.44 96 GLY B CA 1
ATOM 6109 C C . GLY B 1 96 ? 3.021 -0.271 11.719 1 71.44 96 GLY B C 1
ATOM 6110 O O . GLY B 1 96 ? 4.156 -0.731 11.859 1 71.44 96 GLY B O 1
ATOM 6111 N N . THR B 1 97 ? 2.32 -0.237 12.812 1 56.97 97 THR B N 1
ATOM 6112 C CA . THR B 1 97 ? 2.568 -1.06 13.992 1 56.97 97 THR B CA 1
ATOM 6113 C C . THR B 1 97 ? 2.289 -2.529 13.695 1 56.97 97 THR B C 1
ATOM 6115 O O . THR B 1 97 ? 2.789 -3.416 14.391 1 56.97 97 THR B O 1
ATOM 6118 N N . GLY B 1 98 ? 1.319 -2.787 12.891 1 53.88 98 GLY B N 1
ATOM 6119 C CA . GLY B 1 98 ? 0.951 -4.191 12.93 1 53.88 98 GLY B CA 1
ATOM 6120 C C . GLY B 1 98 ? 1.667 -5.023 11.883 1 53.88 98 GLY B C 1
ATOM 6121 O O . GLY B 1 98 ? 2.076 -4.504 10.844 1 53.88 98 GLY B O 1
ATOM 6122 N N . ALA B 1 99 ? 2.252 -6.055 12.336 1 50.88 99 ALA B N 1
ATOM 6123 C CA . ALA B 1 99 ? 2.826 -7.039 11.422 1 50.88 99 ALA B CA 1
ATOM 6124 C C . ALA B 1 99 ? 1.849 -7.379 10.297 1 50.88 99 ALA B C 1
ATOM 6126 O O . ALA B 1 99 ? 0.643 -7.492 10.531 1 50.88 99 ALA B O 1
ATOM 6127 N N . PRO B 1 100 ? 2.377 -7.051 9.039 1 52.59 100 PRO B N 1
ATOM 6128 C CA . PRO B 1 100 ? 1.475 -7.48 7.965 1 52.59 100 PRO B CA 1
ATOM 6129 C C . PRO B 1 100 ? 0.917 -8.883 8.188 1 52.59 100 PRO B C 1
ATOM 6131 O O . PRO B 1 100 ? 1.647 -9.781 8.625 1 52.59 100 PRO B O 1
ATOM 6134 N N . GLN B 1 101 ? -0.351 -8.984 8.609 1 52.66 101 GLN B N 1
ATOM 6135 C CA . GLN B 1 101 ? -0.921 -10.312 8.82 1 52.66 101 GLN B CA 1
ATOM 6136 C C . GLN B 1 101 ? -1.517 -10.867 7.531 1 52.66 101 GLN B C 1
ATOM 6138 O O . GLN B 1 101 ? -2.209 -10.148 6.805 1 52.66 101 GLN B O 1
ATOM 6143 N N . ARG B 1 102 ? -0.859 -11.82 7.176 1 50.31 102 ARG B N 1
ATOM 6144 C CA . ARG B 1 102 ? -1.499 -12.578 6.109 1 50.31 102 ARG B CA 1
ATOM 6145 C C . ARG B 1 102 ? -2.855 -13.117 6.551 1 50.31 102 ARG B C 1
ATOM 6147 O O . ARG B 1 102 ? -2.957 -13.781 7.586 1 50.31 102 ARG B O 1
ATOM 6154 N N . LEU B 1 103 ? -3.834 -12.594 6.02 1 48.19 103 LEU B N 1
ATOM 6155 C CA . LEU B 1 103 ? -5.16 -13.117 6.32 1 48.19 103 LEU B CA 1
ATOM 6156 C C . LEU B 1 103 ? -5.332 -14.516 5.742 1 48.19 103 LEU B C 1
ATOM 6158 O O . LEU B 1 103 ? -4.523 -14.961 4.926 1 48.19 103 LEU B O 1
ATOM 6162 N N . ASP B 1 104 ? -6.102 -15.25 6.395 1 45.16 104 ASP B N 1
ATOM 6163 C CA . ASP B 1 104 ? -6.379 -16.641 6.047 1 45.16 104 ASP B CA 1
ATOM 6164 C C . ASP B 1 104 ? -6.512 -16.812 4.535 1 45.16 104 ASP B C 1
ATOM 6166 O O . ASP B 1 104 ? -6.133 -17.859 3.99 1 45.16 104 ASP B O 1
ATOM 6170 N N . ASP B 1 105 ? -7.008 -15.742 4.012 1 43.75 105 ASP B N 1
ATOM 6171 C CA . ASP B 1 105 ? -7.289 -15.891 2.586 1 43.75 105 ASP B CA 1
ATOM 6172 C C . ASP B 1 105 ? -6.066 -15.531 1.745 1 43.75 105 ASP B C 1
ATOM 6174 O O . ASP B 1 105 ? -6.141 -15.492 0.515 1 43.75 105 ASP B O 1
ATOM 6178 N N . GLY B 1 106 ? -4.941 -15.328 2.412 1 48.41 106 GLY B N 1
ATOM 6179 C CA . GLY B 1 106 ? -3.674 -15.062 1.753 1 48.41 106 GLY B CA 1
ATOM 6180 C C . GLY B 1 106 ? -3.414 -13.586 1.535 1 48.41 106 GLY B C 1
ATOM 6181 O O . GLY B 1 106 ? -2.34 -13.203 1.065 1 48.41 106 GLY B O 1
ATOM 6182 N N . SER B 1 107 ? -4.473 -12.828 1.844 1 50.66 107 SER B N 1
ATOM 6183 C CA . SER B 1 107 ? -4.32 -11.406 1.549 1 50.66 107 SER B CA 1
ATOM 6184 C C . SER B 1 107 ? -3.518 -10.695 2.637 1 50.66 107 SER B C 1
ATOM 6186 O O . SER B 1 107 ? -3.42 -11.188 3.762 1 50.66 107 SER B O 1
ATOM 6188 N N . LEU B 1 108 ? -2.617 -9.898 2.277 1 52.5 108 LEU B N 1
ATOM 6189 C CA . LEU B 1 108 ? -1.767 -9.156 3.201 1 52.5 108 LEU B CA 1
ATOM 6190 C C . LEU B 1 108 ? -2.459 -7.879 3.67 1 52.5 108 LEU B C 1
ATOM 6192 O O . LEU B 1 108 ? -2.951 -7.098 2.854 1 52.5 108 LEU B O 1
ATOM 6196 N N . GLU B 1 109 ? -2.852 -7.836 4.996 1 60.72 109 GLU B N 1
ATOM 6197 C CA . GLU B 1 109 ? -3.352 -6.605 5.602 1 60.72 109 GLU B CA 1
ATOM 6198 C C . GLU B 1 109 ? -2.209 -5.648 5.926 1 60.72 109 GLU B C 1
ATOM 6200 O O . GLU B 1 109 ? -1.289 -5.996 6.668 1 60.72 109 GLU B O 1
ATOM 6205 N N . SER B 1 110 ? -1.974 -4.719 5.02 1 66.12 110 SER B N 1
ATOM 6206 C CA . SER B 1 110 ? -0.921 -3.77 5.367 1 66.12 110 SER B CA 1
ATOM 6207 C C . SER B 1 110 ? -1.441 -2.336 5.355 1 66.12 110 SER B C 1
ATOM 6209 O O . SER B 1 110 ? -1.84 -1.823 4.309 1 66.12 110 SER B O 1
ATOM 6211 N N . ASP B 1 111 ? -1.826 -1.837 6.594 1 77.06 111 ASP B N 1
ATOM 6212 C CA . ASP B 1 111 ? -2.172 -0.422 6.688 1 77.06 111 ASP B CA 1
ATOM 6213 C C . ASP B 1 111 ? -1.024 0.384 7.293 1 77.06 111 ASP B C 1
ATOM 6215 O O . ASP B 1 111 ? -0.2 -0.158 8.031 1 77.06 111 ASP B O 1
ATOM 6219 N N . THR B 1 112 ? -0.815 1.58 6.801 1 85.38 112 THR B N 1
ATOM 6220 C CA . THR B 1 112 ? 0.244 2.449 7.301 1 85.38 112 THR B CA 1
ATOM 6221 C C . THR B 1 112 ? -0.301 3.838 7.621 1 85.38 112 THR B C 1
ATOM 6223 O O . THR B 1 112 ? -1.073 4.402 6.844 1 85.38 112 THR B O 1
ATOM 6226 N N . THR B 1 113 ? -0.015 4.246 8.891 1 91.12 113 THR B N 1
ATOM 6227 C CA . THR B 1 113 ? -0.273 5.621 9.305 1 91.12 113 THR B CA 1
ATOM 6228 C C . THR B 1 113 ? 1.01 6.449 9.273 1 91.12 113 THR B C 1
ATOM 6230 O O . THR B 1 113 ? 2.051 6.008 9.766 1 91.12 113 THR B O 1
ATOM 6233 N N . MET B 1 114 ? 0.886 7.648 8.703 1 94.06 114 MET B N 1
ATOM 6234 C CA . MET B 1 114 ? 2.08 8.477 8.57 1 94.06 114 MET B CA 1
ATOM 6235 C C . MET B 1 114 ? 2.24 9.398 9.773 1 94.06 114 MET B C 1
ATOM 6237 O O . MET B 1 114 ? 1.937 10.594 9.695 1 94.06 114 MET B O 1
ATOM 6241 N N . TYR B 1 115 ? 2.848 8.953 10.844 1 95.56 115 TYR B N 1
ATOM 6242 C CA . TYR B 1 115 ? 3.068 9.695 12.078 1 95.56 115 TYR B CA 1
ATOM 6243 C C . TYR B 1 115 ? 4.066 10.828 11.859 1 95.56 115 TYR B C 1
ATOM 6245 O O . TYR B 1 115 ? 4.012 11.852 12.547 1 95.56 115 TYR B O 1
ATOM 6253 N N . GLY B 1 116 ? 4.957 10.57 10.914 1 95.81 116 GLY B N 1
ATOM 6254 C CA . GLY B 1 116 ? 5.867 11.656 10.578 1 95.81 116 GLY B CA 1
ATOM 6255 C C . GLY B 1 116 ? 5.152 12.93 10.172 1 95.81 116 GLY B C 1
ATOM 6256 O O . GLY B 1 116 ? 5.527 14.023 10.586 1 95.81 116 GLY B O 1
ATOM 6257 N N . LEU B 1 117 ? 4.137 12.797 9.383 1 96.38 117 LEU B N 1
ATOM 6258 C CA . LEU B 1 117 ? 3.348 13.953 8.969 1 96.38 117 LEU B CA 1
ATOM 6259 C C . LEU B 1 117 ? 2.586 14.547 10.141 1 96.38 117 LEU B C 1
ATOM 6261 O O . LEU B 1 117 ? 2.418 15.766 10.227 1 96.38 117 LEU B O 1
ATOM 6265 N N . ALA B 1 118 ? 2.119 13.68 11.031 1 95.75 118 ALA B N 1
ATOM 6266 C CA . ALA B 1 118 ? 1.441 14.156 12.234 1 95.75 118 ALA B CA 1
ATOM 6267 C C . ALA B 1 118 ? 2.371 15.016 13.086 1 95.75 118 ALA B C 1
ATOM 6269 O O . ALA B 1 118 ? 1.976 16.078 13.562 1 95.75 118 ALA B O 1
ATOM 6270 N N . MET B 1 119 ? 3.551 14.578 13.227 1 95.94 119 MET B N 1
ATOM 6271 C CA . MET B 1 119 ? 4.527 15.312 14.023 1 95.94 119 MET B CA 1
ATOM 6272 C C . MET B 1 119 ? 4.895 16.641 13.367 1 95.94 119 MET B C 1
ATOM 6274 O O . MET B 1 119 ? 5.043 17.656 14.047 1 95.94 119 MET B O 1
ATOM 6278 N N . SER B 1 120 ? 5.062 16.609 12.078 1 96.44 120 SER B N 1
ATOM 6279 C CA . SER B 1 120 ? 5.371 17.844 11.367 1 96.44 120 SER B CA 1
ATOM 6280 C C . SER B 1 120 ? 4.227 18.844 11.477 1 96.44 120 SER B C 1
ATOM 6282 O O . SER B 1 120 ? 4.453 20.031 11.727 1 96.44 120 SER B O 1
ATOM 6284 N N . ALA B 1 121 ? 3.027 18.359 11.32 1 95.25 121 ALA B N 1
ATOM 6285 C CA . ALA B 1 121 ? 1.855 19.234 11.391 1 95.25 121 ALA B CA 1
ATOM 6286 C C . ALA B 1 121 ? 1.713 19.828 12.789 1 95.25 121 ALA B C 1
ATOM 6288 O O . ALA B 1 121 ? 1.431 21.031 12.922 1 95.25 121 ALA B O 1
ATOM 6289 N N . VAL B 1 122 ? 1.911 19.094 13.82 1 93.88 122 VAL B N 1
ATOM 6290 C CA . VAL B 1 122 ? 1.814 19.578 15.195 1 93.88 122 VAL B CA 1
ATOM 6291 C C . VAL B 1 122 ? 2.908 20.609 15.461 1 93.88 122 VAL B C 1
ATOM 6293 O O . VAL B 1 122 ? 2.678 21.594 16.156 1 93.88 122 VAL B O 1
ATOM 6296 N N . SER B 1 123 ? 4.062 20.359 14.945 1 94.94 123 SER B N 1
ATOM 6297 C CA . SER B 1 123 ? 5.164 21.297 15.125 1 94.94 123 SER B CA 1
ATOM 6298 C C . SER B 1 123 ? 4.84 22.656 14.516 1 94.94 123 SER B C 1
ATOM 6300 O O . SER B 1 123 ? 5.121 23.703 15.117 1 94.94 123 SER B O 1
ATOM 6302 N N . ALA B 1 124 ? 4.297 22.625 13.359 1 93.88 124 ALA B N 1
ATOM 6303 C CA . ALA B 1 124 ? 3.938 23.875 12.695 1 93.88 124 ALA B CA 1
ATOM 6304 C C . ALA B 1 124 ? 2.873 24.625 13.484 1 93.88 124 ALA B C 1
ATOM 6306 O O . ALA B 1 124 ? 2.934 25.844 13.617 1 93.88 124 ALA B O 1
ATOM 6307 N N . GLN B 1 125 ? 1.97 23.953 14.102 1 91.88 125 GLN B N 1
ATOM 6308 C CA . GLN B 1 125 ? 0.904 24.562 14.891 1 91.88 125 GLN B CA 1
ATOM 6309 C C . GLN B 1 125 ? 1.443 25.125 16.203 1 91.88 125 GLN B C 1
ATOM 6311 O O . GLN B 1 125 ? 1.07 26.234 16.609 1 91.88 125 GLN B O 1
ATOM 6316 N N . LEU B 1 126 ? 2.303 24.438 16.781 1 91.69 126 LEU B N 1
ATOM 6317 C CA . LEU B 1 126 ? 2.836 24.859 18.062 1 91.69 126 LEU B CA 1
ATOM 6318 C C . LEU B 1 126 ? 3.758 26.062 17.906 1 91.69 126 LEU B C 1
ATOM 6320 O O . LEU B 1 126 ? 3.75 26.969 18.75 1 91.69 126 LEU B O 1
ATOM 6324 N N . VAL B 1 127 ? 4.531 26.062 16.859 1 92.44 127 VAL B N 1
ATOM 6325 C CA . VAL B 1 127 ? 5.441 27.172 16.625 1 92.44 127 VAL B CA 1
ATOM 6326 C C . VAL B 1 127 ? 4.645 28.469 16.453 1 92.44 127 VAL B C 1
ATOM 6328 O O . VAL B 1 127 ? 5.027 29.516 16.984 1 92.44 127 VAL B O 1
ATOM 6331 N N . ALA B 1 128 ? 3.557 28.422 15.789 1 89.12 128 ALA B N 1
ATOM 6332 C CA . ALA B 1 128 ? 2.715 29.594 15.602 1 89.12 128 ALA B CA 1
ATOM 6333 C C . ALA B 1 128 ? 2.209 30.125 16.938 1 89.12 128 ALA B C 1
ATOM 6335 O O . ALA B 1 128 ? 2.076 31.344 17.109 1 89.12 128 ALA B O 1
ATOM 6336 N N . LEU B 1 129 ? 2.008 29.297 17.922 1 86.81 129 LEU B N 1
ATOM 6337 C CA . LEU B 1 129 ? 1.479 29.672 19.219 1 86.81 129 LEU B CA 1
ATOM 6338 C C . LEU B 1 129 ? 2.566 30.297 20.094 1 86.81 129 LEU B C 1
ATOM 6340 O O . LEU B 1 129 ? 2.268 30.969 21.078 1 86.81 129 LEU B O 1
ATOM 6344 N N . THR B 1 130 ? 3.803 30.156 19.703 1 90.69 130 THR B N 1
ATOM 6345 C CA . THR B 1 130 ? 4.887 30.562 20.594 1 90.69 130 THR B CA 1
ATOM 6346 C C . THR B 1 130 ? 5.41 31.953 20.203 1 90.69 130 THR B C 1
ATOM 6348 O O . THR B 1 130 ? 6.191 32.562 20.953 1 90.69 130 THR B O 1
ATOM 6351 N N . VAL B 1 131 ? 4.945 32.562 19.156 1 89.5 131 VAL B N 1
ATOM 6352 C CA . VAL B 1 131 ? 5.477 33.844 18.672 1 89.5 131 VAL B CA 1
ATOM 6353 C C . VAL B 1 131 ? 5.258 34.938 19.719 1 89.5 131 VAL B C 1
ATOM 6355 O O . VAL B 1 131 ? 6.191 35.656 20.062 1 89.5 131 VAL B O 1
ATOM 6358 N N . PRO B 1 132 ? 4.055 35 20.312 1 88.62 132 PRO B N 1
ATOM 6359 C CA . PRO B 1 132 ? 3.873 36.031 21.328 1 88.62 132 PRO B CA 1
ATOM 6360 C C . PRO B 1 132 ? 4.77 35.812 22.547 1 88.62 132 PRO B C 1
ATOM 6362 O O . PRO B 1 132 ? 5.215 36.781 23.156 1 88.62 132 PRO B O 1
ATOM 6365 N N . PHE B 1 133 ? 5.105 34.625 22.859 1 90 133 PHE B N 1
ATOM 6366 C CA . PHE B 1 133 ? 5.996 34.312 23.969 1 90 133 PHE B CA 1
ATOM 6367 C C . PHE B 1 133 ? 7.422 34.75 23.656 1 90 133 PHE B C 1
ATOM 6369 O O . PHE B 1 133 ? 8.133 35.25 24.531 1 90 133 PHE B O 1
ATOM 6376 N N . LEU B 1 134 ? 7.758 34.562 22.453 1 93.31 134 LEU B N 1
ATOM 6377 C CA . LEU B 1 134 ? 9.094 34.969 22.031 1 93.31 134 LEU B CA 1
ATOM 6378 C C . LEU B 1 134 ? 9.289 36.469 22.141 1 93.31 134 LEU B C 1
ATOM 6380 O O . LEU B 1 134 ? 10.32 36.938 22.641 1 93.31 134 LEU B O 1
ATOM 6384 N N . LEU B 1 135 ? 8.32 37.219 21.75 1 92.94 135 LEU B N 1
ATOM 6385 C CA . LEU B 1 135 ? 8.422 38.656 21.812 1 92.94 135 LEU B CA 1
ATOM 6386 C C . LEU B 1 135 ? 8.297 39.156 23.25 1 92.94 135 LEU B C 1
ATOM 6388 O O . LEU B 1 135 ? 8.875 40.188 23.625 1 92.94 135 LEU B O 1
ATOM 6392 N N . GLY B 1 136 ? 7.547 38.438 24.062 1 90.56 136 GLY B N 1
ATOM 6393 C CA . GLY B 1 136 ? 7.531 38.75 25.484 1 90.56 136 GLY B CA 1
ATOM 6394 C C . GLY B 1 136 ? 8.898 38.656 26.141 1 90.56 136 GLY B C 1
ATOM 6395 O O . GLY B 1 136 ? 9.266 39.469 26.969 1 90.56 136 GLY B O 1
ATOM 6396 N N . LEU B 1 137 ? 9.602 37.656 25.719 1 93.06 137 LEU B N 1
ATOM 6397 C CA . LEU B 1 137 ? 10.961 37.469 26.219 1 93.06 137 LEU B CA 1
ATOM 6398 C C . LEU B 1 137 ? 11.891 38.562 25.688 1 93.06 137 LEU B C 1
ATOM 6400 O O . LEU B 1 137 ? 12.742 39.062 26.422 1 93.06 137 LEU B O 1
ATOM 6404 N N . LEU B 1 138 ? 11.695 38.875 24.484 1 95.06 138 LEU B N 1
ATOM 6405 C CA . LEU B 1 138 ? 12.508 39.938 23.875 1 95.06 138 LEU B CA 1
ATOM 6406 C C . LEU B 1 138 ? 12.281 41.281 24.594 1 95.06 138 LEU B C 1
ATOM 6408 O O . LEU B 1 138 ? 13.188 42.125 24.656 1 95.06 138 LEU B O 1
ATOM 6412 N N . GLY B 1 139 ? 11.086 41.438 25.188 1 95.25 139 GLY B N 1
ATOM 6413 C CA . GLY B 1 139 ? 10.75 42.656 25.906 1 95.25 139 GLY B CA 1
ATOM 6414 C C . GLY B 1 139 ? 11.727 43 27.016 1 95.25 139 GLY B C 1
ATOM 6415 O O . GLY B 1 139 ? 12.008 44.156 27.281 1 95.25 139 GLY B O 1
ATOM 6416 N N . TYR B 1 140 ? 12.359 42 27.578 1 95 140 TYR B N 1
ATOM 6417 C CA . TYR B 1 140 ? 13.344 42.219 28.625 1 95 140 TYR B CA 1
ATOM 6418 C C . TYR B 1 140 ? 14.609 42.844 28.062 1 95 140 TYR B C 1
ATOM 6420 O O . TYR B 1 140 ? 15.172 43.781 28.656 1 95 140 TYR B O 1
ATOM 6428 N N . ARG B 1 141 ? 15.031 42.375 26.984 1 94.94 141 ARG B N 1
ATOM 6429 C CA . ARG B 1 141 ? 16.219 42.938 26.359 1 94.94 141 ARG B CA 1
ATOM 6430 C C . ARG B 1 141 ? 15.984 44.344 25.891 1 94.94 141 ARG B C 1
ATOM 6432 O O . ARG B 1 141 ? 16.875 45.219 26 1 94.94 141 ARG B O 1
ATOM 6439 N N . LEU B 1 142 ? 14.844 44.562 25.375 1 96.38 142 LEU B N 1
ATOM 6440 C CA . LEU B 1 142 ? 14.508 45.906 24.922 1 96.38 142 LEU B CA 1
ATOM 6441 C C . LEU B 1 142 ? 14.414 46.875 26.094 1 96.38 142 LEU B C 1
ATOM 6443 O O . LEU B 1 142 ? 14.836 48.031 25.984 1 96.38 142 LEU B O 1
ATOM 6447 N N . ALA B 1 143 ? 13.867 46.375 27.141 1 95.44 143 ALA B N 1
ATOM 6448 C CA . ALA B 1 143 ? 13.789 47.188 28.359 1 95.44 143 ALA B CA 1
ATOM 6449 C C . ALA B 1 143 ? 15.188 47.562 28.859 1 95.44 143 ALA B C 1
ATOM 6451 O O . ALA B 1 143 ? 15.422 48.719 29.25 1 95.44 143 ALA B O 1
ATOM 6452 N N . SER B 1 144 ? 16.062 46.625 28.828 1 94.12 144 SER B N 1
ATOM 6453 C CA . SER B 1 144 ? 17.438 46.875 29.234 1 94.12 144 SER B CA 1
ATOM 6454 C C . SER B 1 144 ? 18.109 47.938 28.344 1 94.12 144 SER B C 1
ATOM 6456 O O . SER B 1 144 ? 18.828 48.781 28.828 1 94.12 144 SER B O 1
ATOM 6458 N N . MET B 1 145 ? 17.875 47.875 27.078 1 94 145 MET B N 1
ATOM 6459 C CA . MET B 1 145 ? 18.438 48.844 26.141 1 94 145 MET B CA 1
ATOM 6460 C C . MET B 1 145 ? 17.922 50.25 26.422 1 94 145 MET B C 1
ATOM 6462 O O . MET B 1 145 ? 18.672 51.219 26.344 1 94 145 MET B O 1
ATOM 6466 N N . TRP B 1 146 ? 16.641 50.281 26.719 1 94.19 146 TRP B N 1
ATOM 6467 C CA . TRP B 1 146 ? 16.016 51.562 27.016 1 94.19 146 TRP B CA 1
ATOM 6468 C C . TRP B 1 146 ? 16.594 52.156 28.281 1 94.19 146 TRP B C 1
ATOM 6470 O O . TRP B 1 146 ? 16.938 53.344 28.328 1 94.19 146 TRP B O 1
ATOM 6480 N N . ILE B 1 147 ? 16.766 51.375 29.328 1 91.19 147 ILE B N 1
ATOM 6481 C CA . ILE B 1 147 ? 17.312 51.844 30.609 1 91.19 147 ILE B CA 1
ATOM 6482 C C . ILE B 1 147 ? 18.766 52.281 30.422 1 91.19 147 ILE B C 1
ATOM 6484 O O . ILE B 1 147 ? 19.172 53.312 30.938 1 91.19 147 ILE B O 1
ATOM 6488 N N . LEU B 1 148 ? 19.516 51.531 29.656 1 89.94 148 LEU B N 1
ATOM 6489 C CA . LEU B 1 148 ? 20.922 51.844 29.422 1 89.94 148 LEU B CA 1
ATOM 6490 C C . LEU B 1 148 ? 21.047 53.156 28.625 1 89.94 148 LEU B C 1
ATOM 6492 O O . LEU B 1 148 ? 21.953 53.938 28.891 1 89.94 148 LEU B O 1
ATOM 6496 N N . ALA B 1 149 ? 20.172 53.312 27.688 1 91.31 149 ALA B N 1
ATOM 6497 C CA . ALA B 1 149 ? 20.172 54.562 26.906 1 91.31 149 ALA B CA 1
ATOM 6498 C C . ALA B 1 149 ? 19.922 55.781 27.797 1 91.31 149 ALA B C 1
ATOM 6500 O O . ALA B 1 149 ? 20.484 56.844 27.578 1 91.31 149 ALA B O 1
ATOM 6501 N N . GLN B 1 150 ? 19.062 55.562 28.766 1 87.81 150 GLN B N 1
ATOM 6502 C CA . GLN B 1 150 ? 18.734 56.656 29.688 1 87.81 150 GLN B CA 1
ATOM 6503 C C . GLN B 1 150 ? 19.891 56.906 30.641 1 87.81 150 GLN B C 1
ATOM 6505 O O . GLN B 1 150 ? 20.219 58.062 30.922 1 87.81 150 GLN B O 1
ATOM 6510 N N . GLU B 1 151 ? 20.5 55.906 31.078 1 84.44 151 GLU B N 1
ATOM 6511 C CA . GLU B 1 151 ? 21.625 56.031 32 1 84.44 151 GLU B CA 1
ATOM 6512 C C . GLU B 1 151 ? 22.828 56.688 31.328 1 84.44 151 GLU B C 1
ATOM 6514 O O . GLU B 1 151 ? 23.547 57.469 31.953 1 84.44 151 GLU B O 1
ATOM 6519 N N . THR B 1 152 ? 23.047 56.375 30.109 1 87.19 152 THR B N 1
ATOM 6520 C CA . THR B 1 152 ? 24.203 56.875 29.391 1 87.19 152 THR B CA 1
ATOM 6521 C C . THR B 1 152 ? 23.875 58.188 28.688 1 87.19 152 THR B C 1
ATOM 6523 O O . THR B 1 152 ? 24.719 58.75 27.984 1 87.19 152 THR B O 1
ATOM 6526 N N . GLU B 1 153 ? 22.703 58.75 28.734 1 84 153 GLU B N 1
ATOM 6527 C CA . GLU B 1 153 ? 22.234 60 28.188 1 84 153 GLU B CA 1
ATOM 6528 C C . GLU B 1 153 ? 22.344 60.062 26.672 1 84 153 GLU B C 1
ATOM 6530 O O . GLU B 1 153 ? 22.75 61.062 26.094 1 84 153 GLU B O 1
ATOM 6535 N N . HIS B 1 154 ? 22.141 58.969 26.156 1 87.12 154 HIS B N 1
ATOM 6536 C CA . HIS B 1 154 ? 22.031 58.906 24.703 1 87.12 154 HIS B CA 1
ATOM 6537 C C . HIS B 1 154 ? 20.594 59.125 24.25 1 87.12 154 HIS B C 1
ATOM 6539 O O . HIS B 1 154 ? 19.906 58.156 23.922 1 87.12 154 HIS B O 1
ATOM 6545 N N . THR B 1 155 ? 20.203 60.281 24.078 1 83.31 155 THR B N 1
ATOM 6546 C CA . THR B 1 155 ? 18.828 60.688 23.828 1 83.31 155 THR B CA 1
ATOM 6547 C C . THR B 1 155 ? 18.344 60.156 22.484 1 83.31 155 THR B C 1
ATOM 6549 O O . THR B 1 155 ? 17.141 59.906 22.312 1 83.31 155 THR B O 1
ATOM 6552 N N . GLU B 1 156 ? 19.234 59.938 21.562 1 83.69 156 GLU B N 1
ATOM 6553 C CA . GLU B 1 156 ? 18.844 59.469 20.234 1 83.69 156 GLU B CA 1
ATOM 6554 C C . GLU B 1 156 ? 18.375 58.031 20.266 1 83.69 156 GLU B C 1
ATOM 6556 O O . GLU B 1 156 ? 17.641 57.562 19.375 1 83.69 156 GLU B O 1
ATOM 6561 N N . SER B 1 157 ? 18.75 57.406 21.359 1 88.69 157 SER B N 1
ATOM 6562 C CA . SER B 1 157 ? 18.406 55.969 21.469 1 88.69 157 SER B CA 1
ATOM 6563 C C . SER B 1 157 ? 17.141 55.781 22.281 1 88.69 157 SER B C 1
ATOM 6565 O O . SER B 1 157 ? 16.703 54.656 22.5 1 88.69 157 SER B O 1
ATOM 6567 N N . MET B 1 158 ? 16.594 56.844 22.703 1 92 158 MET B N 1
ATOM 6568 C CA . MET B 1 158 ? 15.328 56.781 23.438 1 92 158 MET B CA 1
ATOM 6569 C C . MET B 1 158 ? 14.141 56.969 22.5 1 92 158 MET B C 1
ATOM 6571 O O . MET B 1 158 ? 14.227 57.688 21.516 1 92 158 MET B O 1
ATOM 6575 N N . PRO B 1 159 ? 13.086 56.25 22.75 1 93.88 159 PRO B N 1
ATOM 6576 C CA . PRO B 1 159 ? 11.945 56.312 21.828 1 93.88 159 PRO B CA 1
ATOM 6577 C C . PRO B 1 159 ? 11.117 57.562 22 1 93.88 159 PRO B C 1
ATOM 6579 O O . PRO B 1 159 ? 11.102 58.156 23.094 1 93.88 159 PRO B O 1
ATOM 6582 N N . THR B 1 160 ? 10.531 58.031 20.906 1 93.25 160 THR B N 1
ATOM 6583 C CA . THR B 1 160 ? 9.5 59.062 20.953 1 93.25 160 THR B CA 1
ATOM 6584 C C . THR B 1 160 ? 8.156 58.469 21.344 1 93.25 160 THR B C 1
ATOM 6586 O O . THR B 1 160 ? 8.031 57.25 21.484 1 93.25 160 THR B O 1
ATOM 6589 N N . ALA B 1 161 ? 7.16 59.281 21.547 1 92.31 161 ALA B N 1
ATOM 6590 C CA . ALA B 1 161 ? 5.836 58.781 21.906 1 92.31 161 ALA B CA 1
ATOM 6591 C C . ALA B 1 161 ? 5.305 57.812 20.859 1 92.31 161 ALA B C 1
ATOM 6593 O O . ALA B 1 161 ? 4.75 56.75 21.188 1 92.31 161 ALA B O 1
ATOM 6594 N N . ALA B 1 162 ? 5.508 58.125 19.578 1 93.38 162 ALA B N 1
ATOM 6595 C CA . ALA B 1 162 ? 5.062 57.281 18.484 1 93.38 162 ALA B CA 1
ATOM 6596 C C . ALA B 1 162 ? 5.844 55.969 18.484 1 93.38 162 ALA B C 1
ATOM 6598 O O . ALA B 1 162 ? 5.262 54.875 18.312 1 93.38 162 ALA B O 1
ATOM 6599 N N . GLN B 1 163 ? 7.145 56.094 18.672 1 95.25 163 GLN B N 1
ATOM 6600 C CA . GLN B 1 163 ? 8 54.906 18.672 1 95.25 163 GLN B CA 1
ATOM 6601 C C . GLN B 1 163 ? 7.719 54.031 19.875 1 95.25 163 GLN B C 1
ATOM 6603 O O . GLN B 1 163 ? 7.777 52.812 19.781 1 95.25 163 GLN B O 1
ATOM 6608 N N . TYR B 1 164 ? 7.48 54.594 21.016 1 94.44 164 TYR B N 1
ATOM 6609 C CA . TYR B 1 164 ? 7.078 53.844 22.188 1 94.44 164 TYR B CA 1
ATOM 6610 C C . TYR B 1 164 ? 5.793 53.062 21.938 1 94.44 164 TYR B C 1
ATOM 6612 O O . TYR B 1 164 ? 5.691 51.875 22.266 1 94.44 164 TYR B O 1
ATOM 6620 N N . GLY B 1 165 ? 4.809 53.75 21.359 1 94.19 165 GLY B N 1
ATOM 6621 C CA . GLY B 1 165 ? 3.566 53.094 21 1 94.19 165 GLY B CA 1
ATOM 6622 C C . GLY B 1 165 ? 3.77 51.906 20.062 1 94.19 165 GLY B C 1
ATOM 6623 O O . GLY B 1 165 ? 3.111 50.875 20.203 1 94.19 165 GLY B O 1
ATOM 6624 N N . LEU B 1 166 ? 4.637 52.062 19.109 1 95.56 166 LEU B N 1
ATOM 6625 C CA . LEU B 1 166 ? 4.926 51 18.172 1 95.56 166 LEU B CA 1
ATOM 6626 C C . LEU B 1 166 ? 5.621 49.844 18.875 1 95.56 166 LEU B C 1
ATOM 6628 O O . LEU B 1 166 ? 5.367 48.688 18.562 1 95.56 166 LEU B O 1
ATOM 6632 N N . LEU B 1 167 ? 6.516 50.156 19.797 1 96.19 167 LEU B N 1
ATOM 6633 C CA . LEU B 1 167 ? 7.184 49.094 20.562 1 96.19 167 LEU B CA 1
ATOM 6634 C C . LEU B 1 167 ? 6.176 48.312 21.375 1 96.19 167 LEU B C 1
ATOM 6636 O O . LEU B 1 167 ? 6.266 47.062 21.453 1 96.19 167 LEU B O 1
ATOM 6640 N N . VAL B 1 168 ? 5.234 48.969 21.953 1 94.19 168 VAL B N 1
ATOM 6641 C CA . VAL B 1 168 ? 4.199 48.312 22.75 1 94.19 168 VAL B CA 1
ATOM 6642 C C . VAL B 1 168 ? 3.363 47.406 21.844 1 94.19 168 VAL B C 1
ATOM 6644 O O . VAL B 1 168 ? 3.025 46.281 22.219 1 94.19 168 VAL B O 1
ATOM 6647 N N . LYS B 1 169 ? 3.088 47.906 20.719 1 93.81 169 LYS B N 1
ATOM 6648 C CA . LYS B 1 169 ? 2.289 47.094 19.781 1 93.81 169 LYS B CA 1
ATOM 6649 C C . LYS B 1 169 ? 3.068 45.906 19.266 1 93.81 169 LYS B C 1
ATOM 6651 O O . LYS B 1 169 ? 2.518 44.812 19.156 1 93.81 169 LYS B O 1
ATOM 6656 N N . LEU B 1 170 ? 4.336 46.094 18.953 1 94.38 170 LEU B N 1
ATOM 6657 C CA . LEU B 1 170 ? 5.172 45.031 18.438 1 94.38 170 LEU B CA 1
ATOM 6658 C C . LEU B 1 170 ? 5.332 43.938 19.484 1 94.38 170 LEU B C 1
ATOM 6660 O O . LEU B 1 170 ? 5.207 42.75 19.156 1 94.38 170 LEU B O 1
ATOM 6664 N N . CYS B 1 171 ? 5.559 44.25 20.688 1 92.88 171 CYS B N 1
ATOM 6665 C CA . CYS B 1 171 ? 5.82 43.281 21.734 1 92.88 171 CYS B CA 1
ATOM 6666 C C . CYS B 1 171 ? 4.52 42.75 22.312 1 92.88 171 CYS B C 1
ATOM 6668 O O . CYS B 1 171 ? 4.477 41.625 22.812 1 92.88 171 CYS B O 1
ATOM 6670 N N . GLY B 1 172 ? 3.484 43.531 22.25 1 87.44 172 GLY B N 1
ATOM 6671 C CA . GLY B 1 172 ? 2.221 43.125 22.859 1 87.44 172 GLY B CA 1
ATOM 6672 C C . GLY B 1 172 ? 1.344 42.312 21.938 1 87.44 172 GLY B C 1
ATOM 6673 O O . GLY B 1 172 ? 0.803 41.281 22.328 1 87.44 172 GLY B O 1
ATOM 6674 N N . SER B 1 173 ? 1.099 42.75 20.75 1 83.5 173 SER B N 1
ATOM 6675 C CA . SER B 1 173 ? 0.23 42.062 19.797 1 83.5 173 SER B CA 1
ATOM 6676 C C . SER B 1 173 ? 1.007 41.031 18.984 1 83.5 173 SER B C 1
ATOM 6678 O O . SER B 1 173 ? 0.513 39.938 18.734 1 83.5 173 SER B O 1
ATOM 6680 N N . ALA B 1 174 ? 2.258 41.281 18.641 1 77.56 174 ALA B N 1
ATOM 6681 C CA . ALA B 1 174 ? 3.199 40.375 17.969 1 77.56 174 ALA B CA 1
ATOM 6682 C C . ALA B 1 174 ? 2.566 39.75 16.734 1 77.56 174 ALA B C 1
ATOM 6684 O O . ALA B 1 174 ? 2.576 38.5 16.594 1 77.56 174 ALA B O 1
ATOM 6685 N N . ASN B 1 175 ? 1.909 40.594 15.898 1 84.69 175 ASN B N 1
ATOM 6686 C CA . ASN B 1 175 ? 1.271 40.062 14.695 1 84.69 175 ASN B CA 1
ATOM 6687 C C . ASN B 1 175 ? 1.718 40.812 13.445 1 84.69 175 ASN B C 1
ATOM 6689 O O . ASN B 1 175 ? 2.6 41.688 13.508 1 84.69 175 ASN B O 1
ATOM 6693 N N . LEU B 1 176 ? 1.169 40.438 12.344 1 85.44 176 LEU B N 1
ATOM 6694 C CA . LEU B 1 176 ? 1.565 40.969 11.047 1 85.44 176 LEU B CA 1
ATOM 6695 C C . LEU B 1 176 ? 1.159 42.438 10.914 1 85.44 176 LEU B C 1
ATOM 6697 O O . LEU B 1 176 ? 1.858 43.219 10.266 1 85.44 176 LEU B O 1
ATOM 6701 N N . PHE B 1 177 ? 0.149 42.812 11.602 1 85.81 177 PHE B N 1
ATOM 6702 C CA . PHE B 1 177 ? -0.326 44.188 11.516 1 85.81 177 PHE B CA 1
ATOM 6703 C C . PHE B 1 177 ? 0.611 45.156 12.258 1 85.81 177 PHE B C 1
ATOM 6705 O O . PHE B 1 177 ? 0.817 46.281 11.836 1 85.81 177 PHE B O 1
ATOM 6712 N N . SER B 1 178 ? 1.052 44.625 13.312 1 91.62 178 SER B N 1
ATOM 6713 C CA . SER B 1 178 ? 2.006 45.438 14.055 1 91.62 178 SER B CA 1
ATOM 6714 C C . SER B 1 178 ? 3.275 45.688 13.25 1 91.62 178 SER B C 1
ATOM 6716 O O . SER B 1 178 ? 3.812 46.781 13.25 1 91.62 178 SER B O 1
ATOM 6718 N N . ALA B 1 179 ? 3.705 44.656 12.562 1 93.12 179 ALA B N 1
ATOM 6719 C CA . ALA B 1 179 ? 4.895 44.781 11.727 1 93.12 179 ALA B CA 1
ATOM 6720 C C . ALA B 1 179 ? 4.633 45.719 10.547 1 93.12 179 ALA B C 1
ATOM 6722 O O . ALA B 1 179 ? 5.484 46.531 10.203 1 93.12 179 ALA B O 1
ATOM 6723 N N . TYR B 1 180 ? 3.486 45.625 10.023 1 91.38 180 TYR B N 1
ATOM 6724 C CA . TYR B 1 180 ? 3.129 46.438 8.867 1 91.38 180 TYR B CA 1
ATOM 6725 C C . TYR B 1 180 ? 3.08 47.906 9.234 1 91.38 180 TYR B C 1
ATOM 6727 O O . TYR B 1 180 ? 3.625 48.75 8.516 1 91.38 180 TYR B O 1
ATOM 6735 N N . GLU B 1 181 ? 2.473 48.25 10.328 1 92.75 181 GLU B N 1
ATOM 6736 C CA . GLU B 1 181 ? 2.361 49.625 10.773 1 92.75 181 GLU B CA 1
ATOM 6737 C C . GLU B 1 181 ? 3.73 50.219 11.109 1 92.75 181 GLU B C 1
ATOM 6739 O O . GLU B 1 181 ? 4 51.375 10.828 1 92.75 181 GLU B O 1
ATOM 6744 N N . THR B 1 182 ? 4.488 49.375 11.703 1 94.62 182 THR B N 1
ATOM 6745 C CA . THR B 1 182 ? 5.828 49.844 12.039 1 94.62 182 THR B CA 1
ATOM 6746 C C . THR B 1 182 ? 6.648 50.094 10.773 1 94.62 182 THR B C 1
ATOM 6748 O O . THR B 1 182 ? 7.398 51.062 10.688 1 94.62 182 THR B O 1
ATOM 6751 N N . MET B 1 183 ? 6.504 49.281 9.812 1 93.69 183 MET B N 1
ATOM 6752 C CA . MET B 1 183 ? 7.211 49.438 8.547 1 93.69 183 MET B CA 1
ATOM 6753 C C . MET B 1 183 ? 6.738 50.719 7.836 1 93.69 183 MET B C 1
ATOM 6755 O O . MET B 1 183 ? 7.543 51.406 7.238 1 93.69 183 MET B O 1
ATOM 6759 N N . ARG B 1 184 ? 5.457 50.938 7.93 1 91.12 184 ARG B N 1
ATOM 6760 C CA . ARG B 1 184 ? 4.906 52.156 7.336 1 91.12 184 ARG B CA 1
ATOM 6761 C C . ARG B 1 184 ? 5.469 53.406 8.016 1 91.12 184 ARG B C 1
ATOM 6763 O O . ARG B 1 184 ? 5.75 54.406 7.352 1 91.12 184 ARG B O 1
ATOM 6770 N N . TYR B 1 185 ? 5.582 53.312 9.375 1 93.81 185 TYR B N 1
ATOM 6771 C CA . TYR B 1 185 ? 6.184 54.406 10.141 1 93.81 185 TYR B CA 1
ATOM 6772 C C . TYR B 1 185 ? 7.629 54.625 9.719 1 93.81 185 TYR B C 1
ATOM 6774 O O . TYR B 1 185 ? 8.055 55.781 9.508 1 93.81 185 TYR B O 1
ATOM 6782 N N . LEU B 1 186 ? 8.359 53.562 9.469 1 92.69 186 LEU B N 1
ATOM 6783 C CA . LEU B 1 186 ? 9.781 53.656 9.156 1 92.69 186 LEU B CA 1
ATOM 6784 C C . LEU B 1 186 ? 9.992 54.156 7.727 1 92.69 186 LEU B C 1
ATOM 6786 O O . LEU B 1 186 ? 11.055 54.688 7.398 1 92.69 186 LEU B O 1
ATOM 6790 N N . LYS B 1 187 ? 9.055 54.031 6.902 1 91.25 187 LYS B N 1
ATOM 6791 C CA . LYS B 1 187 ? 9.172 54.469 5.508 1 91.25 187 LYS B CA 1
ATOM 6792 C C . LYS B 1 187 ? 8.906 55.938 5.363 1 91.25 187 LYS B C 1
ATOM 6794 O O . LYS B 1 187 ? 9.219 56.531 4.328 1 91.25 187 LYS B O 1
ATOM 6799 N N . ARG B 1 188 ? 8.336 56.5 6.453 1 88 188 ARG B N 1
ATOM 6800 C CA . ARG B 1 188 ? 8.102 57.938 6.414 1 88 188 ARG B CA 1
ATOM 6801 C C . ARG B 1 188 ? 9.422 58.688 6.266 1 88 188 ARG B C 1
ATOM 6803 O O . ARG B 1 188 ? 10.453 58.25 6.766 1 88 188 ARG B O 1
ATOM 6810 N N . GLY B 1 189 ? 9.508 59.719 5.414 1 79.31 189 GLY B N 1
ATOM 6811 C CA . GLY B 1 189 ? 10.703 60.5 5.156 1 79.31 189 GLY B CA 1
ATOM 6812 C C . GLY B 1 189 ? 11.367 61 6.418 1 79.31 189 GLY B C 1
ATOM 6813 O O . GLY B 1 189 ? 10.703 61.188 7.445 1 79.31 189 GLY B O 1
ATOM 6814 N N . ARG B 1 190 ? 12.641 61.219 6.445 1 79.75 190 ARG B N 1
ATOM 6815 C CA . ARG B 1 190 ? 13.445 61.656 7.582 1 79.75 190 ARG B CA 1
ATOM 6816 C C . ARG B 1 190 ? 13.016 63.031 8.07 1 79.75 190 ARG B C 1
ATOM 6818 O O . ARG B 1 190 ? 13.289 63.406 9.211 1 79.75 190 ARG B O 1
ATOM 6825 N N . GLU B 1 191 ? 12.258 63.75 7.363 1 77.75 191 GLU B N 1
ATOM 6826 C CA . GLU B 1 191 ? 11.781 65.062 7.754 1 77.75 191 GLU B CA 1
ATOM 6827 C C . GLU B 1 191 ? 10.531 65 8.617 1 77.75 191 GLU B C 1
ATOM 6829 O O . GLU B 1 191 ? 10.25 65.875 9.414 1 77.75 191 GLU B O 1
ATOM 6834 N N . ARG B 1 192 ? 9.984 63.844 8.523 1 81.81 192 ARG B N 1
ATOM 6835 C CA . ARG B 1 192 ? 8.695 63.688 9.195 1 81.81 192 ARG B CA 1
ATOM 6836 C C . ARG B 1 192 ? 8.82 62.812 10.422 1 81.81 192 ARG B C 1
ATOM 6838 O O . ARG B 1 192 ? 7.828 62.562 11.109 1 81.81 192 ARG B O 1
ATOM 6845 N N . ARG B 1 193 ? 10.078 62.219 10.633 1 84.06 193 ARG B N 1
ATOM 6846 C CA . ARG B 1 193 ? 10.25 61.375 11.812 1 84.06 193 ARG B CA 1
ATOM 6847 C C . ARG B 1 193 ? 11.672 61.469 12.344 1 84.06 193 ARG B C 1
ATOM 6849 O O . ARG B 1 193 ? 12.617 61.688 11.586 1 84.06 193 ARG B O 1
ATOM 6856 N N . PRO B 1 194 ? 11.789 61.344 13.688 1 88.94 194 PRO B N 1
ATOM 6857 C CA . PRO B 1 194 ? 13.141 61.25 14.25 1 88.94 194 PRO B CA 1
ATOM 6858 C C . PRO B 1 194 ? 13.797 59.906 13.961 1 88.94 194 PRO B C 1
ATOM 6860 O O . PRO B 1 194 ? 13.148 58.969 13.453 1 88.94 194 PRO B O 1
ATOM 6863 N N . ARG B 1 195 ? 15.086 59.906 14.211 1 88.56 195 ARG B N 1
ATOM 6864 C CA . ARG B 1 195 ? 15.812 58.656 14.031 1 88.56 195 ARG B CA 1
ATOM 6865 C C . ARG B 1 195 ? 15.227 57.531 14.906 1 88.56 195 ARG B C 1
ATOM 6867 O O . ARG B 1 195 ? 14.914 57.781 16.078 1 88.56 195 ARG B O 1
ATOM 6874 N N . ALA B 1 196 ? 15.008 56.344 14.336 1 91.88 196 ALA B N 1
ATOM 6875 C CA . ALA B 1 196 ? 14.445 55.188 15.062 1 91.88 196 ALA B CA 1
ATOM 6876 C C . ALA B 1 196 ? 15.469 54.594 16.031 1 91.88 196 ALA B C 1
ATOM 6878 O O . ALA B 1 196 ? 16.625 54.375 15.672 1 91.88 196 ALA B O 1
ATOM 6879 N N . PRO B 1 197 ? 15.117 54.469 17.25 1 93.31 197 PRO B N 1
ATOM 6880 C CA . PRO B 1 197 ? 16.047 53.812 18.203 1 93.31 197 PRO B CA 1
ATOM 6881 C C . PRO B 1 197 ? 16.344 52.375 17.828 1 93.31 197 PRO B C 1
ATOM 6883 O O . PRO B 1 197 ? 15.562 51.719 17.141 1 93.31 197 PRO B O 1
ATOM 6886 N N . THR B 1 198 ? 17.453 51.906 18.312 1 92.94 198 THR B N 1
ATOM 6887 C CA . THR B 1 198 ? 17.891 50.562 18.016 1 92.94 198 THR B CA 1
ATOM 6888 C C . THR B 1 198 ? 16.891 49.531 18.562 1 92.94 198 THR B C 1
ATOM 6890 O O . THR B 1 198 ? 16.703 48.469 17.969 1 92.94 198 THR B O 1
ATOM 6893 N N . SER B 1 199 ? 16.266 49.844 19.672 1 94.75 199 SER B N 1
ATOM 6894 C CA . SER B 1 199 ? 15.297 48.938 20.266 1 94.75 199 SER B CA 1
ATOM 6895 C C . SER B 1 199 ? 14.125 48.688 19.312 1 94.75 199 SER B C 1
ATOM 6897 O O . SER B 1 199 ? 13.633 47.562 19.219 1 94.75 199 SER B O 1
ATOM 6899 N N . LEU B 1 200 ? 13.672 49.656 18.578 1 95.81 200 LEU B N 1
ATOM 6900 C CA . LEU B 1 200 ? 12.562 49.531 17.656 1 95.81 200 LEU B CA 1
ATOM 6901 C C . LEU B 1 200 ? 12.961 48.656 16.453 1 95.81 200 LEU B C 1
ATOM 6903 O O . LEU B 1 200 ? 12.195 47.812 16.016 1 95.81 200 LEU B O 1
ATOM 6907 N N . ILE B 1 201 ? 14.125 48.875 15.953 1 95.69 201 ILE B N 1
ATOM 6908 C CA . ILE B 1 201 ? 14.609 48.125 14.805 1 95.69 201 ILE B CA 1
ATOM 6909 C C . ILE B 1 201 ? 14.797 46.656 15.188 1 95.69 201 ILE B C 1
ATOM 6911 O O . ILE B 1 201 ? 14.438 45.75 14.414 1 95.69 201 ILE B O 1
ATOM 6915 N N . VAL B 1 202 ? 15.359 46.375 16.375 1 95.62 202 VAL B N 1
ATOM 6916 C CA . VAL B 1 202 ? 15.578 45.031 16.828 1 95.62 202 VAL B CA 1
ATOM 6917 C C . VAL B 1 202 ? 14.234 44.312 17.031 1 95.62 202 VAL B C 1
ATOM 6919 O O . VAL B 1 202 ? 14.055 43.188 16.625 1 95.62 202 VAL B O 1
ATOM 6922 N N . ALA B 1 203 ? 13.273 45.031 17.625 1 96.44 203 ALA B N 1
ATOM 6923 C CA . ALA B 1 203 ? 11.945 44.438 17.844 1 96.44 203 ALA B CA 1
ATOM 6924 C C . ALA B 1 203 ? 11.281 44.094 16.516 1 96.44 203 ALA B C 1
ATOM 6926 O O . ALA B 1 203 ? 10.711 43 16.359 1 96.44 203 ALA B O 1
ATOM 6927 N N . LEU B 1 204 ? 11.328 45 15.578 1 96.5 204 LEU B N 1
ATOM 6928 C CA . LEU B 1 204 ? 10.727 44.781 14.266 1 96.5 204 LEU B CA 1
ATOM 6929 C C . LEU B 1 204 ? 11.422 43.625 13.547 1 96.5 204 LEU B C 1
ATOM 6931 O O . LEU B 1 204 ? 10.758 42.781 12.961 1 96.5 204 LEU B O 1
ATOM 6935 N N . THR B 1 205 ? 12.734 43.594 13.586 1 96.25 205 THR B N 1
ATOM 6936 C CA . THR B 1 205 ? 13.492 42.594 12.883 1 96.25 205 THR B CA 1
ATOM 6937 C C . THR B 1 205 ? 13.188 41.188 13.438 1 96.25 205 THR B C 1
ATOM 6939 O O . THR B 1 205 ? 12.961 40.25 12.672 1 96.25 205 THR B O 1
ATOM 6942 N N . ILE B 1 206 ? 13.18 41.062 14.727 1 95.75 206 ILE B N 1
ATOM 6943 C CA . ILE B 1 206 ? 12.93 39.75 15.336 1 95.75 206 ILE B CA 1
ATOM 6944 C C . ILE B 1 206 ? 11.492 39.312 15.062 1 95.75 206 ILE B C 1
ATOM 6946 O O . ILE B 1 206 ? 11.234 38.125 14.805 1 95.75 206 ILE B O 1
ATOM 6950 N N . LEU B 1 207 ? 10.562 40.25 15.148 1 95.25 207 LEU B N 1
ATOM 6951 C CA . LEU B 1 207 ? 9.172 39.906 14.852 1 95.25 207 LEU B CA 1
ATOM 6952 C C . LEU B 1 207 ? 9.031 39.469 13.398 1 95.25 207 LEU B C 1
ATOM 6954 O O . LEU B 1 207 ? 8.383 38.438 13.125 1 95.25 207 LEU B O 1
ATOM 6958 N N . VAL B 1 208 ? 9.57 40.188 12.484 1 95.56 208 VAL B N 1
ATOM 6959 C CA . VAL B 1 208 ? 9.484 39.844 11.07 1 95.56 208 VAL B CA 1
ATOM 6960 C C . VAL B 1 208 ? 10.141 38.5 10.828 1 95.56 208 VAL B C 1
ATOM 6962 O O . VAL B 1 208 ? 9.617 37.656 10.086 1 95.56 208 VAL B O 1
ATOM 6965 N N . LEU B 1 209 ? 11.266 38.312 11.484 1 95.94 209 LEU B N 1
ATOM 6966 C CA . LEU B 1 209 ? 11.945 37.031 11.344 1 95.94 209 LEU B CA 1
ATOM 6967 C C . LEU B 1 209 ? 11.086 35.875 11.883 1 95.94 209 LEU B C 1
ATOM 6969 O O . LEU B 1 209 ? 10.992 34.812 11.273 1 95.94 209 LEU B O 1
ATOM 6973 N N . ALA B 1 210 ? 10.531 36.062 13.008 1 94.69 210 ALA B N 1
ATOM 6974 C CA . ALA B 1 210 ? 9.688 35.031 13.617 1 94.69 210 ALA B CA 1
ATOM 6975 C C . ALA B 1 210 ? 8.477 34.719 12.734 1 94.69 210 ALA B C 1
ATOM 6977 O O . ALA B 1 210 ? 8.109 33.562 12.547 1 94.69 210 ALA B O 1
ATOM 6978 N N . ILE B 1 211 ? 7.844 35.781 12.188 1 92.75 211 ILE B N 1
ATOM 6979 C CA . ILE B 1 211 ? 6.684 35.594 11.32 1 92.75 211 ILE B CA 1
ATOM 6980 C C . ILE B 1 211 ? 7.098 34.906 10.031 1 92.75 211 ILE B C 1
ATOM 6982 O O . ILE B 1 211 ? 6.398 34 9.555 1 92.75 211 ILE B O 1
ATOM 6986 N N . LEU B 1 212 ? 8.164 35.281 9.508 1 94.94 212 LEU B N 1
ATOM 6987 C CA . LEU B 1 212 ? 8.656 34.688 8.281 1 94.94 212 LEU B CA 1
ATOM 6988 C C . LEU B 1 212 ? 8.953 33.188 8.5 1 94.94 212 LEU B C 1
ATOM 6990 O O . LEU B 1 212 ? 8.609 32.375 7.664 1 94.94 212 LEU B O 1
ATOM 6994 N N . LEU B 1 213 ? 9.609 32.875 9.57 1 96 213 LEU B N 1
ATOM 6995 C CA . LEU B 1 213 ? 9.922 31.484 9.867 1 96 213 LEU B CA 1
ATOM 6996 C C . LEU B 1 213 ? 8.648 30.688 10.078 1 96 213 LEU B C 1
ATOM 6998 O O . LEU B 1 213 ? 8.562 29.531 9.641 1 96 213 LEU B O 1
ATOM 7002 N N . ASN B 1 214 ? 7.73 31.281 10.727 1 92.94 214 ASN B N 1
ATOM 7003 C CA . ASN B 1 214 ? 6.457 30.594 10.953 1 92.94 214 ASN B CA 1
ATOM 7004 C C . ASN B 1 214 ? 5.738 30.312 9.641 1 92.94 214 ASN B C 1
ATOM 7006 O O . ASN B 1 214 ? 5.238 29.203 9.43 1 92.94 214 ASN B O 1
ATOM 7010 N N . HIS B 1 215 ? 5.664 31.219 8.75 1 93.31 215 HIS B N 1
ATOM 7011 C CA . HIS B 1 215 ? 4.984 31.031 7.477 1 93.31 215 HIS B CA 1
ATOM 7012 C C . HIS B 1 215 ? 5.777 30.109 6.559 1 93.31 215 HIS B C 1
ATOM 7014 O O . HIS B 1 215 ? 5.199 29.344 5.785 1 93.31 215 HIS B O 1
ATOM 7020 N N . LEU B 1 216 ? 7.051 30.266 6.625 1 96.25 216 LEU B N 1
ATOM 7021 C CA . LEU B 1 216 ? 7.887 29.344 5.859 1 96.25 216 LEU B CA 1
ATOM 7022 C C . LEU B 1 216 ? 7.691 27.906 6.336 1 96.25 216 LEU B C 1
ATOM 7024 O O . LEU B 1 216 ? 7.664 26.969 5.527 1 96.25 216 LEU B O 1
ATOM 7028 N N . LEU B 1 217 ? 7.629 27.719 7.613 1 96.56 217 LEU B N 1
ATOM 7029 C CA . LEU B 1 217 ? 7.387 26.391 8.164 1 96.56 217 LEU B CA 1
ATOM 7030 C C . LEU B 1 217 ? 6.059 25.844 7.676 1 96.56 217 LEU B C 1
ATOM 7032 O O . LEU B 1 217 ? 5.969 24.656 7.32 1 96.56 217 LEU B O 1
ATOM 7036 N N . SER B 1 218 ? 5.059 26.625 7.605 1 95.06 218 SER B N 1
ATOM 7037 C CA . SER B 1 218 ? 3.756 26.203 7.105 1 95.06 218 SER B CA 1
ATOM 7038 C C . SER B 1 218 ? 3.826 25.828 5.633 1 95.06 218 SER B C 1
ATOM 7040 O O . SER B 1 218 ? 3.217 24.844 5.211 1 95.06 218 SER B O 1
ATOM 7042 N N . ALA B 1 219 ? 4.535 26.578 4.91 1 96.19 219 ALA B N 1
ATOM 7043 C CA . ALA B 1 219 ? 4.676 26.312 3.48 1 96.19 219 ALA B CA 1
ATOM 7044 C C . ALA B 1 219 ? 5.441 25.016 3.238 1 96.19 219 ALA B C 1
ATOM 7046 O O . ALA B 1 219 ? 5.062 24.219 2.377 1 96.19 219 ALA B O 1
ATOM 7047 N N . VAL B 1 220 ? 6.461 24.875 3.975 1 97.62 220 VAL B N 1
ATOM 7048 C CA . VAL B 1 220 ? 7.289 23.688 3.789 1 97.62 220 VAL B CA 1
ATOM 7049 C C . VAL B 1 220 ? 6.547 22.453 4.305 1 97.62 220 VAL B C 1
ATOM 7051 O O . VAL B 1 220 ? 6.68 21.359 3.75 1 97.62 220 VAL B O 1
ATOM 7054 N N . ASP B 1 221 ? 5.844 22.562 5.359 1 96.94 221 ASP B N 1
ATOM 7055 C CA . ASP B 1 221 ? 5.016 21.453 5.84 1 96.94 221 ASP B CA 1
ATOM 7056 C C . ASP B 1 221 ? 4.012 21.016 4.777 1 96.94 221 ASP B C 1
ATOM 7058 O O . ASP B 1 221 ? 3.77 19.828 4.602 1 96.94 221 ASP B O 1
ATOM 7062 N N . LEU B 1 222 ? 3.414 22.016 4.156 1 95.94 222 LEU B N 1
ATOM 7063 C CA . LEU B 1 222 ? 2.523 21.703 3.047 1 95.94 222 LEU B CA 1
ATOM 7064 C C . LEU B 1 222 ? 3.271 20.969 1.942 1 95.94 222 LEU B C 1
ATOM 7066 O O . LEU B 1 222 ? 2.754 20 1.371 1 95.94 222 LEU B O 1
ATOM 7070 N N . TRP B 1 223 ? 4.434 21.453 1.624 1 96.88 223 TRP B N 1
ATOM 7071 C CA . TRP B 1 223 ? 5.289 20.797 0.643 1 96.88 223 TRP B CA 1
ATOM 7072 C C . TRP B 1 223 ? 5.562 19.359 1.042 1 96.88 223 TRP B C 1
ATOM 7074 O O . TRP B 1 223 ? 5.496 18.453 0.207 1 96.88 223 TRP B O 1
ATOM 7084 N N . LEU B 1 224 ? 5.82 19.109 2.254 1 97.56 224 LEU B N 1
ATOM 7085 C CA . LEU B 1 224 ? 6.078 17.75 2.746 1 97.56 224 LEU B CA 1
ATOM 7086 C C . LEU B 1 224 ? 4.832 16.891 2.637 1 97.56 224 LEU B C 1
ATOM 7088 O O . LEU B 1 224 ? 4.91 15.727 2.225 1 97.56 224 LEU B O 1
ATOM 7092 N N . HIS B 1 225 ? 3.686 17.406 2.932 1 96 225 HIS B N 1
ATOM 7093 C CA . HIS B 1 225 ? 2.43 16.672 2.885 1 96 225 HIS B CA 1
ATOM 7094 C C . HIS B 1 225 ? 2.064 16.297 1.452 1 96 225 HIS B C 1
ATOM 7096 O O . HIS B 1 225 ? 1.437 15.258 1.218 1 96 225 HIS B O 1
ATOM 7102 N N . THR B 1 226 ? 2.451 17.094 0.509 1 94.62 226 THR B N 1
ATOM 7103 C CA . THR B 1 226 ? 2.045 16.844 -0.872 1 94.62 226 THR B CA 1
ATOM 7104 C C . THR B 1 226 ? 3.062 15.969 -1.588 1 94.62 226 THR B C 1
ATOM 7106 O O . THR B 1 226 ? 2.801 15.477 -2.688 1 94.62 226 THR B O 1
ATOM 7109 N N . THR B 1 227 ? 4.18 15.758 -0.974 1 94.19 227 THR B N 1
ATOM 7110 C CA . THR B 1 227 ? 5.199 14.961 -1.645 1 94.19 227 THR B CA 1
ATOM 7111 C C . THR B 1 227 ? 5.418 13.641 -0.916 1 94.19 227 THR B C 1
ATOM 7113 O O . THR B 1 227 ? 5.91 12.672 -1.504 1 94.19 227 THR B O 1
ATOM 7116 N N . ALA B 1 228 ? 5.125 13.664 0.368 1 95 228 ALA B N 1
ATOM 7117 C CA . ALA B 1 228 ? 5.219 12.398 1.089 1 95 228 ALA B CA 1
ATOM 7118 C C . ALA B 1 228 ? 4.199 11.391 0.561 1 95 228 ALA B C 1
ATOM 7120 O O . ALA B 1 228 ? 3.082 11.758 0.195 1 95 228 ALA B O 1
ATOM 7121 N N . SER B 1 229 ? 4.645 10.133 0.483 1 91.69 229 SER B N 1
ATOM 7122 C CA . SER B 1 229 ? 3.777 9.102 -0.073 1 91.69 229 SER B CA 1
ATOM 7123 C C . SER B 1 229 ? 3.988 7.762 0.631 1 91.69 229 SER B C 1
ATOM 7125 O O . SER B 1 229 ? 4.891 7.625 1.46 1 91.69 229 SER B O 1
ATOM 7127 N N . THR B 1 230 ? 3.061 6.883 0.393 1 88.19 230 THR B N 1
ATOM 7128 C CA . THR B 1 230 ? 3.182 5.504 0.851 1 88.19 230 THR B CA 1
ATOM 7129 C C . THR B 1 230 ? 3.23 4.543 -0.334 1 88.19 230 THR B C 1
ATOM 7131 O O . THR B 1 230 ? 2.678 4.832 -1.397 1 88.19 230 THR B O 1
ATOM 7134 N N . PHE B 1 231 ? 4.016 3.541 -0.176 1 83.38 231 PHE B N 1
ATOM 7135 C CA . PHE B 1 231 ? 4.113 2.516 -1.209 1 83.38 231 PHE B CA 1
ATOM 7136 C C . PHE B 1 231 ? 4.254 1.132 -0.587 1 83.38 231 PHE B C 1
ATOM 7138 O O . PHE B 1 231 ? 4.441 1.006 0.624 1 83.38 231 PHE B O 1
ATOM 7145 N N . LEU B 1 232 ? 4.105 0.207 -1.446 1 79.06 232 LEU B N 1
ATOM 7146 C CA . LEU B 1 232 ? 4.254 -1.172 -0.993 1 79.06 232 LEU B CA 1
ATOM 7147 C C . LEU B 1 232 ? 5.715 -1.603 -1.023 1 79.06 232 LEU B C 1
ATOM 7149 O O . LEU B 1 232 ? 6.352 -1.573 -2.078 1 79.06 232 LEU B O 1
ATOM 7153 N N . HIS B 1 233 ? 6.203 -1.958 0.157 1 83 233 HIS B N 1
ATOM 7154 C CA . HIS B 1 233 ? 7.59 -2.385 0.326 1 83 233 HIS B CA 1
ATOM 7155 C C . HIS B 1 233 ? 7.676 -3.893 0.546 1 83 233 HIS B C 1
ATOM 7157 O O . HIS B 1 233 ? 6.887 -4.461 1.302 1 83 233 HIS B O 1
ATOM 7163 N N . THR B 1 234 ? 8.594 -4.477 -0.255 1 80.12 234 THR B N 1
ATOM 7164 C CA . THR B 1 234 ? 8.875 -5.895 -0.071 1 80.12 234 THR B CA 1
ATOM 7165 C C . THR B 1 234 ? 9.922 -6.102 1.02 1 80.12 234 THR B C 1
ATOM 7167 O O . THR B 1 234 ? 11.094 -5.789 0.824 1 80.12 234 THR B O 1
ATOM 7170 N N . SER B 1 235 ? 9.438 -6.59 2.111 1 81.06 235 SER B N 1
ATOM 7171 C CA . SER B 1 235 ? 10.344 -6.852 3.227 1 81.06 235 SER B CA 1
ATOM 7172 C C . SER B 1 235 ? 10.734 -8.328 3.281 1 81.06 235 SER B C 1
ATOM 7174 O O . SER B 1 235 ? 9.93 -9.203 2.969 1 81.06 235 SER B O 1
ATOM 7176 N N . MET B 1 236 ? 12.047 -8.562 3.586 1 83.5 236 MET B N 1
ATOM 7177 C CA . MET B 1 236 ? 12.555 -9.93 3.674 1 83.5 236 MET B CA 1
ATOM 7178 C C . MET B 1 236 ? 13.078 -10.227 5.078 1 83.5 236 MET B C 1
ATOM 7180 O O . MET B 1 236 ? 13.711 -9.375 5.699 1 83.5 236 MET B O 1
ATOM 7184 N N . THR B 1 237 ? 12.586 -11.289 5.609 1 83.81 237 THR B N 1
ATOM 7185 C CA . THR B 1 237 ? 13.086 -11.75 6.898 1 83.81 237 THR B CA 1
ATOM 7186 C C . THR B 1 237 ? 13.688 -13.148 6.773 1 83.81 237 THR B C 1
ATOM 7188 O O . THR B 1 237 ? 13.156 -13.992 6.047 1 83.81 237 THR B O 1
ATOM 7191 N N . GLU B 1 238 ? 14.75 -13.344 7.512 1 90.62 238 GLU B N 1
ATOM 7192 C CA . GLU B 1 238 ? 15.391 -14.656 7.488 1 90.62 238 GLU B CA 1
ATOM 7193 C C . GLU B 1 238 ? 14.531 -15.703 8.195 1 90.62 238 GLU B C 1
ATOM 7195 O O . GLU B 1 238 ? 13.961 -15.438 9.258 1 90.62 238 GLU B O 1
ATOM 7200 N N . ILE B 1 239 ? 14.391 -16.812 7.512 1 91.06 239 ILE B N 1
ATOM 7201 C CA . ILE B 1 239 ? 13.633 -17.906 8.117 1 91.06 239 ILE B CA 1
ATOM 7202 C C . ILE B 1 239 ? 14.461 -18.562 9.219 1 91.06 239 ILE B C 1
ATOM 7204 O O . ILE B 1 239 ? 15.625 -18.906 9.008 1 91.06 239 ILE B O 1
ATOM 7208 N N . ALA B 1 240 ? 13.836 -18.703 10.328 1 89.94 240 ALA B N 1
ATOM 7209 C CA . ALA B 1 240 ? 14.516 -19.359 11.438 1 89.94 240 ALA B CA 1
ATOM 7210 C C . ALA B 1 240 ? 14.797 -20.828 11.117 1 89.94 240 ALA B C 1
ATOM 7212 O O . ALA B 1 240 ? 14.039 -21.453 10.375 1 89.94 240 ALA B O 1
ATOM 7213 N N . ALA B 1 241 ? 15.789 -21.359 11.703 1 89.31 241 ALA B N 1
ATOM 7214 C CA . ALA B 1 241 ? 16.234 -22.734 11.43 1 89.31 241 ALA B CA 1
ATOM 7215 C C . ALA B 1 241 ? 15.141 -23.734 11.75 1 89.31 241 ALA B C 1
ATOM 7217 O O . ALA B 1 241 ? 14.953 -24.719 11.023 1 89.31 241 ALA B O 1
ATOM 7218 N N . GLU B 1 242 ? 14.383 -23.391 12.773 1 88.62 242 GLU B N 1
ATOM 7219 C CA . GLU B 1 242 ? 13.352 -24.312 13.219 1 88.62 242 GLU B CA 1
ATOM 7220 C C . GLU B 1 242 ? 12.156 -24.312 12.273 1 88.62 242 GLU B C 1
ATOM 7222 O O . GLU B 1 242 ? 11.414 -25.297 12.195 1 88.62 242 GLU B O 1
ATOM 7227 N N . SER B 1 243 ? 12.023 -23.234 11.492 1 89.19 243 SER B N 1
ATOM 7228 C CA . SER B 1 243 ? 10.844 -23.094 10.641 1 89.19 243 SER B CA 1
ATOM 7229 C C . SER B 1 243 ? 11.203 -23.312 9.172 1 89.19 243 SER B C 1
ATOM 7231 O O . SER B 1 243 ? 10.406 -23 8.281 1 89.19 243 SER B O 1
ATOM 7233 N N . MET B 1 244 ? 12.359 -23.906 9.023 1 92.88 244 MET B N 1
ATOM 7234 C CA . MET B 1 244 ? 12.766 -24.125 7.641 1 92.88 244 MET B CA 1
ATOM 7235 C C . MET B 1 244 ? 11.875 -25.172 6.973 1 92.88 244 MET B C 1
ATOM 7237 O O . MET B 1 244 ? 11.633 -26.234 7.543 1 92.88 244 MET B O 1
ATOM 7241 N N . PRO B 1 245 ? 11.359 -24.828 5.793 1 93.75 245 PRO B N 1
ATOM 7242 C CA . PRO B 1 245 ? 10.508 -25.797 5.102 1 93.75 245 PRO B CA 1
ATOM 7243 C C . PRO B 1 245 ? 11.289 -27.031 4.633 1 93.75 245 PRO B C 1
ATOM 7245 O O . PRO B 1 245 ? 12.469 -26.922 4.285 1 93.75 245 PRO B O 1
ATOM 7248 N N . ASP B 1 246 ? 10.633 -28.141 4.602 1 93.69 246 ASP B N 1
ATOM 7249 C CA . ASP B 1 246 ? 11.219 -29.391 4.145 1 93.69 246 ASP B CA 1
ATOM 7250 C C . ASP B 1 246 ? 11.039 -29.562 2.637 1 93.69 246 ASP B C 1
ATOM 7252 O O . ASP B 1 246 ? 10.258 -30.406 2.188 1 93.69 246 ASP B O 1
ATOM 7256 N N . ILE B 1 247 ? 11.82 -28.875 1.889 1 95.5 247 ILE B N 1
ATOM 7257 C CA . ILE B 1 247 ? 11.648 -28.938 0.442 1 95.5 247 ILE B CA 1
ATOM 7258 C C . ILE B 1 247 ? 12.852 -29.625 -0.196 1 95.5 247 ILE B C 1
ATOM 7260 O O . ILE B 1 247 ? 12.836 -29.922 -1.392 1 95.5 247 ILE B O 1
ATOM 7264 N N . GLY B 1 248 ? 13.898 -29.844 0.571 1 95.94 248 GLY B N 1
ATOM 7265 C CA . GLY B 1 248 ? 15.055 -30.578 0.076 1 95.94 248 GLY B CA 1
ATOM 7266 C C . GLY B 1 248 ? 14.805 -32.062 -0.048 1 95.94 248 GLY B C 1
ATOM 7267 O O . GLY B 1 248 ? 13.734 -32.562 0.303 1 95.94 248 GLY B O 1
ATOM 7268 N N . THR B 1 249 ? 15.758 -32.75 -0.694 1 96.12 249 THR B N 1
ATOM 7269 C CA . THR B 1 249 ? 15.664 -34.188 -0.897 1 96.12 249 THR B CA 1
ATOM 7270 C C . THR B 1 249 ? 16.938 -34.875 -0.426 1 96.12 249 THR B C 1
ATOM 7272 O O . THR B 1 249 ? 18.047 -34.375 -0.633 1 96.12 249 THR B O 1
ATOM 7275 N N . LYS B 1 250 ? 16.766 -36 0.321 1 94.5 250 LYS B N 1
ATOM 7276 C CA . LYS B 1 250 ? 17.875 -36.844 0.72 1 94.5 250 LYS B CA 1
ATOM 7277 C C . LYS B 1 250 ? 17.531 -38.312 0.467 1 94.5 250 LYS B C 1
ATOM 7279 O O . LYS B 1 250 ? 16.375 -38.656 0.232 1 94.5 250 LYS B O 1
ATOM 7284 N N . ILE B 1 251 ? 18.516 -39.125 0.419 1 92.56 251 ILE B N 1
ATOM 7285 C CA . ILE B 1 251 ? 18.312 -40.531 0.199 1 92.56 251 ILE B CA 1
ATOM 7286 C C . ILE B 1 251 ? 17.625 -41.156 1.411 1 92.56 251 ILE B C 1
ATOM 7288 O O . ILE B 1 251 ? 17.938 -40.812 2.555 1 92.56 251 ILE B O 1
ATOM 7292 N N . ASN B 1 252 ? 16.594 -41.906 1.158 1 90.5 252 ASN B N 1
ATOM 7293 C CA . ASN B 1 252 ? 15.953 -42.688 2.217 1 90.5 252 ASN B CA 1
ATOM 7294 C C . ASN B 1 252 ? 16.797 -43.875 2.596 1 90.5 252 ASN B C 1
ATOM 7296 O O . ASN B 1 252 ? 16.781 -44.906 1.891 1 90.5 252 ASN B O 1
ATOM 7300 N N . LEU B 1 253 ? 17.359 -43.844 3.666 1 86.62 253 LEU B N 1
ATOM 7301 C CA . LEU B 1 253 ? 18.312 -44.875 4.059 1 86.62 253 LEU B CA 1
ATOM 7302 C C . LEU B 1 253 ? 17.578 -46.156 4.441 1 86.62 253 LEU B C 1
ATOM 7304 O O . LEU B 1 253 ? 18.203 -47.219 4.508 1 86.62 253 LEU B O 1
ATOM 7308 N N . THR B 1 254 ? 16.297 -46.031 4.73 1 82.44 254 THR B N 1
ATOM 7309 C CA . THR B 1 254 ? 15.523 -47.219 4.988 1 82.44 254 THR B CA 1
ATOM 7310 C C . THR B 1 254 ? 15.273 -48 3.691 1 82.44 254 THR B C 1
ATOM 7312 O O . THR B 1 254 ? 15.375 -49.219 3.662 1 82.44 254 THR B O 1
ATOM 7315 N N . ALA B 1 255 ? 15.008 -47.219 2.6 1 81.06 255 ALA B N 1
ATOM 7316 C CA . ALA B 1 255 ? 14.742 -47.844 1.302 1 81.06 255 ALA B CA 1
ATOM 7317 C C . ALA B 1 255 ? 16.047 -48.156 0.567 1 81.06 255 ALA B C 1
ATOM 7319 O O . ALA B 1 255 ? 16.109 -49.125 -0.208 1 81.06 255 ALA B O 1
ATOM 7320 N N . CYS B 1 256 ? 17.016 -47.312 0.817 1 82.69 256 CYS B N 1
ATOM 7321 C CA . CYS B 1 256 ? 18.297 -47.469 0.154 1 82.69 256 CYS B CA 1
ATOM 7322 C C . CYS B 1 256 ? 19.438 -47.406 1.157 1 82.69 256 CYS B C 1
ATOM 7324 O O . CYS B 1 256 ? 20.203 -46.438 1.167 1 82.69 256 CYS B O 1
ATOM 7326 N N . PRO B 1 257 ? 19.641 -48.375 1.945 1 77.88 257 PRO B N 1
ATOM 7327 C CA . PRO B 1 257 ? 20.656 -48.344 3.006 1 77.88 257 PRO B CA 1
ATOM 7328 C C . PRO B 1 257 ? 22.078 -48.406 2.463 1 77.88 257 PRO B C 1
ATOM 7330 O O . PRO B 1 257 ? 23.031 -48.156 3.197 1 77.88 257 PRO B O 1
ATOM 7333 N N . GLY B 1 258 ? 22.359 -48.5 1.317 1 73 258 GLY B N 1
ATOM 7334 C CA . GLY B 1 258 ? 23.703 -48.594 0.758 1 73 258 GLY B CA 1
ATOM 7335 C C . GLY B 1 258 ? 24.047 -50.031 0.32 1 73 258 GLY B C 1
ATOM 7336 O O . GLY B 1 258 ? 23.172 -50.906 0.282 1 73 258 GLY B O 1
ATOM 7337 N N . PRO B 1 259 ? 25.312 -50.125 -0.109 1 67.62 259 PRO B N 1
ATOM 7338 C CA . PRO B 1 259 ? 25.719 -51.406 -0.629 1 67.62 259 PRO B CA 1
ATOM 7339 C C . PRO B 1 259 ? 25.703 -52.5 0.439 1 67.62 259 PRO B C 1
ATOM 7341 O O . PRO B 1 259 ? 26.172 -52.281 1.56 1 67.62 259 PRO B O 1
ATOM 7344 N N . THR B 1 260 ? 24.828 -53.344 0.338 1 63.31 260 THR B N 1
ATOM 7345 C CA . THR B 1 260 ? 24.828 -54.5 1.222 1 63.31 260 THR B CA 1
ATOM 7346 C C . THR B 1 260 ? 25.203 -55.781 0.457 1 63.31 260 THR B C 1
ATOM 7348 O O . THR B 1 260 ? 25.172 -55.812 -0.775 1 63.31 260 THR B O 1
ATOM 7351 N N . VAL B 1 261 ? 25.75 -56.688 1.282 1 53.78 261 VAL B N 1
ATOM 7352 C CA . VAL B 1 261 ? 26.047 -58 0.676 1 53.78 261 VAL B CA 1
ATOM 7353 C C . VAL B 1 261 ? 24.766 -58.594 0.112 1 53.78 261 VAL B C 1
ATOM 7355 O O . VAL B 1 261 ? 23.734 -58.656 0.799 1 53.78 261 VAL B O 1
ATOM 7358 N N . SER B 1 262 ? 24.469 -58.312 -0.963 1 50 262 SER B N 1
ATOM 7359 C CA . SER B 1 262 ? 23.281 -58.906 -1.554 1 50 262 SER B CA 1
ATOM 7360 C C . SER B 1 262 ? 23.297 -60.438 -1.438 1 50 262 SER B C 1
ATOM 7362 O O . SER B 1 262 ? 24.266 -61.062 -1.844 1 50 262 SER B O 1
ATOM 7364 N N . VAL B 1 263 ? 22.797 -60.969 -0.261 1 43.44 263 VAL B N 1
ATOM 7365 C CA . VAL B 1 263 ? 22.547 -62.406 -0.282 1 43.44 263 VAL B CA 1
ATOM 7366 C C . VAL B 1 263 ? 21.719 -62.75 -1.522 1 43.44 263 VAL B C 1
ATOM 7368 O O . VAL B 1 263 ? 20.547 -62.406 -1.616 1 43.44 263 VAL B O 1
ATOM 7371 N N . HIS B 1 264 ? 22.031 -62.312 -2.625 1 41.25 264 HIS B N 1
ATOM 7372 C CA . HIS B 1 264 ? 21.281 -63 -3.68 1 41.25 264 HIS B CA 1
ATOM 7373 C C . HIS B 1 264 ? 20.875 -64.375 -3.25 1 41.25 264 HIS B C 1
ATOM 7375 O O . HIS B 1 264 ? 21.453 -64.938 -2.318 1 41.25 264 HIS B O 1
ATOM 7381 N N . LEU B 1 265 ? 19.953 -64.938 -4.043 1 40.59 265 LEU B N 1
ATOM 7382 C CA . LEU B 1 265 ? 19.5 -66.375 -3.953 1 40.59 265 LEU B CA 1
ATOM 7383 C C . LEU B 1 265 ? 20.672 -67.25 -3.623 1 40.59 265 LEU B C 1
ATOM 7385 O O . LEU B 1 265 ? 21.672 -67.312 -4.355 1 40.59 265 LEU B O 1
ATOM 7389 N N . SER B 1 266 ? 21.047 -67.562 -2.449 1 37.59 266 SER B N 1
ATOM 7390 C CA . SER B 1 266 ? 21.766 -68.75 -2.023 1 37.59 266 SER B CA 1
ATOM 7391 C C . SER B 1 266 ? 21.703 -69.875 -3.09 1 37.59 266 SER B C 1
ATOM 7393 O O . SER B 1 266 ? 22.594 -70.688 -3.162 1 37.59 266 SER B O 1
ATOM 7395 N N . THR B 1 267 ? 20.422 -70.25 -3.529 1 36.81 267 THR B N 1
ATOM 7396 C CA . THR B 1 267 ? 20.406 -71.5 -4.27 1 36.81 267 THR B CA 1
ATOM 7397 C C . THR B 1 267 ? 21.109 -71.312 -5.617 1 36.81 267 THR B C 1
ATOM 7399 O O . THR B 1 267 ? 21.094 -72.25 -6.434 1 36.81 267 THR B O 1
ATOM 7402 N N . LEU B 1 268 ? 21.141 -70.25 -6.238 1 36.12 268 LEU B N 1
ATOM 7403 C CA . LEU B 1 268 ? 21.906 -70.438 -7.461 1 36.12 268 LEU B CA 1
ATOM 7404 C C . LEU B 1 268 ? 23.312 -70.938 -7.141 1 36.12 268 LEU B C 1
ATOM 7406 O O . LEU B 1 268 ? 23.984 -70.438 -6.25 1 36.12 268 LEU B O 1
ATOM 7410 N N . SER B 1 269 ? 23.516 -72.188 -7.289 1 36.19 269 SER B N 1
ATOM 7411 C CA . SER B 1 269 ? 24.656 -73.062 -7.148 1 36.19 269 SER B CA 1
ATOM 7412 C C . SER B 1 269 ? 25.969 -72.312 -7.453 1 36.19 269 SER B C 1
ATOM 7414 O O . SER B 1 269 ? 27.047 -72.938 -7.34 1 36.19 269 SER B O 1
ATOM 7416 N N . SER B 1 270 ? 25.984 -71.5 -8.562 1 37.59 270 SER B N 1
ATOM 7417 C CA . SER B 1 270 ? 27.359 -71.25 -8.93 1 37.59 270 SER B CA 1
ATOM 7418 C C . SER B 1 270 ? 28.078 -70.438 -7.871 1 37.59 270 SER B C 1
ATOM 7420 O O . SER B 1 270 ? 27.453 -69.562 -7.211 1 37.59 270 SER B O 1
ATOM 7422 N N . PRO B 1 271 ? 29.188 -70.875 -7.316 1 38.81 271 PRO B N 1
ATOM 7423 C CA . PRO B 1 271 ? 30.172 -70.125 -6.484 1 38.81 271 PRO B CA 1
ATOM 7424 C C . PRO B 1 271 ? 30.281 -68.688 -6.809 1 38.81 271 PRO B C 1
ATOM 7426 O O . PRO B 1 271 ? 31.328 -68.062 -6.613 1 38.81 271 PRO B O 1
ATOM 7429 N N . ILE B 1 272 ? 29.469 -68.125 -7.574 1 41.12 272 ILE B N 1
ATOM 7430 C CA . ILE B 1 272 ? 29.797 -66.75 -7.953 1 41.12 272 ILE B CA 1
ATOM 7431 C C . ILE B 1 272 ? 29.938 -65.875 -6.699 1 41.12 272 ILE B C 1
ATOM 7433 O O . ILE B 1 272 ? 29.078 -65.938 -5.82 1 41.12 272 ILE B O 1
ATOM 7437 N N . ALA B 1 273 ? 31.141 -65.188 -6.527 1 45.25 273 ALA B N 1
ATOM 7438 C CA . ALA B 1 273 ? 31.781 -64.312 -5.531 1 45.25 273 ALA B CA 1
ATOM 7439 C C . ALA B 1 273 ? 30.766 -63.375 -4.906 1 45.25 273 ALA B C 1
ATOM 7441 O O . ALA B 1 273 ? 29.844 -62.906 -5.578 1 45.25 273 ALA B O 1
ATOM 7442 N N . LYS B 1 274 ? 30.453 -63.5 -3.654 1 50.25 274 LYS B N 1
ATOM 7443 C CA . LYS B 1 274 ? 29.828 -62.562 -2.707 1 50.25 274 LYS B CA 1
ATOM 7444 C C . LYS B 1 274 ? 30.062 -61.125 -3.107 1 50.25 274 LYS B C 1
ATOM 7446 O O . LYS B 1 274 ? 31.141 -60.562 -2.838 1 50.25 274 LYS B O 1
ATOM 7451 N N . GLN B 1 275 ? 29.594 -60.656 -4.352 1 55.62 275 GLN B N 1
ATOM 7452 C CA . GLN B 1 275 ? 29.797 -59.25 -4.672 1 55.62 275 GLN B CA 1
ATOM 7453 C C . GLN B 1 275 ? 28.719 -58.375 -4.051 1 55.62 275 GLN B C 1
ATOM 7455 O O . GLN B 1 275 ? 27.578 -58.781 -3.893 1 55.62 275 GLN B O 1
ATOM 7460 N N . ASN B 1 276 ? 29.109 -57.25 -3.338 1 61.72 276 ASN B N 1
ATOM 7461 C CA . ASN B 1 276 ? 28.219 -56.25 -2.785 1 61.72 276 ASN B CA 1
ATOM 7462 C C . ASN B 1 276 ? 27.5 -55.469 -3.887 1 61.72 276 ASN B C 1
ATOM 7464 O O . ASN B 1 276 ? 28.125 -55.031 -4.859 1 61.72 276 ASN B O 1
ATOM 7468 N N . TYR B 1 277 ? 26.141 -55.688 -3.889 1 66.75 277 TYR B N 1
ATOM 7469 C CA . TYR B 1 277 ? 25.344 -54.906 -4.797 1 66.75 277 TYR B CA 1
ATOM 7470 C C . TYR B 1 277 ? 24.625 -53.781 -4.047 1 66.75 277 TYR B C 1
ATOM 7472 O O . TYR B 1 277 ? 24.375 -53.906 -2.84 1 66.75 277 TYR B O 1
ATOM 7480 N N . SER B 1 278 ? 24.531 -52.562 -4.785 1 68.19 278 SER B N 1
ATOM 7481 C CA . SER B 1 278 ? 23.641 -51.562 -4.215 1 68.19 278 SER B CA 1
ATOM 7482 C C . SER B 1 278 ? 22.25 -52.094 -3.984 1 68.19 278 SER B C 1
ATOM 7484 O O . SER B 1 278 ? 21.734 -52.906 -4.789 1 68.19 278 SER B O 1
ATOM 7486 N N . ASN B 1 279 ? 21.766 -52.062 -2.729 1 62.84 279 ASN B N 1
ATOM 7487 C CA . ASN B 1 279 ? 20.469 -52.625 -2.324 1 62.84 279 ASN B CA 1
ATOM 7488 C C . ASN B 1 279 ? 19.406 -51.531 -2.18 1 62.84 279 ASN B C 1
ATOM 7490 O O . ASN B 1 279 ? 18.906 -51.281 -1.083 1 62.84 279 ASN B O 1
ATOM 7494 N N . CYS B 1 280 ? 19.266 -50.688 -3.178 1 69.38 280 CYS B N 1
ATOM 7495 C CA . CYS B 1 280 ? 18.156 -49.781 -3.035 1 69.38 280 CYS B CA 1
ATOM 7496 C C . CYS B 1 280 ? 16.828 -50.469 -3.348 1 69.38 280 CYS B C 1
ATOM 7498 O O . CYS B 1 280 ? 16.531 -50.75 -4.508 1 69.38 280 CYS B O 1
ATOM 7500 N N . ALA B 1 281 ? 16 -50.688 -2.213 1 59.03 281 ALA B N 1
ATOM 7501 C CA . ALA B 1 281 ? 14.648 -51.219 -2.15 1 59.03 281 ALA B CA 1
ATOM 7502 C C . ALA B 1 281 ? 14.484 -52.406 -3.109 1 59.03 281 ALA B C 1
ATOM 7504 O O . ALA B 1 281 ? 13.477 -52.5 -3.811 1 59.03 281 ALA B O 1
ATOM 7505 N N . HIS B 1 282 ? 15.508 -53.219 -3.27 1 59.97 282 HIS B N 1
ATOM 7506 C CA . HIS B 1 282 ? 15.344 -54.438 -4.051 1 59.97 282 HIS B CA 1
ATOM 7507 C C . HIS B 1 282 ? 14.617 -55.5 -3.252 1 59.97 282 HIS B C 1
ATOM 7509 O O . HIS B 1 282 ? 14.969 -55.781 -2.102 1 59.97 282 HIS B O 1
ATOM 7515 N N . LEU B 1 283 ? 13.391 -55.656 -3.523 1 54.47 283 LEU B N 1
ATOM 7516 C CA . LEU B 1 283 ? 12.641 -56.75 -2.875 1 54.47 283 LEU B CA 1
ATOM 7517 C C . LEU B 1 283 ? 12.859 -58.062 -3.586 1 54.47 283 LEU B C 1
ATOM 7519 O O . LEU B 1 283 ? 12.836 -58.125 -4.816 1 54.47 283 LEU B O 1
ATOM 7523 N N . ALA B 1 284 ? 13.508 -59 -2.824 1 48.47 284 ALA B N 1
ATOM 7524 C CA . ALA B 1 284 ? 13.633 -60.344 -3.332 1 48.47 284 ALA B CA 1
ATOM 7525 C C . ALA B 1 284 ? 12.258 -61 -3.461 1 48.47 284 ALA B C 1
ATOM 7527 O O . ALA B 1 284 ? 11.43 -60.938 -2.553 1 48.47 284 ALA B O 1
ATOM 7528 N N . ILE B 1 285 ? 11.695 -61.125 -4.574 1 46.09 285 ILE B N 1
ATOM 7529 C CA . ILE B 1 285 ? 10.508 -61.969 -4.668 1 46.09 285 ILE B CA 1
ATOM 7530 C C . ILE B 1 285 ? 10.914 -63.438 -4.641 1 46.09 285 ILE B C 1
ATOM 7532 O O . ILE B 1 285 ? 11.719 -63.875 -5.465 1 46.09 285 ILE B O 1
ATOM 7536 N N . GLU B 1 286 ? 10.922 -64.062 -3.406 1 42.22 286 GLU B N 1
ATOM 7537 C CA . GLU B 1 286 ? 11.312 -65.5 -3.152 1 42.22 286 GLU B CA 1
ATOM 7538 C C . GLU B 1 286 ? 10.828 -66.375 -4.266 1 42.22 286 GLU B C 1
ATOM 7540 O O . GLU B 1 286 ? 11.469 -67.438 -4.555 1 42.22 286 GLU B O 1
ATOM 7545 N N . GLY B 1 287 ? 9.508 -66.375 -4.566 1 41.84 287 GLY B N 1
ATOM 7546 C CA . GLY B 1 287 ? 8.969 -67.625 -5.047 1 41.84 287 GLY B CA 1
ATOM 7547 C C . GLY B 1 287 ? 9.664 -68.125 -6.297 1 41.84 287 GLY B C 1
ATOM 7548 O O . GLY B 1 287 ? 9.625 -69.312 -6.586 1 41.84 287 GLY B O 1
ATOM 7549 N N . GLY B 1 288 ? 9.469 -67.562 -7.535 1 39 288 GLY B N 1
ATOM 7550 C CA . GLY B 1 288 ? 9.766 -68.438 -8.695 1 39 288 GLY B CA 1
ATOM 7551 C C . GLY B 1 288 ? 11.25 -68.562 -8.938 1 39 288 GLY B C 1
ATOM 7552 O O . GLY B 1 288 ? 12.078 -68 -8.242 1 39 288 GLY B O 1
ATOM 7553 N N . LEU B 1 289 ? 11.664 -69.688 -9.766 1 41.34 289 LEU B N 1
ATOM 7554 C CA . LEU B 1 289 ? 12.992 -70.125 -10.18 1 41.34 289 LEU B CA 1
ATOM 7555 C C . LEU B 1 289 ? 13.945 -68.938 -10.297 1 41.34 289 LEU B C 1
ATOM 7557 O O . LEU B 1 289 ? 15.164 -69.062 -10.172 1 41.34 289 LEU B O 1
ATOM 7561 N N . ASN B 1 290 ? 13.539 -67.812 -10.906 1 41.47 290 ASN B N 1
ATOM 7562 C CA . ASN B 1 290 ? 14.383 -66.625 -11.109 1 41.47 290 ASN B CA 1
ATOM 7563 C C . ASN B 1 290 ? 14.086 -65.5 -10.086 1 41.47 290 ASN B C 1
ATOM 7565 O O . ASN B 1 290 ? 13.047 -64.875 -10.164 1 41.47 290 ASN B O 1
ATOM 7569 N N . SER B 1 291 ? 14.438 -65.75 -8.875 1 44 291 SER B N 1
ATOM 7570 C CA . SER B 1 291 ? 14.398 -64.75 -7.816 1 44 291 SER B CA 1
ATOM 7571 C C . SER B 1 291 ? 14.805 -63.344 -8.336 1 44 291 SER B C 1
ATOM 7573 O O . SER B 1 291 ? 15.984 -63.094 -8.531 1 44 291 SER B O 1
ATOM 7575 N N . ALA B 1 292 ? 14.203 -62.906 -9.375 1 45.81 292 ALA B N 1
ATOM 7576 C CA . ALA B 1 292 ? 14.555 -61.594 -9.906 1 45.81 292 ALA B CA 1
ATOM 7577 C C . ALA B 1 292 ? 14.32 -60.5 -8.875 1 45.81 292 ALA B C 1
ATOM 7579 O O . ALA B 1 292 ? 13.32 -60.5 -8.156 1 45.81 292 ALA B O 1
ATOM 7580 N N . LEU B 1 293 ? 15.453 -60 -8.266 1 51.41 293 LEU B N 1
ATOM 7581 C CA . LEU B 1 293 ? 15.438 -58.781 -7.453 1 51.41 293 LEU B CA 1
ATOM 7582 C C . LEU B 1 293 ? 14.805 -57.625 -8.219 1 51.41 293 LEU B C 1
ATOM 7584 O O . LEU B 1 293 ? 15.109 -57.406 -9.391 1 51.41 293 LEU B O 1
ATOM 7588 N N . ARG B 1 294 ? 13.555 -57.344 -7.879 1 57.16 294 ARG B N 1
ATOM 7589 C CA . ARG B 1 294 ? 12.859 -56.188 -8.461 1 57.16 294 ARG B CA 1
ATOM 7590 C C . ARG B 1 294 ? 12.977 -54.969 -7.559 1 57.16 294 ARG B C 1
ATOM 7592 O O . ARG B 1 294 ? 13.078 -55.094 -6.34 1 57.16 294 ARG B O 1
ATOM 7599 N N . TRP B 1 295 ? 13.258 -53.875 -8.234 1 61.34 295 TRP B N 1
ATOM 7600 C CA . TRP B 1 295 ? 13.312 -52.656 -7.457 1 61.34 295 TRP B CA 1
ATOM 7601 C C . TRP B 1 295 ? 11.914 -52.219 -7.004 1 61.34 295 TRP B C 1
ATOM 7603 O O . TRP B 1 295 ? 10.977 -52.219 -7.797 1 61.34 295 TRP B O 1
ATOM 7613 N N . GLY B 1 296 ? 11.852 -52 -5.762 1 66.44 296 GLY B N 1
ATOM 7614 C CA . GLY B 1 296 ? 10.75 -51.312 -5.113 1 66.44 296 GLY B CA 1
ATOM 7615 C C . GLY B 1 296 ? 9.508 -52.156 -4.98 1 66.44 296 GLY B C 1
ATOM 7616 O O . GLY B 1 296 ? 9.32 -53.125 -5.73 1 66.44 296 GLY B O 1
ATOM 7617 N N . ASP B 1 297 ? 8.711 -52 -4.078 1 73.06 297 ASP B N 1
ATOM 7618 C CA . ASP B 1 297 ? 7.395 -52.625 -3.918 1 73.06 297 ASP B CA 1
ATOM 7619 C C . ASP B 1 297 ? 6.363 -51.938 -4.812 1 73.06 297 ASP B C 1
ATOM 7621 O O . ASP B 1 297 ? 6.641 -50.875 -5.395 1 73.06 297 ASP B O 1
ATOM 7625 N N . PRO B 1 298 ? 5.355 -52.594 -5.16 1 71.81 298 PRO B N 1
ATOM 7626 C CA . PRO B 1 298 ? 4.34 -52.031 -6.043 1 71.81 298 PRO B CA 1
ATOM 7627 C C . PRO B 1 298 ? 3.943 -50.594 -5.637 1 71.81 298 PRO B C 1
ATOM 7629 O O . PRO B 1 298 ? 3.646 -49.781 -6.496 1 71.81 298 PRO B O 1
ATOM 7632 N N . GLY B 1 299 ? 3.93 -50.344 -4.328 1 77.31 299 GLY B N 1
ATOM 7633 C CA . GLY B 1 299 ? 3.641 -49 -3.871 1 77.31 299 GLY B CA 1
ATOM 7634 C C . GLY B 1 299 ? 4.668 -47.969 -4.328 1 77.31 299 GLY B C 1
ATOM 7635 O O . GLY B 1 299 ? 4.316 -46.875 -4.762 1 77.31 299 GLY B O 1
ATOM 7636 N N . MET B 1 300 ? 5.883 -48.312 -4.289 1 82.5 300 MET B N 1
ATOM 7637 C CA . MET B 1 300 ? 6.973 -47.438 -4.711 1 82.5 300 MET B CA 1
ATOM 7638 C C . MET B 1 300 ? 6.938 -47.219 -6.219 1 82.5 300 MET B C 1
ATOM 7640 O O . MET B 1 300 ? 7.168 -46.094 -6.695 1 82.5 300 MET B O 1
ATOM 7644 N N . ILE B 1 301 ? 6.664 -48.281 -6.898 1 79.94 301 ILE B N 1
ATOM 7645 C CA . ILE B 1 301 ? 6.613 -48.188 -8.352 1 79.94 301 ILE B CA 1
ATOM 7646 C C . ILE B 1 301 ? 5.477 -47.25 -8.773 1 79.94 301 ILE B C 1
ATOM 7648 O O . ILE B 1 301 ? 5.652 -46.406 -9.633 1 79.94 301 ILE B O 1
ATOM 7652 N N . THR B 1 302 ? 4.359 -47.438 -8.125 1 79.12 302 THR B N 1
ATOM 7653 C CA . THR B 1 302 ? 3.209 -46.594 -8.43 1 79.12 302 THR B CA 1
ATOM 7654 C C . THR B 1 302 ? 3.512 -45.125 -8.133 1 79.12 302 THR B C 1
ATOM 7656 O O . THR B 1 302 ? 3.158 -44.25 -8.914 1 79.12 302 THR B O 1
ATOM 7659 N N . GLU B 1 303 ? 4.109 -44.906 -7.062 1 85.56 303 GLU B N 1
ATOM 7660 C CA . GLU B 1 303 ? 4.473 -43.562 -6.707 1 85.56 303 GLU B CA 1
ATOM 7661 C C . GLU B 1 303 ? 5.477 -42.969 -7.699 1 85.56 303 GLU B C 1
ATOM 7663 O O . GLU B 1 303 ? 5.363 -41.812 -8.094 1 85.56 303 GLU B O 1
ATOM 7668 N N . GLY B 1 304 ? 6.406 -43.719 -8.086 1 87.75 304 GLY B N 1
ATOM 7669 C CA . GLY B 1 304 ? 7.359 -43.25 -9.086 1 87.75 304 GLY B CA 1
ATOM 7670 C C . GLY B 1 304 ? 6.711 -42.875 -10.406 1 87.75 304 GLY B C 1
ATOM 7671 O O . GLY B 1 304 ? 7.07 -41.875 -11.016 1 87.75 304 GLY B O 1
ATOM 7672 N N . LEU B 1 305 ? 5.789 -43.656 -10.781 1 84.31 305 LEU B N 1
ATOM 7673 C CA . LEU B 1 305 ? 5.055 -43.375 -12.008 1 84.31 305 LEU B CA 1
ATOM 7674 C C . LEU B 1 305 ? 4.234 -42.094 -11.859 1 84.31 305 LEU B C 1
ATOM 7676 O O . LEU B 1 305 ? 4.145 -41.312 -12.789 1 84.31 305 LEU B O 1
ATOM 7680 N N . ALA B 1 306 ? 3.66 -41.938 -10.664 1 83.94 306 ALA B N 1
ATOM 7681 C CA . ALA B 1 306 ? 2.879 -40.75 -10.406 1 83.94 306 ALA B CA 1
ATOM 7682 C C . ALA B 1 306 ? 3.748 -39.5 -10.5 1 83.94 306 ALA B C 1
ATOM 7684 O O . ALA B 1 306 ? 3.312 -38.469 -11.023 1 83.94 306 ALA B O 1
ATOM 7685 N N . VAL B 1 307 ? 4.934 -39.562 -10.039 1 90.06 307 VAL B N 1
ATOM 7686 C CA . VAL B 1 307 ? 5.848 -38.438 -10.094 1 90.06 307 VAL B CA 1
ATOM 7687 C C . VAL B 1 307 ? 6.254 -38.156 -11.539 1 90.06 307 VAL B C 1
ATOM 7689 O O . VAL B 1 307 ? 6.285 -37 -11.984 1 90.06 307 VAL B O 1
ATOM 7692 N N . ALA B 1 308 ? 6.559 -39.188 -12.273 1 87.75 308 ALA B N 1
ATOM 7693 C CA . ALA B 1 308 ? 6.949 -39.062 -13.672 1 87.75 308 ALA B CA 1
ATOM 7694 C C . ALA B 1 308 ? 5.832 -38.406 -14.492 1 87.75 308 ALA B C 1
ATOM 7696 O O . ALA B 1 308 ? 6.094 -37.75 -15.492 1 87.75 308 ALA B O 1
ATOM 7697 N N . ARG B 1 309 ? 4.652 -38.562 -13.992 1 78.81 309 ARG B N 1
ATOM 7698 C CA . ARG B 1 309 ? 3.51 -38 -14.695 1 78.81 309 ARG B CA 1
ATOM 7699 C C . ARG B 1 309 ? 3.059 -36.688 -14.055 1 78.81 309 ARG B C 1
ATOM 7701 O O . ARG B 1 309 ? 2.027 -36.156 -14.43 1 78.81 309 ARG B O 1
ATOM 7708 N N . ASN B 1 310 ? 3.74 -36.312 -13.07 1 77.81 310 ASN B N 1
ATOM 7709 C CA . ASN B 1 310 ? 3.434 -35.062 -12.336 1 77.81 310 ASN B CA 1
ATOM 7710 C C . ASN B 1 310 ? 2.045 -35.125 -11.711 1 77.81 310 ASN B C 1
ATOM 7712 O O . ASN B 1 310 ? 1.296 -34.156 -11.758 1 77.81 310 ASN B O 1
ATOM 7716 N N . SER B 1 311 ? 1.615 -36.25 -11.195 1 75.06 311 SER B N 1
ATOM 7717 C CA . SER B 1 311 ? 0.317 -36.438 -10.555 1 75.06 311 SER B CA 1
ATOM 7718 C C . SER B 1 311 ? 0.472 -36.75 -9.07 1 75.06 311 SER B C 1
ATOM 7720 O O . SER B 1 311 ? -0.519 -36.844 -8.352 1 75.06 311 SER B O 1
ATOM 7722 N N . SER B 1 312 ? 1.691 -36.844 -8.695 1 86.06 312 SER B N 1
ATOM 7723 C CA . SER B 1 312 ? 1.941 -37.156 -7.289 1 86.06 312 SER B CA 1
ATOM 7724 C C . SER B 1 312 ? 1.644 -35.969 -6.391 1 86.06 312 SER B C 1
ATOM 7726 O O . SER B 1 312 ? 1.873 -34.812 -6.781 1 86.06 312 SER B O 1
ATOM 7728 N N . SER B 1 313 ? 1.137 -36.219 -5.215 1 84.5 313 SER B N 1
ATOM 7729 C CA . SER B 1 313 ? 0.901 -35.188 -4.227 1 84.5 313 SER B CA 1
ATOM 7730 C C . SER B 1 313 ? 2.135 -34.969 -3.361 1 84.5 313 SER B C 1
ATOM 7732 O O . SER B 1 313 ? 2.168 -34.031 -2.553 1 84.5 313 SER B O 1
ATOM 7734 N N . ILE B 1 314 ? 3.129 -35.75 -3.576 1 89.06 314 ILE B N 1
ATOM 7735 C CA . ILE B 1 314 ? 4.289 -35.719 -2.695 1 89.06 314 ILE B CA 1
ATOM 7736 C C . ILE B 1 314 ? 5.438 -34.969 -3.396 1 89.06 314 ILE B C 1
ATOM 7738 O O . ILE B 1 314 ? 6.023 -34.031 -2.842 1 89.06 314 ILE B O 1
ATOM 7742 N N . SER B 1 315 ? 5.707 -35.438 -4.648 1 92.25 315 SER B N 1
ATOM 7743 C CA . SER B 1 315 ? 6.867 -34.906 -5.352 1 92.25 315 SER B CA 1
ATOM 7744 C C . SER B 1 315 ? 6.547 -34.656 -6.82 1 92.25 315 SER B C 1
ATOM 7746 O O . SER B 1 315 ? 5.535 -35.125 -7.336 1 92.25 315 SER B O 1
ATOM 7748 N N . ARG B 1 316 ? 7.398 -33.844 -7.34 1 90.31 316 ARG B N 1
ATOM 7749 C CA . ARG B 1 316 ? 7.359 -33.625 -8.781 1 90.31 316 ARG B CA 1
ATOM 7750 C C . ARG B 1 316 ? 8.766 -33.406 -9.336 1 90.31 316 ARG B C 1
ATOM 7752 O O . ARG B 1 316 ? 9.664 -33 -8.602 1 90.31 316 ARG B O 1
ATOM 7759 N N . SER B 1 317 ? 8.883 -33.719 -10.57 1 91.5 317 SER B N 1
ATOM 7760 C CA . SER B 1 317 ? 10.141 -33.438 -11.258 1 91.5 317 SER B CA 1
ATOM 7761 C C . SER B 1 317 ? 10.07 -32.125 -12.031 1 91.5 317 SER B C 1
ATOM 7763 O O . SER B 1 317 ? 9.039 -31.797 -12.625 1 91.5 317 SER B O 1
ATOM 7765 N N . VAL B 1 318 ? 11.148 -31.375 -11.961 1 90.69 318 VAL B N 1
ATOM 7766 C CA . VAL B 1 318 ? 11.266 -30.141 -12.742 1 90.69 318 VAL B CA 1
ATOM 7767 C C . VAL B 1 318 ? 12.594 -30.125 -13.484 1 90.69 318 VAL B C 1
ATOM 7769 O O . VAL B 1 318 ? 13.547 -30.812 -13.094 1 90.69 318 VAL B O 1
ATOM 7772 N N . VAL B 1 319 ? 12.617 -29.406 -14.562 1 92.19 319 VAL B N 1
ATOM 7773 C CA . VAL B 1 319 ? 13.852 -29.281 -15.336 1 92.19 319 VAL B CA 1
ATOM 7774 C C . VAL B 1 319 ? 14.484 -27.922 -15.062 1 92.19 319 VAL B C 1
ATOM 7776 O O . VAL B 1 319 ? 13.844 -26.875 -15.234 1 92.19 319 VAL B O 1
ATOM 7779 N N . VAL B 1 320 ? 15.695 -27.969 -14.586 1 92.94 320 VAL B N 1
ATOM 7780 C CA . VAL B 1 320 ? 16.484 -26.75 -14.359 1 92.94 320 VAL B CA 1
ATOM 7781 C C . VAL B 1 320 ? 17.719 -26.781 -15.242 1 92.94 320 VAL B C 1
ATOM 7783 O O . VAL B 1 320 ? 18.609 -27.625 -15.055 1 92.94 320 VAL B O 1
ATOM 7786 N N . ASP B 1 321 ? 17.922 -25.922 -16.172 1 89.75 321 ASP B N 1
ATOM 7787 C CA . ASP B 1 321 ? 19.047 -25.891 -17.109 1 89.75 321 ASP B CA 1
ATOM 7788 C C . ASP B 1 321 ? 19.297 -27.266 -17.703 1 89.75 321 ASP B C 1
ATOM 7790 O O . ASP B 1 321 ? 20.422 -27.781 -17.656 1 89.75 321 ASP B O 1
ATOM 7794 N N . ASP B 1 322 ? 18.359 -28.047 -18.094 1 89.62 322 ASP B N 1
ATOM 7795 C CA . ASP B 1 322 ? 18.406 -29.344 -18.797 1 89.62 322 ASP B CA 1
ATOM 7796 C C . ASP B 1 322 ? 18.609 -30.484 -17.797 1 89.62 322 ASP B C 1
ATOM 7798 O O . ASP B 1 322 ? 18.906 -31.609 -18.203 1 89.62 322 ASP B O 1
ATOM 7802 N N . MET B 1 323 ? 18.547 -30.109 -16.547 1 95.25 323 MET B N 1
ATOM 7803 C CA . MET B 1 323 ? 18.688 -31.125 -15.508 1 95.25 323 MET B CA 1
ATOM 7804 C C . MET B 1 323 ? 17.328 -31.422 -14.859 1 95.25 323 MET B C 1
ATOM 7806 O O . MET B 1 323 ? 16.609 -30.5 -14.469 1 95.25 323 MET B O 1
ATOM 7810 N N . ALA B 1 324 ? 17.047 -32.719 -14.797 1 96.69 324 ALA B N 1
ATOM 7811 C CA . ALA B 1 324 ? 15.844 -33.094 -14.062 1 96.69 324 ALA B CA 1
ATOM 7812 C C . ALA B 1 324 ? 16.094 -33.094 -12.555 1 96.69 324 ALA B C 1
ATOM 7814 O O . ALA B 1 324 ? 17.062 -33.719 -12.086 1 96.69 324 ALA B O 1
ATOM 7815 N N . VAL B 1 325 ? 15.289 -32.406 -11.844 1 96.12 325 VAL B N 1
ATOM 7816 C CA . VAL B 1 325 ? 15.438 -32.281 -10.398 1 96.12 325 VAL B CA 1
ATOM 7817 C C . VAL B 1 325 ? 14.133 -32.656 -9.711 1 96.12 325 VAL B C 1
ATOM 7819 O O . VAL B 1 325 ? 13.047 -32.438 -10.242 1 96.12 325 VAL B O 1
ATOM 7822 N N . LEU B 1 326 ? 14.312 -33.25 -8.562 1 94.5 326 LEU B N 1
ATOM 7823 C CA . LEU B 1 326 ? 13.156 -33.625 -7.762 1 94.5 326 LEU B CA 1
ATOM 7824 C C . LEU B 1 326 ? 12.836 -32.531 -6.727 1 94.5 326 LEU B C 1
ATOM 7826 O O . LEU B 1 326 ? 13.711 -32.125 -5.977 1 94.5 326 LEU B O 1
ATOM 7830 N N . VAL B 1 327 ? 11.609 -32.094 -6.734 1 93.94 327 VAL B N 1
ATOM 7831 C CA . VAL B 1 327 ? 11.125 -31.125 -5.773 1 93.94 327 VAL B CA 1
ATOM 7832 C C . VAL B 1 327 ? 9.773 -31.562 -5.219 1 93.94 327 VAL B C 1
ATOM 7834 O O . VAL B 1 327 ? 9.141 -32.469 -5.754 1 93.94 327 VAL B O 1
ATOM 7837 N N . PRO B 1 328 ? 9.375 -30.969 -4.105 1 93.44 328 PRO B N 1
ATOM 7838 C CA . PRO B 1 328 ? 8.023 -31.281 -3.621 1 93.44 328 PRO B CA 1
ATOM 7839 C C . PRO B 1 328 ? 6.934 -30.859 -4.598 1 93.44 328 PRO B C 1
ATOM 7841 O O . PRO B 1 328 ? 7.164 -29.984 -5.445 1 93.44 328 PRO B O 1
ATOM 7844 N N . SER B 1 329 ? 5.766 -31.516 -4.492 1 90.81 329 SER B N 1
ATOM 7845 C CA . SER B 1 329 ? 4.645 -31.203 -5.371 1 90.81 329 SER B CA 1
ATOM 7846 C C . SER B 1 329 ? 4.16 -29.766 -5.16 1 90.81 329 SER B C 1
ATOM 7848 O O . SER B 1 329 ? 3.717 -29.109 -6.102 1 90.81 329 SER B O 1
ATOM 7850 N N . THR B 1 330 ? 4.305 -29.328 -3.914 1 86.69 330 THR B N 1
ATOM 7851 C CA . THR B 1 330 ? 3.908 -27.969 -3.582 1 86.69 330 THR B CA 1
ATOM 7852 C C . THR B 1 330 ? 5.078 -27.203 -2.973 1 86.69 330 THR B C 1
ATOM 7854 O O . THR B 1 330 ? 5.633 -27.609 -1.953 1 86.69 330 THR B O 1
ATOM 7857 N N . MET B 1 331 ? 5.352 -26.156 -3.672 1 89.75 331 MET B N 1
ATOM 7858 C CA . MET B 1 331 ? 6.434 -25.312 -3.188 1 89.75 331 MET B CA 1
ATOM 7859 C C . MET B 1 331 ? 5.887 -24.156 -2.338 1 89.75 331 MET B C 1
ATOM 7861 O O . MET B 1 331 ? 4.77 -23.688 -2.566 1 89.75 331 MET B O 1
ATOM 7865 N N . PRO B 1 332 ? 6.703 -23.75 -1.404 1 87.69 332 PRO B N 1
ATOM 7866 C CA . PRO B 1 332 ? 6.227 -22.641 -0.583 1 87.69 332 PRO B CA 1
ATOM 7867 C C . PRO B 1 332 ? 6.133 -21.328 -1.363 1 87.69 332 PRO B C 1
ATOM 7869 O O . PRO B 1 332 ? 6.926 -21.094 -2.279 1 87.69 332 PRO B O 1
ATOM 7872 N N . ASP B 1 333 ? 5.199 -20.516 -0.985 1 80.81 333 ASP B N 1
ATOM 7873 C CA . ASP B 1 333 ? 5.02 -19.203 -1.597 1 80.81 333 ASP B CA 1
ATOM 7874 C C . ASP B 1 333 ? 5.703 -18.109 -0.773 1 80.81 333 ASP B C 1
ATOM 7876 O O . ASP B 1 333 ? 6.02 -18.328 0.4 1 80.81 333 ASP B O 1
ATOM 7880 N N . ASN B 1 334 ? 6.043 -16.984 -1.394 1 80.56 334 ASN B N 1
ATOM 7881 C CA . ASN B 1 334 ? 6.539 -15.789 -0.739 1 80.56 334 ASN B CA 1
ATOM 7882 C C . ASN B 1 334 ? 7.895 -16.031 -0.081 1 80.56 334 ASN B C 1
ATOM 7884 O O . ASN B 1 334 ? 8.094 -15.68 1.087 1 80.56 334 ASN B O 1
ATOM 7888 N N . VAL B 1 335 ? 8.703 -16.688 -0.742 1 88.75 335 VAL B N 1
ATOM 7889 C CA . VAL B 1 335 ? 10.062 -16.938 -0.262 1 88.75 335 VAL B CA 1
ATOM 7890 C C . VAL B 1 335 ? 11.07 -16.406 -1.272 1 88.75 335 VAL B C 1
ATOM 7892 O O . VAL B 1 335 ? 10.758 -16.25 -2.455 1 88.75 335 VAL B O 1
ATOM 7895 N N . ASP B 1 336 ? 12.234 -16.047 -0.756 1 90.25 336 ASP B N 1
ATOM 7896 C CA . ASP B 1 336 ? 13.359 -15.625 -1.587 1 90.25 336 ASP B CA 1
ATOM 7897 C C . ASP B 1 336 ? 14.641 -16.359 -1.196 1 90.25 336 ASP B C 1
ATOM 7899 O O . ASP B 1 336 ? 14.953 -16.484 -0.01 1 90.25 336 ASP B O 1
ATOM 7903 N N . ASN B 1 337 ? 15.281 -16.781 -2.236 1 93.12 337 ASN B N 1
ATOM 7904 C CA . ASN B 1 337 ? 16.578 -17.438 -2.092 1 93.12 337 ASN B CA 1
ATOM 7905 C C . ASN B 1 337 ? 16.516 -18.594 -1.095 1 93.12 337 ASN B C 1
ATOM 7907 O O . ASN B 1 337 ? 17.391 -18.719 -0.23 1 93.12 337 ASN B O 1
ATOM 7911 N N . LEU B 1 338 ? 15.461 -19.312 -1.126 1 95.5 338 LEU B N 1
ATOM 7912 C CA . LEU B 1 338 ? 15.367 -20.531 -0.326 1 95.5 338 LEU B CA 1
ATOM 7913 C C . LEU B 1 338 ? 16.312 -21.609 -0.867 1 95.5 338 LEU B C 1
ATOM 7915 O O . LEU B 1 338 ? 16.062 -22.172 -1.936 1 95.5 338 LEU B O 1
ATOM 7919 N N . THR B 1 339 ? 17.344 -21.922 -0.12 1 96.56 339 THR B N 1
ATOM 7920 C CA . THR B 1 339 ? 18.359 -22.859 -0.584 1 96.56 339 THR B CA 1
ATOM 7921 C C . THR B 1 339 ? 18.109 -24.25 -0.004 1 96.56 339 THR B C 1
ATOM 7923 O O . THR B 1 339 ? 17.828 -24.391 1.185 1 96.56 339 THR B O 1
ATOM 7926 N N . PHE B 1 340 ? 18.172 -25.172 -0.761 1 96.75 340 PHE B N 1
ATOM 7927 C CA . PHE B 1 340 ? 17.984 -26.562 -0.343 1 96.75 340 PHE B CA 1
ATOM 7928 C C . PHE B 1 340 ? 18.812 -27.5 -1.208 1 96.75 340 PHE B C 1
ATOM 7930 O O . PHE B 1 340 ? 19.219 -27.156 -2.318 1 96.75 340 PHE B O 1
ATOM 7937 N N . ASN B 1 341 ? 19.062 -28.688 -0.686 1 96.5 341 ASN B N 1
ATOM 7938 C CA . ASN B 1 341 ? 19.797 -29.719 -1.412 1 96.5 341 ASN B CA 1
ATOM 7939 C C . ASN B 1 341 ? 18.844 -30.719 -2.076 1 96.5 341 ASN B C 1
ATOM 7941 O O . ASN B 1 341 ? 17.766 -30.984 -1.561 1 96.5 341 ASN B O 1
ATOM 7945 N N . SER B 1 342 ? 19.234 -31.109 -3.246 1 96.62 342 SER B N 1
ATOM 7946 C CA . SER B 1 342 ? 18.5 -32.125 -3.98 1 96.62 342 SER B CA 1
ATOM 7947 C C . SER B 1 342 ? 19.422 -32.906 -4.906 1 96.62 342 SER B C 1
ATOM 7949 O O . SER B 1 342 ? 20.641 -32.844 -4.781 1 96.62 342 SER B O 1
ATOM 7951 N N . PHE B 1 343 ? 18.828 -33.688 -5.746 1 96.31 343 PHE B N 1
ATOM 7952 C CA . PHE B 1 343 ? 19.562 -34.5 -6.727 1 96.31 343 PHE B CA 1
ATOM 7953 C C . PHE B 1 343 ? 19.156 -34.125 -8.141 1 96.31 343 PHE B C 1
ATOM 7955 O O . PHE B 1 343 ? 18.047 -33.625 -8.367 1 96.31 343 PHE B O 1
ATOM 7962 N N . GLY B 1 344 ? 20.109 -34.25 -9.016 1 96.5 344 GLY B N 1
ATOM 7963 C CA . GLY B 1 344 ? 19.859 -33.969 -10.422 1 96.5 344 GLY B CA 1
ATOM 7964 C C . GLY B 1 344 ? 20.328 -35.094 -11.328 1 96.5 344 GLY B C 1
ATOM 7965 O O . GLY B 1 344 ? 21.297 -35.812 -11.008 1 96.5 344 GLY B O 1
ATOM 7966 N N . LEU B 1 345 ? 19.594 -35.281 -12.344 1 96.88 345 LEU B N 1
ATOM 7967 C CA . LEU B 1 345 ? 19.938 -36.25 -13.359 1 96.88 345 LEU B CA 1
ATOM 7968 C C . LEU B 1 345 ? 19.969 -35.625 -14.75 1 96.88 345 LEU B C 1
ATOM 7970 O O . LEU B 1 345 ? 19.062 -34.875 -15.102 1 96.88 345 LEU B O 1
ATOM 7974 N N . VAL B 1 346 ? 21.062 -35.875 -15.453 1 96.69 346 VAL B N 1
ATOM 7975 C CA . VAL B 1 346 ? 21.188 -35.375 -16.812 1 96.69 346 VAL B CA 1
ATOM 7976 C C . VAL B 1 346 ? 21.438 -36.531 -17.766 1 96.69 346 VAL B C 1
ATOM 7978 O O . VAL B 1 346 ? 22.234 -37.438 -17.469 1 96.69 346 VAL B O 1
ATOM 7981 N N . ALA B 1 347 ? 20.641 -36.594 -18.781 1 96.5 347 ALA B N 1
ATOM 7982 C CA . ALA B 1 347 ? 20.859 -37.562 -19.859 1 96.5 347 ALA B CA 1
ATOM 7983 C C . ALA B 1 347 ? 21.203 -36.844 -21.156 1 96.5 347 ALA B C 1
ATOM 7985 O O . ALA B 1 347 ? 20.594 -35.812 -21.5 1 96.5 347 ALA B O 1
ATOM 7986 N N . GLN B 1 348 ? 22.266 -37.281 -21.781 1 95.38 348 GLN B N 1
ATOM 7987 C CA . GLN B 1 348 ? 22.625 -36.844 -23.125 1 95.38 348 GLN B CA 1
ATOM 7988 C C . GLN B 1 348 ? 22.641 -37.969 -24.125 1 95.38 348 GLN B C 1
ATOM 7990 O O . GLN B 1 348 ? 23.484 -38.875 -24.031 1 95.38 348 GLN B O 1
ATOM 7995 N N . CYS B 1 349 ? 21.656 -37.969 -25 1 95.25 349 CYS B N 1
ATOM 7996 C CA . CYS B 1 349 ? 21.5 -39.062 -25.938 1 95.25 349 CYS B CA 1
ATOM 7997 C C . CYS B 1 349 ? 22.016 -38.688 -27.328 1 95.25 349 CYS B C 1
ATOM 7999 O O . CYS B 1 349 ? 21.922 -37.531 -27.719 1 95.25 349 CYS B O 1
ATOM 8001 N N . GLN B 1 350 ? 22.625 -39.656 -27.984 1 92.81 350 GLN B N 1
ATOM 8002 C CA . GLN B 1 350 ? 23.078 -39.531 -29.359 1 92.81 350 GLN B CA 1
ATOM 8003 C C . GLN B 1 350 ? 22.578 -40.688 -30.203 1 92.81 350 GLN B C 1
ATOM 8005 O O . GLN B 1 350 ? 22.688 -41.844 -29.828 1 92.81 350 GLN B O 1
ATOM 8010 N N . PRO B 1 351 ? 21.953 -40.344 -31.359 1 94.81 351 PRO B N 1
ATOM 8011 C CA . PRO B 1 351 ? 21.422 -41.438 -32.219 1 94.81 351 PRO B CA 1
ATOM 8012 C C . PRO B 1 351 ? 22.5 -42.344 -32.75 1 94.81 351 PRO B C 1
ATOM 8014 O O . PRO B 1 351 ? 23.609 -41.906 -33.062 1 94.81 351 PRO B O 1
ATOM 8017 N N . VAL B 1 352 ? 22.156 -43.625 -32.844 1 92.75 352 VAL B N 1
ATOM 8018 C CA . VAL B 1 352 ? 23.031 -44.594 -33.438 1 92.75 352 VAL B CA 1
ATOM 8019 C C . VAL B 1 352 ? 22.75 -44.688 -34.938 1 92.75 352 VAL B C 1
ATOM 8021 O O . VAL B 1 352 ? 21.594 -44.844 -35.344 1 92.75 352 VAL B O 1
ATOM 8024 N N . VAL B 1 353 ? 23.812 -44.594 -35.781 1 91.88 353 VAL B N 1
ATOM 8025 C CA . VAL B 1 353 ? 23.547 -44.469 -37.219 1 91.88 353 VAL B CA 1
ATOM 8026 C C . VAL B 1 353 ? 24.109 -45.688 -37.938 1 91.88 353 VAL B C 1
ATOM 8028 O O . VAL B 1 353 ? 24.078 -45.75 -39.188 1 91.88 353 VAL B O 1
ATOM 8031 N N . ASP B 1 354 ? 24.594 -46.719 -37.375 1 89.44 354 ASP B N 1
ATOM 8032 C CA . ASP B 1 354 ? 25.25 -47.781 -38.125 1 89.44 354 ASP B CA 1
ATOM 8033 C C . ASP B 1 354 ? 24.438 -49.094 -38.031 1 89.44 354 ASP B C 1
ATOM 8035 O O . ASP B 1 354 ? 24.969 -50.188 -38.25 1 89.44 354 ASP B O 1
ATOM 8039 N N . CYS B 1 355 ? 23.234 -48.969 -37.625 1 91.38 355 CYS B N 1
ATOM 8040 C CA . CYS B 1 355 ? 22.422 -50.188 -37.594 1 91.38 355 CYS B CA 1
ATOM 8041 C C . CYS B 1 355 ? 21.953 -50.594 -38.969 1 91.38 355 CYS B C 1
ATOM 8043 O O . CYS B 1 355 ? 21.875 -49.75 -39.875 1 91.38 355 CYS B O 1
ATOM 8045 N N . LEU B 1 356 ? 21.719 -51.906 -39.125 1 89.19 356 LEU B N 1
ATOM 8046 C CA . LEU B 1 356 ? 21.344 -52.438 -40.438 1 89.19 356 LEU B CA 1
ATOM 8047 C C . LEU B 1 356 ? 19.984 -53.125 -40.406 1 89.19 356 LEU B C 1
ATOM 8049 O O . LEU B 1 356 ? 19.672 -53.844 -39.438 1 89.19 356 LEU B O 1
ATOM 8053 N N . THR B 1 357 ? 19.047 -52.906 -41.344 1 86.38 357 THR B N 1
ATOM 8054 C CA . THR B 1 357 ? 17.734 -53.531 -41.406 1 86.38 357 THR B CA 1
ATOM 8055 C C . THR B 1 357 ? 17.672 -54.5 -42.594 1 86.38 357 THR B C 1
ATOM 8057 O O . THR B 1 357 ? 16.672 -55.219 -42.75 1 86.38 357 THR B O 1
ATOM 8060 N N . ASN B 1 358 ? 18.531 -54.625 -43.5 1 74.69 358 ASN B N 1
ATOM 8061 C CA . ASN B 1 358 ? 18.453 -55.375 -44.75 1 74.69 358 ASN B CA 1
ATOM 8062 C C . ASN B 1 358 ? 19.406 -56.562 -44.719 1 74.69 358 ASN B C 1
ATOM 8064 O O . ASN B 1 358 ? 20.141 -56.812 -45.688 1 74.69 358 ASN B O 1
ATOM 8068 N N . LEU B 1 359 ? 19.469 -57.188 -43.594 1 74.69 359 LEU B N 1
ATOM 8069 C CA . LEU B 1 359 ? 20.344 -58.375 -43.594 1 74.69 359 LEU B CA 1
ATOM 8070 C C . LEU B 1 359 ? 19.531 -59.656 -43.75 1 74.69 359 LEU B C 1
ATOM 8072 O O . LEU B 1 359 ? 18.391 -59.719 -43.281 1 74.69 359 LEU B O 1
ATOM 8076 N N . SER B 1 360 ? 20.031 -60.594 -44.562 1 69.5 360 SER B N 1
ATOM 8077 C CA . SER B 1 360 ? 19.359 -61.875 -44.812 1 69.5 360 SER B CA 1
ATOM 8078 C C . SER B 1 360 ? 19.141 -62.625 -43.5 1 69.5 360 SER B C 1
ATOM 8080 O O . SER B 1 360 ? 18.109 -63.281 -43.344 1 69.5 360 SER B O 1
ATOM 8082 N N . ALA B 1 361 ? 20.016 -62.5 -42.531 1 66.25 361 ALA B N 1
ATOM 8083 C CA . ALA B 1 361 ? 19.984 -63.344 -41.344 1 66.25 361 ALA B CA 1
ATOM 8084 C C . ALA B 1 361 ? 19.375 -62.594 -40.156 1 66.25 361 ALA B C 1
ATOM 8086 O O . ALA B 1 361 ? 19.109 -63.188 -39.125 1 66.25 361 ALA B O 1
ATOM 8087 N N . ALA B 1 362 ? 19.188 -61.25 -40.281 1 76.25 362 ALA B N 1
ATOM 8088 C CA . ALA B 1 362 ? 18.719 -60.5 -39.125 1 76.25 362 ALA B CA 1
ATOM 8089 C C . ALA B 1 362 ? 17.719 -59.438 -39.562 1 76.25 362 ALA B C 1
ATOM 8091 O O . ALA B 1 362 ? 17.875 -58.781 -40.594 1 76.25 362 ALA B O 1
ATOM 8092 N N . LEU B 1 363 ? 16.672 -59.312 -38.812 1 80.69 363 LEU B N 1
ATOM 8093 C CA . LEU B 1 363 ? 15.672 -58.281 -39.031 1 80.69 363 LEU B CA 1
ATOM 8094 C C . LEU B 1 363 ? 16.234 -56.906 -38.719 1 80.69 363 LEU B C 1
ATOM 8096 O O . LEU B 1 363 ? 15.961 -55.938 -39.438 1 80.69 363 LEU B O 1
ATOM 8100 N N . PHE B 1 364 ? 16.953 -56.781 -37.719 1 87.5 364 PHE B N 1
ATOM 8101 C CA . PHE B 1 364 ? 17.578 -55.562 -37.25 1 87.5 364 PHE B CA 1
ATOM 8102 C C . PHE B 1 364 ? 18.891 -55.844 -36.531 1 87.5 364 PHE B C 1
ATOM 8104 O O . PHE B 1 364 ? 18.922 -56.656 -35.594 1 87.5 364 PHE B O 1
ATOM 8111 N N . TYR B 1 365 ? 19.938 -55.312 -37.062 1 88.38 365 TYR B N 1
ATOM 8112 C CA . TYR B 1 365 ? 21.266 -55.625 -36.562 1 88.38 365 TYR B CA 1
ATOM 8113 C C . TYR B 1 365 ? 22.078 -54.344 -36.344 1 88.38 365 TYR B C 1
ATOM 8115 O O . TYR B 1 365 ? 22.203 -53.531 -37.25 1 88.38 365 TYR B O 1
ATOM 8123 N N . CYS B 1 366 ? 22.562 -54.156 -35.094 1 89.44 366 CYS B N 1
ATOM 8124 C CA . CYS B 1 366 ? 23.438 -53.031 -34.781 1 89.44 366 CYS B CA 1
ATOM 8125 C C . CYS B 1 366 ? 24.828 -53.531 -34.406 1 89.44 366 CYS B C 1
ATOM 8127 O O . CYS B 1 366 ? 25.078 -53.875 -33.25 1 89.44 366 CYS B O 1
ATOM 8129 N N . PRO B 1 367 ? 25.75 -53.469 -35.219 1 86.5 367 PRO B N 1
ATOM 8130 C CA . PRO B 1 367 ? 27.078 -54.062 -35 1 86.5 367 PRO B CA 1
ATOM 8131 C C . PRO B 1 367 ? 27.938 -53.281 -34.031 1 86.5 367 PRO B C 1
ATOM 8133 O O . PRO B 1 367 ? 28.875 -53.812 -33.438 1 86.5 367 PRO B O 1
ATOM 8136 N N . SER B 1 368 ? 27.703 -52.031 -33.875 1 82.5 368 SER B N 1
ATOM 8137 C CA . SER B 1 368 ? 28.562 -51.188 -33.031 1 82.5 368 SER B CA 1
ATOM 8138 C C . SER B 1 368 ? 28.328 -51.469 -31.547 1 82.5 368 SER B C 1
ATOM 8140 O O . SER B 1 368 ? 29.125 -51.062 -30.703 1 82.5 368 SER B O 1
ATOM 8142 N N . PHE B 1 369 ? 27.203 -52.125 -31.297 1 80.75 369 PHE B N 1
ATOM 8143 C CA . PHE B 1 369 ? 26.953 -52.469 -29.906 1 80.75 369 PHE B CA 1
ATOM 8144 C C . PHE B 1 369 ? 27.812 -53.625 -29.469 1 80.75 369 PHE B C 1
ATOM 8146 O O . PHE B 1 369 ? 28.219 -54.469 -30.297 1 80.75 369 PHE B O 1
ATOM 8153 N N . SER B 1 370 ? 28.156 -53.625 -28.141 1 79.06 370 SER B N 1
ATOM 8154 C CA . SER B 1 370 ? 28.859 -54.781 -27.562 1 79.06 370 SER B CA 1
ATOM 8155 C C . SER B 1 370 ? 28.031 -55.438 -26.484 1 79.06 370 SER B C 1
ATOM 8157 O O . SER B 1 370 ? 27.844 -54.875 -25.406 1 79.06 370 SER B O 1
ATOM 8159 N N . PRO B 1 371 ? 27.641 -56.562 -26.641 1 79.25 371 PRO B N 1
ATOM 8160 C CA . PRO B 1 371 ? 27.531 -57.375 -27.859 1 79.25 371 PRO B CA 1
ATOM 8161 C C . PRO B 1 371 ? 26.594 -56.75 -28.891 1 79.25 371 PRO B C 1
ATOM 8163 O O . PRO B 1 371 ? 25.75 -55.906 -28.531 1 79.25 371 PRO B O 1
ATOM 8166 N N . PRO B 1 372 ? 26.844 -57.156 -30.156 1 83.31 372 PRO B N 1
ATOM 8167 C CA . PRO B 1 372 ? 25.953 -56.594 -31.188 1 83.31 372 PRO B CA 1
ATOM 8168 C C . PRO B 1 372 ? 24.484 -56.906 -30.922 1 83.31 372 PRO B C 1
ATOM 8170 O O . PRO B 1 372 ? 24.156 -58 -30.453 1 83.31 372 PRO B O 1
ATOM 8173 N N . TYR B 1 373 ? 23.719 -55.938 -31.125 1 83.31 373 TYR B N 1
ATOM 8174 C CA . TYR B 1 373 ? 22.281 -56.156 -31.016 1 83.31 373 TYR B CA 1
ATOM 8175 C C . TYR B 1 373 ? 21.719 -56.781 -32.281 1 83.31 373 TYR B C 1
ATOM 8177 O O . TYR B 1 373 ? 22.047 -56.344 -33.375 1 83.31 373 TYR B O 1
ATOM 8185 N N . ASN B 1 374 ? 21.031 -57.938 -32.062 1 80.69 374 ASN B N 1
ATOM 8186 C CA . ASN B 1 374 ? 20.531 -58.656 -33.219 1 80.69 374 ASN B CA 1
ATOM 8187 C C . ASN B 1 374 ? 19.109 -59.188 -32.969 1 80.69 374 ASN B C 1
ATOM 8189 O O . ASN B 1 374 ? 18.844 -59.812 -31.953 1 80.69 374 ASN B O 1
ATOM 8193 N N . ILE B 1 375 ? 18.281 -58.656 -33.75 1 78.06 375 ILE B N 1
ATOM 8194 C CA . ILE B 1 375 ? 16.953 -59.281 -33.812 1 78.06 375 ILE B CA 1
ATOM 8195 C C . ILE B 1 375 ? 16.891 -60.219 -35 1 78.06 375 ILE B C 1
ATOM 8197 O O . ILE B 1 375 ? 16.953 -59.781 -36.156 1 78.06 375 ILE B O 1
ATOM 8201 N N . ASN B 1 376 ? 16.828 -61.531 -34.625 1 74.31 376 ASN B N 1
ATOM 8202 C CA . ASN B 1 376 ? 16.875 -62.562 -35.688 1 74.31 376 ASN B CA 1
ATOM 8203 C C . ASN B 1 376 ? 15.609 -62.531 -36.531 1 74.31 376 ASN B C 1
ATOM 8205 O O . ASN B 1 376 ? 14.547 -62.125 -36.062 1 74.31 376 ASN B O 1
ATOM 8209 N N . ASN B 1 377 ? 15.797 -62.969 -37.844 1 63.72 377 ASN B N 1
ATOM 8210 C CA . ASN B 1 377 ? 14.688 -63.031 -38.781 1 63.72 377 ASN B CA 1
ATOM 8211 C C . ASN B 1 377 ? 13.578 -63.938 -38.312 1 63.72 377 ASN B C 1
ATOM 8213 O O . ASN B 1 377 ? 12.414 -63.781 -38.688 1 63.72 377 ASN B O 1
ATOM 8217 N N . THR B 1 378 ? 14.023 -65 -37.625 1 58.03 378 THR B N 1
ATOM 8218 C CA . THR B 1 378 ? 13.031 -65.938 -37.156 1 58.03 378 THR B CA 1
ATOM 8219 C C . THR B 1 378 ? 12.164 -65.375 -36.062 1 58.03 378 THR B C 1
ATOM 8221 O O . THR B 1 378 ? 11.094 -65.875 -35.75 1 58.03 378 THR B O 1
ATOM 8224 N N . ASP B 1 379 ? 12.82 -64.375 -35.562 1 54.91 379 ASP B N 1
ATOM 8225 C CA . ASP B 1 379 ? 12.086 -63.688 -34.531 1 54.91 379 ASP B CA 1
ATOM 8226 C C . ASP B 1 379 ? 11.172 -62.625 -35.094 1 54.91 379 ASP B C 1
ATOM 8228 O O . ASP B 1 379 ? 11.266 -61.438 -34.719 1 54.91 379 ASP B O 1
ATOM 8232 N N . ILE B 1 380 ? 10.891 -62.906 -36.344 1 52.16 380 ILE B N 1
ATOM 8233 C CA . ILE B 1 380 ? 9.961 -61.969 -36.938 1 52.16 380 ILE B CA 1
ATOM 8234 C C . ILE B 1 380 ? 8.859 -61.594 -35.938 1 52.16 380 ILE B C 1
ATOM 8236 O O . ILE B 1 380 ? 8.227 -62.469 -35.375 1 52.16 380 ILE B O 1
ATOM 8240 N N . PRO B 1 381 ? 8.961 -60.375 -35.531 1 49.34 381 PRO B N 1
ATOM 8241 C CA . PRO B 1 381 ? 7.898 -60.031 -34.594 1 49.34 381 PRO B CA 1
ATOM 8242 C C . PRO B 1 381 ? 6.539 -60.594 -35 1 49.34 381 PRO B C 1
ATOM 8244 O O . PRO B 1 381 ? 6.016 -60.219 -36.062 1 49.34 381 PRO B O 1
ATOM 8247 N N . THR B 1 382 ? 6.496 -61.75 -35.062 1 40.28 382 THR B N 1
ATOM 8248 C CA . THR B 1 382 ? 5.09 -62.156 -35.125 1 40.28 382 THR B CA 1
ATOM 8249 C C . THR B 1 382 ? 4.293 -61.406 -34.031 1 40.28 382 THR B C 1
ATOM 8251 O O . THR B 1 382 ? 4.586 -61.562 -32.844 1 40.28 382 THR B O 1
ATOM 8254 N N . GLY B 1 383 ? 3.436 -60.531 -34.406 1 42.28 383 GLY B N 1
ATOM 8255 C CA . GLY B 1 383 ? 2.451 -59.75 -33.688 1 42.28 383 GLY B CA 1
ATOM 8256 C C . GLY B 1 383 ? 3.057 -58.906 -32.594 1 42.28 383 GLY B C 1
ATOM 8257 O O . GLY B 1 383 ? 3.818 -57.969 -32.875 1 42.28 383 GLY B O 1
ATOM 8258 N N . SER B 1 384 ? 2.82 -59.5 -31.109 1 46.84 384 SER B N 1
ATOM 8259 C CA . SER B 1 384 ? 2.549 -58.906 -29.812 1 46.84 384 SER B CA 1
ATOM 8260 C C . SER B 1 384 ? 3.84 -58.5 -29.094 1 46.84 384 SER B C 1
ATOM 8262 O O . SER B 1 384 ? 3.807 -57.938 -28 1 46.84 384 SER B O 1
ATOM 8264 N N . GLU B 1 385 ? 5.066 -58.875 -29.656 1 54.56 385 GLU B N 1
ATOM 8265 C CA . GLU B 1 385 ? 6.172 -58.688 -28.719 1 54.56 385 GLU B CA 1
ATOM 8266 C C . GLU B 1 385 ? 6.809 -57.312 -28.906 1 54.56 385 GLU B C 1
ATOM 8268 O O . GLU B 1 385 ? 7.023 -56.875 -30.031 1 54.56 385 GLU B O 1
ATOM 8273 N N . ASP B 1 386 ? 6.785 -56.438 -27.938 1 67.38 386 ASP B N 1
ATOM 8274 C CA . ASP B 1 386 ? 7.492 -55.156 -27.859 1 67.38 386 ASP B CA 1
ATOM 8275 C C . ASP B 1 386 ? 8.984 -55.375 -27.609 1 67.38 386 ASP B C 1
ATOM 8277 O O . ASP B 1 386 ? 9.367 -55.938 -26.578 1 67.38 386 ASP B O 1
ATOM 8281 N N . TYR B 1 387 ? 9.812 -55.094 -28.641 1 74.75 387 TYR B N 1
ATOM 8282 C CA . TYR B 1 387 ? 11.258 -55.312 -28.547 1 74.75 387 TYR B CA 1
ATOM 8283 C C . TYR B 1 387 ? 11.945 -54.062 -27.984 1 74.75 387 TYR B C 1
ATOM 8285 O O . TYR B 1 387 ? 13.18 -54 -27.969 1 74.75 387 TYR B O 1
ATOM 8293 N N . SER B 1 388 ? 11.133 -53.188 -27.594 1 85.06 388 SER B N 1
ATOM 8294 C CA . SER B 1 388 ? 11.75 -52 -27 1 85.06 388 SER B CA 1
ATOM 8295 C C . SER B 1 388 ? 12.477 -52.344 -25.703 1 85.06 388 SER B C 1
ATOM 8297 O O . SER B 1 388 ? 11.984 -53.125 -24.906 1 85.06 388 SER B O 1
ATOM 8299 N N . ARG B 1 389 ? 13.57 -51.75 -25.484 1 83.19 389 ARG B N 1
ATOM 8300 C CA . ARG B 1 389 ? 14.32 -52 -24.25 1 83.19 389 ARG B CA 1
ATOM 8301 C C . ARG B 1 389 ? 15.359 -50.906 -24.016 1 83.19 389 ARG B C 1
ATOM 8303 O O . ARG B 1 389 ? 15.781 -50.219 -24.953 1 83.19 389 ARG B O 1
ATOM 8310 N N . ILE B 1 390 ? 15.695 -50.781 -22.859 1 86.81 390 ILE B N 1
ATOM 8311 C CA . ILE B 1 390 ? 16.781 -49.906 -22.422 1 86.81 390 ILE B CA 1
ATOM 8312 C C . ILE B 1 390 ? 17.797 -50.719 -21.609 1 86.81 390 ILE B C 1
ATOM 8314 O O . ILE B 1 390 ? 17.438 -51.375 -20.641 1 86.81 390 ILE B O 1
ATOM 8318 N N . ASP B 1 391 ? 18.953 -50.688 -22.078 1 81 391 ASP B N 1
ATOM 8319 C CA . ASP B 1 391 ? 20.016 -51.438 -21.406 1 81 391 ASP B CA 1
ATOM 8320 C C . ASP B 1 391 ? 21.078 -50.5 -20.828 1 81 391 ASP B C 1
ATOM 8322 O O . ASP B 1 391 ? 21.469 -49.531 -21.484 1 81 391 ASP B O 1
ATOM 8326 N N . LEU B 1 392 ? 21.422 -50.812 -19.641 1 80.25 392 LEU B N 1
ATOM 8327 C CA . LEU B 1 392 ? 22.547 -50.062 -19.094 1 80.25 392 LEU B CA 1
ATOM 8328 C C . LEU B 1 392 ? 23.844 -50.406 -19.812 1 80.25 392 LEU B C 1
ATOM 8330 O O . LEU B 1 392 ? 24.062 -51.562 -20.141 1 80.25 392 LEU B O 1
ATOM 8334 N N . LEU B 1 393 ? 24.594 -49.344 -20.078 1 81.88 393 LEU B N 1
ATOM 8335 C CA . LEU B 1 393 ? 25.797 -49.469 -20.891 1 81.88 393 LEU B CA 1
ATOM 8336 C C . LEU B 1 393 ? 27.016 -48.906 -20.141 1 81.88 393 LEU B C 1
ATOM 8338 O O . LEU B 1 393 ? 26.969 -47.781 -19.625 1 81.88 393 LEU B O 1
ATOM 8342 N N . ASP B 1 394 ? 27.969 -49.812 -20.016 1 76.75 394 ASP B N 1
ATOM 8343 C CA . ASP B 1 394 ? 29.25 -49.281 -19.562 1 76.75 394 ASP B CA 1
ATOM 8344 C C . ASP B 1 394 ? 29.891 -48.406 -20.641 1 76.75 394 ASP B C 1
ATOM 8346 O O . ASP B 1 394 ? 30.172 -48.875 -21.734 1 76.75 394 ASP B O 1
ATOM 8350 N N . LEU B 1 395 ? 30.062 -47.188 -20.344 1 78.5 395 LEU B N 1
ATOM 8351 C CA . LEU B 1 395 ? 30.516 -46.219 -21.328 1 78.5 395 LEU B CA 1
ATOM 8352 C C . LEU B 1 395 ? 31.953 -46.5 -21.75 1 78.5 395 LEU B C 1
ATOM 8354 O O . LEU B 1 395 ? 32.375 -46.188 -22.859 1 78.5 395 LEU B O 1
ATOM 8358 N N . THR B 1 396 ? 32.688 -47.062 -20.844 1 74.31 396 THR B N 1
ATOM 8359 C CA . THR B 1 396 ? 34.094 -47.344 -21.141 1 74.31 396 THR B CA 1
ATOM 8360 C C . THR B 1 396 ? 34.188 -48.562 -22.078 1 74.31 396 THR B C 1
ATOM 8362 O O . THR B 1 396 ? 34.875 -48.5 -23.109 1 74.31 396 THR B O 1
ATOM 8365 N N . SER B 1 397 ? 33.5 -49.625 -21.734 1 72.19 397 SER B N 1
ATOM 8366 C CA . SER B 1 397 ? 33.594 -50.875 -22.531 1 72.19 397 SER B CA 1
ATOM 8367 C C . SER B 1 397 ? 32.5 -50.906 -23.609 1 72.19 397 SER B C 1
ATOM 8369 O O . SER B 1 397 ? 32.562 -51.75 -24.5 1 72.19 397 SER B O 1
ATOM 8371 N N . ASN B 1 398 ? 31.688 -49.969 -23.594 1 74.06 398 ASN B N 1
ATOM 8372 C CA . ASN B 1 398 ? 30.547 -49.938 -24.484 1 74.06 398 ASN B CA 1
ATOM 8373 C C . ASN B 1 398 ? 29.781 -51.25 -24.438 1 74.06 398 ASN B C 1
ATOM 8375 O O . ASN B 1 398 ? 29.312 -51.75 -25.469 1 74.06 398 ASN B O 1
ATOM 8379 N N . ALA B 1 399 ? 29.875 -51.906 -23.266 1 75.62 399 ALA B N 1
ATOM 8380 C CA . ALA B 1 399 ? 29.219 -53.188 -23.109 1 75.62 399 ALA B CA 1
ATOM 8381 C C . ALA B 1 399 ? 28.016 -53.062 -22.188 1 75.62 399 ALA B C 1
ATOM 8383 O O . ALA B 1 399 ? 28.016 -52.281 -21.234 1 75.62 399 ALA B O 1
ATOM 8384 N N . VAL B 1 400 ? 26.906 -53.812 -22.594 1 74.25 400 VAL B N 1
ATOM 8385 C CA . VAL B 1 400 ? 25.719 -53.844 -21.766 1 74.25 400 VAL B CA 1
ATOM 8386 C C . VAL B 1 400 ? 26.047 -54.5 -20.422 1 74.25 400 VAL B C 1
ATOM 8388 O O . VAL B 1 400 ? 26.766 -55.469 -20.359 1 74.25 400 VAL B O 1
ATOM 8391 N N . SER B 1 401 ? 25.797 -53.688 -19.312 1 62.12 401 SER B N 1
ATOM 8392 C CA . SER B 1 401 ? 26.016 -54.219 -17.969 1 62.12 401 SER B CA 1
ATOM 8393 C C . SER B 1 401 ? 24.922 -55.188 -17.578 1 62.12 401 SER B C 1
ATOM 8395 O O . SER B 1 401 ? 23.75 -54.781 -17.438 1 62.12 401 SER B O 1
ATOM 8397 N N . GLN B 1 402 ? 24.828 -56.375 -18.109 1 52.16 402 GLN B N 1
ATOM 8398 C CA . GLN B 1 402 ? 23.766 -57.344 -17.875 1 52.16 402 GLN B CA 1
ATOM 8399 C C . GLN B 1 402 ? 23.859 -57.969 -16.484 1 52.16 402 GLN B C 1
ATOM 8401 O O . GLN B 1 402 ? 24.75 -58.75 -16.188 1 52.16 402 GLN B O 1
ATOM 8406 N N . ASP B 1 403 ? 23.703 -57.156 -15.406 1 52.88 403 ASP B N 1
ATOM 8407 C CA . ASP B 1 403 ? 23.516 -58 -14.242 1 52.88 403 ASP B CA 1
ATOM 8408 C C . ASP B 1 403 ? 22.062 -58.438 -14.094 1 52.88 403 ASP B C 1
ATOM 8410 O O . ASP B 1 403 ? 21.172 -57.625 -13.867 1 52.88 403 ASP B O 1
ATOM 8414 N N . PRO B 1 404 ? 21.812 -59.75 -14.484 1 50.91 404 PRO B N 1
ATOM 8415 C CA . PRO B 1 404 ? 20.438 -60.281 -14.43 1 50.91 404 PRO B CA 1
ATOM 8416 C C . PRO B 1 404 ? 19.812 -60.125 -13.039 1 50.91 404 PRO B C 1
ATOM 8418 O O . PRO B 1 404 ? 18.609 -60.312 -12.891 1 50.91 404 PRO B O 1
ATOM 8421 N N . TYR B 1 405 ? 20.672 -59.875 -12.047 1 53.66 405 TYR B N 1
ATOM 8422 C CA . TYR B 1 405 ? 20.156 -59.969 -10.688 1 53.66 405 TYR B CA 1
ATOM 8423 C C . TYR B 1 405 ? 19.766 -58.594 -10.148 1 53.66 405 TYR B C 1
ATOM 8425 O O . TYR B 1 405 ? 19.359 -58.469 -8.992 1 53.66 405 TYR B O 1
ATOM 8433 N N . GLY B 1 406 ? 19.672 -57.688 -10.883 1 59.88 406 GLY B N 1
ATOM 8434 C CA . GLY B 1 406 ? 19.297 -56.375 -10.383 1 59.88 406 GLY B CA 1
ATOM 8435 C C . GLY B 1 406 ? 20.359 -55.719 -9.508 1 59.88 406 GLY B C 1
ATOM 8436 O O . GLY B 1 406 ? 21.172 -56.438 -8.891 1 59.88 406 GLY B O 1
ATOM 8437 N N . GLY B 1 407 ? 20.484 -54.469 -9.414 1 65.38 407 GLY B N 1
ATOM 8438 C CA . GLY B 1 407 ? 21.453 -53.719 -8.641 1 65.38 407 GLY B CA 1
ATOM 8439 C C . GLY B 1 407 ? 22.75 -53.469 -9.375 1 65.38 407 GLY B C 1
ATOM 8440 O O . GLY B 1 407 ? 22.891 -53.844 -10.547 1 65.38 407 GLY B O 1
ATOM 8441 N N . TYR B 1 408 ? 23.594 -52.719 -8.719 1 74 408 TYR B N 1
ATOM 8442 C CA . TYR B 1 408 ? 24.875 -52.344 -9.297 1 74 408 TYR B CA 1
ATOM 8443 C C . TYR B 1 408 ? 26.031 -52.781 -8.406 1 74 408 TYR B C 1
ATOM 8445 O O . TYR B 1 408 ? 26 -52.562 -7.195 1 74 408 TYR B O 1
ATOM 8453 N N . PRO B 1 409 ? 26.953 -53.531 -8.984 1 71.75 409 PRO B N 1
ATOM 8454 C CA . PRO B 1 409 ? 28.094 -53.938 -8.172 1 71.75 409 PRO B CA 1
ATOM 8455 C C . PRO B 1 409 ? 28.859 -52.75 -7.586 1 71.75 409 PRO B C 1
ATOM 8457 O O . PRO B 1 409 ? 29 -51.719 -8.242 1 71.75 409 PRO B O 1
ATOM 8460 N N . LEU B 1 410 ? 29.266 -52.844 -6.285 1 71.12 410 LEU B N 1
ATOM 8461 C CA . LEU B 1 410 ? 29.922 -51.75 -5.547 1 71.12 410 LEU B CA 1
ATOM 8462 C C . LEU B 1 410 ? 31.156 -51.281 -6.293 1 71.12 410 LEU B C 1
ATOM 8464 O O . LEU B 1 410 ? 31.484 -50.094 -6.242 1 71.12 410 LEU B O 1
ATOM 8468 N N . ASP B 1 411 ? 31.984 -51.969 -6.988 1 66.12 411 ASP B N 1
ATOM 8469 C CA . ASP B 1 411 ? 33.25 -51.562 -7.602 1 66.12 411 ASP B CA 1
ATOM 8470 C C . ASP B 1 411 ? 33.031 -51.125 -9.047 1 66.12 411 ASP B C 1
ATOM 8472 O O . ASP B 1 411 ? 34 -50.875 -9.773 1 66.12 411 ASP B O 1
ATOM 8476 N N . SER B 1 412 ? 31.734 -50.844 -9.32 1 72.81 412 SER B N 1
ATOM 8477 C CA . SER B 1 412 ? 31.484 -50.406 -10.688 1 72.81 412 SER B CA 1
ATOM 8478 C C . SER B 1 412 ? 31.453 -48.906 -10.797 1 72.81 412 SER B C 1
ATOM 8480 O O . SER B 1 412 ? 31.156 -48.219 -9.82 1 72.81 412 SER B O 1
ATOM 8482 N N . VAL B 1 413 ? 32.062 -48.375 -11.922 1 78.5 413 VAL B N 1
ATOM 8483 C CA . VAL B 1 413 ? 31.938 -46.969 -12.219 1 78.5 413 VAL B CA 1
ATOM 8484 C C . VAL B 1 413 ? 30.516 -46.656 -12.711 1 78.5 413 VAL B C 1
ATOM 8486 O O . VAL B 1 413 ? 30.156 -47 -13.844 1 78.5 413 VAL B O 1
ATOM 8489 N N . LEU B 1 414 ? 29.719 -46.125 -11.828 1 83 414 LEU B N 1
ATOM 8490 C CA . LEU B 1 414 ? 28.297 -45.938 -12.141 1 83 414 LEU B CA 1
ATOM 8491 C C . LEU B 1 414 ? 28.016 -44.5 -12.57 1 83 414 LEU B C 1
ATOM 8493 O O . LEU B 1 414 ? 27 -44.25 -13.219 1 83 414 LEU B O 1
ATOM 8497 N N . ASN B 1 415 ? 28.953 -43.625 -12.359 1 90.44 415 ASN B N 1
ATOM 8498 C CA . ASN B 1 415 ? 28.656 -42.219 -12.648 1 90.44 415 ASN B CA 1
ATOM 8499 C C . ASN B 1 415 ? 29.812 -41.562 -13.391 1 90.44 415 ASN B C 1
ATOM 8501 O O . ASN B 1 415 ? 30.812 -41.156 -12.773 1 90.44 415 ASN B O 1
ATOM 8505 N N . PRO B 1 416 ? 29.719 -41.25 -14.617 1 90.88 416 PRO B N 1
ATOM 8506 C CA . PRO B 1 416 ? 28.547 -41.406 -15.477 1 90.88 416 PRO B CA 1
ATOM 8507 C C . PRO B 1 416 ? 28.375 -42.844 -15.977 1 90.88 416 PRO B C 1
ATOM 8509 O O . PRO B 1 416 ? 29.312 -43.656 -15.891 1 90.88 416 PRO B O 1
ATOM 8512 N N . HIS B 1 417 ? 27.125 -43.094 -16.281 1 88.81 417 HIS B N 1
ATOM 8513 C CA . HIS B 1 417 ? 26.828 -44.406 -16.875 1 88.81 417 HIS B CA 1
ATOM 8514 C C . HIS B 1 417 ? 26.016 -44.25 -18.172 1 88.81 417 HIS B C 1
ATOM 8516 O O . HIS B 1 417 ? 25.422 -43.188 -18.406 1 88.81 417 HIS B O 1
ATOM 8522 N N . GLY B 1 418 ? 26.156 -45.281 -18.969 1 88 418 GLY B N 1
ATOM 8523 C CA . GLY B 1 418 ? 25.469 -45.188 -20.25 1 88 418 GLY B CA 1
ATOM 8524 C C . GLY B 1 418 ? 24.188 -46 -20.297 1 88 418 GLY B C 1
ATOM 8525 O O . GLY B 1 418 ? 23.938 -46.844 -19.422 1 88 418 GLY B O 1
ATOM 8526 N N . ALA B 1 419 ? 23.375 -45.656 -21.281 1 89.38 419 ALA B N 1
ATOM 8527 C CA . ALA B 1 419 ? 22.172 -46.438 -21.594 1 89.38 419 ALA B CA 1
ATOM 8528 C C . ALA B 1 419 ? 21.969 -46.562 -23.094 1 89.38 419 ALA B C 1
ATOM 8530 O O . ALA B 1 419 ? 22.203 -45.594 -23.844 1 89.38 419 ALA B O 1
ATOM 8531 N N . ARG B 1 420 ? 21.75 -47.75 -23.469 1 90.12 420 ARG B N 1
ATOM 8532 C CA . ARG B 1 420 ? 21.328 -48 -24.844 1 90.12 420 ARG B CA 1
ATOM 8533 C C . ARG B 1 420 ? 19.812 -48.031 -24.969 1 90.12 420 ARG B C 1
ATOM 8535 O O . ARG B 1 420 ? 19.141 -48.812 -24.266 1 90.12 420 ARG B O 1
ATOM 8542 N N . VAL B 1 421 ? 19.344 -47.219 -25.781 1 92.25 421 VAL B N 1
ATOM 8543 C CA . VAL B 1 421 ? 17.891 -47.094 -25.953 1 92.25 421 VAL B CA 1
ATOM 8544 C C . VAL B 1 421 ? 17.484 -47.688 -27.312 1 92.25 421 VAL B C 1
ATOM 8546 O O . VAL B 1 421 ? 18.016 -47.281 -28.344 1 92.25 421 VAL B O 1
ATOM 8549 N N . ILE B 1 422 ? 16.672 -48.688 -27.297 1 91 422 ILE B N 1
ATOM 8550 C CA . ILE B 1 422 ? 16.078 -49.25 -28.5 1 91 422 ILE B CA 1
ATOM 8551 C C . ILE B 1 422 ? 14.555 -49.219 -28.391 1 91 422 ILE B C 1
ATOM 8553 O O . ILE B 1 422 ? 13.969 -49.875 -27.516 1 91 422 ILE B O 1
ATOM 8557 N N . LEU B 1 423 ? 13.977 -48.438 -29.188 1 91.88 423 LEU B N 1
ATOM 8558 C CA . LEU B 1 423 ? 12.523 -48.344 -29.219 1 91.88 423 LEU B CA 1
ATOM 8559 C C . LEU B 1 423 ? 11.969 -48.938 -30.5 1 91.88 423 LEU B C 1
ATOM 8561 O O . LEU B 1 423 ? 12.625 -48.875 -31.547 1 91.88 423 LEU B O 1
ATOM 8565 N N . TYR B 1 424 ? 10.805 -49.406 -30.281 1 88.56 424 TYR B N 1
ATOM 8566 C CA . TYR B 1 424 ? 10.188 -50.188 -31.344 1 88.56 424 TYR B CA 1
ATOM 8567 C C . TYR B 1 424 ? 8.711 -49.812 -31.484 1 88.56 424 TYR B C 1
ATOM 8569 O O . TYR B 1 424 ? 7.996 -49.719 -30.484 1 88.56 424 TYR B O 1
ATOM 8577 N N . TRP B 1 425 ? 8.305 -49.469 -32.781 1 83.19 425 TRP B N 1
ATOM 8578 C CA . TRP B 1 425 ? 6.898 -49.25 -33.094 1 83.19 425 TRP B CA 1
ATOM 8579 C C . TRP B 1 425 ? 6.484 -50 -34.344 1 83.19 425 TRP B C 1
ATOM 8581 O O . TRP B 1 425 ? 7.297 -50.219 -35.25 1 83.19 425 TRP B O 1
ATOM 8591 N N . ILE B 1 426 ? 5.289 -50.406 -34.344 1 76.5 426 ILE B N 1
ATOM 8592 C CA . ILE B 1 426 ? 4.754 -51.094 -35.531 1 76.5 426 ILE B CA 1
ATOM 8593 C C . ILE B 1 426 ? 3.611 -50.25 -36.094 1 76.5 426 ILE B C 1
ATOM 8595 O O . ILE B 1 426 ? 2.736 -49.781 -35.375 1 76.5 426 ILE B O 1
ATOM 8599 N N . ASP B 1 427 ? 3.771 -49.906 -37.406 1 72.81 427 ASP B N 1
ATOM 8600 C CA . ASP B 1 427 ? 2.676 -49.281 -38.156 1 72.81 427 ASP B CA 1
ATOM 8601 C C . ASP B 1 427 ? 1.896 -50.344 -38.938 1 72.81 427 ASP B C 1
ATOM 8603 O O . ASP B 1 427 ? 2.406 -50.906 -39.906 1 72.81 427 ASP B O 1
ATOM 8607 N N . GLU B 1 428 ? 0.715 -50.625 -38.375 1 64.69 428 GLU B N 1
ATOM 8608 C CA . GLU B 1 428 ? -0.091 -51.656 -39 1 64.69 428 GLU B CA 1
ATOM 8609 C C . GLU B 1 428 ? -0.826 -51.125 -40.25 1 64.69 428 GLU B C 1
ATOM 8611 O O . GLU B 1 428 ? -1.816 -51.719 -40.688 1 64.69 428 GLU B O 1
ATOM 8616 N N . GLY B 1 429 ? -0.326 -50 -40.781 1 58.81 429 GLY B N 1
ATOM 8617 C CA . GLY B 1 429 ? -0.938 -49.438 -41.969 1 58.81 429 GLY B CA 1
ATOM 8618 C C . GLY B 1 429 ? -1.978 -48.375 -41.688 1 58.81 429 GLY B C 1
ATOM 8619 O O . GLY B 1 429 ? -2.615 -47.844 -42.594 1 58.81 429 GLY B O 1
ATOM 8620 N N . THR B 1 430 ? -2.18 -48.125 -40.344 1 59.09 430 THR B N 1
ATOM 8621 C CA . THR B 1 430 ? -3.199 -47.156 -39.969 1 59.09 430 THR B CA 1
ATOM 8622 C C . THR B 1 430 ? -2.676 -45.719 -40.156 1 59.09 430 THR B C 1
ATOM 8624 O O . THR B 1 430 ? -3.457 -44.781 -40.25 1 59.09 430 THR B O 1
ATOM 8627 N N . HIS B 1 431 ? -1.477 -45.469 -40.469 1 57.34 431 HIS B N 1
ATOM 8628 C CA . HIS B 1 431 ? -0.8 -44.188 -40.719 1 57.34 431 HIS B CA 1
ATOM 8629 C C . HIS B 1 431 ? -1.261 -43.125 -39.75 1 57.34 431 HIS B C 1
ATOM 8631 O O . HIS B 1 431 ? -1.514 -42 -40.156 1 57.34 431 HIS B O 1
ATOM 8637 N N . ASP B 1 432 ? -1.561 -43.562 -38.5 1 62.66 432 ASP B N 1
ATOM 8638 C CA . ASP B 1 432 ? -1.989 -42.625 -37.469 1 62.66 432 ASP B CA 1
ATOM 8639 C C . ASP B 1 432 ? -0.795 -41.875 -36.844 1 62.66 432 ASP B C 1
ATOM 8641 O O . ASP B 1 432 ? -0.964 -40.906 -36.125 1 62.66 432 ASP B O 1
ATOM 8645 N N . ILE B 1 433 ? 0.336 -42.344 -37.188 1 71.25 433 ILE B N 1
ATOM 8646 C CA . ILE B 1 433 ? 1.567 -41.75 -36.688 1 71.25 433 ILE B CA 1
ATOM 8647 C C . ILE B 1 433 ? 2.496 -41.406 -37.844 1 71.25 433 ILE B C 1
ATOM 8649 O O . ILE B 1 433 ? 2.658 -42.219 -38.75 1 71.25 433 ILE B O 1
ATOM 8653 N N . THR B 1 434 ? 2.811 -40.156 -37.875 1 75.75 434 THR B N 1
ATOM 8654 C CA . THR B 1 434 ? 3.83 -39.781 -38.844 1 75.75 434 THR B CA 1
ATOM 8655 C C . THR B 1 434 ? 5.227 -40.062 -38.312 1 75.75 434 THR B C 1
ATOM 8657 O O . THR B 1 434 ? 5.66 -39.406 -37.344 1 75.75 434 THR B O 1
ATOM 8660 N N . PHE B 1 435 ? 5.75 -41.094 -38.875 1 84.94 435 PHE B N 1
ATOM 8661 C CA . PHE B 1 435 ? 7.109 -41.438 -38.469 1 84.94 435 PHE B CA 1
ATOM 8662 C C . PHE B 1 435 ? 8.133 -40.656 -39.281 1 84.94 435 PHE B C 1
ATOM 8664 O O . PHE B 1 435 ? 7.84 -40.219 -40.406 1 84.94 435 PHE B O 1
ATOM 8671 N N . PRO B 1 436 ? 9.281 -40.5 -38.719 1 87.44 436 PRO B N 1
ATOM 8672 C CA . PRO B 1 436 ? 10.336 -39.781 -39.469 1 87.44 436 PRO B CA 1
ATOM 8673 C C . PRO B 1 436 ? 10.727 -40.531 -40.75 1 87.44 436 PRO B C 1
ATOM 8675 O O . PRO B 1 436 ? 10.531 -41.75 -40.844 1 87.44 436 PRO B O 1
ATOM 8678 N N . ALA B 1 437 ? 11.289 -39.719 -41.688 1 85.94 437 ALA B N 1
ATOM 8679 C CA . ALA B 1 437 ? 11.68 -40.25 -42.969 1 85.94 437 ALA B CA 1
ATOM 8680 C C . ALA B 1 437 ? 12.859 -41.219 -42.844 1 85.94 437 ALA B C 1
ATOM 8682 O O . ALA B 1 437 ? 13.602 -41.156 -41.875 1 85.94 437 ALA B O 1
ATOM 8683 N N . GLU B 1 438 ? 12.898 -42.094 -43.875 1 86.69 438 GLU B N 1
ATOM 8684 C CA . GLU B 1 438 ? 14.047 -43 -43.938 1 86.69 438 GLU B CA 1
ATOM 8685 C C . GLU B 1 438 ? 15.359 -42.219 -44.031 1 86.69 438 GLU B C 1
ATOM 8687 O O . GLU B 1 438 ? 15.445 -41.219 -44.75 1 86.69 438 GLU B O 1
ATOM 8692 N N . GLY B 1 439 ? 16.297 -42.594 -43.25 1 86.12 439 GLY B N 1
ATOM 8693 C CA . GLY B 1 439 ? 17.594 -41.906 -43.25 1 86.12 439 GLY B CA 1
ATOM 8694 C C . GLY B 1 439 ? 17.766 -40.969 -42.094 1 86.12 439 GLY B C 1
ATOM 8695 O O . GLY B 1 439 ? 18.859 -40.438 -41.875 1 86.12 439 GLY B O 1
ATOM 8696 N N . THR B 1 440 ? 16.672 -40.625 -41.469 1 92.31 440 THR B N 1
ATOM 8697 C CA . THR B 1 440 ? 16.812 -39.781 -40.281 1 92.31 440 THR B CA 1
ATOM 8698 C C . THR B 1 440 ? 17.688 -40.438 -39.219 1 92.31 440 THR B C 1
ATOM 8700 O O . THR B 1 440 ? 17.5 -41.625 -38.906 1 92.31 440 THR B O 1
ATOM 8703 N N . PRO B 1 441 ? 18.625 -39.719 -38.688 1 93.12 441 PRO B N 1
ATOM 8704 C CA . PRO B 1 441 ? 19.547 -40.312 -37.75 1 93.12 441 PRO B CA 1
ATOM 8705 C C . PRO B 1 441 ? 18.828 -41 -36.594 1 93.12 441 PRO B C 1
ATOM 8707 O O . PRO B 1 441 ? 17.969 -40.406 -35.938 1 93.12 441 PRO B O 1
ATOM 8710 N N . GLY B 1 442 ? 19.219 -42.25 -36.344 1 94.06 442 GLY B N 1
ATOM 8711 C CA . GLY B 1 442 ? 18.688 -43.031 -35.219 1 94.06 442 GLY B CA 1
ATOM 8712 C C . GLY B 1 442 ? 17.438 -43.812 -35.594 1 94.06 442 GLY B C 1
ATOM 8713 O O . GLY B 1 442 ? 17.031 -44.719 -34.875 1 94.06 442 GLY B O 1
ATOM 8714 N N . TRP B 1 443 ? 16.828 -43.406 -36.719 1 94.5 443 TRP B N 1
ATOM 8715 C CA . TRP B 1 443 ? 15.57 -44.062 -37.125 1 94.5 443 TRP B CA 1
ATOM 8716 C C . TRP B 1 443 ? 15.805 -45.062 -38.219 1 94.5 443 TRP B C 1
ATOM 8718 O O . TRP B 1 443 ? 16.562 -44.812 -39.156 1 94.5 443 TRP B O 1
ATOM 8728 N N . TYR B 1 444 ? 15.172 -46.219 -38.062 1 92.88 444 TYR B N 1
ATOM 8729 C CA . TYR B 1 444 ? 15.25 -47.312 -39 1 92.88 444 TYR B CA 1
ATOM 8730 C C . TYR B 1 444 ? 13.875 -47.906 -39.281 1 92.88 444 TYR B C 1
ATOM 8732 O O . TYR B 1 444 ? 13.016 -47.906 -38.375 1 92.88 444 TYR B O 1
ATOM 8740 N N . GLN B 1 445 ? 13.656 -48.312 -40.469 1 90.25 445 GLN B N 1
ATOM 8741 C CA . GLN B 1 445 ? 12.359 -48.875 -40.812 1 90.25 445 GLN B CA 1
ATOM 8742 C C . GLN B 1 445 ? 12.508 -50.031 -41.781 1 90.25 445 GLN B C 1
ATOM 8744 O O . GLN B 1 445 ? 13.492 -50.125 -42.531 1 90.25 445 GLN B O 1
ATOM 8749 N N . ARG B 1 446 ? 11.609 -50.906 -41.656 1 86.12 446 ARG B N 1
ATOM 8750 C CA . ARG B 1 446 ? 11.555 -52.094 -42.531 1 86.12 446 ARG B CA 1
ATOM 8751 C C . ARG B 1 446 ? 10.117 -52.531 -42.781 1 86.12 446 ARG B C 1
ATOM 8753 O O . ARG B 1 446 ? 9.289 -52.531 -41.875 1 86.12 446 ARG B O 1
ATOM 8760 N N . GLU B 1 447 ? 9.914 -52.875 -44 1 81.88 447 GLU B N 1
ATOM 8761 C CA . GLU B 1 447 ? 8.594 -53.406 -44.344 1 81.88 447 GLU B CA 1
ATOM 8762 C C . GLU B 1 447 ? 8.492 -54.906 -44.062 1 81.88 447 GLU B C 1
ATOM 8764 O O . GLU B 1 447 ? 9.406 -55.656 -44.375 1 81.88 447 GLU B O 1
ATOM 8769 N N . ILE B 1 448 ? 7.578 -55.156 -43.188 1 73.81 448 ILE B N 1
ATOM 8770 C CA . ILE B 1 448 ? 7.301 -56.562 -42.906 1 73.81 448 ILE B CA 1
ATOM 8771 C C . ILE B 1 448 ? 5.984 -56.969 -43.562 1 73.81 448 ILE B C 1
ATOM 8773 O O . ILE B 1 448 ? 4.91 -56.531 -43.156 1 73.81 448 ILE B O 1
ATOM 8777 N N . GLY B 1 449 ? 6.023 -57.812 -44.469 1 68.12 449 GLY B N 1
ATOM 8778 C CA . GLY B 1 449 ? 4.84 -58.219 -45.219 1 68.12 449 GLY B CA 1
ATOM 8779 C C . GLY B 1 449 ? 4.324 -57.125 -46.125 1 68.12 449 GLY B C 1
ATOM 8780 O O . GLY B 1 449 ? 5.109 -56.344 -46.656 1 68.12 449 GLY B O 1
ATOM 8781 N N . ILE B 1 450 ? 2.982 -57.125 -46.344 1 62.53 450 ILE B N 1
ATOM 8782 C CA . ILE B 1 450 ? 2.408 -56.25 -47.375 1 62.53 450 ILE B CA 1
ATOM 8783 C C . ILE B 1 450 ? 1.966 -54.938 -46.75 1 62.53 450 ILE B C 1
ATOM 8785 O O . ILE B 1 450 ? 2.006 -53.875 -47.375 1 62.53 450 ILE B O 1
ATOM 8789 N N . THR B 1 451 ? 1.606 -55.031 -45.438 1 67.19 451 THR B N 1
ATOM 8790 C CA . THR B 1 451 ? 0.935 -53.812 -44.938 1 67.19 451 THR B CA 1
ATOM 8791 C C . THR B 1 451 ? 1.618 -53.312 -43.656 1 67.19 451 THR B C 1
ATOM 8793 O O . THR B 1 451 ? 1.296 -52.219 -43.188 1 67.19 451 THR B O 1
ATOM 8796 N N . ARG B 1 452 ? 2.566 -54.031 -43.094 1 77 452 ARG B N 1
ATOM 8797 C CA . ARG B 1 452 ? 3.127 -53.625 -41.812 1 77 452 ARG B CA 1
ATOM 8798 C C . ARG B 1 452 ? 4.531 -53.062 -41.969 1 77 452 ARG B C 1
ATOM 8800 O O . ARG B 1 452 ? 5.328 -53.594 -42.781 1 77 452 ARG B O 1
ATOM 8807 N N . ARG B 1 453 ? 4.746 -52 -41.406 1 84.06 453 ARG B N 1
ATOM 8808 C CA . ARG B 1 453 ? 6.074 -51.406 -41.344 1 84.06 453 ARG B CA 1
ATOM 8809 C C . ARG B 1 453 ? 6.531 -51.281 -39.875 1 84.06 453 ARG B C 1
ATOM 8811 O O . ARG B 1 453 ? 5.746 -50.875 -39 1 84.06 453 ARG B O 1
ATOM 8818 N N . VAL B 1 454 ? 7.699 -51.719 -39.656 1 83.69 454 VAL B N 1
ATOM 8819 C CA . VAL B 1 454 ? 8.289 -51.625 -38.344 1 83.69 454 VAL B CA 1
ATOM 8820 C C . VAL B 1 454 ? 9.281 -50.469 -38.281 1 83.69 454 VAL B C 1
ATOM 8822 O O . VAL B 1 454 ? 10.055 -50.25 -39.219 1 83.69 454 VAL B O 1
ATOM 8825 N N . TYR B 1 455 ? 9.234 -49.719 -37.281 1 88.5 455 TYR B N 1
ATOM 8826 C CA . TYR B 1 455 ? 10.148 -48.594 -37.062 1 88.5 455 TYR B CA 1
ATOM 8827 C C . TYR B 1 455 ? 10.969 -48.844 -35.812 1 88.5 455 TYR B C 1
ATOM 8829 O O . TYR B 1 455 ? 10.445 -49.281 -34.781 1 88.5 455 TYR B O 1
ATOM 8837 N N . TRP B 1 456 ? 12.258 -48.625 -35.906 1 91.19 456 TRP B N 1
ATOM 8838 C CA . TRP B 1 456 ? 13.148 -48.625 -34.75 1 91.19 456 TRP B CA 1
ATOM 8839 C C . TRP B 1 456 ? 13.805 -47.25 -34.562 1 91.19 456 TRP B C 1
ATOM 8841 O O . TRP B 1 456 ? 14.094 -46.562 -35.531 1 91.19 456 TRP B O 1
ATOM 8851 N N . TYR B 1 457 ? 13.953 -46.938 -33.406 1 94.19 457 TYR B N 1
ATOM 8852 C CA . TYR B 1 457 ? 14.844 -45.844 -33.031 1 94.19 457 TYR B CA 1
ATOM 8853 C C . TYR B 1 457 ? 15.898 -46.312 -32.031 1 94.19 457 TYR B C 1
ATOM 8855 O O . TYR B 1 457 ? 15.586 -47 -31.062 1 94.19 457 TYR B O 1
ATOM 8863 N N . THR B 1 458 ? 17.094 -46.031 -32.281 1 94.06 458 THR B N 1
ATOM 8864 C CA . THR B 1 458 ? 18.188 -46.438 -31.391 1 94.06 458 THR B CA 1
ATOM 8865 C C . THR B 1 458 ? 19.078 -45.25 -31.031 1 94.06 458 THR B C 1
ATOM 8867 O O . THR B 1 458 ? 19.328 -44.406 -31.875 1 94.06 458 THR B O 1
ATOM 8870 N N . SER B 1 459 ? 19.438 -45.219 -29.812 1 94.19 459 SER B N 1
ATOM 8871 C CA . SER B 1 459 ? 20.312 -44.156 -29.297 1 94.19 459 SER B CA 1
ATOM 8872 C C . SER B 1 459 ? 21.156 -44.656 -28.125 1 94.19 459 SER B C 1
ATOM 8874 O O . SER B 1 459 ? 20.828 -45.656 -27.516 1 94.19 459 SER B O 1
ATOM 8876 N N . THR B 1 460 ? 22.281 -44.031 -27.969 1 92.44 460 THR B N 1
ATOM 8877 C CA . THR B 1 460 ? 23.078 -44.188 -26.766 1 92.44 460 THR B CA 1
ATOM 8878 C C . THR B 1 460 ? 23.062 -42.938 -25.906 1 92.44 460 THR B C 1
ATOM 8880 O O . THR B 1 460 ? 23.219 -41.844 -26.422 1 92.44 460 THR B O 1
ATOM 8883 N N . CYS B 1 461 ? 22.781 -43.125 -24.688 1 94.19 461 CYS B N 1
ATOM 8884 C CA . CYS B 1 461 ? 22.656 -42 -23.781 1 94.19 461 CYS B CA 1
ATOM 8885 C C . CYS B 1 461 ? 23.719 -42.062 -22.688 1 94.19 461 CYS B C 1
ATOM 8887 O O . CYS B 1 461 ? 24.094 -43.156 -22.234 1 94.19 461 CYS B O 1
ATOM 8889 N N . ASN B 1 462 ? 24.25 -40.938 -22.359 1 94 462 ASN B N 1
ATOM 8890 C CA . ASN B 1 462 ? 25.109 -40.75 -21.203 1 94 462 ASN B CA 1
ATOM 8891 C C . ASN B 1 462 ? 24.344 -40.125 -20.031 1 94 462 ASN B C 1
ATOM 8893 O O . ASN B 1 462 ? 23.859 -39 -20.141 1 94 462 ASN B O 1
ATOM 8897 N N . MET B 1 463 ? 24.234 -40.875 -19 1 94.69 463 MET B N 1
ATOM 8898 C CA . MET B 1 463 ? 23.5 -40.406 -17.812 1 94.69 463 MET B CA 1
ATOM 8899 C C . MET B 1 463 ? 24.469 -40.031 -16.703 1 94.69 463 MET B C 1
ATOM 8901 O O . MET B 1 463 ? 25.391 -40.781 -16.375 1 94.69 463 MET B O 1
ATOM 8905 N N . THR B 1 464 ? 24.297 -38.844 -16.188 1 95.75 464 THR B N 1
ATOM 8906 C CA . THR B 1 464 ? 25.109 -38.375 -15.078 1 95.75 464 THR B CA 1
ATOM 8907 C C . THR B 1 464 ? 24.25 -37.906 -13.914 1 95.75 464 THR B C 1
ATOM 8909 O O . THR B 1 464 ? 23.281 -37.156 -14.117 1 95.75 464 THR B O 1
ATOM 8912 N N . ALA B 1 465 ? 24.531 -38.438 -12.734 1 96.38 465 ALA B N 1
ATOM 8913 C CA . ALA B 1 465 ? 23.828 -38.062 -11.516 1 96.38 465 ALA B CA 1
ATOM 8914 C C . ALA B 1 465 ? 24.609 -37 -10.734 1 96.38 465 ALA B C 1
ATOM 8916 O O . ALA B 1 465 ? 25.828 -37.125 -10.602 1 96.38 465 ALA B O 1
ATOM 8917 N N . TYR B 1 466 ? 23.891 -36 -10.227 1 97.38 466 TYR B N 1
ATOM 8918 C CA . TYR B 1 466 ? 24.531 -34.906 -9.508 1 97.38 466 TYR B CA 1
ATOM 8919 C C . TYR B 1 466 ? 23.875 -34.688 -8.148 1 97.38 466 TYR B C 1
ATOM 8921 O O . TYR B 1 466 ? 22.688 -34.938 -7.98 1 97.38 466 TYR B O 1
ATOM 8929 N N . ASN B 1 467 ? 24.688 -34.312 -7.152 1 96.88 467 ASN B N 1
ATOM 8930 C CA . ASN B 1 467 ? 24.219 -33.594 -5.973 1 96.88 467 ASN B CA 1
ATOM 8931 C C . ASN B 1 467 ? 24.141 -32.094 -6.219 1 96.88 467 ASN B C 1
ATOM 8933 O O . ASN B 1 467 ? 25.125 -31.469 -6.617 1 96.88 467 ASN B O 1
ATOM 8937 N N . ILE B 1 468 ? 22.984 -31.547 -5.973 1 97.19 468 ILE B N 1
ATOM 8938 C CA . ILE B 1 468 ? 22.844 -30.141 -6.332 1 97.19 468 ILE B CA 1
ATOM 8939 C C . ILE B 1 468 ? 22.297 -29.359 -5.133 1 97.19 468 ILE B C 1
ATOM 8941 O O . ILE B 1 468 ? 21.719 -29.953 -4.219 1 97.19 468 ILE B O 1
ATOM 8945 N N . SER B 1 469 ? 22.625 -28.188 -5.102 1 96.81 469 SER B N 1
ATOM 8946 C CA . SER B 1 469 ? 22.031 -27.188 -4.219 1 96.81 469 SER B CA 1
ATOM 8947 C C . SER B 1 469 ? 21.312 -26.109 -5.02 1 96.81 469 SER B C 1
ATOM 8949 O O . SER B 1 469 ? 21.906 -25.438 -5.859 1 96.81 469 SER B O 1
ATOM 8951 N N . LEU B 1 470 ? 20.016 -26 -4.758 1 96.75 470 LEU B N 1
ATOM 8952 C CA . LEU B 1 470 ? 19.188 -25.078 -5.52 1 96.75 470 LEU B CA 1
ATOM 8953 C C . LEU B 1 470 ? 18.719 -23.922 -4.645 1 96.75 470 LEU B C 1
ATOM 8955 O O . LEU B 1 470 ? 18.578 -24.078 -3.428 1 96.75 470 LEU B O 1
ATOM 8959 N N . SER B 1 471 ? 18.609 -22.781 -5.297 1 95.88 471 SER B N 1
ATOM 8960 C CA . SER B 1 471 ? 17.906 -21.641 -4.711 1 95.88 471 SER B CA 1
ATOM 8961 C C . SER B 1 471 ? 16.562 -21.422 -5.375 1 95.88 471 SER B C 1
ATOM 8963 O O . SER B 1 471 ? 16.422 -21.562 -6.594 1 95.88 471 SER B O 1
ATOM 8965 N N . TYR B 1 472 ? 15.508 -21.203 -4.57 1 95 472 TYR B N 1
ATOM 8966 C CA . TYR B 1 472 ? 14.141 -21 -5.02 1 95 472 TYR B CA 1
ATOM 8967 C C . TYR B 1 472 ? 13.633 -19.625 -4.582 1 95 472 TYR B C 1
ATOM 8969 O O . TYR B 1 472 ? 13.844 -19.203 -3.443 1 95 472 TYR B O 1
ATOM 8977 N N . SER B 1 473 ? 13.078 -18.922 -5.594 1 91 473 SER B N 1
ATOM 8978 C CA . SER B 1 473 ? 12.539 -17.594 -5.309 1 91 473 SER B CA 1
ATOM 8979 C C . SER B 1 473 ? 11.211 -17.359 -6.012 1 91 473 SER B C 1
ATOM 8981 O O . SER B 1 473 ? 11.023 -17.797 -7.148 1 91 473 SER B O 1
ATOM 8983 N N . THR B 1 474 ? 10.273 -16.766 -5.285 1 84.88 474 THR B N 1
ATOM 8984 C CA . THR B 1 474 ? 8.992 -16.359 -5.863 1 84.88 474 THR B CA 1
ATOM 8985 C C . THR B 1 474 ? 8.898 -14.836 -5.949 1 84.88 474 THR B C 1
ATOM 8987 O O . THR B 1 474 ? 7.809 -14.281 -6.133 1 84.88 474 THR B O 1
ATOM 8990 N N . LEU B 1 475 ? 9.977 -14.203 -5.77 1 76.44 475 LEU B N 1
ATOM 8991 C CA . LEU B 1 475 ? 10.031 -12.75 -5.691 1 76.44 475 LEU B CA 1
ATOM 8992 C C . LEU B 1 475 ? 9.414 -12.117 -6.934 1 76.44 475 LEU B C 1
ATOM 8994 O O . LEU B 1 475 ? 8.727 -11.102 -6.84 1 76.44 475 LEU B O 1
ATOM 8998 N N . ASN B 1 476 ? 9.586 -12.656 -8.078 1 67.62 476 ASN B N 1
ATOM 8999 C CA . ASN B 1 476 ? 9.109 -12.078 -9.336 1 67.62 476 ASN B CA 1
ATOM 9000 C C . ASN B 1 476 ? 7.789 -12.703 -9.773 1 67.62 476 ASN B C 1
ATOM 9002 O O . ASN B 1 476 ? 7.398 -12.586 -10.938 1 67.62 476 ASN B O 1
ATOM 9006 N N . GLY B 1 477 ? 7.004 -13.367 -8.844 1 65.44 477 GLY B N 1
ATOM 9007 C CA . GLY B 1 477 ? 5.684 -13.898 -9.125 1 65.44 477 GLY B CA 1
ATOM 9008 C C . GLY B 1 477 ? 5.715 -15.336 -9.625 1 65.44 477 GLY B C 1
ATOM 9009 O O . GLY B 1 477 ? 4.68 -16 -9.68 1 65.44 477 GLY B O 1
ATOM 9010 N N . GLY B 1 478 ? 6.852 -15.734 -10.086 1 68.62 478 GLY B N 1
ATOM 9011 C CA . GLY B 1 478 ? 6.945 -17.109 -10.578 1 68.62 478 GLY B CA 1
ATOM 9012 C C . GLY B 1 478 ? 7.922 -17.953 -9.789 1 68.62 478 GLY B C 1
ATOM 9013 O O . GLY B 1 478 ? 8.555 -17.469 -8.844 1 68.62 478 GLY B O 1
ATOM 9014 N N . ASN B 1 479 ? 7.789 -19.234 -10.07 1 79.69 479 ASN B N 1
ATOM 9015 C CA . ASN B 1 479 ? 8.742 -20.172 -9.484 1 79.69 479 ASN B CA 1
ATOM 9016 C C . ASN B 1 479 ? 10.094 -20.109 -10.195 1 79.69 479 ASN B C 1
ATOM 9018 O O . ASN B 1 479 ? 10.219 -20.516 -11.352 1 79.69 479 ASN B O 1
ATOM 9022 N N . GLU B 1 480 ? 11.047 -19.562 -9.547 1 88.38 480 GLU B N 1
ATOM 9023 C CA . GLU B 1 480 ? 12.383 -19.453 -10.125 1 88.38 480 GLU B CA 1
ATOM 9024 C C . GLU B 1 480 ? 13.383 -20.328 -9.383 1 88.38 480 GLU B C 1
ATOM 9026 O O . GLU B 1 480 ? 13.477 -20.266 -8.156 1 88.38 480 GLU B O 1
ATOM 9031 N N . TYR B 1 481 ? 14 -21.156 -10.156 1 93.56 481 TYR B N 1
ATOM 9032 C CA . TYR B 1 481 ? 15.047 -22.016 -9.609 1 93.56 481 TYR B CA 1
ATOM 9033 C C . TYR B 1 481 ? 16.422 -21.609 -10.141 1 93.56 481 TYR B C 1
ATOM 9035 O O . TYR B 1 481 ? 16.562 -21.234 -11.305 1 93.56 481 TYR B O 1
ATOM 9043 N N . ALA B 1 482 ? 17.422 -21.625 -9.336 1 93.56 482 ALA B N 1
ATOM 9044 C CA . ALA B 1 482 ? 18.812 -21.391 -9.742 1 93.56 482 ALA B CA 1
ATOM 9045 C C . ALA B 1 482 ? 19.766 -22.234 -8.898 1 93.56 482 ALA B C 1
ATOM 9047 O O . ALA B 1 482 ? 19.484 -22.547 -7.746 1 93.56 482 ALA B O 1
ATOM 9048 N N . PHE B 1 483 ? 20.812 -22.656 -9.523 1 95.94 483 PHE B N 1
ATOM 9049 C CA . PHE B 1 483 ? 21.812 -23.406 -8.781 1 95.94 483 PHE B CA 1
ATOM 9050 C C . PHE B 1 483 ? 22.531 -22.5 -7.777 1 95.94 483 PHE B C 1
ATOM 9052 O O . PHE B 1 483 ? 23.031 -21.438 -8.141 1 95.94 483 PHE B O 1
ATOM 9059 N N . ALA B 1 484 ? 22.484 -22.922 -6.531 1 94.25 484 ALA B N 1
ATOM 9060 C CA . ALA B 1 484 ? 23.188 -22.156 -5.488 1 94.25 484 ALA B CA 1
ATOM 9061 C C . ALA B 1 484 ? 24.688 -22.438 -5.523 1 94.25 484 ALA B C 1
ATOM 9063 O O . ALA B 1 484 ? 25.484 -21.594 -5.105 1 94.25 484 ALA B O 1
ATOM 9064 N N . SER B 1 485 ? 25.047 -23.578 -5.875 1 93.5 485 SER B N 1
ATOM 9065 C CA . SER B 1 485 ? 26.422 -23.984 -6.027 1 93.5 485 SER B CA 1
ATOM 9066 C C . SER B 1 485 ? 26.609 -24.875 -7.25 1 93.5 485 SER B C 1
ATOM 9068 O O . SER B 1 485 ? 25.625 -25.344 -7.836 1 93.5 485 SER B O 1
ATOM 9070 N N . ARG B 1 486 ? 27.844 -25.047 -7.676 1 93.31 486 ARG B N 1
ATOM 9071 C CA . ARG B 1 486 ? 28.141 -25.922 -8.805 1 93.31 486 ARG B CA 1
ATOM 9072 C C . ARG B 1 486 ? 27.734 -27.359 -8.492 1 93.31 486 ARG B C 1
ATOM 9074 O O . ARG B 1 486 ? 28.016 -27.875 -7.41 1 93.31 486 ARG B O 1
ATOM 9081 N N . PRO B 1 487 ? 27 -27.969 -9.43 1 96.31 487 PRO B N 1
ATOM 9082 C CA . PRO B 1 487 ? 26.609 -29.375 -9.219 1 96.31 487 PRO B CA 1
ATOM 9083 C C . PRO B 1 487 ? 27.828 -30.281 -9 1 96.31 487 PRO B C 1
ATOM 9085 O O . PRO B 1 487 ? 28.859 -30.109 -9.641 1 96.31 487 PRO B O 1
ATOM 9088 N N . VAL B 1 488 ? 27.703 -31.203 -8.055 1 96.88 488 VAL B N 1
ATOM 9089 C CA . VAL B 1 488 ? 28.766 -32.188 -7.758 1 96.88 488 VAL B CA 1
ATOM 9090 C C . VAL B 1 488 ? 28.281 -33.562 -8.117 1 96.88 488 VAL B C 1
ATOM 9092 O O . VAL B 1 488 ? 27.109 -33.906 -7.891 1 96.88 488 VAL B O 1
ATOM 9095 N N . LEU B 1 489 ? 29.188 -34.406 -8.664 1 96.75 489 LEU B N 1
ATOM 9096 C CA . LEU B 1 489 ? 28.828 -35.781 -9 1 96.75 489 LEU B CA 1
ATOM 9097 C C . LEU B 1 489 ? 28.391 -36.562 -7.762 1 96.75 489 LEU B C 1
ATOM 9099 O O . LEU B 1 489 ? 29 -36.438 -6.699 1 96.75 489 LEU B O 1
ATOM 9103 N N . SER B 1 490 ? 27.344 -37.344 -7.922 1 94.81 490 SER B N 1
ATOM 9104 C CA . SER B 1 490 ? 26.828 -38.094 -6.797 1 94.81 490 SER B CA 1
ATOM 9105 C C . SER B 1 490 ? 27.703 -39.312 -6.5 1 94.81 490 SER B C 1
ATOM 9107 O O . SER B 1 490 ? 28.406 -39.812 -7.379 1 94.81 490 SER B O 1
ATOM 9109 N N . ASN B 1 491 ? 27.609 -39.75 -5.234 1 89.81 491 ASN B N 1
ATOM 9110 C CA . ASN B 1 491 ? 28.328 -40.938 -4.848 1 89.81 491 ASN B CA 1
ATOM 9111 C C . ASN B 1 491 ? 27.641 -42.188 -5.371 1 89.81 491 ASN B C 1
ATOM 9113 O O . ASN B 1 491 ? 26.578 -42.125 -5.98 1 89.81 491 ASN B O 1
ATOM 9117 N N . PHE B 1 492 ? 28.266 -43.281 -5.172 1 86.88 492 PHE B N 1
ATOM 9118 C CA . PHE B 1 492 ? 27.797 -44.562 -5.719 1 86.88 492 PHE B CA 1
ATOM 9119 C C . PHE B 1 492 ? 26.391 -44.875 -5.238 1 86.88 492 PHE B C 1
ATOM 9121 O O . PHE B 1 492 ? 25.531 -45.25 -6.035 1 86.88 492 PHE B O 1
ATOM 9128 N N . ASN B 1 493 ? 26.125 -44.75 -3.973 1 84.81 493 ASN B N 1
ATOM 9129 C CA . ASN B 1 493 ? 24.828 -45.094 -3.408 1 84.81 493 ASN B CA 1
ATOM 9130 C C . ASN B 1 493 ? 23.703 -44.25 -3.979 1 84.81 493 ASN B C 1
ATOM 9132 O O . ASN B 1 493 ? 22.656 -44.75 -4.363 1 84.81 493 ASN B O 1
ATOM 9136 N N . THR B 1 494 ? 23.984 -42.969 -4.027 1 89.56 494 THR B N 1
ATOM 9137 C CA . THR B 1 494 ? 22.984 -42.062 -4.566 1 89.56 494 THR B CA 1
ATOM 9138 C C . THR B 1 494 ? 22.766 -42.312 -6.055 1 89.56 494 THR B C 1
ATOM 9140 O O . THR B 1 494 ? 21.625 -42.312 -6.527 1 89.56 494 THR B O 1
ATOM 9143 N N . THR B 1 495 ? 23.797 -42.531 -6.754 1 90.44 495 THR B N 1
ATOM 9144 C CA . THR B 1 495 ? 23.688 -42.812 -8.18 1 90.44 495 THR B CA 1
ATOM 9145 C C . THR B 1 495 ? 22.891 -44.094 -8.422 1 90.44 495 THR B C 1
ATOM 9147 O O . THR B 1 495 ? 22.047 -44.125 -9.312 1 90.44 495 THR B O 1
ATOM 9150 N N . SER B 1 496 ? 23.172 -45.062 -7.617 1 85.88 496 SER B N 1
ATOM 9151 C CA . SER B 1 496 ? 22.453 -46.312 -7.758 1 85.88 496 SER B CA 1
ATOM 9152 C C . SER B 1 496 ? 20.953 -46.125 -7.535 1 85.88 496 SER B C 1
ATOM 9154 O O . SER B 1 496 ? 20.125 -46.75 -8.195 1 85.88 496 SER B O 1
ATOM 9156 N N . ALA B 1 497 ? 20.609 -45.312 -6.625 1 87.19 497 ALA B N 1
ATOM 9157 C CA . ALA B 1 497 ? 19.203 -45 -6.367 1 87.19 497 ALA B CA 1
ATOM 9158 C C . ALA B 1 497 ? 18.562 -44.281 -7.547 1 87.19 497 ALA B C 1
ATOM 9160 O O . ALA B 1 497 ? 17.469 -44.625 -7.984 1 87.19 497 ALA B O 1
ATOM 9161 N N . LEU B 1 498 ? 19.297 -43.344 -8.109 1 90.25 498 LEU B N 1
ATOM 9162 C CA . LEU B 1 498 ? 18.797 -42.531 -9.219 1 90.25 498 LEU B CA 1
ATOM 9163 C C . LEU B 1 498 ? 18.656 -43.406 -10.477 1 90.25 498 LEU B C 1
ATOM 9165 O O . LEU B 1 498 ? 17.797 -43.125 -11.328 1 90.25 498 LEU B O 1
ATOM 9169 N N . PHE B 1 499 ? 19.422 -44.469 -10.531 1 87.12 499 PHE B N 1
ATOM 9170 C CA . PHE B 1 499 ? 19.406 -45.312 -11.703 1 87.12 499 PHE B CA 1
ATOM 9171 C C . PHE B 1 499 ? 18.469 -46.5 -11.5 1 87.12 499 PHE B C 1
ATOM 9173 O O . PHE B 1 499 ? 18.453 -47.438 -12.305 1 87.12 499 PHE B O 1
ATOM 9180 N N . ALA B 1 500 ? 17.719 -46.375 -10.461 1 81.44 500 ALA B N 1
ATOM 9181 C CA . ALA B 1 500 ? 16.797 -47.438 -10.18 1 81.44 500 ALA B CA 1
ATOM 9182 C C . ALA B 1 500 ? 15.859 -47.688 -11.367 1 81.44 500 ALA B C 1
ATOM 9184 O O . ALA B 1 500 ? 15.469 -48.844 -11.633 1 81.44 500 ALA B O 1
ATOM 9185 N N . ALA B 1 501 ? 15.555 -46.656 -12.109 1 79.44 501 ALA B N 1
ATOM 9186 C CA . ALA B 1 501 ? 14.641 -46.75 -13.25 1 79.44 501 ALA B CA 1
ATOM 9187 C C . ALA B 1 501 ? 15.234 -47.625 -14.359 1 79.44 501 ALA B C 1
ATOM 9189 O O . ALA B 1 501 ? 14.508 -48.125 -15.219 1 79.44 501 ALA B O 1
ATOM 9190 N N . PHE B 1 502 ? 16.5 -47.812 -14.328 1 79.06 502 PHE B N 1
ATOM 9191 C CA . PHE B 1 502 ? 17.172 -48.531 -15.414 1 79.06 502 PHE B CA 1
ATOM 9192 C C . PHE B 1 502 ? 17.391 -49.969 -15.039 1 79.06 502 PHE B C 1
ATOM 9194 O O . PHE B 1 502 ? 17.906 -50.75 -15.844 1 79.06 502 PHE B O 1
ATOM 9201 N N . ASP B 1 503 ? 17.031 -50.281 -13.875 1 69.38 503 ASP B N 1
ATOM 9202 C CA . ASP B 1 503 ? 17.188 -51.656 -13.469 1 69.38 503 ASP B CA 1
ATOM 9203 C C . ASP B 1 503 ? 16.266 -52.562 -14.273 1 69.38 503 ASP B C 1
ATOM 9205 O O . ASP B 1 503 ? 15.18 -52.156 -14.68 1 69.38 503 ASP B O 1
ATOM 9209 N N . SER B 1 504 ? 16.766 -53.656 -14.734 1 59.31 504 SER B N 1
ATOM 9210 C CA . SER B 1 504 ? 16.188 -54.594 -15.711 1 59.31 504 SER B CA 1
ATOM 9211 C C . SER B 1 504 ? 14.703 -54.812 -15.43 1 59.31 504 SER B C 1
ATOM 9213 O O . SER B 1 504 ? 13.898 -54.906 -16.359 1 59.31 504 SER B O 1
ATOM 9215 N N . THR B 1 505 ? 14.43 -54.938 -14.203 1 55.69 505 THR B N 1
ATOM 9216 C CA . THR B 1 505 ? 13.031 -55.281 -13.953 1 55.69 505 THR B CA 1
ATOM 9217 C C . THR B 1 505 ? 12.133 -54.062 -14.133 1 55.69 505 THR B C 1
ATOM 9219 O O . THR B 1 505 ? 10.938 -54.219 -14.406 1 55.69 505 THR B O 1
ATOM 9222 N N . TYR B 1 506 ? 12.703 -52.812 -14.219 1 59.75 506 TYR B N 1
ATOM 9223 C CA . TYR B 1 506 ? 11.898 -51.594 -14.219 1 59.75 506 TYR B CA 1
ATOM 9224 C C . TYR B 1 506 ? 12.008 -50.875 -15.555 1 59.75 506 TYR B C 1
ATOM 9226 O O . TYR B 1 506 ? 11.305 -49.875 -15.797 1 59.75 506 TYR B O 1
ATOM 9234 N N . GLN B 1 507 ? 12.664 -51.438 -16.391 1 73.06 507 GLN B N 1
ATOM 9235 C CA . GLN B 1 507 ? 12.938 -50.719 -17.641 1 73.06 507 GLN B CA 1
ATOM 9236 C C . GLN B 1 507 ? 11.68 -50.625 -18.5 1 73.06 507 GLN B C 1
ATOM 9238 O O . GLN B 1 507 ? 11.57 -49.719 -19.328 1 73.06 507 GLN B O 1
ATOM 9243 N N . THR B 1 508 ? 10.781 -51.5 -18.078 1 73.69 508 THR B N 1
ATOM 9244 C CA . THR B 1 508 ? 9.57 -51.531 -18.891 1 73.69 508 THR B CA 1
ATOM 9245 C C . THR B 1 508 ? 8.773 -50.25 -18.703 1 73.69 508 THR B C 1
ATOM 9247 O O . THR B 1 508 ? 8.219 -49.688 -19.656 1 73.69 508 THR B O 1
ATOM 9250 N N . ASN B 1 509 ? 8.734 -49.812 -17.438 1 78 509 ASN B N 1
ATOM 9251 C CA . ASN B 1 509 ? 8.008 -48.594 -17.156 1 78 509 ASN B CA 1
ATOM 9252 C C . ASN B 1 509 ? 8.656 -47.375 -17.844 1 78 509 ASN B C 1
ATOM 9254 O O . ASN B 1 509 ? 7.957 -46.5 -18.344 1 78 509 ASN B O 1
ATOM 9258 N N . LEU B 1 510 ? 9.898 -47.344 -17.797 1 86.88 510 LEU B N 1
ATOM 9259 C CA . LEU B 1 510 ? 10.625 -46.281 -18.453 1 86.88 510 LEU B CA 1
ATOM 9260 C C . LEU B 1 510 ? 10.414 -46.312 -19.969 1 86.88 510 LEU B C 1
ATOM 9262 O O . LEU B 1 510 ? 10.203 -45.281 -20.609 1 86.88 510 LEU B O 1
ATOM 9266 N N . VAL B 1 511 ? 10.453 -47.469 -20.516 1 87.06 511 VAL B N 1
ATOM 9267 C CA . VAL B 1 511 ? 10.242 -47.656 -21.938 1 87.06 511 VAL B CA 1
ATOM 9268 C C . VAL B 1 511 ? 8.836 -47.219 -22.312 1 87.06 511 VAL B C 1
ATOM 9270 O O . VAL B 1 511 ? 8.648 -46.469 -23.297 1 87.06 511 VAL B O 1
ATOM 9273 N N . ASP B 1 512 ? 7.875 -47.625 -21.516 1 78.94 512 ASP B N 1
ATOM 9274 C CA . ASP B 1 512 ? 6.496 -47.219 -21.781 1 78.94 512 ASP B CA 1
ATOM 9275 C C . ASP B 1 512 ? 6.336 -45.719 -21.734 1 78.94 512 ASP B C 1
ATOM 9277 O O . ASP B 1 512 ? 5.66 -45.125 -22.594 1 78.94 512 ASP B O 1
ATOM 9281 N N . TYR B 1 513 ? 6.902 -45.125 -20.766 1 85.44 513 TYR B N 1
ATOM 9282 C CA . TYR B 1 513 ? 6.852 -43.656 -20.641 1 85.44 513 TYR B CA 1
ATOM 9283 C C . TYR B 1 513 ? 7.441 -43 -21.875 1 85.44 513 TYR B C 1
ATOM 9285 O O . TYR B 1 513 ? 6.84 -42.062 -22.438 1 85.44 513 TYR B O 1
ATOM 9293 N N . LEU B 1 514 ? 8.594 -43.438 -22.266 1 89.75 514 LEU B N 1
ATOM 9294 C CA . LEU B 1 514 ? 9.281 -42.812 -23.391 1 89.75 514 LEU B CA 1
ATOM 9295 C C . LEU B 1 514 ? 8.5 -43 -24.688 1 89.75 514 LEU B C 1
ATOM 9297 O O . LEU B 1 514 ? 8.336 -42.062 -25.469 1 89.75 514 LEU B O 1
ATOM 9301 N N . LYS B 1 515 ? 8.031 -44.188 -24.875 1 85.25 515 LYS B N 1
ATOM 9302 C CA . LYS B 1 515 ? 7.266 -44.438 -26.094 1 85.25 515 LYS B CA 1
ATOM 9303 C C . LYS B 1 515 ? 6.02 -43.562 -26.156 1 85.25 515 LYS B C 1
ATOM 9305 O O . LYS B 1 515 ? 5.66 -43.094 -27.234 1 85.25 515 LYS B O 1
ATOM 9310 N N . TYR B 1 516 ? 5.473 -43.438 -25.016 1 76.56 516 TYR B N 1
ATOM 9311 C CA . TYR B 1 516 ? 4.25 -42.625 -24.953 1 76.56 516 TYR B CA 1
ATOM 9312 C C . TYR B 1 516 ? 4.555 -41.156 -25.141 1 76.56 516 TYR B C 1
ATOM 9314 O O . TYR B 1 516 ? 3.85 -40.469 -25.891 1 76.56 516 TYR B O 1
ATOM 9322 N N . THR B 1 517 ? 5.527 -40.625 -24.578 1 81.94 517 THR B N 1
ATOM 9323 C CA . THR B 1 517 ? 5.793 -39.188 -24.562 1 81.94 517 THR B CA 1
ATOM 9324 C C . THR B 1 517 ? 6.484 -38.75 -25.844 1 81.94 517 THR B C 1
ATOM 9326 O O . THR B 1 517 ? 6.312 -37.625 -26.297 1 81.94 517 THR B O 1
ATOM 9329 N N . LEU B 1 518 ? 7.199 -39.625 -26.469 1 89.19 518 LEU B N 1
ATOM 9330 C CA . LEU B 1 518 ? 7.984 -39.219 -27.641 1 89.19 518 LEU B CA 1
ATOM 9331 C C . LEU B 1 518 ? 7.113 -39.219 -28.891 1 89.19 518 LEU B C 1
ATOM 9333 O O . LEU B 1 518 ? 7.512 -38.656 -29.922 1 89.19 518 LEU B O 1
ATOM 9337 N N . ARG B 1 519 ? 6.004 -39.781 -28.766 1 81.44 519 ARG B N 1
ATOM 9338 C CA . ARG B 1 519 ? 5.129 -39.844 -29.938 1 81.44 519 ARG B CA 1
ATOM 9339 C C . ARG B 1 519 ? 4.82 -38.469 -30.484 1 81.44 519 ARG B C 1
ATOM 9341 O O . ARG B 1 519 ? 4.613 -38.281 -31.688 1 81.44 519 ARG B O 1
ATOM 9348 N N . THR B 1 520 ? 4.82 -37.5 -29.625 1 80.25 520 THR B N 1
ATOM 9349 C CA . THR B 1 520 ? 4.473 -36.156 -30.062 1 80.25 520 THR B CA 1
ATOM 9350 C C . THR B 1 520 ? 5.684 -35.469 -30.672 1 80.25 520 THR B C 1
ATOM 9352 O O . THR B 1 520 ? 5.562 -34.344 -31.203 1 80.25 520 THR B O 1
ATOM 9355 N N . SER B 1 521 ? 6.773 -36.125 -30.734 1 86.5 521 SER B N 1
ATOM 9356 C CA . SER B 1 521 ? 7.992 -35.438 -31.156 1 86.5 521 SER B CA 1
ATOM 9357 C C . SER B 1 521 ? 8.547 -36.062 -32.438 1 86.5 521 SER B C 1
ATOM 9359 O O . SER B 1 521 ? 9.664 -35.75 -32.844 1 86.5 521 SER B O 1
ATOM 9361 N N . PHE B 1 522 ? 7.793 -36.906 -33.062 1 86.75 522 PHE B N 1
ATOM 9362 C CA . PHE B 1 522 ? 8.305 -37.625 -34.25 1 86.75 522 PHE B CA 1
ATOM 9363 C C . PHE B 1 522 ? 8.477 -36.688 -35.438 1 86.75 522 PHE B C 1
ATOM 9365 O O . PHE B 1 522 ? 9.273 -36.938 -36.312 1 86.75 522 PHE B O 1
ATOM 9372 N N . THR B 1 523 ? 7.754 -35.594 -35.438 1 78.44 523 THR B N 1
ATOM 9373 C CA . THR B 1 523 ? 7.785 -34.688 -36.562 1 78.44 523 THR B CA 1
ATOM 9374 C C . THR B 1 523 ? 8.844 -33.625 -36.344 1 78.44 523 THR B C 1
ATOM 9376 O O . THR B 1 523 ? 9.062 -32.781 -37.219 1 78.44 523 THR B O 1
ATOM 9379 N N . LEU B 1 524 ? 9.5 -33.688 -35.281 1 83.69 524 LEU B N 1
ATOM 9380 C CA . LEU B 1 524 ? 10.539 -32.688 -35 1 83.69 524 LEU B CA 1
ATOM 9381 C C . LEU B 1 524 ? 11.852 -33.094 -35.688 1 83.69 524 LEU B C 1
ATOM 9383 O O . LEU B 1 524 ? 12 -34.219 -36.156 1 83.69 524 LEU B O 1
ATOM 9387 N N . SER B 1 525 ? 12.719 -32.062 -35.719 1 87.75 525 SER B N 1
ATOM 9388 C CA . SER B 1 525 ? 14.047 -32.344 -36.25 1 87.75 525 SER B CA 1
ATOM 9389 C C . SER B 1 525 ? 14.766 -33.406 -35.406 1 87.75 525 SER B C 1
ATOM 9391 O O . SER B 1 525 ? 14.438 -33.594 -34.219 1 87.75 525 SER B O 1
ATOM 9393 N N . ALA B 1 526 ? 15.68 -34.125 -36 1 89.56 526 ALA B N 1
ATOM 9394 C CA . ALA B 1 526 ? 16.422 -35.156 -35.312 1 89.56 526 ALA B CA 1
ATOM 9395 C C . ALA B 1 526 ? 17.109 -34.594 -34.062 1 89.56 526 ALA B C 1
ATOM 9397 O O . ALA B 1 526 ? 17.141 -35.219 -33 1 89.56 526 ALA B O 1
ATOM 9398 N N . GLU B 1 527 ? 17.656 -33.375 -34.219 1 91.12 527 GLU B N 1
ATOM 9399 C CA . GLU B 1 527 ? 18.328 -32.75 -33.094 1 91.12 527 GLU B CA 1
ATOM 9400 C C . GLU B 1 527 ? 17.344 -32.438 -31.969 1 91.12 527 GLU B C 1
ATOM 9402 O O . GLU B 1 527 ? 17.641 -32.75 -30.797 1 91.12 527 GLU B O 1
ATOM 9407 N N . THR B 1 528 ? 16.234 -31.875 -32.312 1 90.19 528 THR B N 1
ATOM 9408 C CA . THR B 1 528 ? 15.234 -31.547 -31.312 1 90.19 528 THR B CA 1
ATOM 9409 C C . THR B 1 528 ? 14.672 -32.812 -30.688 1 90.19 528 THR B C 1
ATOM 9411 O O . THR B 1 528 ? 14.414 -32.875 -29.484 1 90.19 528 THR B O 1
ATOM 9414 N N . PHE B 1 529 ? 14.469 -33.844 -31.547 1 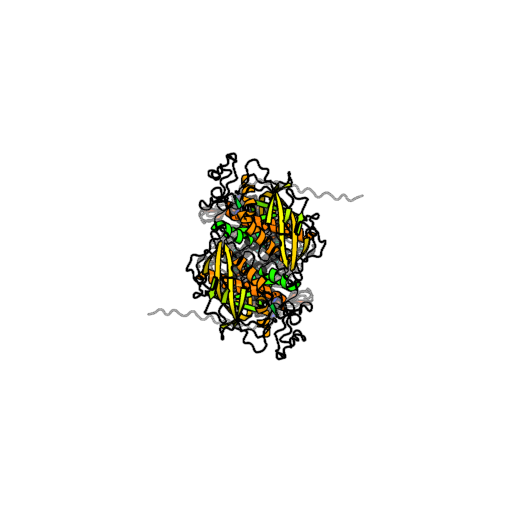92.31 529 PHE B N 1
ATOM 9415 C CA . PHE B 1 529 ? 13.984 -35.125 -31.016 1 92.31 529 PHE B CA 1
ATOM 9416 C C . PHE B 1 529 ? 14.953 -35.688 -29.984 1 92.31 529 PHE B C 1
ATOM 9418 O O . PHE B 1 529 ? 14.531 -36.156 -28.938 1 92.31 529 PHE B O 1
ATOM 9425 N N . ASN B 1 530 ? 16.203 -35.594 -30.25 1 93.38 530 ASN B N 1
ATOM 9426 C CA . ASN B 1 530 ? 17.219 -36.094 -29.328 1 93.38 530 ASN B CA 1
ATOM 9427 C C . ASN B 1 530 ? 17.203 -35.312 -28.016 1 93.38 530 ASN B C 1
ATOM 9429 O O . ASN B 1 530 ? 17.406 -35.906 -26.938 1 93.38 530 ASN B O 1
ATOM 9433 N N . THR B 1 531 ? 17.062 -34.094 -28.141 1 93.56 531 THR B N 1
ATOM 9434 C CA . THR B 1 531 ? 16.969 -33.25 -26.938 1 93.56 531 THR B CA 1
ATOM 9435 C C . THR B 1 531 ? 15.766 -33.656 -26.094 1 93.56 531 THR B C 1
ATOM 9437 O O . THR B 1 531 ? 15.867 -33.781 -24.875 1 93.56 531 THR B O 1
ATOM 9440 N N . VAL B 1 532 ? 14.641 -33.875 -26.766 1 92.12 532 VAL B N 1
ATOM 9441 C CA . VAL B 1 532 ? 13.422 -34.281 -26.062 1 92.12 532 VAL B CA 1
ATOM 9442 C C . VAL B 1 532 ? 13.625 -35.656 -25.422 1 92.12 532 VAL B C 1
ATOM 9444 O O . VAL B 1 532 ? 13.219 -35.875 -24.281 1 92.12 532 VAL B O 1
ATOM 9447 N N . LEU B 1 533 ? 14.219 -36.531 -26.172 1 95.69 533 LEU B N 1
ATOM 9448 C CA . LEU B 1 533 ? 14.508 -37.844 -25.609 1 95.69 533 LEU B CA 1
ATOM 9449 C C . LEU B 1 533 ? 15.398 -37.75 -24.375 1 95.69 533 LEU B C 1
ATOM 9451 O O . LEU B 1 533 ? 15.117 -38.375 -23.359 1 95.69 533 LEU B O 1
ATOM 9455 N N . SER B 1 534 ? 16.406 -36.938 -24.469 1 96.19 534 SER B N 1
ATOM 9456 C CA . SER B 1 534 ? 17.328 -36.75 -23.344 1 96.19 534 SER B CA 1
ATOM 9457 C C . SER B 1 534 ? 16.594 -36.25 -22.125 1 96.19 534 SER B C 1
ATOM 9459 O O . SER B 1 534 ? 16.781 -36.75 -21.016 1 96.19 534 SER B O 1
ATOM 9461 N N . GLN B 1 535 ? 15.805 -35.281 -22.328 1 94 535 GLN B N 1
ATOM 9462 C CA . GLN B 1 535 ? 15.07 -34.688 -21.234 1 94 535 GLN B CA 1
ATOM 9463 C C . GLN B 1 535 ? 14.047 -35.656 -20.641 1 94 535 GLN B C 1
ATOM 9465 O O . GLN B 1 535 ? 13.938 -35.781 -19.422 1 94 535 GLN B O 1
ATOM 9470 N N . ASN B 1 536 ? 13.352 -36.344 -21.5 1 93.19 536 ASN B N 1
ATOM 9471 C CA . ASN B 1 536 ? 12.352 -37.281 -21.031 1 93.19 536 ASN B CA 1
ATOM 9472 C C . ASN B 1 536 ? 12.992 -38.438 -20.266 1 93.19 536 ASN B C 1
ATOM 9474 O O . ASN B 1 536 ? 12.422 -38.938 -19.312 1 93.19 536 ASN B O 1
ATOM 9478 N N . MET B 1 537 ? 14.125 -38.781 -20.75 1 94.06 537 MET B N 1
ATOM 9479 C CA . MET B 1 537 ? 14.844 -39.875 -20.078 1 94.06 537 MET B CA 1
ATOM 9480 C C . MET B 1 537 ? 15.219 -39.469 -18.656 1 94.06 537 MET B C 1
ATOM 9482 O O . MET B 1 537 ? 14.906 -40.188 -17.703 1 94.06 537 MET B O 1
ATOM 9486 N N . SER B 1 538 ? 15.852 -38.375 -18.516 1 95.5 538 SER B N 1
ATOM 9487 C CA . SER B 1 538 ? 16.25 -37.938 -17.188 1 95.5 538 SER B CA 1
ATOM 9488 C C . SER B 1 538 ? 15.039 -37.625 -16.328 1 95.5 538 SER B C 1
ATOM 9490 O O . SER B 1 538 ? 15.023 -37.969 -15.133 1 95.5 538 SER B O 1
ATOM 9492 N N . TYR B 1 539 ? 14.047 -37.031 -16.906 1 94.25 539 TYR B N 1
ATOM 9493 C CA . TYR B 1 539 ? 12.836 -36.656 -16.203 1 94.25 539 TYR B CA 1
ATOM 9494 C C . TYR B 1 539 ? 12.125 -37.875 -15.648 1 94.25 539 TYR B C 1
ATOM 9496 O O . TYR B 1 539 ? 11.781 -37.938 -14.469 1 94.25 539 TYR B O 1
ATOM 9504 N N . ALA B 1 540 ? 11.914 -38.875 -16.469 1 92.31 540 ALA B N 1
ATOM 9505 C CA . ALA B 1 540 ? 11.211 -40.094 -16.078 1 92.31 540 ALA B CA 1
ATOM 9506 C C . ALA B 1 540 ? 12.047 -40.906 -15.086 1 92.31 540 ALA B C 1
ATOM 9508 O O . ALA B 1 540 ? 11.508 -41.438 -14.117 1 92.31 540 ALA B O 1
ATOM 9509 N N . ALA B 1 541 ? 13.305 -40.969 -15.367 1 92.44 541 ALA B N 1
ATOM 9510 C CA . ALA B 1 541 ? 14.172 -41.719 -14.453 1 92.44 541 ALA B CA 1
ATOM 9511 C C . ALA B 1 541 ? 14.141 -41.094 -13.055 1 92.44 541 ALA B C 1
ATOM 9513 O O . ALA B 1 541 ? 14.078 -41.812 -12.055 1 92.44 541 ALA B O 1
ATOM 9514 N N . MET B 1 542 ? 14.172 -39.812 -13.023 1 93.88 542 MET B N 1
ATOM 9515 C CA . MET B 1 542 ? 14.094 -39.125 -11.742 1 93.88 542 MET B CA 1
ATOM 9516 C C . MET B 1 542 ? 12.773 -39.406 -11.039 1 93.88 542 MET B C 1
ATOM 9518 O O . MET B 1 542 ? 12.75 -39.688 -9.836 1 93.88 542 MET B O 1
ATOM 9522 N N . GLY B 1 543 ? 11.719 -39.344 -11.758 1 92.62 543 GLY B N 1
ATOM 9523 C CA . GLY B 1 543 ? 10.414 -39.625 -11.188 1 92.62 543 GLY B CA 1
ATOM 9524 C C . GLY B 1 543 ? 10.305 -41.062 -10.648 1 92.62 543 GLY B C 1
ATOM 9525 O O . GLY B 1 543 ? 9.828 -41.25 -9.523 1 92.62 543 GLY B O 1
ATOM 9526 N N . LEU B 1 544 ? 10.789 -42 -11.375 1 89.31 544 LEU B N 1
ATOM 9527 C CA . LEU B 1 544 ? 10.695 -43.406 -10.984 1 89.31 544 LEU B CA 1
ATOM 9528 C C . LEU B 1 544 ? 11.578 -43.688 -9.773 1 89.31 544 LEU B C 1
ATOM 9530 O O . LEU B 1 544 ? 11.281 -44.594 -8.984 1 89.31 544 LEU B O 1
ATOM 9534 N N . ALA B 1 545 ? 12.586 -42.875 -9.578 1 90.56 545 ALA B N 1
ATOM 9535 C CA . ALA B 1 545 ? 13.484 -43.062 -8.445 1 90.56 545 ALA B CA 1
ATOM 9536 C C . ALA B 1 545 ? 12.992 -42.312 -7.219 1 90.56 545 ALA B C 1
ATOM 9538 O O . ALA B 1 545 ? 13.477 -42.531 -6.105 1 90.56 545 ALA B O 1
ATOM 9539 N N . SER B 1 546 ? 12.039 -41.5 -7.34 1 93.06 546 SER B N 1
ATOM 9540 C CA . SER B 1 546 ? 11.633 -40.5 -6.336 1 93.06 546 SER B CA 1
ATOM 9541 C C . SER B 1 546 ? 11.258 -41.188 -5.023 1 93.06 546 SER B C 1
ATOM 9543 O O . SER B 1 546 ? 11.523 -40.656 -3.943 1 93.06 546 SER B O 1
ATOM 9545 N N . PRO B 1 547 ? 10.633 -42.469 -5.031 1 90.19 547 PRO B N 1
ATOM 9546 C CA . PRO B 1 547 ? 10.242 -43.062 -3.756 1 90.19 547 PRO B CA 1
ATOM 9547 C C . PRO B 1 547 ? 11.438 -43.438 -2.895 1 90.19 547 PRO B C 1
ATOM 9549 O O . PRO B 1 547 ? 11.281 -43.75 -1.712 1 90.19 547 PRO B O 1
ATOM 9552 N N . LEU B 1 548 ? 12.562 -43.469 -3.479 1 90.44 548 LEU B N 1
ATOM 9553 C CA . LEU B 1 548 ? 13.758 -43.844 -2.742 1 90.44 548 LEU B CA 1
ATOM 9554 C C . LEU B 1 548 ? 14.336 -42.656 -1.987 1 90.44 548 LEU B C 1
ATOM 9556 O O . LEU B 1 548 ? 15.352 -42.781 -1.294 1 90.44 548 LEU B O 1
ATOM 9560 N N . PHE B 1 549 ? 13.656 -41.562 -2.119 1 93.06 549 PHE B N 1
ATOM 9561 C CA . PHE B 1 549 ? 14.141 -40.344 -1.479 1 93.06 549 PHE B CA 1
ATOM 9562 C C . PHE B 1 549 ? 13.125 -39.844 -0.463 1 93.06 549 PHE B C 1
ATOM 9564 O O . PHE B 1 549 ? 11.961 -40.219 -0.495 1 93.06 549 PHE B O 1
ATOM 9571 N N . GLU B 1 550 ? 13.617 -39.094 0.439 1 94.06 550 GLU B N 1
ATOM 9572 C CA . GLU B 1 550 ? 12.773 -38.438 1.441 1 94.06 550 GLU B CA 1
ATOM 9573 C C . GLU B 1 550 ? 13.086 -36.938 1.529 1 94.06 550 GLU B C 1
ATOM 9575 O O . GLU B 1 550 ? 14.086 -36.469 0.988 1 94.06 550 GLU B O 1
ATOM 9580 N N . ARG B 1 551 ? 12.156 -36.281 2.09 1 94.81 551 ARG B N 1
ATOM 9581 C CA . ARG B 1 551 ? 12.305 -34.812 2.189 1 94.81 551 ARG B CA 1
ATOM 9582 C C . ARG B 1 551 ? 13.336 -34.469 3.25 1 94.81 551 ARG B C 1
ATOM 9584 O O . ARG B 1 551 ? 13.547 -35.188 4.211 1 94.81 551 ARG B O 1
ATOM 9591 N N . ASP B 1 552 ? 13.984 -33.344 2.928 1 95.25 552 ASP B N 1
ATOM 9592 C CA . ASP B 1 552 ? 14.992 -32.781 3.832 1 95.25 552 ASP B CA 1
ATOM 9593 C C . ASP B 1 552 ? 14.766 -31.297 4.047 1 95.25 552 ASP B C 1
ATOM 9595 O O . ASP B 1 552 ? 14.156 -30.625 3.211 1 95.25 552 ASP B O 1
ATOM 9599 N N . ALA B 1 553 ? 15.305 -30.844 5.125 1 95.12 553 ALA B N 1
ATOM 9600 C CA . ALA B 1 553 ? 15.117 -29.438 5.457 1 95.12 553 ALA B CA 1
ATOM 9601 C C . ALA B 1 553 ? 15.969 -28.547 4.555 1 95.12 553 ALA B C 1
ATOM 9603 O O . ALA B 1 553 ? 17.078 -28.922 4.164 1 95.12 553 ALA B O 1
ATOM 9604 N N . SER B 1 554 ? 15.406 -27.422 4.238 1 96.56 554 SER B N 1
ATOM 9605 C CA . SER B 1 554 ? 16.188 -26.406 3.529 1 96.56 554 SER B CA 1
ATOM 9606 C C . SER B 1 554 ? 17.312 -25.875 4.395 1 96.56 554 SER B C 1
ATOM 9608 O O . SER B 1 554 ? 17.312 -26.047 5.613 1 96.56 554 SER B O 1
ATOM 9610 N N . THR B 1 555 ? 18.281 -25.219 3.779 1 94.19 555 THR B N 1
ATOM 9611 C CA . THR B 1 555 ? 19.484 -24.781 4.484 1 94.19 555 THR B CA 1
ATOM 9612 C C . THR B 1 555 ? 19.391 -23.281 4.82 1 94.19 555 THR B C 1
ATOM 9614 O O . THR B 1 555 ? 20.094 -22.812 5.711 1 94.19 555 THR B O 1
ATOM 9617 N N . GLY B 1 556 ? 18.641 -22.531 4.094 1 94.19 556 GLY B N 1
ATOM 9618 C CA . GLY B 1 556 ? 18.484 -21.109 4.344 1 94.19 556 GLY B CA 1
ATOM 9619 C C . GLY B 1 556 ? 17.547 -20.422 3.371 1 94.19 556 GLY B C 1
ATOM 9620 O O . GLY B 1 556 ? 17.188 -21 2.34 1 94.19 556 GLY B O 1
ATOM 9621 N N . GLY B 1 557 ? 17.078 -19.312 3.814 1 94.25 557 GLY B N 1
ATOM 9622 C CA . GLY B 1 557 ? 16.219 -18.516 2.951 1 94.25 557 GLY B CA 1
ATOM 9623 C C . GLY B 1 557 ? 15.484 -17.422 3.688 1 94.25 557 GLY B C 1
ATOM 9624 O O . GLY B 1 557 ? 15.688 -17.219 4.887 1 94.25 557 GLY B O 1
ATOM 9625 N N . ASN B 1 558 ? 14.797 -16.625 2.871 1 91.56 558 ASN B N 1
ATOM 9626 C CA . ASN B 1 558 ? 14.047 -15.5 3.416 1 91.56 558 ASN B CA 1
ATOM 9627 C C . ASN B 1 558 ? 12.555 -15.617 3.102 1 91.56 558 ASN B C 1
ATOM 9629 O O . ASN B 1 558 ? 12.18 -16.156 2.057 1 91.56 558 ASN B O 1
ATOM 9633 N N . THR B 1 559 ? 11.805 -15.25 4.062 1 87.69 559 THR B N 1
ATOM 9634 C CA . THR B 1 559 ? 10.375 -15.062 3.799 1 87.69 559 THR B CA 1
ATOM 9635 C C . THR B 1 559 ? 10.094 -13.648 3.314 1 87.69 559 THR B C 1
ATOM 9637 O O . THR B 1 559 ? 10.695 -12.688 3.803 1 87.69 559 THR B O 1
ATOM 9640 N N . ILE B 1 560 ? 9.266 -13.539 2.295 1 82.38 560 ILE B N 1
ATOM 9641 C CA . ILE B 1 560 ? 8.891 -12.258 1.716 1 82.38 560 ILE B CA 1
ATOM 9642 C C . ILE B 1 560 ? 7.555 -11.797 2.291 1 82.38 560 ILE B C 1
ATOM 9644 O O . ILE B 1 560 ? 6.609 -12.586 2.383 1 82.38 560 ILE B O 1
ATOM 9648 N N . PHE B 1 561 ? 7.508 -10.648 2.754 1 75.94 561 PHE B N 1
ATOM 9649 C CA . PHE B 1 561 ? 6.242 -10.062 3.182 1 75.94 561 PHE B CA 1
ATOM 9650 C C . PHE B 1 561 ? 6.09 -8.641 2.639 1 75.94 561 PHE B C 1
ATOM 9652 O O . PHE B 1 561 ? 7.07 -7.906 2.535 1 75.94 561 PHE B O 1
ATOM 9659 N N . LEU B 1 562 ? 4.887 -8.375 2.152 1 75.5 562 LEU B N 1
ATOM 9660 C CA . LEU B 1 562 ? 4.582 -7.035 1.663 1 75.5 562 LEU B CA 1
ATOM 9661 C C . LEU B 1 562 ? 4.109 -6.133 2.801 1 75.5 562 LEU B C 1
ATOM 9663 O O . LEU B 1 562 ? 3.287 -6.547 3.621 1 75.5 562 LEU B O 1
ATOM 9667 N N . ARG B 1 563 ? 4.781 -4.945 2.959 1 78.31 563 ARG B N 1
ATOM 9668 C CA . ARG B 1 563 ? 4.402 -3.947 3.955 1 78.31 563 ARG B CA 1
ATOM 9669 C C . ARG B 1 563 ? 4.254 -2.568 3.32 1 78.31 563 ARG B C 1
ATOM 9671 O O . ARG B 1 563 ? 4.902 -2.27 2.314 1 78.31 563 ARG B O 1
ATOM 9678 N N . SER B 1 564 ? 3.33 -1.843 3.91 1 81.44 564 SER B N 1
ATOM 9679 C CA . SER B 1 564 ? 3.219 -0.454 3.475 1 81.44 564 SER B CA 1
ATOM 9680 C C . SER B 1 564 ? 4.297 0.415 4.121 1 81.44 564 SER B C 1
ATOM 9682 O O . SER B 1 564 ? 4.477 0.385 5.34 1 81.44 564 SER B O 1
ATOM 9684 N N . ALA B 1 565 ? 5.039 1.089 3.35 1 88.06 565 ALA B N 1
ATOM 9685 C CA . ALA B 1 565 ? 6.102 1.964 3.838 1 88.06 565 ALA B CA 1
ATOM 9686 C C . ALA B 1 565 ? 5.812 3.422 3.492 1 88.06 565 ALA B C 1
ATOM 9688 O O . ALA B 1 565 ? 5.145 3.711 2.498 1 88.06 565 ALA B O 1
ATOM 9689 N N . SER B 1 566 ? 6.277 4.281 4.41 1 93.38 566 SER B N 1
ATOM 9690 C CA . SER B 1 566 ? 6.156 5.715 4.18 1 93.38 566 SER B CA 1
ATOM 9691 C C . SER B 1 566 ? 7.43 6.293 3.576 1 93.38 566 SER B C 1
ATOM 9693 O O . SER B 1 566 ? 8.539 5.914 3.969 1 93.38 566 SER B O 1
ATOM 9695 N N . ARG B 1 567 ? 7.242 7.176 2.629 1 94.44 567 ARG B N 1
ATOM 9696 C CA . ARG B 1 567 ? 8.359 7.84 1.963 1 94.44 567 ARG B CA 1
ATOM 9697 C C . ARG B 1 567 ? 8.32 9.344 2.205 1 94.44 567 ARG B C 1
ATOM 9699 O O . ARG B 1 567 ? 7.344 10.016 1.869 1 94.44 567 ARG B O 1
ATOM 9706 N N . TYR B 1 568 ? 9.406 9.859 2.777 1 97.19 568 TYR B N 1
ATOM 9707 C CA . TYR B 1 568 ? 9.586 11.289 3.002 1 97.19 568 TYR B CA 1
ATOM 9708 C C . TYR B 1 568 ? 10.742 11.828 2.176 1 97.19 568 TYR B C 1
ATOM 9710 O O . TYR B 1 568 ? 11.906 11.531 2.455 1 97.19 568 TYR B O 1
ATOM 9718 N N . PRO B 1 569 ? 10.43 12.602 1.188 1 97.25 569 PRO B N 1
ATOM 9719 C CA . PRO B 1 569 ? 11.539 13.172 0.42 1 97.25 569 PRO B CA 1
ATOM 9720 C C . PRO B 1 569 ? 12.484 14.023 1.277 1 97.25 569 PRO B C 1
ATOM 9722 O O . PRO B 1 569 ? 12.023 14.734 2.176 1 97.25 569 PRO B O 1
ATOM 9725 N N . LEU B 1 570 ? 13.734 14.078 0.967 1 97.38 570 LEU B N 1
ATOM 9726 C CA . LEU B 1 570 ? 14.758 14.688 1.808 1 97.38 570 LEU B CA 1
ATOM 9727 C C . LEU B 1 570 ? 14.664 16.203 1.758 1 97.38 570 LEU B C 1
ATOM 9729 O O . LEU B 1 570 ? 14.875 16.891 2.768 1 97.38 570 LEU B O 1
ATOM 9733 N N . ALA B 1 571 ? 14.352 16.766 0.655 1 97.44 571 ALA B N 1
ATOM 9734 C CA . ALA B 1 571 ? 14.352 18.219 0.507 1 97.44 571 ALA B CA 1
ATOM 9735 C C . ALA B 1 571 ? 13.312 18.859 1.423 1 97.44 571 ALA B C 1
ATOM 9737 O O . ALA B 1 571 ? 13.656 19.672 2.287 1 97.44 571 ALA B O 1
ATOM 9738 N N . PRO B 1 572 ? 12.094 18.484 1.241 1 97.75 572 PRO B N 1
ATOM 9739 C CA . PRO B 1 572 ? 11.117 19.094 2.143 1 97.75 572 PRO B CA 1
ATOM 9740 C C . PRO B 1 572 ? 11.328 18.703 3.602 1 97.75 572 PRO B C 1
ATOM 9742 O O . PRO B 1 572 ? 11.148 19.531 4.5 1 97.75 572 PRO B O 1
ATOM 9745 N N . LEU B 1 573 ? 11.695 17.484 3.869 1 98.06 573 LEU B N 1
ATOM 9746 C CA . LEU B 1 573 ? 11.93 17.047 5.238 1 98.06 573 LEU B CA 1
ATOM 9747 C C . LEU B 1 573 ? 13.078 17.828 5.875 1 98.06 573 LEU B C 1
ATOM 9749 O O . LEU B 1 573 ? 12.953 18.297 7.004 1 98.06 573 LEU B O 1
ATOM 9753 N N . SER B 1 574 ? 14.172 18.016 5.188 1 97.81 574 SER B N 1
ATOM 9754 C CA . SER B 1 574 ? 15.312 18.766 5.699 1 97.81 574 SER B CA 1
ATOM 9755 C C . SER B 1 574 ? 14.945 20.234 5.91 1 97.81 574 SER B C 1
ATOM 9757 O O . SER B 1 574 ? 15.43 20.875 6.848 1 97.81 574 SER B O 1
ATOM 9759 N N . ALA B 1 575 ? 14.141 20.75 5.027 1 98.06 575 ALA B N 1
ATOM 9760 C CA . ALA B 1 575 ? 13.711 22.141 5.164 1 98.06 575 ALA B CA 1
ATOM 9761 C C . ALA B 1 575 ? 12.891 22.328 6.438 1 98.06 575 ALA B C 1
ATOM 9763 O O . ALA B 1 575 ? 13.086 23.312 7.16 1 98.06 575 ALA B O 1
ATOM 9764 N N . VAL B 1 576 ? 11.984 21.391 6.699 1 98.06 576 VAL B N 1
ATOM 9765 C CA . VAL B 1 576 ? 11.188 21.453 7.922 1 98.06 576 VAL B CA 1
ATOM 9766 C C . VAL B 1 576 ? 12.109 21.422 9.141 1 98.06 576 VAL B C 1
ATOM 9768 O O . VAL B 1 576 ? 11.984 22.25 10.047 1 98.06 576 VAL B O 1
ATOM 9771 N N . LEU B 1 577 ? 13.047 20.562 9.164 1 98.12 577 LEU B N 1
ATOM 9772 C CA . LEU B 1 577 ? 13.969 20.406 10.281 1 98.12 577 LEU B CA 1
ATOM 9773 C C . LEU B 1 577 ? 14.852 21.641 10.43 1 98.12 577 LEU B C 1
ATOM 9775 O O . LEU B 1 577 ? 15.031 22.156 11.539 1 98.12 577 LEU B O 1
ATOM 9779 N N . ALA B 1 578 ? 15.32 22.125 9.336 1 98.06 578 ALA B N 1
ATOM 9780 C CA . ALA B 1 578 ? 16.188 23.297 9.359 1 98.06 578 ALA B CA 1
ATOM 9781 C C . ALA B 1 578 ? 15.469 24.516 9.938 1 98.06 578 ALA B C 1
ATOM 9783 O O . ALA B 1 578 ? 16.031 25.25 10.734 1 98.06 578 ALA B O 1
ATOM 9784 N N . ILE B 1 579 ? 14.258 24.719 9.516 1 98.31 579 ILE B N 1
ATOM 9785 C CA . ILE B 1 579 ? 13.5 25.875 9.984 1 98.31 579 ILE B CA 1
ATOM 9786 C C . ILE B 1 579 ? 13.195 25.719 11.469 1 98.31 579 ILE B C 1
ATOM 9788 O O . ILE B 1 579 ? 13.305 26.688 12.234 1 98.31 579 ILE B O 1
ATOM 9792 N N . LEU B 1 580 ? 12.852 24.531 11.906 1 98.25 580 LEU B N 1
ATOM 9793 C CA . LEU B 1 580 ? 12.547 24.281 13.312 1 98.25 580 LEU B CA 1
ATOM 9794 C C . LEU B 1 580 ? 13.781 24.516 14.18 1 98.25 580 LEU B C 1
ATOM 9796 O O . LEU B 1 580 ? 13.703 25.172 15.219 1 98.25 580 LEU B O 1
ATOM 9800 N N . TYR B 1 581 ? 14.906 24.078 13.75 1 98.12 581 TYR B N 1
ATOM 9801 C CA . TYR B 1 581 ? 16.141 24.266 14.523 1 98.12 581 TYR B CA 1
ATOM 9802 C C . TYR B 1 581 ? 16.578 25.734 14.508 1 98.12 581 TYR B C 1
ATOM 9804 O O . TYR B 1 581 ? 17.109 26.234 15.492 1 98.12 581 TYR B O 1
ATOM 9812 N N . THR B 1 582 ? 16.375 26.375 13.398 1 97.62 582 THR B N 1
ATOM 9813 C CA . THR B 1 582 ? 16.703 27.797 13.32 1 97.62 582 THR B CA 1
ATOM 9814 C C . THR B 1 582 ? 15.828 28.594 14.281 1 97.62 582 THR B C 1
ATOM 9816 O O . THR B 1 582 ? 16.328 29.484 14.977 1 97.62 582 THR B O 1
ATOM 9819 N N . TYR B 1 583 ? 14.547 28.266 14.336 1 97.5 583 TYR B N 1
ATOM 9820 C CA . TYR B 1 583 ? 13.633 28.953 15.25 1 97.5 583 TYR B CA 1
ATOM 9821 C C . TYR B 1 583 ? 14.023 28.672 16.703 1 97.5 583 TYR B C 1
ATOM 9823 O O . TYR B 1 583 ? 13.984 29.578 17.547 1 97.5 583 TYR B O 1
ATOM 9831 N N . ALA B 1 584 ? 14.406 27.484 16.953 1 97.19 584 ALA B N 1
ATOM 9832 C CA . ALA B 1 584 ? 14.852 27.125 18.297 1 97.19 584 ALA B CA 1
ATOM 9833 C C . ALA B 1 584 ? 16.125 27.875 18.672 1 97.19 584 ALA B C 1
ATOM 9835 O O . ALA B 1 584 ? 16.266 28.328 19.812 1 97.19 584 ALA B O 1
ATOM 9836 N N . PHE B 1 585 ? 16.984 28.047 17.766 1 96.62 585 PHE B N 1
ATOM 9837 C CA . PHE B 1 585 ? 18.234 28.766 18 1 96.62 585 PHE B CA 1
ATOM 9838 C C . PHE B 1 585 ? 17.969 30.234 18.281 1 96.62 585 PHE B C 1
ATOM 9840 O O . PHE B 1 585 ? 18.578 30.812 19.188 1 96.62 585 PHE B O 1
ATOM 9847 N N . LEU B 1 586 ? 17.062 30.781 17.5 1 95.31 586 LEU B N 1
ATOM 9848 C CA . LEU B 1 586 ? 16.672 32.156 17.75 1 95.31 586 LEU B CA 1
ATOM 9849 C C . LEU B 1 586 ? 16.109 32.312 19.156 1 95.31 586 LEU B C 1
ATOM 9851 O O . LEU B 1 586 ? 16.469 33.25 19.875 1 95.31 586 LEU B O 1
ATOM 9855 N N . ALA B 1 587 ? 15.227 31.438 19.562 1 95.38 587 ALA B N 1
ATOM 9856 C CA . ALA B 1 587 ? 14.633 31.484 20.891 1 95.38 587 ALA B CA 1
ATOM 9857 C C . ALA B 1 587 ? 15.688 31.297 21.969 1 95.38 587 ALA B C 1
ATOM 9859 O O . ALA B 1 587 ? 15.625 31.938 23.016 1 95.38 587 ALA B O 1
ATOM 9860 N N . LEU B 1 588 ? 16.656 30.484 21.719 1 95 588 LEU B N 1
ATOM 9861 C CA . LEU B 1 588 ? 17.719 30.234 22.688 1 95 588 LEU B CA 1
ATOM 9862 C C . LEU B 1 588 ? 18.578 31.469 22.875 1 95 588 LEU B C 1
ATOM 9864 O O . LEU B 1 588 ? 18.953 31.812 24 1 95 588 LEU B O 1
ATOM 9868 N N . ILE B 1 589 ? 18.906 32.125 21.812 1 94.94 589 ILE B N 1
ATOM 9869 C CA . ILE B 1 589 ? 19.734 33.344 21.891 1 94.94 589 ILE B CA 1
ATOM 9870 C C . ILE B 1 589 ? 18.984 34.406 22.672 1 94.94 589 ILE B C 1
ATOM 9872 O O . ILE B 1 589 ? 19.578 35.094 23.531 1 94.94 589 ILE B O 1
ATOM 9876 N N . ILE B 1 590 ? 17.719 34.562 22.391 1 94.94 590 ILE B N 1
ATOM 9877 C CA . ILE B 1 590 ? 16.922 35.594 23.062 1 94.94 590 ILE B CA 1
ATOM 9878 C C . ILE B 1 590 ? 16.781 35.25 24.547 1 94.94 590 ILE B C 1
ATOM 9880 O O . ILE B 1 590 ? 16.891 36.125 25.406 1 94.94 590 ILE B O 1
ATOM 9884 N N . THR B 1 591 ? 16.562 33.969 24.828 1 94.81 591 THR B N 1
ATOM 9885 C CA . THR B 1 591 ? 16.422 33.531 26.219 1 94.81 591 THR B CA 1
ATOM 9886 C C . THR B 1 591 ? 17.734 33.75 26.969 1 94.81 591 THR B C 1
ATOM 9888 O O . THR B 1 591 ? 17.734 34.281 28.094 1 94.81 591 THR B O 1
ATOM 9891 N N . ALA B 1 592 ? 18.812 33.375 26.406 1 93 592 ALA B N 1
ATOM 9892 C CA . ALA B 1 592 ? 20.109 33.531 27.047 1 93 592 ALA B CA 1
ATOM 9893 C C . ALA B 1 592 ? 20.438 35 27.281 1 93 592 ALA B C 1
ATOM 9895 O O . ALA B 1 592 ? 20.969 35.375 28.344 1 93 592 ALA B O 1
ATOM 9896 N N . SER B 1 593 ? 20.078 35.844 26.328 1 92.12 593 SER B N 1
ATOM 9897 C CA . SER B 1 593 ? 20.344 37.281 26.453 1 92.12 593 SER B CA 1
ATOM 9898 C C . SER B 1 593 ? 19.484 37.906 27.547 1 92.12 593 SER B C 1
ATOM 9900 O O . SER B 1 593 ? 19.891 38.875 28.188 1 92.12 593 SER B O 1
ATOM 9902 N N . SER B 1 594 ? 18.281 37.375 27.703 1 91.5 594 SER B N 1
ATOM 9903 C CA . SER B 1 594 ? 17.375 37.938 28.703 1 91.5 594 SER B CA 1
ATOM 9904 C C . SER B 1 594 ? 17.766 37.469 30.109 1 91.5 594 SER B C 1
ATOM 9906 O O . SER B 1 594 ? 17.672 38.281 31.047 1 91.5 594 SER B O 1
ATOM 9908 N N . VAL B 1 595 ? 18.234 36.25 30.281 1 89.44 595 VAL B N 1
ATOM 9909 C CA . VAL B 1 595 ? 18.562 35.719 31.594 1 89.44 595 VAL B CA 1
ATOM 9910 C C . VAL B 1 595 ? 19.828 36.375 32.125 1 89.44 595 VAL B C 1
ATOM 9912 O O . VAL B 1 595 ? 20 36.531 33.344 1 89.44 595 VAL B O 1
ATOM 9915 N N . MET B 1 596 ? 20.625 36.938 31.297 1 90.81 596 MET B N 1
ATOM 9916 C CA . MET B 1 596 ? 21.906 37.5 31.703 1 90.81 596 MET B CA 1
ATOM 9917 C C . MET B 1 596 ? 21.766 38.969 32.062 1 90.81 596 MET B C 1
ATOM 9919 O O . MET B 1 596 ? 22.719 39.594 32.531 1 90.81 596 MET B O 1
ATOM 9923 N N . LEU B 1 597 ? 20.594 39.5 31.953 1 92.44 597 LEU B N 1
ATOM 9924 C CA . LEU B 1 597 ? 20.391 40.938 32.188 1 92.44 597 LEU B CA 1
ATOM 9925 C C . LEU B 1 597 ? 20.297 41.219 33.688 1 92.44 597 LEU B C 1
ATOM 9927 O O . LEU B 1 597 ? 19.797 40.375 34.438 1 92.44 597 LEU B O 1
ATOM 9931 N N . SER B 1 598 ? 20.875 42.281 34.156 1 90.69 598 SER B N 1
ATOM 9932 C CA . SER B 1 598 ? 20.797 42.75 35.531 1 90.69 598 SER B CA 1
ATOM 9933 C C . SER B 1 598 ? 20.438 44.25 35.562 1 90.69 598 SER B C 1
ATOM 9935 O O . SER B 1 598 ? 20.75 44.969 34.625 1 90.69 598 SER B O 1
ATOM 9937 N N . SER B 1 599 ? 19.578 44.594 36.5 1 88.06 599 SER B N 1
ATOM 9938 C CA . SER B 1 599 ? 19.234 46 36.688 1 88.06 599 SER B CA 1
ATOM 9939 C C . SER B 1 599 ? 19.094 46.344 38.156 1 88.06 599 SER B C 1
ATOM 9941 O O . SER B 1 599 ? 19.156 45.438 39.031 1 88.06 599 SER B O 1
ATOM 9943 N N . ARG B 1 600 ? 18.859 47.656 38.406 1 88 600 ARG B N 1
ATOM 9944 C CA . ARG B 1 600 ? 18.688 48.125 39.781 1 88 600 ARG B CA 1
ATOM 9945 C C . ARG B 1 600 ? 17.375 47.594 40.375 1 88 600 ARG B C 1
ATOM 9947 O O . ARG B 1 600 ? 16.359 47.5 39.688 1 88 600 ARG B O 1
ATOM 9954 N N . GLU B 1 601 ? 17.469 47.219 41.656 1 88.94 601 GLU B N 1
ATOM 9955 C CA . GLU B 1 601 ? 16.297 46.75 42.344 1 88.94 601 GLU B CA 1
ATOM 9956 C C . GLU B 1 601 ? 15.539 47.906 43 1 88.94 601 GLU B C 1
ATOM 9958 O O . GLU B 1 601 ? 16.141 48.844 43.531 1 88.94 601 GLU B O 1
ATOM 9963 N N . ILE B 1 602 ? 14.305 47.906 42.781 1 84.5 602 ILE B N 1
ATOM 9964 C CA . ILE B 1 602 ? 13.43 48.906 43.406 1 84.5 602 ILE B CA 1
ATOM 9965 C C . ILE B 1 602 ? 12.664 48.25 44.562 1 84.5 602 ILE B C 1
ATOM 9967 O O . ILE B 1 602 ? 11.977 47.25 44.375 1 84.5 602 ILE B O 1
ATOM 9971 N N . ILE B 1 603 ? 12.875 48.75 45.75 1 83.88 603 ILE B N 1
ATOM 9972 C CA . ILE B 1 603 ? 12.242 48.219 46.938 1 83.88 603 ILE B CA 1
ATOM 9973 C C . ILE B 1 603 ? 11.094 49.125 47.375 1 83.88 603 ILE B C 1
ATOM 9975 O O . ILE B 1 603 ? 11.297 50.312 47.656 1 83.88 603 ILE B O 1
ATOM 9979 N N . VAL B 1 604 ? 9.859 48.594 47.188 1 78.94 604 VAL B N 1
ATOM 9980 C CA . VAL B 1 604 ? 8.672 49.344 47.594 1 78.94 604 VAL B CA 1
ATOM 9981 C C . VAL B 1 604 ? 8.203 48.844 48.969 1 78.94 604 VAL B C 1
ATOM 9983 O O . VAL B 1 604 ? 7.879 47.688 49.125 1 78.94 604 VAL B O 1
ATOM 9986 N N . THR B 1 605 ? 8.344 49.656 49.969 1 75.75 605 THR B N 1
ATOM 9987 C CA . THR B 1 605 ? 7.891 49.312 51.312 1 75.75 605 THR B CA 1
ATOM 9988 C C . THR B 1 605 ? 6.5 49.906 51.594 1 75.75 605 THR B C 1
ATOM 9990 O O . THR B 1 605 ? 6.309 51.125 51.562 1 75.75 605 THR B O 1
ATOM 9993 N N . LYS B 1 606 ? 5.379 48.969 51.531 1 67.69 606 LYS B N 1
ATOM 9994 C CA . LYS B 1 606 ? 4.004 49.406 51.781 1 67.69 606 LYS B CA 1
ATOM 9995 C C . LYS B 1 606 ? 3.742 49.562 53.25 1 67.69 606 LYS B C 1
ATOM 9997 O O . LYS B 1 606 ? 4.523 49.094 54.094 1 67.69 606 LYS B O 1
ATOM 10002 N N . ASN B 1 607 ? 2.574 50.25 53.562 1 57.53 607 ASN B N 1
ATOM 10003 C CA . ASN B 1 607 ? 2.143 50.438 54.938 1 57.53 607 ASN B CA 1
ATOM 10004 C C . ASN B 1 607 ? 1.883 49.094 55.594 1 57.53 607 ASN B C 1
ATOM 10006 O O . ASN B 1 607 ? 1.178 48.219 55.062 1 57.53 607 ASN B O 1
ATOM 10010 N N . GLY B 1 608 ? 2.799 48.562 56.594 1 58.25 608 GLY B N 1
ATOM 10011 C CA . GLY B 1 608 ? 2.709 47.375 57.406 1 58.25 608 GLY B CA 1
ATOM 10012 C C . GLY B 1 608 ? 3.904 46.469 57.25 1 58.25 608 GLY B C 1
ATOM 10013 O O . GLY B 1 608 ? 3.898 45.344 57.781 1 58.25 608 GLY B O 1
ATOM 10014 N N . GLY B 1 609 ? 4.895 46.875 56.594 1 59.06 609 GLY B N 1
ATOM 10015 C CA . GLY B 1 609 ? 6.195 46.25 56.688 1 59.06 609 GLY B CA 1
ATOM 10016 C C . GLY B 1 609 ? 6.477 45.281 55.531 1 59.06 609 GLY B C 1
ATOM 10017 O O . GLY B 1 609 ? 7.508 44.625 55.531 1 59.06 609 GLY B O 1
ATOM 10018 N N . LYS B 1 610 ? 5.496 45.062 54.625 1 67 610 LYS B N 1
ATOM 10019 C CA . LYS B 1 610 ? 5.801 44.094 53.562 1 67 610 LYS B CA 1
ATOM 10020 C C . LYS B 1 610 ? 6.574 44.75 52.438 1 67 610 LYS B C 1
ATOM 10022 O O . LYS B 1 610 ? 6.113 45.719 51.844 1 67 610 LYS B O 1
ATOM 10027 N N . GLU B 1 611 ? 7.832 44.188 52.25 1 77.81 611 GLU B N 1
ATOM 10028 C CA . GLU B 1 611 ? 8.734 44.656 51.219 1 77.81 611 GLU B CA 1
ATOM 10029 C C . GLU B 1 611 ? 8.523 43.906 49.906 1 77.81 611 GLU B C 1
ATOM 10031 O O . GLU B 1 611 ? 8.422 42.688 49.906 1 77.81 611 GLU B O 1
ATOM 10036 N N . HIS B 1 612 ? 8.094 44.656 48.844 1 81.19 612 HIS B N 1
ATOM 10037 C CA . HIS B 1 612 ? 8.016 44.094 47.5 1 81.19 612 HIS B CA 1
ATOM 10038 C C . HIS B 1 612 ? 9.211 44.531 46.656 1 81.19 612 HIS B C 1
ATOM 10040 O O . HIS B 1 612 ? 9.445 45.719 46.469 1 81.19 612 HIS B O 1
ATOM 10046 N N . ARG B 1 613 ? 10.07 43.531 46.344 1 84.12 613 ARG B N 1
ATOM 10047 C CA . ARG B 1 613 ? 11.273 43.781 45.562 1 84.12 613 ARG B CA 1
ATOM 10048 C C . ARG B 1 613 ? 11.055 43.469 44.062 1 84.12 613 ARG B C 1
ATOM 10050 O O . ARG B 1 613 ? 10.562 42.406 43.719 1 84.12 613 ARG B O 1
ATOM 10057 N N . VAL B 1 614 ? 11.281 44.469 43.219 1 87.12 614 VAL B N 1
ATOM 10058 C CA . VAL B 1 614 ? 11.141 44.25 41.781 1 87.12 614 VAL B CA 1
ATOM 10059 C C . VAL B 1 614 ? 12.305 44.938 41.062 1 87.12 614 VAL B C 1
ATOM 10061 O O . VAL B 1 614 ? 12.867 45.906 41.531 1 87.12 614 VAL B O 1
ATOM 10064 N N . THR B 1 615 ? 12.719 44.312 39.969 1 89.56 615 THR B N 1
ATOM 10065 C CA . THR B 1 615 ? 13.797 44.906 39.188 1 89.56 615 THR B CA 1
ATOM 10066 C C . THR B 1 615 ? 13.266 45.969 38.219 1 89.56 615 THR B C 1
ATOM 10068 O O . THR B 1 615 ? 12.125 45.875 37.781 1 89.56 615 THR B O 1
ATOM 10071 N N . ALA B 1 616 ? 14.047 47 37.938 1 90.31 616 ALA B N 1
ATOM 10072 C CA . ALA B 1 616 ? 13.656 48.062 37 1 90.31 616 ALA B CA 1
ATOM 10073 C C . ALA B 1 616 ? 13.328 47.5 35.625 1 90.31 616 ALA B C 1
ATOM 10075 O O . ALA B 1 616 ? 12.406 47.969 34.969 1 90.31 616 ALA B O 1
ATOM 10076 N N . ILE B 1 617 ? 14.07 46.469 35.25 1 93.06 617 ILE B N 1
ATOM 10077 C CA . ILE B 1 617 ? 13.867 45.906 33.906 1 93.06 617 ILE B CA 1
ATOM 10078 C C . ILE B 1 617 ? 12.484 45.25 33.844 1 93.06 617 ILE B C 1
ATOM 10080 O O . ILE B 1 617 ? 11.812 45.344 32.812 1 93.06 617 ILE B O 1
ATOM 10084 N N . GLU B 1 618 ? 12.07 44.594 34.875 1 92.44 618 GLU B N 1
ATOM 10085 C CA . GLU B 1 618 ? 10.766 43.938 34.875 1 92.44 618 GLU B CA 1
ATOM 10086 C C . GLU B 1 618 ? 9.641 44.969 34.781 1 92.44 618 GLU B C 1
ATOM 10088 O O . GLU B 1 618 ? 8.633 44.75 34.125 1 92.44 618 GLU B O 1
ATOM 10093 N N . LEU B 1 619 ? 9.828 46.125 35.375 1 92.69 619 LEU B N 1
ATOM 10094 C CA . LEU B 1 619 ? 8.812 47.156 35.344 1 92.69 619 LEU B CA 1
ATOM 10095 C C . LEU B 1 619 ? 8.734 47.812 33.969 1 92.69 619 LEU B C 1
ATOM 10097 O O . LEU B 1 619 ? 7.645 48.125 33.5 1 92.69 619 LEU B O 1
ATOM 10101 N N . VAL B 1 620 ? 9.883 47.969 33.344 1 93.81 620 VAL B N 1
ATOM 10102 C CA . VAL B 1 620 ? 9.906 48.562 32.031 1 93.81 620 VAL B CA 1
ATOM 10103 C C . VAL B 1 620 ? 9.398 47.562 30.984 1 93.81 620 VAL B C 1
ATOM 10105 O O . VAL B 1 620 ? 8.703 47.938 30.047 1 93.81 620 VAL B O 1
ATOM 10108 N N . GLN B 1 621 ? 9.797 46.312 31.188 1 94.38 621 GLN B N 1
ATOM 10109 C CA . GLN B 1 621 ? 9.312 45.25 30.297 1 94.38 621 GLN B CA 1
ATOM 10110 C C . GLN B 1 621 ? 7.789 45.188 30.297 1 94.38 621 GLN B C 1
ATOM 10112 O O . GLN B 1 621 ? 7.168 45 29.25 1 94.38 621 GLN B O 1
ATOM 10117 N N . LEU B 1 622 ? 7.172 45.281 31.453 1 93.5 622 LEU B N 1
ATOM 10118 C CA . LEU B 1 622 ? 5.719 45.281 31.578 1 93.5 622 LEU B CA 1
ATOM 10119 C C . LEU B 1 622 ? 5.105 46.438 30.766 1 93.5 622 LEU B C 1
ATOM 10121 O O . LEU B 1 622 ? 4.047 46.25 30.156 1 93.5 622 LEU B O 1
ATOM 10125 N N . ARG B 1 623 ? 5.758 47.562 30.703 1 94.56 623 ARG B N 1
ATOM 10126 C CA . ARG B 1 623 ? 5.266 48.75 29.984 1 94.56 623 ARG B CA 1
ATOM 10127 C C . ARG B 1 623 ? 5.461 48.594 28.469 1 94.56 623 ARG B C 1
ATOM 10129 O O . ARG B 1 623 ? 4.812 49.281 27.688 1 94.56 623 ARG B O 1
ATOM 10136 N N . LEU B 1 624 ? 6.332 47.688 28.062 1 94.5 624 LEU B N 1
ATOM 10137 C CA . LEU B 1 624 ? 6.586 47.438 26.656 1 94.5 624 LEU B CA 1
ATOM 10138 C C . LEU B 1 624 ? 5.684 46.344 26.109 1 94.5 624 LEU B C 1
ATOM 10140 O O . LEU B 1 624 ? 5.402 46.281 24.906 1 94.5 624 LEU B O 1
ATOM 10144 N N . THR B 1 625 ? 5.227 45.469 26.953 1 92.75 625 THR B N 1
ATOM 10145 C CA . THR B 1 625 ? 4.559 44.281 26.453 1 92.75 625 THR B CA 1
ATOM 10146 C C . THR B 1 625 ? 3.062 44.312 26.75 1 92.75 625 THR B C 1
ATOM 10148 O O . THR B 1 625 ? 2.275 43.594 26.141 1 92.75 625 THR B O 1
ATOM 10151 N N . ASN B 1 626 ? 2.686 45.094 27.672 1 93.5 626 ASN B N 1
ATOM 10152 C CA . ASN B 1 626 ? 1.289 45.125 28.094 1 93.5 626 ASN B CA 1
ATOM 10153 C C . ASN B 1 626 ? 0.719 46.562 27.984 1 93.5 626 ASN B C 1
ATOM 10155 O O . ASN B 1 626 ? 1.061 47.406 28.781 1 93.5 626 ASN B O 1
ATOM 10159 N N . PRO B 1 627 ? -0.199 46.781 27.078 1 91.88 627 PRO B N 1
ATOM 10160 C CA . PRO B 1 627 ? -0.767 48.125 26.906 1 91.88 627 PRO B CA 1
ATOM 10161 C C . PRO B 1 627 ? -1.536 48.594 28.141 1 91.88 627 PRO B C 1
ATOM 10163 O O . PRO B 1 627 ? -1.743 49.812 28.312 1 91.88 627 PRO B O 1
ATOM 10166 N N . LEU B 1 628 ? -1.871 47.688 29.016 1 92.75 628 LEU B N 1
ATOM 10167 C CA . LEU B 1 628 ? -2.58 48.062 30.234 1 92.75 628 LEU B CA 1
ATOM 10168 C C . LEU B 1 628 ? -1.733 48.969 31.109 1 92.75 628 LEU B C 1
ATOM 10170 O O . LEU B 1 628 ? -2.27 49.844 31.797 1 92.75 628 LEU B O 1
ATOM 10174 N N . ALA B 1 629 ? -0.469 48.844 31.031 1 92.75 629 ALA B N 1
ATOM 10175 C CA . ALA B 1 629 ? 0.429 49.656 31.859 1 92.75 629 ALA B CA 1
ATOM 10176 C C . ALA B 1 629 ? 0.41 51.094 31.422 1 92.75 629 ALA B C 1
ATOM 10178 O O . ALA B 1 629 ? 0.392 52 32.25 1 92.75 629 ALA B O 1
ATOM 10179 N N . SER B 1 630 ? 0.4 51.344 30.141 1 91.62 630 SER B N 1
ATOM 10180 C CA . SER B 1 630 ? 0.353 52.688 29.641 1 91.62 630 SER B CA 1
ATOM 10181 C C . SER B 1 630 ? -0.98 53.375 29.969 1 91.62 630 SER B C 1
ATOM 10183 O O . SER B 1 630 ? -1.033 54.562 30.219 1 91.62 630 SER B O 1
ATOM 10185 N N . ILE B 1 631 ? -2.002 52.594 29.953 1 92.5 631 ILE B N 1
ATOM 10186 C CA . ILE B 1 631 ? -3.318 53.156 30.266 1 92.5 631 ILE B CA 1
ATOM 10187 C C . ILE B 1 631 ? -3.416 53.438 31.75 1 92.5 631 ILE B C 1
ATOM 10189 O O . ILE B 1 631 ? -4.027 54.438 32.156 1 92.5 631 ILE B O 1
ATOM 10193 N N . ALA B 1 632 ? -2.814 52.656 32.562 1 92.12 632 ALA B N 1
ATOM 10194 C CA . ALA B 1 632 ? -2.781 52.875 34 1 92.12 632 ALA B CA 1
ATOM 10195 C C . ALA B 1 632 ? -2.043 54.188 34.312 1 92.12 632 ALA B C 1
ATOM 10197 O O . ALA B 1 632 ? -2.422 54.906 35.25 1 92.12 632 ALA B O 1
ATOM 10198 N N . GLU B 1 633 ? -1.041 54.469 33.562 1 89.88 633 GLU B N 1
ATOM 10199 C CA . GLU B 1 633 ? -0.262 55.688 33.812 1 89.88 633 GLU B CA 1
ATOM 10200 C C . GLU B 1 633 ? -1.063 56.938 33.438 1 89.88 633 GLU B C 1
ATOM 10202 O O . GLU B 1 633 ? -0.875 58 34.031 1 89.88 633 GLU B O 1
ATOM 10207 N N . ARG B 1 634 ? -1.916 56.781 32.5 1 87.88 634 ARG B N 1
ATOM 10208 C CA . ARG B 1 634 ? -2.73 57.906 32.062 1 87.88 634 ARG B CA 1
ATOM 10209 C C . ARG B 1 634 ? -3.836 58.188 33.062 1 87.88 634 ARG B C 1
ATOM 10211 O O . ARG B 1 634 ? -4.164 59.375 33.312 1 87.88 634 ARG B O 1
ATOM 10218 N N . PHE B 1 635 ? -4.395 57.156 33.656 1 87.56 635 PHE B N 1
ATOM 10219 C CA . PHE B 1 635 ? -5.547 57.312 34.531 1 87.56 635 PHE B CA 1
ATOM 10220 C C . PHE B 1 635 ? -5.191 57 35.969 1 87.56 635 PHE B C 1
ATOM 10222 O O . PHE B 1 635 ? -6.012 56.469 36.719 1 87.56 635 PHE B O 1
ATOM 10229 N N . VAL B 1 636 ? -3.998 57.281 36.344 1 79.56 636 VAL B N 1
ATOM 10230 C CA . VAL B 1 636 ? -3.492 56.969 37.688 1 79.56 636 VAL B CA 1
ATOM 10231 C C . VAL B 1 636 ? -4.266 57.781 38.75 1 79.56 636 VAL B C 1
ATOM 10233 O O . VAL B 1 636 ? -4.586 58.938 38.531 1 79.56 636 VAL B O 1
ATOM 10236 N N . ASP B 1 637 ? -4.574 57.031 39.75 1 71.88 637 ASP B N 1
ATOM 10237 C CA . ASP B 1 637 ? -5.125 57.719 40.906 1 71.88 637 ASP B CA 1
ATOM 10238 C C . ASP B 1 637 ? -4.051 58.531 41.625 1 71.88 637 ASP B C 1
ATOM 10240 O O . ASP B 1 637 ? -3.076 58 42.125 1 71.88 637 ASP B O 1
ATOM 10244 N N . PRO B 1 638 ? -4.207 59.781 41.688 1 70.62 638 PRO B N 1
ATOM 10245 C CA . PRO B 1 638 ? -3.176 60.625 42.312 1 70.62 638 PRO B CA 1
ATOM 10246 C C . PRO B 1 638 ? -2.963 60.312 43.781 1 70.62 638 PRO B C 1
ATOM 10248 O O . PRO B 1 638 ? -1.91 60.656 44.344 1 70.62 638 PRO B O 1
ATOM 10251 N N . THR B 1 639 ? -3.955 59.625 44.375 1 70.56 639 THR B N 1
ATOM 10252 C CA . THR B 1 639 ? -3.869 59.344 45.812 1 70.56 639 THR B CA 1
ATOM 10253 C C . THR B 1 639 ? -3.021 58.094 46.062 1 70.56 639 THR B C 1
ATOM 10255 O O . THR B 1 639 ? -2.555 57.875 47.188 1 70.56 639 THR B O 1
ATOM 10258 N N . ARG B 1 640 ? -2.752 57.344 45.062 1 78.81 640 ARG B N 1
ATOM 10259 C CA . ARG B 1 640 ? -1.977 56.125 45.219 1 78.81 640 ARG B CA 1
ATOM 10260 C C . ARG B 1 640 ? -1.057 55.906 44.031 1 78.81 640 ARG B C 1
ATOM 10262 O O . ARG B 1 640 ? -1.152 54.875 43.344 1 78.81 640 ARG B O 1
ATOM 10269 N N . PRO B 1 641 ? -0.136 56.625 43.844 1 78.19 641 PRO B N 1
ATOM 10270 C CA . PRO B 1 641 ? 0.769 56.5 42.688 1 78.19 641 PRO B CA 1
ATOM 10271 C C . PRO B 1 641 ? 1.657 55.25 42.812 1 78.19 641 PRO B C 1
ATOM 10273 O O . PRO B 1 641 ? 2.213 54.812 41.812 1 78.19 641 PRO B O 1
ATOM 10276 N N . GLU B 1 642 ? 1.741 54.688 43.938 1 78.81 642 GLU B N 1
ATOM 10277 C CA . GLU B 1 642 ? 2.576 53.5 44.188 1 78.81 642 GLU B CA 1
ATOM 10278 C C . GLU B 1 642 ? 2.039 52.281 43.438 1 78.81 642 GLU B C 1
ATOM 10280 O O . GLU B 1 642 ? 2.764 51.312 43.219 1 78.81 642 GLU B O 1
ATOM 10285 N N . SER B 1 643 ? 0.785 52.344 42.969 1 83.75 643 SER B N 1
ATOM 10286 C CA . SER B 1 643 ? 0.182 51.25 42.25 1 83.75 643 SER B CA 1
ATOM 10287 C C . SER B 1 643 ? 0.886 51 40.906 1 83.75 643 SER B C 1
ATOM 10289 O O . SER B 1 643 ? 0.809 49.906 40.344 1 83.75 643 SER B O 1
ATOM 10291 N N . LEU B 1 644 ? 1.611 51.969 40.438 1 88.38 644 LEU B N 1
ATOM 10292 C CA . LEU B 1 644 ? 2.301 51.875 39.156 1 88.38 644 LEU B CA 1
ATOM 10293 C C . LEU B 1 644 ? 3.582 51.062 39.281 1 88.38 644 LEU B C 1
ATOM 10295 O O . LEU B 1 644 ? 4.191 50.688 38.281 1 88.38 644 LEU B O 1
ATOM 10299 N N . LEU B 1 645 ? 3.945 50.719 40.562 1 87.5 645 LEU B N 1
ATOM 10300 C CA . LEU B 1 645 ? 5.152 49.938 40.781 1 87.5 645 LEU B CA 1
ATOM 10301 C C . LEU B 1 645 ? 4.809 48.469 40.969 1 87.5 645 LEU B C 1
ATOM 10303 O O . LEU B 1 645 ? 5.684 47.656 41.312 1 87.5 645 LEU B O 1
ATOM 10307 N N . GLU B 1 646 ? 3.598 48.094 40.656 1 86.75 646 GLU B N 1
ATOM 10308 C CA . GLU B 1 646 ? 3.17 46.719 40.75 1 86.75 646 GLU B CA 1
ATOM 10309 C C . GLU B 1 646 ? 3.691 45.906 39.562 1 86.75 646 GLU B C 1
ATOM 10311 O O . GLU B 1 646 ? 3.957 46.438 38.5 1 86.75 646 GLU B O 1
ATOM 10316 N N . THR B 1 647 ? 3.824 44.656 39.781 1 84.5 647 THR B N 1
ATOM 10317 C CA . THR B 1 647 ? 4.375 43.75 38.781 1 84.5 647 THR B CA 1
ATOM 10318 C C . THR B 1 647 ? 3.279 43.25 37.844 1 84.5 647 THR B C 1
ATOM 10320 O O . THR B 1 647 ? 3.566 42.719 36.75 1 84.5 647 THR B O 1
ATOM 10323 N N . SER B 1 648 ? 2.061 43.375 38.219 1 87.81 648 SER B N 1
ATOM 10324 C CA . SER B 1 648 ? 0.93 43.031 37.375 1 87.81 648 SER B CA 1
ATOM 10325 C C . SER B 1 648 ? 0.201 44.281 36.875 1 87.81 648 SER B C 1
ATOM 10327 O O . SER B 1 648 ? -0.076 45.188 37.656 1 87.81 648 SER B O 1
ATOM 10329 N N . ALA B 1 649 ? 0.01 44.25 35.594 1 90 649 ALA B N 1
ATOM 10330 C CA . ALA B 1 649 ? -0.613 45.438 35 1 90 649 ALA B CA 1
ATOM 10331 C C . ALA B 1 649 ? -2.018 45.656 35.562 1 90 649 ALA B C 1
ATOM 10333 O O . ALA B 1 649 ? -2.457 46.781 35.719 1 90 649 ALA B O 1
ATOM 10334 N N . VAL B 1 650 ? -2.701 44.562 35.906 1 88.75 650 VAL B N 1
ATOM 10335 C CA . VAL B 1 650 ? -4.066 44.656 36.406 1 88.75 650 VAL B CA 1
ATOM 10336 C C . VAL B 1 650 ? -4.059 45.312 37.812 1 88.75 650 VAL B C 1
ATOM 10338 O O . VAL B 1 650 ? -4.969 46.062 38.156 1 88.75 650 VAL B O 1
ATOM 10341 N N . ASP B 1 651 ? -3.008 45.156 38.531 1 87.25 651 ASP B N 1
ATOM 10342 C CA . ASP B 1 651 ? -2.916 45.625 39.906 1 87.25 651 ASP B CA 1
ATOM 10343 C C . ASP B 1 651 ? -2.49 47.094 39.969 1 87.25 651 ASP B C 1
ATOM 10345 O O . ASP B 1 651 ? -2.482 47.688 41.031 1 87.25 651 ASP B O 1
ATOM 10349 N N . MET B 1 652 ? -2.234 47.594 38.781 1 89.56 652 MET B N 1
ATOM 10350 C CA . MET B 1 652 ? -1.882 49.031 38.719 1 89.56 652 MET B CA 1
ATOM 10351 C C . MET B 1 652 ? -3.121 49.906 38.875 1 89.56 652 MET B C 1
ATOM 10353 O O . MET B 1 652 ? -3.014 51.094 39.125 1 89.56 652 MET B O 1
ATOM 10357 N N . PHE B 1 653 ? -4.242 49.188 38.656 1 86.94 653 PHE B N 1
ATOM 10358 C CA . PHE B 1 653 ? -5.504 49.906 38.781 1 86.94 653 PHE B CA 1
ATOM 10359 C C . PHE B 1 653 ? -6.133 49.656 40.156 1 86.94 653 PHE B C 1
ATOM 10361 O O . PHE B 1 653 ? -6.227 48.5 40.594 1 86.94 653 PHE B O 1
ATOM 10368 N N . HIS B 1 654 ? -6.297 50.75 40.938 1 79.06 654 HIS B N 1
ATOM 10369 C CA . HIS B 1 654 ? -7.051 50.594 42.156 1 79.06 654 HIS B CA 1
ATOM 10370 C C . HIS B 1 654 ? -8.516 50.969 41.969 1 79.06 654 HIS B C 1
ATOM 10372 O O . HIS B 1 654 ? -8.859 52.156 41.875 1 79.06 654 HIS B O 1
ATOM 10378 N N . GLU B 1 655 ? -9.25 49.938 41.781 1 81.62 655 GLU B N 1
ATOM 10379 C CA . GLU B 1 655 ? -10.656 50.188 41.5 1 81.62 655 GLU B CA 1
ATOM 10380 C C . GLU B 1 655 ? -11.523 49.875 42.719 1 81.62 655 GLU B C 1
ATOM 10382 O O . GLU B 1 655 ? -11.133 49.094 43.594 1 81.62 655 GLU B O 1
ATOM 10387 N N . HIS B 1 656 ? -12.484 50.719 42.875 1 77.94 656 HIS B N 1
ATOM 10388 C CA . HIS B 1 656 ? -13.562 50.5 43.844 1 77.94 656 HIS B CA 1
ATOM 10389 C C . HIS B 1 656 ? -14.906 50.375 43.125 1 77.94 656 HIS B C 1
ATOM 10391 O O . HIS B 1 656 ? -14.992 50.531 41.906 1 77.94 656 HIS B O 1
ATOM 10397 N N . SER B 1 657 ? -15.898 50.031 43.875 1 77.81 657 SER B N 1
ATOM 10398 C CA . SER B 1 657 ? -17.219 49.75 43.312 1 77.81 657 SER B CA 1
ATOM 10399 C C . SER B 1 657 ? -17.75 50.969 42.562 1 77.81 657 SER B C 1
ATOM 10401 O O . SER B 1 657 ? -18.531 50.812 41.594 1 77.81 657 SER B O 1
ATOM 10403 N N . HIS B 1 658 ? -17.281 52.188 42.906 1 76 658 HIS B N 1
ATOM 10404 C CA . HIS B 1 658 ? -17.781 53.375 42.25 1 76 658 HIS B CA 1
ATOM 10405 C C . HIS B 1 658 ? -16.672 54.062 41.469 1 76 658 HIS B C 1
ATOM 10407 O O . HIS B 1 658 ? -16.625 55.312 41.406 1 76 658 HIS B O 1
ATOM 10413 N N . ALA B 1 659 ? -15.914 53.25 40.812 1 79.56 659 ALA B N 1
ATOM 10414 C CA . ALA B 1 659 ? -14.812 53.812 40.031 1 79.56 659 ALA B CA 1
ATOM 10415 C C . ALA B 1 659 ? -15.336 54.594 38.844 1 79.56 659 ALA B C 1
ATOM 10417 O O . ALA B 1 659 ? -16.391 54.281 38.281 1 79.56 659 ALA B O 1
ATOM 10418 N N . GLU B 1 660 ? -14.625 55.531 38.375 1 83.56 660 GLU B N 1
ATOM 10419 C CA . GLU B 1 660 ? -15 56.438 37.281 1 83.56 660 GLU B CA 1
ATOM 10420 C C . GLU B 1 660 ? -15.062 55.688 35.969 1 83.56 660 GLU B C 1
ATOM 10422 O O . GLU B 1 660 ? -14.227 54.844 35.688 1 83.56 660 GLU B O 1
ATOM 10427 N N . LYS B 1 661 ? -16.141 56.031 35.312 1 89.12 661 LYS B N 1
ATOM 10428 C CA . LYS B 1 661 ? -16.328 55.438 34 1 89.12 661 LYS B CA 1
ATOM 10429 C C . LYS B 1 661 ? -15.797 56.344 32.875 1 89.12 661 LYS B C 1
ATOM 10431 O O . LYS B 1 661 ? -15.734 57.562 33.031 1 89.12 661 LYS B O 1
ATOM 10436 N N . LEU B 1 662 ? -15.352 55.625 31.844 1 91 662 LEU B N 1
ATOM 10437 C CA . LEU B 1 662 ? -14.75 56.375 30.75 1 91 662 LEU B CA 1
ATOM 10438 C C . LEU B 1 662 ? -15.711 56.469 29.578 1 91 662 LEU B C 1
ATOM 10440 O O . LEU B 1 662 ? -16.469 55.531 29.297 1 91 662 LEU B O 1
ATOM 10444 N N . GLY B 1 663 ? -15.742 57.625 29.016 1 88.12 663 GLY B N 1
ATOM 10445 C CA . GLY B 1 663 ? -16.469 57.875 27.781 1 88.12 663 GLY B CA 1
ATOM 10446 C C . GLY B 1 663 ? -15.609 58.469 26.688 1 88.12 663 GLY B C 1
ATOM 10447 O O . GLY B 1 663 ? -14.461 58.844 26.938 1 88.12 663 GLY B O 1
ATOM 10448 N N . VAL B 1 664 ? -16.094 58.406 25.469 1 87.25 664 VAL B N 1
ATOM 10449 C CA . VAL B 1 664 ? -15.438 59.062 24.344 1 87.25 664 VAL B CA 1
ATOM 10450 C C . VAL B 1 664 ? -16.031 60.438 24.141 1 87.25 664 VAL B C 1
ATOM 10452 O O . VAL B 1 664 ? -17.234 60.594 23.906 1 87.25 664 VAL B O 1
ATOM 10455 N N . VAL B 1 665 ? -15.172 61.469 24.281 1 81.81 665 VAL B N 1
ATOM 10456 C CA . VAL B 1 665 ? -15.711 62.812 24.297 1 81.81 665 VAL B CA 1
ATOM 10457 C C . VAL B 1 665 ? -15 63.656 23.234 1 81.81 665 VAL B C 1
ATOM 10459 O O . VAL B 1 665 ? -13.859 63.375 22.859 1 81.81 665 VAL B O 1
ATOM 10462 N N . VAL B 1 666 ? -15.711 64.562 22.766 1 76.44 666 VAL B N 1
ATOM 10463 C CA . VAL B 1 666 ? -15.109 65.625 21.922 1 76.44 666 VAL B CA 1
ATOM 10464 C C . VAL B 1 666 ? -14.594 66.75 22.797 1 76.44 666 VAL B C 1
ATOM 10466 O O . VAL B 1 666 ? -15.359 67.375 23.516 1 76.44 666 VAL B O 1
ATOM 10469 N N . ALA B 1 667 ? -13.297 66.75 22.984 1 69.19 667 ALA B N 1
ATOM 10470 C CA . ALA B 1 667 ? -12.68 67.75 23.859 1 69.19 667 ALA B CA 1
ATOM 10471 C C . ALA B 1 667 ? -12.305 69 23.078 1 69.19 667 ALA B C 1
ATOM 10473 O O . ALA B 1 667 ? -11.844 68.938 21.938 1 69.19 667 ALA B O 1
ATOM 10474 N N . ASP B 1 668 ? -12.695 70.188 23.766 1 63.62 668 ASP B N 1
ATOM 10475 C CA . ASP B 1 668 ? -12.312 71.438 23.219 1 63.62 668 ASP B CA 1
ATOM 10476 C C . ASP B 1 668 ? -10.93 71.875 23.719 1 63.62 668 ASP B C 1
ATOM 10478 O O . ASP B 1 668 ? -10.609 71.688 24.891 1 63.62 668 ASP B O 1
ATOM 10482 N N . TYR B 1 669 ? -10.008 71.938 22.844 1 63.53 669 TYR B N 1
ATOM 10483 C CA . TYR B 1 669 ? -8.68 72.438 23.203 1 63.53 669 TYR B CA 1
ATOM 10484 C C . TYR B 1 669 ? -8.508 73.875 22.875 1 63.53 669 TYR B C 1
ATOM 10486 O O . TYR B 1 669 ? -8.906 74.375 21.812 1 63.53 669 TYR B O 1
ATOM 10494 N N . GLU B 1 670 ? -8.289 74.688 24.078 1 58.62 670 GLU B N 1
ATOM 10495 C CA . GLU B 1 670 ? -7.996 76.125 23.859 1 58.62 670 GLU B CA 1
ATOM 10496 C C . GLU B 1 670 ? -6.492 76.375 23.766 1 58.62 670 GLU B C 1
ATOM 10498 O O . GLU B 1 670 ? -5.742 76 24.672 1 58.62 670 GLU B O 1
ATOM 10503 N N . GLY B 1 671 ? -5.875 76.312 22.703 1 55.75 671 GLY B N 1
ATOM 10504 C CA . GLY B 1 671 ? -4.445 76.625 22.609 1 55.75 671 GLY B CA 1
ATOM 10505 C C . GLY B 1 671 ? -4.133 77.938 22.047 1 55.75 671 GLY B C 1
ATOM 10506 O O . GLY B 1 671 ? -4.938 78.562 21.297 1 55.75 671 GLY B O 1
ATOM 10507 N N . LYS B 1 672 ? -3.096 78.688 22.797 1 56.03 672 LYS B N 1
ATOM 10508 C CA . LYS B 1 672 ? -2.609 80 22.281 1 56.03 672 LYS B CA 1
ATOM 10509 C C . LYS B 1 672 ? -1.627 79.812 21.125 1 56.03 672 LYS B C 1
ATOM 10511 O O . LYS B 1 672 ? -0.722 78.938 21.219 1 56.03 672 LYS B O 1
ATOM 10516 N N . ASP B 1 673 ? -1.938 80.125 19.984 1 50.72 673 ASP B N 1
ATOM 10517 C CA . ASP B 1 673 ? -0.969 80.062 18.906 1 50.72 673 ASP B CA 1
ATOM 10518 C C . ASP B 1 673 ? 0.208 81 19.141 1 50.72 673 ASP B C 1
ATOM 10520 O O . ASP B 1 673 ? 0.185 81.812 20.078 1 50.72 673 ASP B O 1
ATOM 10524 N N . GLY B 1 674 ? 1.408 80.75 18.609 1 49 674 GLY B N 1
ATOM 10525 C CA . GLY B 1 674 ? 2.588 81.562 18.766 1 49 674 GLY B CA 1
ATOM 10526 C C . GLY B 1 674 ? 2.273 83.062 18.781 1 49 674 GLY B C 1
ATOM 10527 O O . GLY B 1 674 ? 3.119 83.875 19.141 1 49 674 GLY B O 1
ATOM 10528 N N . LYS B 1 675 ? 1.309 83.562 18.266 1 53.91 675 LYS B N 1
ATOM 10529 C CA . LYS B 1 675 ? 1.055 85 18.219 1 53.91 675 LYS B CA 1
ATOM 10530 C C . LYS B 1 675 ? 0.043 85.375 19.281 1 53.91 675 LYS B C 1
ATOM 10532 O O . LYS B 1 675 ? -0.479 86.5 19.234 1 53.91 675 LYS B O 1
ATOM 10537 N N . GLY B 1 676 ? -0.295 84.562 20.156 1 49.06 676 GLY B N 1
ATOM 10538 C CA . GLY B 1 676 ? -1.091 84.938 21.312 1 49.06 676 GLY B CA 1
ATOM 10539 C C . GLY B 1 676 ? -2.58 84.75 21.094 1 49.06 676 GLY B C 1
ATOM 10540 O O . GLY B 1 676 ? -3.387 85.125 21.953 1 49.06 676 GLY B O 1
ATOM 10541 N N . MET B 1 677 ? -3.039 84.375 19.875 1 52.5 677 MET B N 1
ATOM 10542 C CA . MET B 1 677 ? -4.473 84.188 19.641 1 52.5 677 MET B CA 1
ATOM 10543 C C . MET B 1 677 ? -4.965 82.875 20.141 1 52.5 677 MET B C 1
ATOM 10545 O O . MET B 1 677 ? -4.32 81.812 19.891 1 52.5 677 MET B O 1
ATOM 10549 N N . VAL B 1 678 ? -6.039 82.875 20.891 1 55.72 678 VAL B N 1
ATOM 10550 C CA . VAL B 1 678 ? -6.629 81.688 21.5 1 55.72 678 VAL B CA 1
ATOM 10551 C C . VAL B 1 678 ? -7.391 80.875 20.453 1 55.72 678 VAL B C 1
ATOM 10553 O O . VAL B 1 678 ? -8.266 81.438 19.766 1 55.72 678 VAL B O 1
ATOM 10556 N N . ARG B 1 679 ? -6.812 79.75 19.875 1 56.69 679 ARG B N 1
ATOM 10557 C CA . ARG B 1 679 ? -7.465 78.875 18.953 1 56.69 679 ARG B CA 1
ATOM 10558 C C . ARG B 1 679 ? -8.164 77.688 19.688 1 56.69 679 ARG B C 1
ATOM 10560 O O . ARG B 1 679 ? -7.602 77.125 20.609 1 56.69 679 ARG B O 1
ATOM 10567 N N . ARG B 1 680 ? -9.602 77.625 19.406 1 58.69 680 ARG B N 1
ATOM 10568 C CA . ARG B 1 680 ? -10.336 76.5 19.984 1 58.69 680 ARG B CA 1
ATOM 10569 C C . ARG B 1 680 ? -10.422 75.312 18.984 1 58.69 680 ARG B C 1
ATOM 10571 O O . ARG B 1 680 ? -10.859 75.5 17.844 1 58.69 680 ARG B O 1
ATOM 10578 N N . THR B 1 681 ? -9.68 74.25 19.172 1 69.69 681 THR B N 1
ATOM 10579 C CA . THR B 1 681 ? -9.766 73 18.344 1 69.69 681 THR B CA 1
ATOM 10580 C C . THR B 1 681 ? -10.422 71.875 19.109 1 69.69 681 THR B C 1
ATOM 10582 O O . THR B 1 681 ? -10.391 71.875 20.344 1 69.69 681 THR B O 1
ATOM 10585 N N . GLN B 1 682 ? -11.289 71.125 18.312 1 71.62 682 GLN B N 1
ATOM 10586 C CA . GLN B 1 682 ? -11.969 70 18.938 1 71.62 682 GLN B CA 1
ATOM 10587 C C . GLN B 1 682 ? -11.289 68.688 18.562 1 71.62 682 GLN B C 1
ATOM 10589 O O . GLN B 1 682 ? -10.711 68.562 17.484 1 71.62 682 GLN B O 1
ATOM 10594 N N . SER B 1 683 ? -11.141 67.812 19.578 1 78.31 683 SER B N 1
ATOM 10595 C CA . SER B 1 683 ? -10.586 66.5 19.344 1 78.31 683 SER B CA 1
ATOM 10596 C C . SER B 1 683 ? -11.383 65.438 20.109 1 78.31 683 SER B C 1
ATOM 10598 O O . SER B 1 683 ? -12.25 65.75 20.922 1 78.31 683 SER B O 1
ATOM 10600 N N . LEU B 1 684 ? -11.227 64.188 19.609 1 80.69 684 LEU B N 1
ATOM 10601 C CA . LEU B 1 684 ? -11.867 63.062 20.266 1 80.69 684 LEU B CA 1
ATOM 10602 C C . LEU B 1 684 ? -10.898 62.375 21.219 1 80.69 684 LEU B C 1
ATOM 10604 O O . LEU B 1 684 ? -9.75 62.125 20.844 1 80.69 684 LEU B O 1
ATOM 10608 N N . ARG B 1 685 ? -11.312 62.188 22.484 1 85.5 685 ARG B N 1
ATOM 10609 C CA . ARG B 1 685 ? -10.461 61.531 23.453 1 85.5 685 ARG B CA 1
ATOM 10610 C C . ARG B 1 685 ? -11.289 60.688 24.438 1 85.5 685 ARG B C 1
ATOM 10612 O O . ARG B 1 685 ? -12.484 60.938 24.609 1 85.5 685 ARG B O 1
ATOM 10619 N N . VAL B 1 686 ? -10.648 59.719 24.938 1 88.44 686 VAL B N 1
ATOM 10620 C CA . VAL B 1 686 ? -11.25 58.938 26.016 1 88.44 686 VAL B CA 1
ATOM 10621 C C . VAL B 1 686 ? -11.008 59.625 27.359 1 88.44 686 VAL B C 1
ATOM 10623 O O . VAL B 1 686 ? -9.859 59.938 27.703 1 88.44 686 VAL B O 1
ATOM 10626 N N . GLU B 1 687 ? -12.055 60.062 28.016 1 87.12 687 GLU B N 1
ATOM 10627 C CA . GLU B 1 687 ? -11.93 60.75 29.297 1 87.12 687 GLU B CA 1
ATOM 10628 C C . GLU B 1 687 ? -13.016 60.312 30.281 1 87.12 687 GLU B C 1
ATOM 10630 O O . GLU B 1 687 ? -13.992 59.688 29.875 1 87.12 687 GLU B O 1
ATOM 10635 N N . SER B 1 688 ? -12.82 60.719 31.547 1 81.69 688 SER B N 1
ATOM 10636 C CA . SER B 1 688 ? -13.812 60.438 32.562 1 81.69 688 SER B CA 1
ATOM 10637 C C . SER B 1 688 ? -15.094 61.219 32.344 1 81.69 688 SER B C 1
ATOM 10639 O O . SER B 1 688 ? -15.047 62.406 31.984 1 81.69 688 SER B O 1
ATOM 10641 N N . VAL B 1 689 ? -16.203 60.594 32.312 1 73.56 689 VAL B N 1
ATOM 10642 C CA . VAL B 1 689 ? -17.5 61.188 32.031 1 73.56 689 VAL B CA 1
ATOM 10643 C C . VAL B 1 689 ? -17.844 62.219 33.125 1 73.56 689 VAL B C 1
ATOM 10645 O O . VAL B 1 689 ? -18.562 63.188 32.844 1 73.56 689 VAL B O 1
ATOM 10648 N N . GLU B 1 690 ? -17.516 62.062 34.406 1 60.84 690 GLU B N 1
ATOM 10649 C CA . GLU B 1 690 ? -17.875 63 35.469 1 60.84 690 GLU B CA 1
ATOM 10650 C C . GLU B 1 690 ? -17.281 64.375 35.219 1 60.84 690 GLU B C 1
ATOM 10652 O O . GLU B 1 690 ? -17.859 65.375 35.625 1 60.84 690 GLU B O 1
ATOM 10657 N N . ARG B 1 691 ? -16.156 64.562 34.625 1 51.56 691 ARG B N 1
ATOM 10658 C CA . ARG B 1 691 ? -15.539 65.875 34.5 1 51.56 691 ARG B CA 1
ATOM 10659 C C . ARG B 1 691 ? -16.109 66.625 33.312 1 51.56 691 ARG B C 1
ATOM 10661 O O . ARG B 1 691 ? -16.172 67.875 33.344 1 51.56 691 ARG B O 1
ATOM 10668 N N . ARG B 1 692 ? -16.172 66.312 32 1 51.81 692 ARG B N 1
ATOM 10669 C CA . ARG B 1 692 ? -16.531 67.125 30.875 1 51.81 692 ARG B CA 1
ATOM 10670 C C . ARG B 1 692 ? -17.406 66.375 29.875 1 51.81 692 ARG B C 1
ATOM 10672 O O . ARG B 1 692 ? -16.938 65.562 29.125 1 51.81 692 ARG B O 1
ATOM 10679 N N . LEU B 1 693 ? -18.547 66.125 30.125 1 43.56 693 LEU B N 1
ATOM 10680 C CA . LEU B 1 693 ? -19.422 65.375 29.219 1 43.56 693 LEU B CA 1
ATOM 10681 C C . LEU B 1 693 ? -19.688 66.188 27.938 1 43.56 693 LEU B C 1
ATOM 10683 O O . LEU B 1 693 ? -20.438 67.188 27.953 1 43.56 693 LEU B O 1
ATOM 10687 N N . THR B 1 694 ? -18.875 66.812 27.219 1 44.09 694 THR B N 1
ATOM 10688 C CA . THR B 1 694 ? -19.641 67.125 26.016 1 44.09 694 THR B CA 1
ATOM 10689 C C . THR B 1 694 ? -19.891 65.875 25.219 1 44.09 694 THR B C 1
ATOM 10691 O O . THR B 1 694 ? -18.953 65.125 24.859 1 44.09 694 THR B O 1
ATOM 10694 N N . ARG B 1 695 ? -21.078 65.312 25.281 1 49.66 695 ARG B N 1
ATOM 10695 C CA . ARG B 1 695 ? -21.641 64.062 24.703 1 49.66 695 ARG B CA 1
ATOM 10696 C C . ARG B 1 695 ? -21.438 64.062 23.203 1 49.66 695 ARG B C 1
ATOM 10698 O O . ARG B 1 695 ? -21.547 65.062 22.531 1 49.66 695 ARG B O 1
ATOM 10705 N N . LEU B 1 696 ? -20.797 62.906 22.625 1 48.03 696 LEU B N 1
ATOM 10706 C CA . LEU B 1 696 ? -20.844 62.594 21.203 1 48.03 696 LEU B CA 1
ATOM 10707 C C . LEU B 1 696 ? -22.281 62.531 20.703 1 48.03 696 LEU B C 1
ATOM 10709 O O . LEU B 1 696 ? -23.156 62.031 21.406 1 48.03 696 LEU B O 1
#

Foldseek 3Di:
DDPPPPDPDDPPDDDPPDPPPPPPPPPPVPPFWDWDKDWFDKDFADPVLCVLLVQLLCLFQVLLVVLVCLLVVFFDDDADPVCVVQVPQWTWGQQFPDDQDQDPVRDTDFDGDDVSLVSLVSSLVVLVVSQLSLLLLLLLVLLLQQVVCVVVVVVLQHDDPVLLVLLQCLNAVLDPVSLVVLVVVVPPDCVVDGRRHPSSVVSSVLSVVSVVLSVLSVVLSVVQVVPKDKDKGKDKDWDDQVRFDFWAKDFDCVQFVFFDQPVPCVVVPDPPDSFTFRRRQQDQPPDDPCSARAHDDPVLQVQLLCQLVLNHQAWHWDADPQWIWITGSDDDPQWFFFKYKTKTKFKFKDADAQWDCPDPFFNIWAVPAVNIDTHGPVPPVPPDDWPWFKFKAAPVVSHGPPPSRWGDGPPDPVFWIKMKTKGKDKDQQPPPADADDPPAGQKDWDDDPDRMMMIMGIIMMTMGMWIFMWTWDCPVVDTDIDTPDDTHGDDPSVSRLLQSCRIPVNRVVLNVQLVVVLRVVRPDHSVVSSSVSRSSNRRSSNSSSVSSMDTGGTDIIIGIDMHMMMIGRNVSSVSSSVSSVVSSVSSVVSSVSSSPDMAMWMWTQGRPGDTDIDGSSLLSSCSSHPVLLVVLVVVPDPVCCVQSVDNDSVSSDDDDPPRFDKDWAWDWDFDQDPVRDTDTDTDIDIDGCVPDCPDD/DDPPPPDPDDPDDPDPPDPDDPPPPPVPVPPFWDWDKDWFDWDFADPVLCVLLVQLLCLFQVLLVVLVCLLVVFFDDDADPVCVVQPPQWTWGQQDPDDQDLDPVRDTDFDGDDVSLVSLVSSLVVLVVSQLVLLLLLLLVLLLQQVVCVVVVVVLQHDDPVLLVLLQCLNAVLDPVSLVVLVVVVPPDCVVDGDRHPSSVVSSVVSVVSVVLSVLSVVLSVVQVVPKDKDKGKDKDWDDPVRFDFWAKDFDCVQFVFFDQPPPPPPPPDPPDSFTFRRRNQDQPPDDPQSARAHHDPVLQVQLLCQLVLNHQAWHWDADPQWIWITGSDDDPQWFFFKYKTKTKFKFKDADAQKDCPDPFFNIWAVVAVNIDTHGPVPVVPPDDWPWFKFKAAPVVSYGPPPSRWGDGPPDPVFWTKMKTKGKDKDQQPPPADADDPPAGQKDWDDDPDRMMMIMGIIMMTMGMWIFMWTWDCPVVDTDIDTPDDTHGDDPSVSRLLCSCRIRVNRVVLNVQLVVVLRVVRPDHSVVSSSVSRSSNRSSSNSSSVSSMDTGGTDIIIGIDMHMMMIGRNVSSVSSSVSSVVSSVSSVVSSVSSSPDIAMWMWTQTRPGDTDIDGSSLLSSCSSHPVLLVVLVVVPDPVCCVQSVDNDSVSSDDDDPPRFDKDWAWDWDFDQDPVRDTDTDTDIDIDGCVPDPPDD

Solvent-accessible surface area (backbone atoms only — not comparable to full-atom values): 73672 Å² total; per-residue (Å²): 134,77,83,77,75,75,75,79,76,75,75,70,76,74,78,81,73,76,83,67,83,74,68,64,85,64,82,53,87,76,75,73,69,64,59,44,80,43,78,54,62,76,39,64,58,68,75,72,70,48,52,63,38,52,53,46,32,44,40,22,37,45,46,42,50,48,45,49,51,52,46,62,75,31,43,65,87,75,72,53,77,89,50,46,75,64,50,56,70,29,50,38,22,53,62,33,83,66,72,54,40,64,41,94,72,66,47,65,53,28,58,26,35,54,52,65,58,34,50,52,49,51,32,48,52,45,48,60,67,37,48,49,53,53,35,48,46,45,27,39,47,42,25,45,52,46,52,49,24,62,68,68,67,38,63,66,45,30,37,32,69,63,51,45,27,45,42,23,36,40,28,37,31,46,45,69,64,38,50,49,54,47,50,56,60,67,66,49,55,69,72,53,32,47,76,78,18,64,56,53,53,53,53,48,50,52,50,51,49,52,52,49,51,46,52,48,40,49,51,32,48,45,51,34,31,69,60,24,31,34,33,79,34,70,42,73,41,75,53,51,83,90,68,43,56,65,53,11,42,41,78,26,51,87,42,35,65,34,70,36,72,52,67,70,64,59,76,58,77,65,80,71,71,90,56,37,20,37,40,47,35,50,42,72,46,75,78,57,99,70,52,42,34,29,68,44,53,46,68,35,49,33,49,3,52,28,15,48,65,59,67,31,84,63,33,24,59,44,74,56,96,76,25,23,29,61,35,47,50,70,72,84,76,48,26,35,56,34,27,25,40,27,49,31,26,34,36,51,46,43,62,44,75,71,58,42,55,86,46,93,71,25,49,36,34,28,69,86,41,36,70,54,45,69,39,42,48,87,59,47,70,63,86,27,64,76,78,46,46,55,40,40,22,37,68,88,75,47,26,60,60,79,54,83,50,39,59,44,57,68,91,53,82,64,72,57,26,23,34,36,40,37,42,59,49,75,40,78,62,73,70,68,62,61,68,66,60,89,76,41,73,18,44,44,69,43,76,50,80,92,58,30,35,39,36,36,38,34,30,43,27,44,36,38,41,27,38,35,32,35,23,36,28,34,79,72,78,43,92,42,77,43,72,67,47,81,70,36,76,42,54,72,58,58,37,51,40,48,46,44,26,54,29,74,78,35,22,58,60,50,46,51,49,49,60,62,63,46,61,64,37,37,81,48,52,63,68,57,34,33,50,50,49,13,46,49,49,18,34,38,24,48,12,41,21,46,62,44,41,37,73,25,59,35,78,44,34,25,39,48,45,61,34,36,26,38,33,39,44,42,65,41,49,49,49,42,43,49,52,28,43,50,52,23,49,52,44,48,53,46,39,55,57,35,63,70,37,65,32,46,25,39,35,39,31,41,67,85,72,56,73,48,79,45,41,50,36,59,56,45,17,45,50,31,36,33,64,33,36,57,47,34,66,72,68,53,52,75,89,50,47,56,31,54,68,45,92,43,55,74,59,31,47,89,47,35,59,81,51,65,36,41,36,69,24,55,42,77,39,77,29,66,46,98,82,67,52,78,44,78,37,60,22,58,44,81,41,54,45,90,79,64,64,45,79,111,135,79,83,76,76,76,75,80,80,77,76,72,76,74,77,82,74,77,85,67,81,75,68,65,85,66,82,54,87,76,73,73,67,64,58,45,79,43,79,55,62,75,39,64,60,67,74,72,69,47,53,63,38,50,53,45,31,44,41,22,36,44,45,43,49,49,45,50,51,54,45,62,75,32,44,64,88,75,74,53,78,88,50,47,77,66,49,57,70,29,50,38,21,53,62,33,83,66,70,53,42,64,39,95,72,67,48,66,51,30,57,25,33,55,53,66,58,32,50,51,48,50,32,46,52,45,48,61,68,38,48,49,53,52,33,48,48,44,26,40,47,42,25,46,51,47,52,50,24,61,70,69,66,38,62,66,45,28,36,31,67,64,51,45,26,45,42,25,37,41,27,35,32,50,46,70,63,39,50,50,53,47,50,54,60,67,66,49,53,69,72,53,32,46,76,78,19,64,56,52,54,52,52,48,50,53,50,52,48,52,50,49,51,46,53,49,41,47,52,33,46,46,50,34,32,67,61,23,32,35,32,78,35,71,43,75,41,75,54,51,82,88,69,43,56,63,54,11,44,39,78,24,52,87,41,36,66,34,69,33,74,49,77,53,76,73,75,61,74,68,83,72,72,91,54,36,20,38,40,49,35,50,41,70,47,74,79,56,98,70,52,44,33,29,69,42,53,45,68,36,47,33,48,3,50,27,15,49,65,60,67,32,84,62,32,24,59,45,73,55,95,75,24,22,28,59,34,47,50,71,72,84,76,48,25,35,57,33,26,26,38,27,49,32,27,33,37,50,46,43,62,45,76,73,60,44,56,85,46,94,72,25,48,37,33,28,68,87,41,37,73,55,45,69,40,43,46,88,59,46,70,67,82,28,64,77,78,46,47,53,38,40,21,36,68,87,74,46,25,60,61,77,56,85,54,41,62,46,56,67,91,55,83,64,72,59,27,23,32,37,39,36,41,59,49,74,41,78,63,71,71,68,60,61,68,66,60,90,77,39,71,17,44,45,68,43,77,49,80,92,57,31,36,38,38,36,37,32,30,42,27,45,36,38,42,27,39,32,33,36,23,35,29,34,79,72,78,44,90,41,76,42,72,67,48,82,70,36,76,42,53,70,59,57,37,52,42,48,44,44,29,51,29,74,73,38,21,59,60,51,46,50,49,48,58,59,62,46,60,64,37,37,83,47,54,63,69,57,34,35,52,50,50,13,47,50,48,18,35,39,26,47,11,42,20,46,62,43,41,36,73,25,62,35,79,44,33,25,37,50,44,62,34,37,26,39,32,38,42,40,67,40,51,49,50,44,42,50,49,29,44,51,52,24,49,53,44,47,52,45,39,54,56,34,65,69,39,65,31,45,25,39,36,39,32,42,64,87,73,56,71,48,78,43,42,51,37,60,56,43,16,45,50,30,34,33,64,32,36,57,48,35,67,72,66,53,51,75,88,50,47,57,29,54,69,45,93,43,56,74,59,30,47,86,48,36,59,82,53,66,33,41,37,68,23,56,42,78,40,80,28,67,44,98,82,69,50,78,43,76,37,59,24,58,43,80,40,53,43,89,79,60,66,46,78,108

Organism: Armillaria gallica (NCBI:txid47427)